Protein AF-0000000065850977 (afdb_homodimer)

pLDDT: mean 97.25, std 3.12, range [72.0, 98.94]

Solvent-accessible surface area (backbone atoms only — not comparable to full-atom values): 40446 Å² total; per-residue (Å²): 118,34,52,35,32,39,31,55,11,27,28,46,24,76,35,93,87,47,77,65,34,76,53,13,29,41,33,27,42,92,28,17,21,69,40,72,36,67,67,76,88,75,51,47,81,36,75,44,82,32,63,64,18,40,34,30,37,20,31,23,32,50,29,27,22,45,40,33,27,48,34,20,38,66,66,71,58,43,52,65,66,54,38,39,67,71,45,49,52,54,46,57,73,57,59,49,60,66,40,32,28,28,11,23,39,31,37,51,52,34,21,44,50,26,26,39,35,31,36,23,33,46,40,72,59,47,68,35,44,52,52,38,36,54,58,51,53,47,31,34,40,40,15,45,51,29,74,28,68,77,32,66,69,49,34,52,52,39,51,50,52,39,49,53,48,41,71,69,43,44,48,34,69,90,54,36,25,41,37,30,47,12,53,45,27,67,84,37,30,39,73,67,56,51,45,52,52,48,53,48,26,62,75,68,69,40,34,38,40,32,43,37,40,48,32,65,66,49,40,51,49,29,30,70,74,71,72,37,42,58,61,58,56,39,52,76,63,64,60,68,26,66,51,28,39,33,31,43,50,22,77,62,52,74,68,46,45,48,54,39,24,76,36,43,26,23,34,20,36,27,50,54,22,30,16,41,57,22,36,46,70,48,55,58,69,61,36,48,72,64,61,26,49,52,18,30,15,35,42,26,15,49,51,35,27,39,65,39,58,29,56,37,38,30,47,44,28,29,49,48,3,32,74,66,58,33,23,46,37,62,35,42,60,59,40,50,35,18,28,12,40,37,17,17,58,61,69,70,45,64,42,22,30,60,42,68,77,19,41,22,34,36,22,32,32,56,42,84,40,56,55,47,44,36,82,71,32,70,50,42,39,48,30,50,38,45,48,26,85,36,30,28,28,23,24,33,58,56,41,72,34,24,52,81,67,43,60,67,48,53,61,64,67,58,38,47,51,45,22,38,50,38,33,53,53,42,52,51,56,40,58,73,74,107,120,34,53,34,32,40,31,55,10,29,28,45,24,74,34,93,88,48,77,65,35,76,52,14,28,42,32,28,40,94,27,17,21,70,42,72,37,68,67,76,88,76,51,45,80,36,75,46,82,32,62,63,18,40,34,31,38,21,30,23,33,50,29,27,22,45,40,33,28,46,35,19,37,66,66,72,58,44,51,64,67,55,36,40,66,71,44,49,51,53,46,57,73,54,61,47,61,68,39,31,28,29,11,24,41,31,35,51,51,34,20,44,51,25,27,38,35,31,36,23,34,46,39,72,60,47,68,35,43,50,52,37,35,55,59,51,52,48,32,33,40,41,16,44,50,29,74,29,67,77,34,67,66,49,34,53,53,40,50,52,52,37,49,53,47,40,71,70,44,45,48,35,69,91,55,35,25,40,37,28,47,12,52,46,29,67,83,38,30,39,72,67,56,52,46,51,52,48,53,50,25,62,75,68,69,39,34,37,39,31,44,38,40,47,33,67,66,49,40,52,50,29,31,70,76,71,72,37,42,59,62,57,56,40,52,77,62,64,61,69,27,66,50,28,39,34,32,43,49,22,75,63,52,74,68,46,45,49,54,39,23,75,37,42,27,23,33,21,38,26,49,56,22,30,17,42,58,22,36,45,71,48,57,58,68,61,37,48,73,63,63,26,47,52,19,31,15,35,41,24,15,50,51,37,26,39,64,40,58,29,58,37,39,31,46,43,29,28,50,48,3,31,74,66,57,32,22,49,39,62,34,42,59,59,42,51,36,17,28,14,39,38,19,16,59,61,70,70,48,63,43,24,29,60,42,68,76,17,41,22,33,35,22,32,31,56,40,84,41,55,55,47,44,36,81,70,32,70,50,43,38,49,30,51,37,45,47,25,84,35,29,27,29,24,25,33,57,55,40,73,34,23,50,82,66,43,61,67,48,54,62,64,68,59,37,47,51,45,22,38,49,38,32,53,53,43,53,51,54,39,58,73,73,107

InterPro domains:
  IPR006680 Amidohydrolase-related [PF01979] (54-400)
  IPR011059 Metal-dependent hydrolase, composite domain superfamily [G3DSA:2.30.40.10] (5-418)
  IPR011059 Metal-dependent hydrolase, composite domain superfamily [SSF51338] (3-426)
  IPR023512 Deaminase MtaD/DadD [MF_01281] (3-427)
  IPR032466 Metal-dependent hydrolase [SSF51556] (57-350)
  IPR050287 5-Methylthioadenosine/S-adenosylhomocysteine deaminase [PTHR43794] (2-429)

Structure (mmCIF, N/CA/C/O backbone):
data_AF-0000000065850977-model_v1
#
loop_
_entity.id
_entity.type
_entity.pdbx_description
1 polymer "5'-deoxyadenosine deaminase"
#
loop_
_atom_site.group_PDB
_atom_site.id
_atom_site.type_symbol
_atom_site.label_atom_id
_atom_site.label_alt_id
_atom_site.label_comp_id
_atom_site.label_asym_id
_atom_site.label_entity_id
_atom_site.label_seq_id
_atom_site.pdbx_PDB_ins_code
_atom_site.Cartn_x
_atom_site.Cartn_y
_atom_site.Cartn_z
_atom_site.occupancy
_atom_site.B_iso_or_equiv
_atom_site.auth_seq_id
_atom_site.auth_comp_id
_atom_site.auth_asym_id
_atom_site.auth_atom_id
_atom_site.pdbx_PDB_model_num
ATOM 1 N N . MET A 1 1 ? -26.609 30.688 -11.125 1 92.5 1 MET A N 1
ATOM 2 C CA . MET A 1 1 ? -25.703 29.781 -11.82 1 92.5 1 MET A CA 1
ATOM 3 C C . MET A 1 1 ? -24.547 29.359 -10.906 1 92.5 1 MET A C 1
ATOM 5 O O . MET A 1 1 ? -23.844 30.203 -10.352 1 92.5 1 MET A O 1
ATOM 9 N N . ALA A 1 2 ? -24.469 28.094 -10.633 1 96.75 2 ALA A N 1
ATOM 10 C CA . ALA A 1 2 ? -23.438 27.562 -9.742 1 96.75 2 ALA A CA 1
ATOM 11 C C . ALA A 1 2 ? -22.078 27.547 -10.43 1 96.75 2 ALA A C 1
ATOM 13 O O . ALA A 1 2 ? -21.969 27.844 -11.625 1 96.75 2 ALA A O 1
ATOM 14 N N . ASP A 1 3 ? -21.047 27.422 -9.664 1 98.38 3 ASP A N 1
ATOM 15 C CA . ASP A 1 3 ? -19.703 27.391 -10.211 1 98.38 3 ASP A CA 1
ATOM 16 C C . ASP A 1 3 ? -19.391 26.047 -10.859 1 98.38 3 ASP A C 1
ATOM 18 O O . ASP A 1 3 ? -18.875 26 -11.977 1 98.38 3 ASP A O 1
ATOM 22 N N . ILE A 1 4 ? -19.703 24.922 -10.211 1 98.75 4 ILE A N 1
ATOM 23 C CA . ILE A 1 4 ? -19.391 23.578 -10.664 1 98.75 4 ILE A CA 1
ATOM 24 C C . ILE A 1 4 ? -20.547 22.641 -10.359 1 98.75 4 ILE A C 1
ATOM 26 O O . ILE A 1 4 ? -21.156 22.734 -9.289 1 98.75 4 ILE A O 1
ATOM 30 N N . ILE A 1 5 ? -20.922 21.812 -11.242 1 98.81 5 ILE A N 1
ATOM 31 C CA . ILE A 1 5 ? -21.797 20.656 -11 1 98.81 5 ILE A CA 1
ATOM 32 C C . ILE A 1 5 ? -21.047 19.375 -11.336 1 98.81 5 ILE A C 1
ATOM 34 O O . ILE A 1 5 ? -20.5 19.219 -12.43 1 98.81 5 ILE A O 1
ATOM 38 N N . ILE A 1 6 ? -20.875 18.484 -10.359 1 98.88 6 ILE A N 1
ATOM 39 C CA . ILE A 1 6 ? -20.406 17.109 -10.57 1 98.88 6 ILE A CA 1
ATOM 40 C C . ILE A 1 6 ? -21.594 16.172 -10.695 1 98.88 6 ILE A C 1
ATOM 42 O O . ILE A 1 6 ? -22.469 16.141 -9.82 1 98.88 6 ILE A O 1
ATOM 46 N N . LYS A 1 7 ? -21.641 15.328 -11.742 1 98.44 7 LYS A N 1
ATOM 47 C CA . LYS A 1 7 ? -22.812 14.492 -11.922 1 98.44 7 LYS A CA 1
ATOM 48 C C . LYS A 1 7 ? -22.438 13.094 -12.383 1 98.44 7 LYS A C 1
ATOM 50 O O . LYS A 1 7 ? -21.281 12.836 -12.734 1 98.44 7 LYS A O 1
ATOM 55 N N . ASN A 1 8 ? -23.297 12.148 -12.258 1 98 8 ASN A N 1
ATOM 56 C CA . ASN A 1 8 ? -23.266 10.805 -12.82 1 98 8 ASN A CA 1
ATOM 57 C C . ASN A 1 8 ? -22.328 9.891 -12.023 1 98 8 ASN A C 1
ATOM 59 O O . ASN A 1 8 ? -22.047 8.766 -12.445 1 98 8 ASN A O 1
ATOM 63 N N . GLY A 1 9 ? -21.797 10.258 -10.883 1 98.31 9 GLY A N 1
ATOM 64 C CA . GLY A 1 9 ? -20.922 9.422 -10.086 1 98.31 9 GLY A CA 1
ATOM 65 C C . GLY A 1 9 ? -21.609 8.828 -8.867 1 98.31 9 GLY A C 1
ATOM 66 O O . GLY A 1 9 ? -22.719 9.242 -8.508 1 98.31 9 GLY A O 1
ATOM 67 N N . TYR A 1 10 ? -21.062 7.723 -8.32 1 98.62 10 TYR A N 1
ATOM 68 C CA . TYR A 1 10 ? -21.453 7.262 -6.988 1 98.62 10 TYR A CA 1
ATOM 69 C C . TYR A 1 10 ? -21.031 8.266 -5.918 1 98.62 10 TYR A C 1
ATOM 71 O O . TYR A 1 10 ? -19.844 8.469 -5.688 1 98.62 10 TYR A O 1
ATOM 79 N N . VAL A 1 11 ? -21.984 8.914 -5.309 1 98.81 11 VAL A N 1
ATOM 80 C CA . VAL A 1 11 ? -21.672 9.93 -4.305 1 98.81 11 VAL A CA 1
ATOM 81 C C . VAL A 1 11 ? -21.578 9.273 -2.924 1 98.81 11 VAL A C 1
ATOM 83 O O . VAL A 1 11 ? -22.609 8.898 -2.344 1 98.81 11 VAL A O 1
ATOM 86 N N . LEU A 1 12 ? -20.391 9.062 -2.447 1 98.69 12 LEU A N 1
ATOM 87 C CA . LEU A 1 12 ? -20.141 8.648 -1.073 1 98.69 12 LEU A CA 1
ATOM 88 C C . LEU A 1 12 ? -20.062 9.852 -0.143 1 98.69 12 LEU A C 1
ATOM 90 O O . LEU A 1 12 ? -19 10.461 0.023 1 98.69 12 LEU A O 1
ATOM 94 N N . THR A 1 13 ? -21.125 10.211 0.535 1 98.31 13 THR A N 1
ATOM 95 C CA . THR A 1 13 ? -21.281 11.5 1.213 1 98.31 13 THR A CA 1
ATOM 96 C C . THR A 1 13 ? -20.469 11.531 2.504 1 98.31 13 THR A C 1
ATOM 98 O O . THR A 1 13 ? -20.094 12.602 2.979 1 98.31 13 THR A O 1
ATOM 101 N N . MET A 1 14 ? -20.25 10.328 3.199 1 97.5 14 MET A N 1
ATOM 102 C CA . MET A 1 14 ? -19.625 10.172 4.516 1 97.5 14 MET A CA 1
ATOM 103 C C . MET A 1 14 ? -20.469 10.852 5.594 1 97.5 14 MET A C 1
ATOM 105 O O . MET A 1 14 ? -20 11.062 6.711 1 97.5 14 MET A O 1
ATOM 109 N N . ASP A 1 15 ? -21.625 11.344 5.219 1 95.5 15 ASP A N 1
ATOM 110 C CA . ASP A 1 15 ? -22.578 11.938 6.156 1 95.5 15 ASP A CA 1
ATOM 111 C C . ASP A 1 15 ? -23.391 10.859 6.871 1 95.5 15 ASP A C 1
ATOM 113 O O . ASP A 1 15 ? -24.109 10.086 6.234 1 95.5 15 ASP A O 1
ATOM 117 N N . PRO A 1 16 ? -23.219 10.797 8.172 1 90.81 16 PRO A N 1
ATOM 118 C CA . PRO A 1 16 ? -23.953 9.742 8.891 1 90.81 16 PRO A CA 1
ATOM 119 C C . PRO A 1 16 ? -25.469 9.891 8.781 1 90.81 16 PRO A C 1
ATOM 121 O O . PRO A 1 16 ? -26.203 8.938 9.047 1 90.81 16 PRO A O 1
ATOM 124 N N . GLU A 1 17 ? -25.938 11.008 8.367 1 91.81 17 GLU A N 1
ATOM 125 C CA . GLU A 1 17 ? -27.359 11.273 8.336 1 91.81 17 GLU A CA 1
ATOM 126 C C . GLU A 1 17 ? -27.938 11.023 6.945 1 91.81 17 GLU A C 1
ATOM 128 O O . GLU A 1 17 ? -29.156 10.984 6.77 1 91.81 17 GLU A O 1
ATOM 133 N N . VAL A 1 18 ? -27.047 10.961 6.004 1 91.25 18 VAL A N 1
ATOM 134 C CA . VAL A 1 18 ? -27.5 10.828 4.625 1 91.25 18 VAL A CA 1
ATOM 135 C C . VAL A 1 18 ? -26.844 9.609 3.979 1 91.25 18 VAL A C 1
ATOM 137 O O . VAL A 1 18 ? -25.641 9.391 4.125 1 91.25 18 VAL A O 1
ATOM 140 N N . ASP A 1 19 ? -27.625 8.828 3.311 1 91.75 19 ASP A N 1
ATOM 141 C CA . ASP A 1 19 ? -27.109 7.648 2.615 1 91.75 19 ASP A CA 1
ATOM 142 C C . ASP A 1 19 ? -26.312 8.047 1.377 1 91.75 19 ASP A C 1
ATOM 144 O O . ASP A 1 19 ? -26.453 9.164 0.875 1 91.75 19 ASP A O 1
ATOM 148 N N . ASP A 1 20 ? -25.484 7.156 0.908 1 96.81 20 ASP A N 1
ATOM 149 C CA . ASP A 1 20 ? -24.812 7.34 -0.37 1 96.81 20 ASP A CA 1
ATOM 150 C C . ASP A 1 20 ? -25.812 7.418 -1.52 1 96.81 20 ASP A C 1
ATOM 152 O O . ASP A 1 20 ? -26.938 6.945 -1.398 1 96.81 20 ASP A O 1
ATOM 156 N N . ILE A 1 21 ? -25.406 8.109 -2.539 1 97.62 21 ILE A N 1
ATOM 157 C CA . ILE A 1 21 ? -26.25 8.258 -3.727 1 97.62 21 ILE A CA 1
ATOM 158 C C . ILE A 1 21 ? -25.562 7.598 -4.922 1 97.62 21 ILE A C 1
ATOM 160 O O . ILE A 1 21 ? -24.609 8.148 -5.488 1 97.62 21 ILE A O 1
ATOM 164 N N . PRO A 1 22 ? -25.953 6.406 -5.406 1 96.94 22 PRO A N 1
ATOM 165 C CA . PRO A 1 22 ? -25.297 5.621 -6.449 1 96.94 22 PRO A CA 1
ATOM 166 C C . PRO A 1 22 ? -25.094 6.414 -7.738 1 96.94 22 PRO A C 1
ATOM 168 O O . PRO A 1 22 ? -24.125 6.18 -8.461 1 96.94 22 PRO A O 1
ATOM 171 N N . ASN A 1 23 ? -25.953 7.289 -8.125 1 97.62 23 ASN A N 1
ATOM 172 C CA . ASN A 1 23 ? -25.906 8.195 -9.266 1 97.62 23 ASN A CA 1
ATOM 173 C C . ASN A 1 23 ? -26.406 9.586 -8.891 1 97.62 23 ASN A C 1
ATOM 175 O O . ASN A 1 23 ? -27.594 9.891 -9.055 1 97.62 23 ASN A O 1
ATOM 179 N N . GLY A 1 24 ? -25.391 10.398 -8.375 1 97.94 24 GLY A N 1
ATOM 180 C CA . GLY A 1 24 ? -25.844 11.641 -7.773 1 97.94 24 GLY A CA 1
ATOM 181 C C . GLY A 1 24 ? -25.156 12.867 -8.352 1 97.94 24 GLY A C 1
ATOM 182 O O . GLY A 1 24 ? -24.453 12.773 -9.352 1 97.94 24 GLY A O 1
ATOM 183 N N . VAL A 1 25 ? -25.562 13.984 -7.832 1 98.38 25 VAL A N 1
ATOM 184 C CA . VAL A 1 25 ? -25.016 15.273 -8.242 1 98.38 25 VAL A CA 1
ATOM 185 C C . VAL A 1 25 ? -24.531 16.031 -7.012 1 98.38 25 VAL A C 1
ATOM 187 O O . VAL A 1 25 ? -25.109 15.922 -5.93 1 98.38 25 VAL A O 1
ATOM 190 N N . VAL A 1 26 ? -23.438 16.703 -7.129 1 98.88 26 VAL A N 1
ATOM 191 C CA . VAL A 1 26 ? -22.922 17.672 -6.156 1 98.88 26 VAL A CA 1
ATOM 192 C C . VAL A 1 26 ? -22.797 19.047 -6.805 1 98.88 26 VAL A C 1
ATOM 194 O O . VAL A 1 26 ? -22.141 19.203 -7.832 1 98.88 26 VAL A O 1
ATOM 197 N N . VAL A 1 27 ? -23.5 20.031 -6.273 1 98.88 27 VAL A N 1
ATOM 198 C CA . VAL A 1 27 ? -23.484 21.406 -6.797 1 98.88 27 VAL A CA 1
ATOM 199 C C . VAL A 1 27 ? -22.641 22.297 -5.895 1 98.88 27 VAL A C 1
ATOM 201 O O . VAL A 1 27 ? -22.812 22.297 -4.672 1 98.88 27 VAL A O 1
ATOM 204 N N . ILE A 1 28 ? -21.688 23.031 -6.457 1 98.81 28 ILE A N 1
ATOM 205 C CA . ILE A 1 28 ? -20.719 23.844 -5.727 1 98.81 28 ILE A CA 1
ATOM 206 C C . ILE A 1 28 ? -20.891 25.312 -6.121 1 98.81 28 ILE A C 1
ATOM 208 O O . ILE A 1 28 ? -20.969 25.625 -7.312 1 98.81 28 ILE A O 1
ATOM 212 N N . GLU A 1 29 ? -21 26.203 -5.203 1 98.44 29 GLU A N 1
ATOM 213 C CA . GLU A 1 29 ? -21.094 27.641 -5.402 1 98.44 29 GLU A CA 1
ATOM 214 C C . GLU A 1 29 ? -20.359 28.406 -4.297 1 98.44 29 GLU A C 1
ATOM 216 O O . GLU A 1 29 ? -20.578 28.141 -3.113 1 98.44 29 GLU A O 1
ATOM 221 N N . GLY A 1 30 ? -19.531 29.281 -4.629 1 97.25 30 GLY A N 1
ATOM 222 C CA . GLY A 1 30 ? -18.844 30.125 -3.67 1 97.25 30 GLY A CA 1
ATOM 223 C C . GLY A 1 30 ? -17.969 29.344 -2.701 1 97.25 30 GLY A C 1
ATOM 224 O O . GLY A 1 30 ? -17.953 29.641 -1.504 1 97.25 30 GLY A O 1
ATOM 225 N N . GLY A 1 31 ? -17.359 28.312 -3.164 1 98 31 GLY A N 1
ATOM 226 C CA . GLY A 1 31 ? -16.438 27.531 -2.342 1 98 31 GLY A CA 1
ATOM 227 C C . GLY A 1 31 ? -17.141 26.562 -1.419 1 98 31 GLY A C 1
ATOM 228 O O . GLY A 1 31 ? -16.5 25.828 -0.666 1 98 31 GLY A O 1
ATOM 229 N N . LYS A 1 32 ? -18.5 26.5 -1.592 1 98.5 32 LYS A N 1
ATOM 230 C CA . LYS A 1 32 ? -19.297 25.641 -0.714 1 98.5 32 LYS A CA 1
ATOM 231 C C . LYS A 1 32 ? -20.141 24.672 -1.521 1 98.5 32 LYS A C 1
ATOM 233 O O . LYS A 1 32 ? -20.422 24.906 -2.697 1 98.5 32 LYS A O 1
ATOM 238 N N . ILE A 1 33 ? -20.422 23.562 -0.886 1 98.69 33 ILE A N 1
ATOM 239 C CA . ILE A 1 33 ? -21.422 22.656 -1.441 1 98.69 33 ILE A CA 1
ATOM 240 C C . ILE A 1 33 ? -22.812 23.219 -1.203 1 98.69 33 ILE A C 1
ATOM 242 O O . ILE A 1 33 ? -23.172 23.562 -0.075 1 98.69 33 ILE A O 1
ATOM 246 N N . VAL A 1 34 ? -23.625 23.328 -2.238 1 98.44 34 VAL A N 1
ATOM 247 C CA . VAL A 1 34 ? -24.938 23.953 -2.041 1 98.44 34 VAL A CA 1
ATOM 248 C C . VAL A 1 34 ? -26.031 22.922 -2.246 1 98.44 34 VAL A C 1
ATOM 250 O O . VAL A 1 34 ? -27.172 23.109 -1.8 1 98.44 34 VAL A O 1
ATOM 253 N N . GLU A 1 35 ? -25.672 21.781 -2.906 1 98.12 35 GLU A N 1
ATOM 254 C CA . GLU A 1 35 ? -26.656 20.719 -3.131 1 98.12 35 GLU A CA 1
ATOM 255 C C . GLU A 1 35 ? -25.984 19.375 -3.346 1 98.12 35 GLU A C 1
ATOM 257 O O . GLU A 1 35 ? -24.953 19.281 -4.031 1 98.12 35 GLU A O 1
ATOM 262 N N . VAL A 1 36 ? -26.438 18.328 -2.676 1 98.31 36 VAL A N 1
ATOM 263 C CA . VAL A 1 36 ? -26.125 16.922 -2.912 1 98.31 36 VAL A CA 1
ATOM 264 C C . VAL A 1 36 ? -27.406 16.125 -3.111 1 98.31 36 VAL A C 1
ATOM 266 O O . VAL A 1 36 ? -28.25 16.062 -2.211 1 98.31 36 VAL A O 1
ATOM 269 N N . ALA A 1 37 ? -27.562 15.625 -4.297 1 97.62 37 ALA A N 1
ATOM 270 C CA . ALA A 1 37 ? -28.859 15.016 -4.613 1 97.62 37 ALA A CA 1
ATOM 271 C C . ALA A 1 37 ? -28.719 14.039 -5.777 1 97.62 37 ALA A C 1
ATOM 273 O O . ALA A 1 37 ? -27.625 13.828 -6.301 1 97.62 37 ALA A O 1
ATOM 274 N N . GLU A 1 38 ? -29.812 13.352 -6.07 1 97.56 38 GLU A N 1
ATOM 275 C CA . GLU A 1 38 ? -29.859 12.461 -7.227 1 97.56 38 GLU A CA 1
ATOM 276 C C . GLU A 1 38 ? -29.875 13.258 -8.531 1 97.56 38 GLU A C 1
ATOM 278 O O . GLU A 1 38 ? -29.281 12.836 -9.523 1 97.56 38 GLU A O 1
ATOM 283 N N . THR A 1 39 ? -30.594 14.359 -8.547 1 97.25 39 THR A N 1
ATOM 284 C CA . THR A 1 39 ? -30.719 15.242 -9.703 1 97.25 39 THR A CA 1
ATOM 285 C C . THR A 1 39 ? -30.703 16.703 -9.258 1 97.25 39 THR A C 1
ATOM 287 O O . THR A 1 39 ? -30.781 17 -8.062 1 97.25 39 THR A O 1
ATOM 290 N N . THR A 1 40 ? -30.469 17.578 -10.188 1 97.69 40 THR A N 1
ATOM 291 C CA . THR A 1 40 ? -30.5 19 -9.875 1 97.69 40 THR A CA 1
ATOM 292 C C . THR A 1 40 ? -31.062 19.797 -11.047 1 97.69 40 THR A C 1
ATOM 294 O O . THR A 1 40 ? -31 19.359 -12.195 1 97.69 40 THR A O 1
ATOM 297 N N . SER A 1 41 ? -31.703 20.875 -10.758 1 97.31 41 SER A N 1
ATOM 298 C CA . SER A 1 41 ? -32.156 21.812 -11.773 1 97.31 41 SER A CA 1
ATOM 299 C C . SER A 1 41 ? -31.172 22.969 -11.945 1 97.31 41 SER A C 1
ATOM 301 O O . SER A 1 41 ? -31.344 23.812 -12.82 1 97.31 41 SER A O 1
ATOM 303 N N . ALA A 1 42 ? -30.109 22.859 -11.109 1 97.12 42 ALA A N 1
ATOM 304 C CA . ALA A 1 42 ? -29.125 23.922 -11.172 1 97.12 42 ALA A CA 1
ATOM 305 C C . ALA A 1 42 ? -28.344 23.875 -12.477 1 97.12 42 ALA A C 1
ATOM 307 O O . ALA A 1 42 ? -28.281 22.828 -13.133 1 97.12 42 ALA A O 1
ATOM 308 N N . THR A 1 43 ? -27.859 25.016 -12.938 1 97.44 43 THR A N 1
ATOM 309 C CA . THR A 1 43 ? -26.891 25.141 -14.023 1 97.44 43 THR A CA 1
ATOM 310 C C . THR A 1 43 ? -25.562 25.656 -13.5 1 97.44 43 THR A C 1
ATOM 312 O O . THR A 1 43 ? -25.5 26.234 -12.406 1 97.44 43 THR A O 1
ATOM 315 N N . ALA A 1 44 ? -24.547 25.297 -14.164 1 97.12 44 ALA A N 1
ATOM 316 C CA . ALA A 1 44 ? -23.25 25.734 -13.68 1 97.12 44 ALA A CA 1
ATOM 317 C C . ALA A 1 44 ? -22.328 26.094 -14.836 1 97.12 44 ALA A C 1
ATOM 319 O O . ALA A 1 44 ? -22.547 25.672 -15.977 1 97.12 44 ALA A O 1
ATOM 320 N N . ASN A 1 45 ? -21.297 26.859 -14.578 1 94.44 45 ASN A N 1
ATOM 321 C CA . ASN A 1 45 ? -20.266 27.219 -15.531 1 94.44 45 ASN A CA 1
ATOM 322 C C . ASN A 1 45 ? -19.422 26.016 -15.945 1 94.44 45 ASN A C 1
ATOM 324 O O . ASN A 1 45 ? -18.953 25.938 -17.078 1 94.44 45 ASN A O 1
ATOM 328 N N . THR A 1 46 ? -19.172 25.156 -15.039 1 97.44 46 THR A N 1
ATOM 329 C CA . THR A 1 46 ? -18.375 23.953 -15.258 1 97.44 46 THR A CA 1
ATOM 330 C C . THR A 1 46 ? -19.156 22.719 -14.852 1 97.44 46 THR A C 1
ATOM 332 O O . THR A 1 46 ? -19.734 22.656 -13.766 1 97.44 46 THR A O 1
ATOM 335 N N . VAL A 1 47 ? -19.25 21.797 -15.719 1 98.19 47 VAL A N 1
ATOM 336 C CA . VAL A 1 47 ? -19.891 20.516 -15.422 1 98.19 47 VAL A CA 1
ATOM 337 C C . VAL A 1 47 ? -18.859 19.391 -15.531 1 98.19 47 VAL A C 1
ATOM 339 O O . VAL A 1 47 ? -18.203 19.25 -16.562 1 98.19 47 VAL A O 1
ATOM 342 N N . ILE A 1 48 ? -18.672 18.641 -14.484 1 98.62 48 ILE A N 1
ATOM 343 C CA . ILE A 1 48 ? -17.75 17.516 -14.461 1 98.62 48 ILE A CA 1
ATOM 344 C C . ILE A 1 48 ? -18.531 16.203 -14.492 1 98.62 48 ILE A C 1
ATOM 346 O O . ILE A 1 48 ? -19.359 15.953 -13.617 1 98.62 48 ILE A O 1
ATOM 350 N N . ASP A 1 49 ? -18.359 15.383 -15.531 1 98.62 49 ASP A N 1
ATOM 351 C CA . ASP A 1 49 ? -18.953 14.055 -15.633 1 98.62 49 ASP A CA 1
ATOM 352 C C . ASP A 1 49 ? -18.156 13.031 -14.828 1 98.62 49 ASP A C 1
ATOM 354 O O . ASP A 1 49 ? -17.016 12.703 -15.18 1 98.62 49 ASP A O 1
ATOM 358 N N . ALA A 1 50 ? -18.719 12.5 -13.734 1 98.38 50 ALA A N 1
ATOM 359 C CA . ALA A 1 50 ? -18.031 11.57 -12.836 1 98.38 50 ALA A CA 1
ATOM 360 C C . ALA A 1 50 ? -18.469 10.133 -13.102 1 98.38 50 ALA A C 1
ATOM 362 O O . ALA A 1 50 ? -18.328 9.266 -12.234 1 98.38 50 ALA A O 1
ATOM 363 N N . GLN A 1 51 ? -19.016 9.859 -14.297 1 97.25 51 GLN A N 1
ATOM 364 C CA . GLN A 1 51 ? -19.453 8.508 -14.641 1 97.25 51 GLN A CA 1
ATOM 365 C C . GLN A 1 51 ? -18.344 7.488 -14.414 1 97.25 51 GLN A C 1
ATOM 367 O O . GLN A 1 51 ? -17.188 7.715 -14.805 1 97.25 51 GLN A O 1
ATOM 372 N N . GLY A 1 52 ? -18.656 6.387 -13.727 1 96.31 52 GLY A N 1
ATOM 373 C CA . GLY A 1 52 ? -17.688 5.332 -13.469 1 96.31 52 GLY A CA 1
ATOM 374 C C . GLY A 1 52 ? -16.797 5.629 -12.281 1 96.31 52 GLY A C 1
ATOM 375 O O . GLY A 1 52 ? -15.891 4.844 -11.969 1 96.31 52 GLY A O 1
ATOM 376 N N . GLY A 1 53 ? -17.062 6.746 -11.617 1 98.25 53 GLY A N 1
ATOM 377 C CA . GLY A 1 53 ? -16.203 7.141 -10.508 1 98.25 53 GLY A CA 1
ATOM 378 C C . GLY A 1 53 ? -16.953 7.305 -9.203 1 98.25 53 GLY A C 1
ATOM 379 O O . GLY A 1 53 ? -18.188 7.191 -9.172 1 98.25 53 GLY A O 1
ATOM 380 N N . VAL A 1 54 ? -16.234 7.379 -8.133 1 98.88 54 VAL A N 1
ATOM 381 C CA . VAL A 1 54 ? -16.734 7.703 -6.805 1 98.88 54 VAL A CA 1
ATOM 382 C C . VAL A 1 54 ? -16.438 9.164 -6.48 1 98.88 54 VAL A C 1
ATOM 384 O O . VAL A 1 54 ? -15.312 9.633 -6.648 1 98.88 54 VAL A O 1
ATOM 387 N N . VAL A 1 55 ? -17.484 9.938 -6.164 1 98.94 55 VAL A N 1
ATOM 388 C CA . VAL A 1 55 ? -17.375 11.312 -5.68 1 98.94 55 VAL A CA 1
ATOM 389 C C . VAL A 1 55 ? -17.453 11.328 -4.156 1 98.94 55 VAL A C 1
ATOM 391 O O . VAL A 1 55 ? -18.422 10.867 -3.568 1 98.94 55 VAL A O 1
ATOM 394 N N . MET A 1 56 ? -16.438 11.867 -3.477 1 98.94 56 MET A N 1
ATOM 395 C CA . MET A 1 56 ? -16.406 11.82 -2.018 1 98.94 56 MET A CA 1
ATOM 396 C C . MET A 1 56 ? -15.609 12.992 -1.451 1 98.94 56 MET A C 1
ATOM 398 O O . MET A 1 56 ? -14.93 13.703 -2.191 1 98.94 56 MET A O 1
ATOM 402 N N . PRO A 1 57 ? -15.742 13.289 -0.108 1 98.88 57 PRO A N 1
ATOM 403 C CA . PRO A 1 57 ? -14.844 14.281 0.482 1 98.88 57 PRO A CA 1
ATOM 404 C C . PRO A 1 57 ? -13.367 13.914 0.314 1 98.88 57 PRO A C 1
ATOM 406 O O . PRO A 1 57 ? -13.016 12.734 0.381 1 98.88 57 PRO A O 1
ATOM 409 N N . GLY A 1 58 ? -12.516 14.914 0.048 1 98.94 58 GLY A N 1
ATOM 410 C CA . GLY A 1 58 ? -11.086 14.664 0.017 1 98.94 58 GLY A CA 1
ATOM 411 C C . GLY A 1 58 ? -10.523 14.234 1.36 1 98.94 58 GLY A C 1
ATOM 412 O O . GLY A 1 58 ? -11.211 14.328 2.383 1 98.94 58 GLY A O 1
ATOM 413 N N . PHE A 1 59 ? -9.305 13.75 1.396 1 98.94 59 PHE A N 1
ATOM 414 C CA . PHE A 1 59 ? -8.695 13.203 2.602 1 98.94 59 PHE A CA 1
ATOM 415 C C . PHE A 1 59 ? -8 14.297 3.4 1 98.94 59 PHE A C 1
ATOM 417 O O . PHE A 1 59 ? -7.535 15.289 2.83 1 98.94 59 PHE A O 1
ATOM 424 N N . VAL A 1 60 ? -7.977 14.133 4.676 1 98.94 60 VAL A N 1
ATOM 425 C CA . VAL A 1 60 ? -7.293 15.031 5.602 1 98.94 60 VAL A CA 1
ATOM 426 C C . VAL A 1 60 ? -6.102 14.32 6.23 1 98.94 60 VAL A C 1
ATOM 428 O O . VAL A 1 60 ? -6.273 13.352 6.98 1 98.94 60 VAL A O 1
ATOM 431 N N . ASN A 1 61 ? -4.879 14.703 5.883 1 98.94 61 ASN A N 1
ATOM 432 C CA . ASN A 1 61 ? -3.641 14.203 6.465 1 98.94 61 ASN A CA 1
ATOM 433 C C . ASN A 1 61 ? -3.268 14.961 7.734 1 98.94 61 ASN A C 1
ATOM 435 O O . ASN A 1 61 ? -2.686 16.047 7.664 1 98.94 61 ASN A O 1
ATOM 439 N N . THR A 1 62 ? -3.436 14.352 8.914 1 98.94 62 THR A N 1
ATOM 440 C CA . THR A 1 62 ? -3.424 15.141 10.141 1 98.94 62 THR A CA 1
ATOM 441 C C . THR A 1 62 ? -2.025 15.18 10.75 1 98.94 62 THR A C 1
ATOM 443 O O . THR A 1 62 ? -1.831 15.711 11.844 1 98.94 62 THR A O 1
ATOM 446 N N . HIS A 1 63 ? -1.016 14.641 10.062 1 98.94 63 HIS A N 1
ATOM 447 C CA . HIS A 1 63 ? 0.351 14.773 10.555 1 98.94 63 HIS A CA 1
ATOM 448 C C . HIS A 1 63 ? 1.363 14.523 9.438 1 98.94 63 HIS A C 1
ATOM 450 O O . HIS A 1 63 ? 1.427 13.422 8.883 1 98.94 63 HIS A O 1
ATOM 456 N N . THR A 1 64 ? 2.137 15.5 9.156 1 98.56 64 THR A N 1
ATOM 457 C CA . THR A 1 64 ? 3.229 15.336 8.203 1 98.56 64 THR A CA 1
ATOM 458 C C . THR A 1 64 ? 4.352 16.328 8.492 1 98.56 64 THR A C 1
ATOM 460 O O . THR A 1 64 ? 4.227 17.172 9.383 1 98.56 64 THR A O 1
ATOM 463 N N . HIS A 1 65 ? 5.504 16.141 7.98 1 98.31 65 HIS A N 1
ATOM 464 C CA . HIS A 1 65 ? 6.648 17.031 7.824 1 98.31 65 HIS A CA 1
ATOM 465 C C . HIS A 1 65 ? 6.945 17.281 6.352 1 98.31 65 HIS A C 1
ATOM 467 O O . HIS A 1 65 ? 7.875 16.703 5.789 1 98.31 65 HIS A O 1
ATOM 473 N N . ALA A 1 66 ? 6.176 18.203 5.77 1 98.56 66 ALA A N 1
ATOM 474 C CA . ALA A 1 66 ? 6.07 18.312 4.32 1 98.56 66 ALA A CA 1
ATOM 475 C C . ALA A 1 66 ? 7.441 18.516 3.682 1 98.56 66 ALA A C 1
ATOM 477 O O . ALA A 1 66 ? 7.77 17.875 2.684 1 98.56 66 ALA A O 1
ATOM 478 N N . GLY A 1 67 ? 8.281 19.359 4.297 1 98.12 67 GLY A N 1
ATOM 479 C CA . GLY A 1 67 ? 9.602 19.641 3.756 1 98.12 67 GLY A CA 1
ATOM 480 C C . GLY A 1 67 ? 10.5 18.422 3.693 1 98.12 67 GLY A C 1
ATOM 481 O O . GLY A 1 67 ? 11.469 18.391 2.93 1 98.12 67 GLY A O 1
ATOM 482 N N . MET A 1 68 ? 10.188 17.375 4.434 1 97.5 68 MET A N 1
ATOM 483 C CA . MET A 1 68 ? 11.008 16.172 4.508 1 97.5 68 MET A CA 1
ATOM 484 C C . MET A 1 68 ? 10.867 15.344 3.24 1 97.5 68 MET A C 1
ATOM 486 O O . MET A 1 68 ? 11.562 14.336 3.07 1 97.5 68 MET A O 1
ATOM 490 N N . THR A 1 69 ? 10.047 15.75 2.285 1 98.25 69 THR A N 1
ATOM 491 C CA . THR A 1 69 ? 9.992 15.07 0.997 1 98.25 69 THR A CA 1
ATOM 492 C C . THR A 1 69 ? 11.367 15.023 0.345 1 98.25 69 THR A C 1
ATOM 494 O O . THR A 1 69 ? 11.672 14.094 -0.403 1 98.25 69 THR A O 1
ATOM 497 N N . LEU A 1 70 ? 12.203 15.992 0.701 1 98.06 70 LEU A N 1
ATOM 498 C CA . LEU A 1 70 ? 13.547 16.062 0.148 1 98.06 70 LEU A CA 1
ATOM 499 C C . LEU A 1 70 ? 14.398 14.891 0.652 1 98.06 70 LEU A C 1
ATOM 501 O O . LEU A 1 70 ? 15.453 14.594 0.082 1 98.06 70 LEU A O 1
ATOM 505 N N . PHE A 1 71 ? 13.922 14.25 1.726 1 97.12 71 PHE A N 1
ATOM 506 C CA . PHE A 1 71 ? 14.703 13.188 2.348 1 97.12 71 PHE A CA 1
ATOM 507 C C . PHE A 1 71 ? 14.102 11.82 2.027 1 97.12 71 PHE A C 1
ATOM 509 O O . PHE A 1 71 ? 14.461 10.82 2.654 1 97.12 71 PHE A O 1
ATOM 516 N N . ARG A 1 72 ? 13.18 11.703 1.062 1 97.38 72 ARG A N 1
ATOM 517 C CA . ARG A 1 72 ? 12.594 10.43 0.654 1 97.38 72 ARG A CA 1
ATOM 518 C C . ARG A 1 72 ? 13.664 9.453 0.194 1 97.38 72 ARG A C 1
ATOM 520 O O . ARG A 1 72 ? 14.383 9.719 -0.772 1 97.38 72 ARG A O 1
ATOM 527 N N . GLY A 1 73 ? 13.758 8.32 0.9 1 95.56 73 GLY A N 1
ATOM 528 C CA . GLY A 1 73 ? 14.688 7.293 0.473 1 95.56 73 GLY A CA 1
ATOM 529 C C . GLY A 1 73 ? 16.141 7.629 0.776 1 95.56 73 GLY A C 1
ATOM 530 O O . GLY A 1 73 ? 17.047 6.918 0.351 1 95.56 73 GLY A O 1
ATOM 531 N N . TYR A 1 74 ? 16.422 8.727 1.572 1 93.81 74 TYR A N 1
ATOM 532 C CA . TYR A 1 74 ? 17.766 9.234 1.852 1 93.81 74 TYR A CA 1
ATOM 533 C C . TYR A 1 74 ? 18.516 8.281 2.77 1 93.81 74 TYR A C 1
ATOM 535 O O . TYR A 1 74 ? 19.734 8.078 2.602 1 93.81 74 TYR A O 1
ATOM 543 N N . ALA A 1 75 ? 17.797 7.734 3.656 1 88.06 75 ALA A N 1
ATOM 544 C CA . ALA A 1 75 ? 18.375 6.812 4.629 1 88.06 75 ALA A CA 1
ATOM 545 C C . ALA A 1 75 ? 17.328 5.84 5.16 1 88.06 75 ALA A C 1
ATOM 547 O O . ALA A 1 75 ? 16.594 6.16 6.094 1 88.06 75 ALA A O 1
ATOM 548 N N . ASP A 1 76 ? 17.203 4.723 4.508 1 86.88 76 ASP A N 1
ATOM 549 C CA . ASP A 1 76 ? 16.219 3.725 4.938 1 86.88 76 ASP A CA 1
ATOM 550 C C . ASP A 1 76 ? 16.922 2.453 5.422 1 86.88 76 ASP A C 1
ATOM 552 O O . ASP A 1 76 ? 18.078 2.215 5.102 1 86.88 76 ASP A O 1
ATOM 556 N N . ASP A 1 77 ? 16.234 1.688 6.32 1 89.81 77 ASP A N 1
ATOM 557 C CA . ASP A 1 77 ? 16.656 0.38 6.797 1 89.81 77 ASP A CA 1
ATOM 558 C C . ASP A 1 77 ? 17.859 0.509 7.742 1 89.81 77 ASP A C 1
ATOM 560 O O . ASP A 1 77 ? 18.812 -0.266 7.656 1 89.81 77 ASP A O 1
ATOM 564 N N . LEU A 1 78 ? 17.75 1.585 8.625 1 84.19 78 LEU A N 1
ATOM 565 C CA . LEU A 1 78 ? 18.781 1.834 9.625 1 84.19 78 LEU A CA 1
ATOM 566 C C . LEU A 1 78 ? 18.188 1.877 11.023 1 84.19 78 LEU A C 1
ATOM 568 O O . LEU A 1 78 ? 17 2.195 11.195 1 84.19 78 LEU A O 1
ATOM 572 N N . PRO A 1 79 ? 19.016 1.503 11.93 1 81.56 79 PRO A N 1
ATOM 573 C CA . PRO A 1 79 ? 18.562 1.725 13.305 1 81.56 79 PRO A CA 1
ATOM 574 C C . PRO A 1 79 ? 18.234 3.189 13.594 1 81.56 79 PRO A C 1
ATOM 576 O O . PRO A 1 79 ? 18.922 4.086 13.094 1 81.56 79 PRO A O 1
ATOM 579 N N . LEU A 1 80 ? 17.219 3.453 14.406 1 78.12 80 LEU A N 1
ATOM 580 C CA . LEU A 1 80 ? 16.641 4.777 14.641 1 78.12 80 LEU A CA 1
ATOM 581 C C . LEU A 1 80 ? 17.734 5.773 15.031 1 78.12 80 LEU A C 1
ATOM 583 O O . LEU A 1 80 ? 17.812 6.867 14.477 1 78.12 80 LEU A O 1
ATOM 587 N N . ALA A 1 81 ? 18.531 5.375 15.977 1 76.81 81 ALA A N 1
ATOM 588 C CA . ALA A 1 81 ? 19.578 6.285 16.438 1 76.81 81 ALA A CA 1
ATOM 589 C C . ALA A 1 81 ? 20.531 6.664 15.305 1 76.81 81 ALA A C 1
ATOM 591 O O . ALA A 1 81 ? 20.859 7.84 15.141 1 76.81 81 ALA A O 1
ATOM 592 N N . GLN A 1 82 ? 20.953 5.66 14.578 1 84.88 82 GLN A N 1
ATOM 593 C CA . GLN A 1 82 ? 21.812 5.898 13.43 1 84.88 82 GLN A CA 1
ATOM 594 C C . GLN A 1 82 ? 21.094 6.73 12.367 1 84.88 82 GLN A C 1
ATOM 596 O O . GLN A 1 82 ? 21.688 7.652 11.797 1 84.88 82 GLN A O 1
ATOM 601 N N . TRP A 1 83 ? 19.938 6.395 12.094 1 86.06 83 TRP A N 1
ATOM 602 C CA . TRP A 1 83 ? 19.109 7.113 11.133 1 86.06 83 TRP A CA 1
ATOM 603 C C . TRP A 1 83 ? 19.016 8.594 11.492 1 86.06 83 TRP A C 1
ATOM 605 O O . TRP A 1 83 ? 19.234 9.461 10.641 1 86.06 83 TRP A O 1
ATOM 615 N N . LEU A 1 84 ? 18.75 8.93 12.664 1 82.19 84 LEU A N 1
ATOM 616 C CA . LEU A 1 84 ? 18.594 10.305 13.133 1 82.19 84 LEU A CA 1
ATOM 617 C C . LEU A 1 84 ? 19.938 11.016 13.195 1 82.19 84 LEU A C 1
ATOM 619 O O . LEU A 1 84 ? 20.125 12.047 12.539 1 82.19 84 LEU A O 1
ATOM 623 N N . GLN A 1 85 ? 20.891 10.438 13.922 1 83.25 85 GLN A N 1
ATOM 624 C CA . GLN A 1 85 ? 22.125 11.125 14.289 1 83.25 85 GLN A CA 1
ATOM 625 C C . GLN A 1 85 ? 23.078 11.211 13.102 1 83.25 85 GLN A C 1
ATOM 627 O O . GLN A 1 85 ? 23.797 12.203 12.945 1 83.25 85 GLN A O 1
ATOM 632 N N . GLU A 1 86 ? 23.031 10.203 12.289 1 88.81 86 GLU A N 1
ATOM 633 C CA . GLU A 1 86 ? 24.047 10.148 11.242 1 88.81 86 GLU A CA 1
ATOM 634 C C . GLU A 1 86 ? 23.484 10.656 9.914 1 88.81 86 GLU A C 1
ATOM 636 O O . GLU A 1 86 ? 24.25 11.031 9.023 1 88.81 86 GLU A O 1
ATOM 641 N N . HIS A 1 87 ? 22.203 10.711 9.812 1 90.88 87 HIS A N 1
ATOM 642 C CA . HIS A 1 87 ? 21.703 11.031 8.484 1 90.88 87 HIS A CA 1
ATOM 643 C C . HIS A 1 87 ? 20.719 12.195 8.531 1 90.88 87 HIS A C 1
ATOM 645 O O . HIS A 1 87 ? 20.984 13.258 7.961 1 90.88 87 HIS A O 1
ATOM 651 N N . ILE A 1 88 ? 19.672 12.109 9.297 1 89.75 88 ILE A N 1
ATOM 652 C CA . ILE A 1 88 ? 18.562 13.07 9.203 1 89.75 88 ILE A CA 1
ATOM 653 C C . ILE A 1 88 ? 18.969 14.391 9.852 1 89.75 88 ILE A C 1
ATOM 655 O O . ILE A 1 88 ? 18.891 15.445 9.219 1 89.75 88 ILE A O 1
ATOM 659 N N . TRP A 1 89 ? 19.484 14.367 11.07 1 88.44 89 TRP A N 1
ATOM 660 C CA . TRP A 1 89 ? 19.781 15.602 11.789 1 88.44 89 TRP A CA 1
ATOM 661 C C . TRP A 1 89 ? 20.906 16.375 11.086 1 88.44 89 TRP A C 1
ATOM 663 O O . TRP A 1 89 ? 20.797 17.594 10.906 1 88.44 89 TRP A O 1
ATOM 673 N N . PRO A 1 90 ? 21.953 15.68 10.656 1 91.62 90 PRO A N 1
ATOM 674 C CA . PRO A 1 90 ? 22.984 16.406 9.914 1 91.62 90 PRO A CA 1
ATOM 675 C C . PRO A 1 90 ? 22.453 17.031 8.633 1 91.62 90 PRO A C 1
ATOM 677 O O . PRO A 1 90 ? 22.844 18.156 8.281 1 91.62 90 PRO A O 1
ATOM 680 N N . ALA A 1 91 ? 21.594 16.391 7.953 1 93.44 91 ALA A N 1
ATOM 681 C CA . ALA A 1 91 ? 21.016 16.922 6.723 1 93.44 91 ALA A CA 1
ATOM 682 C C . ALA A 1 91 ? 20.078 18.094 7.023 1 93.44 91 ALA A C 1
ATOM 684 O O . ALA A 1 91 ? 20.094 19.109 6.312 1 93.44 91 ALA A O 1
ATOM 685 N N . GLU A 1 92 ? 19.312 17.969 8.062 1 93.25 92 GLU A N 1
ATOM 686 C CA . GLU A 1 92 ? 18.375 19.031 8.453 1 93.25 92 GLU A CA 1
ATOM 687 C C . GLU A 1 92 ? 19.125 20.297 8.867 1 93.25 92 GLU A C 1
ATOM 689 O O . GLU A 1 92 ? 18.641 21.406 8.625 1 93.25 92 GLU A O 1
ATOM 694 N N . ALA A 1 93 ? 20.312 20.141 9.445 1 93.38 93 ALA A N 1
ATOM 695 C CA . ALA A 1 93 ? 21.109 21.281 9.883 1 93.38 93 ALA A CA 1
ATOM 696 C C . ALA A 1 93 ? 21.531 22.125 8.695 1 93.38 93 ALA A C 1
ATOM 698 O O . ALA A 1 93 ? 21.859 23.312 8.859 1 93.38 93 ALA A O 1
ATOM 699 N N . GLU A 1 94 ? 21.5 21.547 7.52 1 96.31 94 GLU A N 1
ATOM 700 C CA . GLU A 1 94 ? 21.969 22.25 6.328 1 96.31 94 GLU A CA 1
ATOM 701 C C . GLU A 1 94 ? 20.797 22.734 5.48 1 96.31 94 GLU A C 1
ATOM 703 O O . GLU A 1 94 ? 21 23.297 4.406 1 96.31 94 GLU A O 1
ATOM 708 N N . LEU A 1 95 ? 19.609 22.594 5.961 1 97.12 95 LEU A N 1
ATOM 709 C CA . LEU A 1 95 ? 18.422 23.031 5.227 1 97.12 95 LEU A CA 1
ATOM 710 C C . LEU A 1 95 ? 18.406 24.547 5.07 1 97.12 95 LEU A C 1
ATOM 712 O O . LEU A 1 95 ? 18.781 25.281 5.992 1 97.12 95 LEU A O 1
ATOM 716 N N . THR A 1 96 ? 17.969 25.016 3.957 1 97.94 96 THR A N 1
ATOM 717 C CA . THR A 1 96 ? 17.672 26.422 3.717 1 97.94 96 THR A CA 1
ATOM 718 C C . THR A 1 96 ? 16.172 26.625 3.498 1 97.94 96 THR A C 1
ATOM 720 O O . THR A 1 96 ? 15.422 25.656 3.307 1 97.94 96 THR A O 1
ATOM 723 N N . ALA A 1 97 ? 15.758 27.859 3.555 1 98.19 97 ALA A N 1
ATOM 724 C CA . ALA A 1 97 ? 14.367 28.219 3.287 1 98.19 97 ALA A CA 1
ATOM 725 C C . ALA A 1 97 ? 13.93 27.719 1.909 1 98.19 97 ALA A C 1
ATOM 727 O O . ALA A 1 97 ? 12.82 27.203 1.746 1 98.19 97 ALA A O 1
ATOM 728 N N . SER A 1 98 ? 14.82 27.875 0.954 1 98.38 98 SER A N 1
ATOM 729 C CA . SER A 1 98 ? 14.5 27.484 -0.415 1 98.38 98 SER A CA 1
ATOM 730 C C . SER A 1 98 ? 14.328 25.969 -0.53 1 98.38 98 SER A C 1
ATOM 732 O O . SER A 1 98 ? 13.531 25.5 -1.337 1 98.38 98 SER A O 1
ATOM 734 N N . ASP A 1 99 ? 15.117 25.219 0.234 1 98.56 99 ASP A N 1
ATOM 735 C CA . ASP A 1 99 ? 14.961 23.781 0.26 1 98.56 99 ASP A CA 1
ATOM 736 C C . ASP A 1 99 ? 13.562 23.391 0.747 1 98.56 99 ASP A C 1
ATOM 738 O O . ASP A 1 99 ? 12.891 22.578 0.117 1 98.56 99 ASP A O 1
ATOM 742 N N . VAL A 1 100 ? 13.156 23.984 1.868 1 98.69 100 VAL A N 1
ATOM 743 C CA . VAL A 1 100 ? 11.883 23.656 2.488 1 98.69 100 VAL A CA 1
ATOM 744 C C . VAL A 1 100 ? 10.734 24.031 1.559 1 98.69 100 VAL A C 1
ATOM 746 O O . VAL A 1 100 ? 9.75 23.297 1.444 1 98.69 100 VAL A O 1
ATOM 749 N N . LEU A 1 101 ? 10.898 25.156 0.847 1 98.75 101 LEU A N 1
ATOM 750 C CA . LEU A 1 101 ? 9.891 25.562 -0.126 1 98.75 101 LEU A CA 1
ATOM 751 C C . LEU A 1 101 ? 9.766 24.531 -1.239 1 98.75 101 LEU A C 1
ATOM 753 O O . LEU A 1 101 ? 8.656 24.125 -1.59 1 98.75 101 LEU A O 1
ATOM 757 N N . ALA A 1 102 ? 10.914 24.078 -1.785 1 98.81 102 ALA A N 1
ATOM 758 C CA . ALA A 1 102 ? 10.914 23.094 -2.865 1 98.81 102 ALA A CA 1
ATOM 759 C C . ALA A 1 102 ? 10.312 21.781 -2.4 1 98.81 102 ALA A C 1
ATOM 761 O O . ALA A 1 102 ? 9.492 21.188 -3.1 1 98.81 102 ALA A O 1
ATOM 762 N N . GLY A 1 103 ? 10.766 21.344 -1.23 1 98.81 103 GLY A N 1
ATOM 763 C CA . GLY A 1 103 ? 10.242 20.109 -0.678 1 98.81 103 GLY A CA 1
ATOM 764 C C . GLY A 1 103 ? 8.758 20.172 -0.383 1 98.81 103 GLY A C 1
ATOM 765 O O . GLY A 1 103 ? 8.031 19.188 -0.588 1 98.81 103 GLY A O 1
ATOM 766 N N . THR A 1 104 ? 8.281 21.312 0.133 1 98.88 104 THR A N 1
ATOM 767 C CA . THR A 1 104 ? 6.867 21.469 0.462 1 98.88 104 THR A CA 1
ATOM 768 C C . THR A 1 104 ? 6.02 21.531 -0.805 1 98.88 104 THR A C 1
ATOM 770 O O . THR A 1 104 ? 4.918 20.969 -0.844 1 98.88 104 THR A O 1
ATOM 773 N N . ARG A 1 105 ? 6.508 22.219 -1.867 1 98.88 105 ARG A N 1
ATOM 774 C CA . ARG A 1 105 ? 5.789 22.219 -3.139 1 98.88 105 ARG A CA 1
ATOM 775 C C . ARG A 1 105 ? 5.613 20.812 -3.672 1 98.88 105 ARG A C 1
ATOM 777 O O . ARG A 1 105 ? 4.543 20.453 -4.18 1 98.88 105 ARG A O 1
ATOM 784 N N . LEU A 1 106 ? 6.668 20 -3.572 1 98.94 106 LEU A N 1
ATOM 785 C CA . LEU A 1 106 ? 6.578 18.609 -3.994 1 98.94 106 LEU A CA 1
ATOM 786 C C . LEU A 1 106 ? 5.559 17.859 -3.152 1 98.94 106 LEU A C 1
ATOM 788 O O . LEU A 1 106 ? 4.789 17.047 -3.68 1 98.94 106 LEU A O 1
ATOM 792 N N . ALA A 1 107 ? 5.582 18.094 -1.832 1 98.94 107 ALA A N 1
ATOM 793 C CA . ALA A 1 107 ? 4.613 17.469 -0.936 1 98.94 107 ALA A CA 1
ATOM 794 C C . ALA A 1 107 ? 3.186 17.828 -1.337 1 98.94 107 ALA A C 1
ATOM 796 O O . ALA A 1 107 ? 2.309 16.969 -1.388 1 98.94 107 ALA A O 1
ATOM 797 N N . CYS A 1 108 ? 2.945 19.125 -1.584 1 98.94 108 CYS A N 1
ATOM 798 C CA . CYS A 1 108 ? 1.621 19.594 -1.985 1 98.94 108 CYS A CA 1
ATOM 799 C C . CYS A 1 108 ? 1.176 18.906 -3.277 1 98.94 108 CYS A C 1
ATOM 801 O O . CYS A 1 108 ? 0.034 18.469 -3.387 1 98.94 108 CYS A O 1
ATOM 803 N N . LEU A 1 109 ? 2.102 18.844 -4.23 1 98.94 109 LEU A N 1
ATOM 804 C CA . LEU A 1 109 ? 1.807 18.188 -5.5 1 98.94 109 LEU A CA 1
ATOM 805 C C . LEU A 1 109 ? 1.386 16.734 -5.281 1 98.94 109 LEU A C 1
ATOM 807 O O . LEU A 1 109 ? 0.381 16.281 -5.836 1 98.94 109 LEU A O 1
ATOM 811 N N . GLU A 1 110 ? 2.168 16.047 -4.508 1 98.88 110 GLU A N 1
ATOM 812 C CA . GLU A 1 110 ? 1.888 14.648 -4.223 1 98.88 110 GLU A CA 1
ATOM 813 C C . GLU A 1 110 ? 0.542 14.484 -3.52 1 98.88 110 GLU A C 1
ATOM 815 O O . GLU A 1 110 ? -0.229 13.578 -3.848 1 98.88 110 GLU A O 1
ATOM 820 N N . MET A 1 111 ? 0.253 15.305 -2.535 1 98.94 111 MET A N 1
ATOM 821 C CA . MET A 1 111 ? -0.995 15.227 -1.78 1 98.94 111 MET A CA 1
ATOM 822 C C . MET A 1 111 ? -2.189 15.547 -2.674 1 98.94 111 MET A C 1
ATOM 824 O O . MET A 1 111 ? -3.209 14.852 -2.621 1 98.94 111 MET A O 1
ATOM 828 N N . ILE A 1 112 ? -2.088 16.562 -3.551 1 98.94 112 ILE A N 1
ATOM 829 C CA . ILE A 1 112 ? -3.15 16.891 -4.496 1 98.94 112 ILE A CA 1
ATOM 830 C C . ILE A 1 112 ? -3.422 15.695 -5.406 1 98.94 112 ILE A C 1
ATOM 832 O O . ILE A 1 112 ? -4.574 15.297 -5.594 1 98.94 112 ILE A O 1
ATOM 836 N N . LYS A 1 113 ? -2.404 15.055 -5.891 1 98.88 113 LYS A N 1
ATOM 837 C CA . LYS A 1 113 ? -2.529 13.969 -6.863 1 98.88 113 LYS A CA 1
ATOM 838 C C . LYS A 1 113 ? -3.098 12.711 -6.211 1 98.88 113 LYS A C 1
ATOM 840 O O . LYS A 1 113 ? -3.615 11.828 -6.902 1 98.88 113 LYS A O 1
ATOM 845 N N . SER A 1 114 ? -2.969 12.648 -4.875 1 98.88 114 SER A N 1
ATOM 846 C CA . SER A 1 114 ? -3.463 11.461 -4.188 1 98.88 114 SER A CA 1
ATOM 847 C C . SER A 1 114 ? -4.75 11.75 -3.426 1 98.88 114 SER A C 1
ATOM 849 O O . SER A 1 114 ? -5.219 10.922 -2.645 1 98.88 114 SER A O 1
ATOM 851 N N . GLY A 1 115 ? -5.332 12.922 -3.557 1 98.94 115 GLY A N 1
ATOM 852 C CA . GLY A 1 115 ? -6.684 13.18 -3.086 1 98.94 115 GLY A CA 1
ATOM 853 C C . GLY A 1 115 ? -6.723 13.844 -1.722 1 98.94 115 GLY A C 1
ATOM 854 O O . GLY A 1 115 ? -7.785 13.953 -1.108 1 98.94 115 GLY A O 1
ATOM 855 N N . THR A 1 116 ? -5.566 14.312 -1.201 1 98.94 116 THR A N 1
ATOM 856 C CA . THR A 1 116 ? -5.539 15.039 0.062 1 98.94 116 THR A CA 1
ATOM 857 C C . THR A 1 116 ? -5.953 16.5 -0.145 1 98.94 116 THR A C 1
ATOM 859 O O . THR A 1 116 ? -5.477 17.156 -1.067 1 98.94 116 THR A O 1
ATOM 862 N N . ILE A 1 117 ? -6.848 16.984 0.684 1 98.94 117 ILE A N 1
ATOM 863 C CA . ILE A 1 117 ? -7.348 18.344 0.523 1 98.94 117 ILE A CA 1
ATOM 864 C C . ILE A 1 117 ? -6.805 19.234 1.642 1 98.94 117 ILE A C 1
ATOM 866 O O . ILE A 1 117 ? -6.793 20.453 1.521 1 98.94 117 ILE A O 1
ATOM 870 N N . ALA A 1 118 ? -6.363 18.609 2.732 1 98.94 118 ALA A N 1
ATOM 871 C CA . ALA A 1 118 ? -5.859 19.328 3.9 1 98.94 118 ALA A CA 1
ATOM 872 C C . ALA A 1 118 ? -4.785 18.516 4.621 1 98.94 118 ALA A C 1
ATOM 874 O O . ALA A 1 118 ? -4.844 17.281 4.648 1 98.94 118 ALA A O 1
ATOM 875 N N . PHE A 1 119 ? -3.822 19.234 5.176 1 98.94 119 PHE A N 1
ATOM 876 C CA . PHE A 1 119 ? -2.795 18.531 5.93 1 98.94 119 PHE A CA 1
ATOM 877 C C . PHE A 1 119 ? -2.322 19.359 7.117 1 98.94 119 PHE A C 1
ATOM 879 O O . PHE A 1 119 ? -2.361 20.578 7.078 1 98.94 119 PHE A O 1
ATOM 886 N N . ALA A 1 120 ? -1.984 18.656 8.227 1 98.94 120 ALA A N 1
ATOM 887 C CA . ALA A 1 120 ? -1.283 19.266 9.352 1 98.94 120 ALA A CA 1
ATOM 888 C C . ALA A 1 120 ? 0.223 19.047 9.242 1 98.94 120 ALA A C 1
ATOM 890 O O . ALA A 1 120 ? 0.677 17.938 8.953 1 98.94 120 ALA A O 1
ATOM 891 N N . ASP A 1 121 ? 0.95 20.109 9.445 1 98.81 121 ASP A N 1
ATOM 892 C CA . ASP A 1 121 ? 2.395 20.062 9.234 1 98.81 121 ASP A CA 1
ATOM 893 C C . ASP A 1 121 ? 3.145 20.672 10.422 1 98.81 121 ASP A C 1
ATOM 895 O O . ASP A 1 121 ? 2.684 21.641 11.016 1 98.81 121 ASP A O 1
ATOM 899 N N . MET A 1 122 ? 4.164 20.047 10.82 1 98.5 122 MET A N 1
ATOM 900 C CA . MET A 1 122 ? 5.102 20.531 11.828 1 98.5 122 MET A CA 1
ATOM 901 C C . MET A 1 122 ? 6.539 20.422 11.336 1 98.5 122 MET A C 1
ATOM 903 O O . MET A 1 122 ? 7.027 19.328 11.07 1 98.5 122 MET A O 1
ATOM 907 N N . TYR A 1 123 ? 7.188 21.547 11.125 1 97.31 123 TYR A N 1
ATOM 908 C CA . TYR A 1 123 ? 8.562 21.5 10.641 1 97.31 123 TYR A CA 1
ATOM 909 C C . TYR A 1 123 ? 9.273 22.828 10.859 1 97.31 123 TYR A C 1
ATOM 911 O O . TYR A 1 123 ? 8.992 23.531 11.836 1 97.31 123 TYR A O 1
ATOM 919 N N . PHE A 1 124 ? 10.305 23.047 10.031 1 94.75 124 PHE A N 1
ATOM 920 C CA . PHE A 1 124 ? 11.094 24.266 10.039 1 94.75 124 PHE A CA 1
ATOM 921 C C . PHE A 1 124 ? 10.734 25.141 8.844 1 94.75 124 PHE A C 1
ATOM 923 O O . PHE A 1 124 ? 10.133 24.672 7.879 1 94.75 124 PHE A O 1
ATOM 930 N N . PHE A 1 125 ? 11.109 26.469 8.961 1 97.5 125 PHE A N 1
ATOM 931 C CA . PHE A 1 125 ? 10.891 27.422 7.879 1 97.5 125 PHE A CA 1
ATOM 932 C C . PHE A 1 125 ? 9.422 27.422 7.449 1 97.5 125 PHE A C 1
ATOM 934 O O . PHE A 1 125 ? 9.117 27.297 6.262 1 97.5 125 PHE A O 1
ATOM 941 N N . MET A 1 126 ? 8.578 27.531 8.453 1 98.5 126 MET A N 1
ATOM 942 C CA . MET A 1 126 ? 7.148 27.297 8.242 1 98.5 126 MET A CA 1
ATOM 943 C C . MET A 1 126 ? 6.543 28.406 7.371 1 98.5 126 MET A C 1
ATOM 945 O O . MET A 1 126 ? 5.5 28.203 6.742 1 98.5 126 MET A O 1
ATOM 949 N N . GLU A 1 127 ? 7.223 29.594 7.309 1 98.31 127 GLU A N 1
ATOM 950 C CA . GLU A 1 127 ? 6.77 30.625 6.379 1 98.31 127 GLU A CA 1
ATOM 951 C C . GLU A 1 127 ? 6.777 30.109 4.941 1 98.31 127 GLU A C 1
ATOM 953 O O . GLU A 1 127 ? 5.891 30.453 4.152 1 98.31 127 GLU A O 1
ATOM 958 N N . GLU A 1 128 ? 7.82 29.328 4.613 1 98.62 128 GLU A N 1
ATOM 959 C CA . GLU A 1 128 ? 7.922 28.75 3.275 1 98.62 128 GLU A CA 1
ATOM 960 C C . GLU A 1 128 ? 6.801 27.75 3.02 1 98.62 128 GLU A C 1
ATOM 962 O O . GLU A 1 128 ? 6.305 27.641 1.896 1 98.62 128 GLU A O 1
ATOM 967 N N . VAL A 1 129 ? 6.402 27.016 4.039 1 98.75 129 VAL A N 1
ATOM 968 C CA . VAL A 1 129 ? 5.285 26.078 3.936 1 98.75 129 VAL A CA 1
ATOM 969 C C . VAL A 1 129 ? 3.992 26.844 3.674 1 98.75 129 VAL A C 1
ATOM 971 O O . VAL A 1 129 ? 3.193 26.453 2.818 1 98.75 129 VAL A O 1
ATOM 974 N N . GLY A 1 130 ? 3.781 27.922 4.445 1 98.75 130 GLY A N 1
ATOM 975 C CA . GLY A 1 130 ? 2.629 28.781 4.207 1 98.75 130 GLY A CA 1
ATOM 976 C C . GLY A 1 130 ? 2.541 29.281 2.777 1 98.75 130 GLY A C 1
ATOM 977 O O . GLY A 1 130 ? 1.469 29.25 2.17 1 98.75 130 GLY A O 1
ATOM 978 N N . LYS A 1 131 ? 3.689 29.734 2.238 1 98.69 131 LYS A N 1
ATOM 979 C CA . LYS A 1 131 ? 3.744 30.234 0.866 1 98.69 131 LYS A CA 1
ATOM 980 C C . LYS A 1 131 ? 3.338 29.156 -0.128 1 98.69 131 LYS A C 1
ATOM 982 O O . LYS A 1 131 ? 2.584 29.422 -1.068 1 98.69 131 LYS A O 1
ATOM 987 N N . ALA A 1 132 ? 3.852 27.938 0.077 1 98.75 132 ALA A N 1
ATOM 988 C CA . ALA A 1 132 ? 3.52 26.812 -0.801 1 98.75 132 ALA A CA 1
ATOM 989 C C . ALA A 1 132 ? 2.025 26.516 -0.763 1 98.75 132 ALA A C 1
ATOM 991 O O . ALA A 1 132 ? 1.421 26.203 -1.794 1 98.75 132 ALA A O 1
ATOM 992 N N . VAL A 1 133 ? 1.44 26.609 0.4 1 98.75 133 VAL A N 1
ATOM 993 C CA . VAL A 1 133 ? 0.018 26.328 0.577 1 98.75 133 VAL A CA 1
ATOM 994 C C . VAL A 1 133 ? -0.805 27.406 -0.126 1 98.75 133 VAL A C 1
ATOM 996 O O . VAL A 1 133 ? -1.785 27.109 -0.81 1 98.75 133 VAL A O 1
ATOM 999 N N . GLU A 1 134 ? -0.384 28.641 0.096 1 98.19 134 GLU A N 1
ATOM 1000 C CA . GLU A 1 134 ? -1.057 29.75 -0.596 1 98.19 134 GLU A CA 1
ATOM 1001 C C . GLU A 1 134 ? -1.048 29.531 -2.107 1 98.19 134 GLU A C 1
ATOM 1003 O O . GLU A 1 134 ? -2.057 29.766 -2.777 1 98.19 134 GLU A O 1
ATOM 1008 N N . GLU A 1 135 ? 0.028 29.047 -2.59 1 97.75 135 GLU A N 1
ATOM 1009 C CA . GLU A 1 135 ? 0.228 28.875 -4.027 1 97.75 135 GLU A CA 1
ATOM 1010 C C . GLU A 1 135 ? -0.587 27.703 -4.562 1 97.75 135 GLU A C 1
ATOM 1012 O O . GLU A 1 135 ? -1.202 27.797 -5.625 1 97.75 135 GLU A O 1
ATOM 1017 N N . CYS A 1 136 ? -0.629 26.594 -3.863 1 98.12 136 CYS A N 1
ATOM 1018 C CA . CYS A 1 136 ? -1.132 25.359 -4.441 1 98.12 136 CYS A CA 1
ATOM 1019 C C . CYS A 1 136 ? -2.635 25.219 -4.23 1 98.12 136 CYS A C 1
ATOM 1021 O O . CYS A 1 136 ? -3.301 24.469 -4.938 1 98.12 136 CYS A O 1
ATOM 1023 N N . GLY A 1 137 ? -3.189 25.828 -3.154 1 98.75 137 GLY A N 1
ATOM 1024 C CA . GLY A 1 137 ? -4.637 25.859 -2.992 1 98.75 137 GLY A CA 1
ATOM 1025 C C . GLY A 1 137 ? -5.137 24.891 -1.942 1 98.75 137 GLY A C 1
ATOM 1026 O O . GLY A 1 137 ? -6.32 24.906 -1.598 1 98.75 137 GLY A O 1
ATOM 1027 N N . LEU A 1 138 ? -4.262 24.094 -1.292 1 98.88 138 LEU A N 1
ATOM 1028 C CA . LEU A 1 138 ? -4.664 23.172 -0.243 1 98.88 138 LEU A CA 1
ATOM 1029 C C . LEU A 1 138 ? -5.031 23.906 1.035 1 98.88 138 LEU A C 1
ATOM 1031 O O . LEU A 1 138 ? -4.812 25.125 1.14 1 98.88 138 LEU A O 1
ATOM 1035 N N . ARG A 1 139 ? -5.707 23.219 1.948 1 98.81 139 ARG A N 1
ATOM 1036 C CA . ARG A 1 139 ? -5.832 23.672 3.33 1 98.81 139 ARG A CA 1
ATOM 1037 C C . ARG A 1 139 ? -4.703 23.125 4.191 1 98.81 139 ARG A C 1
ATOM 1039 O O . ARG A 1 139 ? -4.176 22.047 3.914 1 98.81 139 ARG A O 1
ATOM 1046 N N . ALA A 1 140 ? -4.348 23.906 5.219 1 98.88 140 ALA A N 1
ATOM 1047 C CA . ALA A 1 140 ? -3.293 23.391 6.082 1 98.88 140 ALA A CA 1
ATOM 1048 C C . ALA A 1 140 ? -3.42 23.938 7.5 1 98.88 140 ALA A C 1
ATOM 1050 O O . ALA A 1 140 ? -3.863 25.078 7.695 1 98.88 140 ALA A O 1
ATOM 1051 N N . ALA A 1 141 ? -3.137 23.094 8.453 1 98.88 141 ALA A N 1
ATOM 1052 C CA . ALA A 1 141 ? -2.848 23.484 9.828 1 98.88 141 ALA A CA 1
ATOM 1053 C C . ALA A 1 141 ? -1.349 23.438 10.109 1 98.88 141 ALA A C 1
ATOM 1055 O O . ALA A 1 141 ? -0.765 22.344 10.18 1 98.88 141 ALA A O 1
ATOM 1056 N N . LEU A 1 142 ? -0.744 24.625 10.234 1 98.88 142 LEU A N 1
ATOM 1057 C CA . LEU A 1 142 ? 0.713 24.688 10.234 1 98.88 142 LEU A CA 1
ATOM 1058 C C . LEU A 1 142 ? 1.243 24.984 11.633 1 98.88 142 LEU A C 1
ATOM 1060 O O . LEU A 1 142 ? 0.657 25.781 12.375 1 98.88 142 LEU A O 1
ATOM 1064 N N . SER A 1 143 ? 2.299 24.297 12.008 1 98.56 143 SER A N 1
ATOM 1065 C CA . SER A 1 143 ? 2.93 24.484 13.312 1 98.56 143 SER A CA 1
ATOM 1066 C C . SER A 1 143 ? 4.441 24.625 13.18 1 98.56 143 SER A C 1
ATOM 1068 O O . SER A 1 143 ? 5.102 23.766 12.594 1 98.56 143 SER A O 1
ATOM 1070 N N . TYR A 1 144 ? 4.949 25.703 13.711 1 98.19 144 TYR A N 1
ATOM 1071 C CA . TYR A 1 144 ? 6.395 25.828 13.859 1 98.19 144 TYR A CA 1
ATOM 1072 C C . TYR A 1 144 ? 6.91 24.875 14.938 1 98.19 144 TYR A C 1
ATOM 1074 O O . TYR A 1 144 ? 6.504 24.969 16.094 1 98.19 144 TYR A O 1
ATOM 1082 N N . GLY A 1 145 ? 7.742 23.938 14.484 1 97.62 145 GLY A N 1
ATOM 1083 C CA . GLY A 1 145 ? 8.289 22.969 15.43 1 97.62 145 GLY A CA 1
ATOM 1084 C C . GLY A 1 145 ? 9.258 23.594 16.422 1 97.62 145 GLY A C 1
ATOM 1085 O O . GLY A 1 145 ? 10.211 24.281 16.031 1 97.62 145 GLY A O 1
ATOM 1086 N N . MET A 1 146 ? 9.023 23.375 17.734 1 97.75 146 MET A N 1
ATOM 1087 C CA . MET A 1 146 ? 9.852 23.953 18.797 1 97.75 146 MET A CA 1
ATOM 1088 C C . MET A 1 146 ? 10.547 22.859 19.594 1 97.75 146 MET A C 1
ATOM 1090 O O . MET A 1 146 ? 9.898 21.953 20.125 1 97.75 146 MET A O 1
ATOM 1094 N N . ILE A 1 147 ? 11.82 22.938 19.656 1 95.31 147 ILE A N 1
ATOM 1095 C CA . ILE A 1 147 ? 12.633 22.047 20.469 1 95.31 147 ILE A CA 1
ATOM 1096 C C . ILE A 1 147 ? 13.398 22.844 21.516 1 95.31 147 ILE A C 1
ATOM 1098 O O . ILE A 1 147 ? 14.266 23.656 21.172 1 95.31 147 ILE A O 1
ATOM 1102 N N . GLU A 1 148 ? 13.164 22.625 22.781 1 96.69 148 GLU A N 1
ATOM 1103 C CA . GLU A 1 148 ? 13.703 23.406 23.891 1 96.69 148 GLU A CA 1
ATOM 1104 C C . GLU A 1 148 ? 14.93 22.719 24.5 1 96.69 148 GLU A C 1
ATOM 1106 O O . GLU A 1 148 ? 15.953 23.359 24.75 1 96.69 148 GLU A O 1
ATOM 1111 N N . LEU A 1 149 ? 14.867 21.422 24.797 1 93.81 149 LEU A N 1
ATOM 1112 C CA . LEU A 1 149 ? 15.914 20.578 25.359 1 93.81 149 LEU A CA 1
ATOM 1113 C C . LEU A 1 149 ? 16.359 21.094 26.719 1 93.81 149 LEU A C 1
ATOM 1115 O O . LEU A 1 149 ? 17.562 21.203 26.984 1 93.81 149 LEU A O 1
ATOM 1119 N N . TRP A 1 150 ? 15.469 21.609 27.5 1 94.06 150 TRP A N 1
ATOM 1120 C CA . TRP A 1 150 ? 15.695 22.062 28.875 1 94.06 150 TRP A CA 1
ATOM 1121 C C . TRP A 1 150 ? 16.641 23.266 28.906 1 94.06 150 TRP A C 1
ATOM 1123 O O . TRP A 1 150 ? 17.359 23.484 29.891 1 94.06 150 TRP A O 1
ATOM 1133 N N . ASP A 1 151 ? 16.703 23.938 27.797 1 97.06 151 ASP A N 1
ATOM 1134 C CA . ASP A 1 151 ? 17.422 25.203 27.672 1 97.06 151 ASP A CA 1
ATOM 1135 C C . ASP A 1 151 ? 16.453 26.391 27.625 1 97.06 151 ASP A C 1
ATOM 1137 O O . ASP A 1 151 ? 15.875 26.688 26.578 1 97.06 151 ASP A O 1
ATOM 1141 N N . ASP A 1 152 ? 16.406 27.094 28.719 1 96.5 152 ASP A N 1
ATOM 1142 C CA . ASP A 1 152 ? 15.406 28.141 28.891 1 96.5 152 ASP A CA 1
ATOM 1143 C C . ASP A 1 152 ? 15.531 29.219 27.828 1 96.5 152 ASP A C 1
ATOM 1145 O O . ASP A 1 152 ? 14.531 29.75 27.344 1 96.5 152 ASP A O 1
ATOM 1149 N N . GLU A 1 153 ? 16.656 29.641 27.562 1 97.44 153 GLU A N 1
ATOM 1150 C CA . GLU A 1 153 ? 16.891 30.656 26.531 1 97.44 153 GLU A CA 1
ATOM 1151 C C . GLU A 1 153 ? 16.422 30.156 25.172 1 97.44 153 GLU A C 1
ATOM 1153 O O . GLU A 1 153 ? 15.766 30.906 24.422 1 97.44 153 GLU A O 1
ATOM 1158 N N . LYS A 1 154 ? 16.781 28.938 24.859 1 97.25 154 LYS A N 1
ATOM 1159 C CA . LYS A 1 154 ? 16.328 28.344 23.609 1 97.25 154 LYS A CA 1
ATOM 1160 C C . LYS A 1 154 ? 14.797 28.281 23.547 1 97.25 154 LYS A C 1
ATOM 1162 O O . LYS A 1 154 ? 14.188 28.609 22.531 1 97.25 154 LYS A O 1
ATOM 1167 N N . GLY A 1 155 ? 14.195 27.844 24.656 1 97.69 155 GLY A N 1
ATOM 1168 C CA . GLY A 1 155 ? 12.742 27.766 24.734 1 97.69 155 GLY A CA 1
ATOM 1169 C C . GLY A 1 155 ? 12.07 29.109 24.5 1 97.69 155 GLY A C 1
ATOM 1170 O O . GLY A 1 155 ? 11.062 29.203 23.797 1 97.69 155 GLY A O 1
ATOM 1171 N N . THR A 1 156 ? 12.633 30.109 25.172 1 97.81 156 THR A N 1
ATOM 1172 C CA . THR A 1 156 ? 12.086 31.453 25.031 1 97.81 156 THR A CA 1
ATOM 1173 C C . THR A 1 156 ? 12.141 31.906 23.578 1 97.81 156 THR A C 1
ATOM 1175 O O . THR A 1 156 ? 11.18 32.469 23.062 1 97.81 156 THR A O 1
ATOM 1178 N N . ASN A 1 157 ? 13.258 31.672 22.953 1 97.94 157 ASN A N 1
ATOM 1179 C CA . ASN A 1 157 ? 13.422 32.031 21.547 1 97.94 157 ASN A CA 1
ATOM 1180 C C . ASN A 1 157 ? 12.477 31.25 20.641 1 97.94 157 ASN A C 1
ATOM 1182 O O . ASN A 1 157 ? 11.922 31.797 19.688 1 97.94 157 ASN A O 1
ATOM 1186 N N . GLU A 1 158 ? 12.367 29.984 20.891 1 97.69 158 GLU A N 1
ATOM 1187 C CA . GLU A 1 158 ? 11.461 29.141 20.125 1 97.69 158 GLU A CA 1
ATOM 1188 C C . GLU A 1 158 ? 10.016 29.625 20.25 1 97.69 158 GLU A C 1
ATOM 1190 O O . GLU A 1 158 ? 9.297 29.703 19.25 1 97.69 158 GLU A O 1
ATOM 1195 N N . LEU A 1 159 ? 9.594 29.875 21.438 1 98.25 159 LEU A N 1
ATOM 1196 C CA . LEU A 1 159 ? 8.227 30.328 21.672 1 98.25 159 LEU A CA 1
ATOM 1197 C C . LEU A 1 159 ? 7.977 31.672 20.984 1 98.25 159 LEU A C 1
ATOM 1199 O O . LEU A 1 159 ? 6.883 31.906 20.469 1 98.25 159 LEU A O 1
ATOM 1203 N N . LYS A 1 160 ? 8.984 32.562 21.062 1 98.12 160 LYS A N 1
ATOM 1204 C CA . LYS A 1 160 ? 8.867 33.844 20.375 1 98.12 160 LYS A CA 1
ATOM 1205 C C . LYS A 1 160 ? 8.648 33.656 18.875 1 98.12 160 LYS A C 1
ATOM 1207 O O . LYS A 1 160 ? 7.762 34.281 18.297 1 98.12 160 LYS A O 1
ATOM 1212 N N . LYS A 1 161 ? 9.391 32.781 18.25 1 97.75 161 LYS A N 1
ATOM 1213 C CA . LYS A 1 161 ? 9.242 32.469 16.844 1 97.75 161 LYS A CA 1
ATOM 1214 C C . LYS A 1 161 ? 7.867 31.875 16.547 1 97.75 161 LYS A C 1
ATOM 1216 O O . LYS A 1 161 ? 7.238 32.188 15.539 1 97.75 161 LYS A O 1
ATOM 1221 N N . GLY A 1 162 ? 7.465 30.984 17.391 1 97.81 162 GLY A N 1
ATOM 1222 C CA . GLY A 1 162 ? 6.137 30.406 17.25 1 97.81 162 GLY A CA 1
ATOM 1223 C C . GLY A 1 162 ? 5.027 31.438 17.297 1 97.81 162 GLY A C 1
ATOM 1224 O O . GLY A 1 162 ? 4.086 31.375 16.5 1 97.81 162 GLY A O 1
ATOM 1225 N N . ARG A 1 163 ? 5.184 32.375 18.219 1 97.94 163 ARG A N 1
ATOM 1226 C CA . ARG A 1 163 ? 4.191 33.438 18.359 1 97.94 163 ARG A CA 1
ATOM 1227 C C . ARG A 1 163 ? 4.152 34.312 17.125 1 97.94 163 ARG A C 1
ATOM 1229 O O . ARG A 1 163 ? 3.076 34.688 16.672 1 97.94 163 ARG A O 1
ATOM 1236 N N . GLU A 1 164 ? 5.301 34.656 16.656 1 98.19 164 GLU A N 1
ATOM 1237 C CA . GLU A 1 164 ? 5.383 35.469 15.453 1 98.19 164 GLU A CA 1
ATOM 1238 C C . GLU A 1 164 ? 4.734 34.75 14.266 1 98.19 164 GLU A C 1
ATOM 1240 O O . GLU A 1 164 ? 4.023 35.375 13.477 1 98.19 164 GLU A O 1
ATOM 1245 N N . PHE A 1 165 ? 4.984 33.5 14.148 1 98.31 165 PHE A N 1
ATOM 1246 C CA . PHE A 1 165 ? 4.41 32.719 13.07 1 98.31 165 PHE A CA 1
ATOM 1247 C C . PHE A 1 165 ? 2.889 32.656 13.172 1 98.31 165 PHE A C 1
ATOM 1249 O O . PHE A 1 165 ? 2.188 32.844 12.172 1 98.31 165 PHE A O 1
ATOM 1256 N N . VAL A 1 166 ? 2.33 32.406 14.367 1 98.12 166 VAL A N 1
ATOM 1257 C CA . VAL A 1 166 ? 0.894 32.344 14.617 1 98.12 166 VAL A CA 1
ATOM 1258 C C . VAL A 1 166 ? 0.258 33.688 14.219 1 98.12 166 VAL A C 1
ATOM 1260 O O . VAL A 1 166 ? -0.749 33.719 13.508 1 98.12 166 VAL A O 1
ATOM 1263 N N . LYS A 1 167 ? 0.886 34.75 14.656 1 97.56 167 LYS A N 1
ATOM 1264 C CA . LYS A 1 167 ? 0.356 36.094 14.398 1 97.56 167 LYS A CA 1
ATOM 1265 C C . LYS A 1 167 ? 0.334 36.406 12.906 1 97.56 167 LYS A C 1
ATOM 1267 O O . LYS A 1 167 ? -0.619 37 12.398 1 97.56 167 LYS A O 1
ATOM 1272 N N . GLU A 1 168 ? 1.299 35.938 12.258 1 98 168 GLU A N 1
ATOM 1273 C CA . GLU A 1 168 ? 1.479 36.344 10.859 1 98 168 GLU A CA 1
ATOM 1274 C C . GLU A 1 168 ? 0.639 35.469 9.93 1 98 168 GLU A C 1
ATOM 1276 O O . GLU A 1 168 ? 0.132 35.938 8.914 1 98 168 GLU A O 1
ATOM 1281 N N . TRP A 1 169 ? 0.45 34.188 10.211 1 98.44 169 TRP A N 1
ATOM 1282 C CA . TRP A 1 169 ? 0.006 33.25 9.18 1 98.44 169 TRP A CA 1
ATOM 1283 C C . TRP A 1 169 ? -1.384 32.719 9.492 1 98.44 169 TRP A C 1
ATOM 1285 O O . TRP A 1 169 ? -2.049 32.156 8.625 1 98.44 169 TRP A O 1
ATOM 1295 N N . ASN A 1 170 ? -1.87 32.812 10.758 1 98.44 170 ASN A N 1
ATOM 1296 C CA . ASN A 1 170 ? -3.201 32.312 11.086 1 98.44 170 ASN A CA 1
ATOM 1297 C C . ASN A 1 170 ? -4.281 33.031 10.289 1 98.44 170 ASN A C 1
ATOM 1299 O O . ASN A 1 170 ? -4.332 34.281 10.266 1 98.44 170 ASN A O 1
ATOM 1303 N N . GLY A 1 171 ? -5.059 32.25 9.562 1 98 171 GLY A N 1
ATOM 1304 C CA . GLY A 1 171 ? -6.148 32.812 8.789 1 98 171 GLY A CA 1
ATOM 1305 C C . GLY A 1 171 ? -5.738 33.188 7.383 1 98 171 GLY A C 1
ATOM 1306 O O . GLY A 1 171 ? -6.578 33.625 6.578 1 98 171 GLY A O 1
ATOM 1307 N N . LYS A 1 172 ? -4.461 33.062 7.043 1 98.06 172 LYS A N 1
ATOM 1308 C CA . LYS A 1 172 ? -3.992 33.438 5.715 1 98.06 172 LYS A CA 1
ATOM 1309 C C . LYS A 1 172 ? -4.59 32.531 4.645 1 98.06 172 LYS A C 1
ATOM 1311 O O . LYS A 1 172 ? -5.285 31.562 4.961 1 98.06 172 LYS A O 1
ATOM 1316 N N . ALA A 1 173 ? -4.387 32.906 3.283 1 97.75 173 ALA A N 1
ATOM 1317 C CA . ALA A 1 173 ? -4.895 32.156 2.135 1 97.75 173 ALA A CA 1
ATOM 1318 C C . ALA A 1 173 ? -6.418 32.031 2.178 1 97.75 173 ALA A C 1
ATOM 1320 O O . ALA A 1 173 ? -6.977 30.953 2.012 1 97.75 173 ALA A O 1
ATOM 1321 N N . GLU A 1 174 ? -7.043 33.188 2.582 1 95.69 174 GLU A N 1
ATOM 1322 C CA . GLU A 1 174 ? -8.492 33.312 2.637 1 95.69 174 GLU A CA 1
ATOM 1323 C C . GLU A 1 174 ? -9.102 32.312 3.609 1 95.69 174 GLU A C 1
ATOM 1325 O O . GLU A 1 174 ? -10.133 31.703 3.32 1 95.69 174 GLU A O 1
ATOM 1330 N N . GLY A 1 175 ? -8.328 31.984 4.68 1 97.06 175 GLY A N 1
ATOM 1331 C CA . GLY A 1 175 ? -8.867 31.156 5.746 1 97.06 175 GLY A CA 1
ATOM 1332 C C . GLY A 1 175 ? -8.492 29.688 5.605 1 97.06 175 GLY A C 1
ATOM 1333 O O . GLY A 1 175 ? -8.797 28.875 6.484 1 97.06 175 GLY A O 1
ATOM 1334 N N . ARG A 1 176 ? -7.773 29.312 4.551 1 98.38 176 ARG A N 1
ATOM 1335 C CA . ARG A 1 176 ? -7.406 27.906 4.34 1 98.38 176 ARG A CA 1
ATOM 1336 C C . ARG A 1 176 ? -6.27 27.5 5.266 1 98.38 176 ARG A C 1
ATOM 1338 O O . ARG A 1 176 ? -6.062 26.312 5.508 1 98.38 176 ARG A O 1
ATOM 1345 N N . ILE A 1 177 ? -5.543 28.5 5.777 1 98.75 177 ILE A N 1
ATOM 1346 C CA . ILE A 1 177 ? -4.422 28.188 6.66 1 98.75 177 ILE A CA 1
ATOM 1347 C C . ILE A 1 177 ? -4.805 28.5 8.109 1 98.75 177 ILE A C 1
ATOM 1349 O O . ILE A 1 177 ? -5.234 29.609 8.422 1 98.75 177 ILE A O 1
ATOM 1353 N N . SER A 1 178 ? -4.754 27.547 8.938 1 98.62 178 SER A N 1
ATOM 1354 C CA . SER A 1 178 ? -4.734 27.75 10.383 1 98.62 178 SER A CA 1
ATOM 1355 C C . SER A 1 178 ? -3.365 27.422 10.969 1 98.62 178 SER A C 1
ATOM 1357 O O . SER A 1 178 ? -2.592 26.672 10.367 1 98.62 178 SER A O 1
ATOM 1359 N N . VAL A 1 179 ? -3.053 28.062 12.07 1 98.62 179 VAL A N 1
ATOM 1360 C CA . VAL A 1 179 ? -1.748 27.812 12.68 1 98.62 179 VAL A CA 1
ATOM 1361 C C . VAL A 1 179 ? -1.928 27.25 14.086 1 98.62 179 VAL A C 1
ATOM 1363 O O . VAL A 1 179 ? -2.914 27.562 14.766 1 98.62 179 VAL A O 1
ATOM 1366 N N . MET A 1 180 ? -1.034 26.375 14.492 1 98.75 180 MET A N 1
ATOM 1367 C CA . MET A 1 180 ? -0.952 25.766 15.82 1 98.75 180 MET A CA 1
ATOM 1368 C C . MET A 1 180 ? 0.42 26 16.438 1 98.75 180 MET A C 1
ATOM 1370 O O . MET A 1 180 ? 1.39 26.281 15.734 1 98.75 180 MET A O 1
ATOM 1374 N N . TYR A 1 181 ? 0.479 25.984 17.781 1 98.81 181 TYR A N 1
ATOM 1375 C CA . TYR A 1 181 ? 1.792 25.844 18.406 1 98.81 181 TYR A CA 1
ATOM 1376 C C . TYR A 1 181 ? 2.295 24.422 18.297 1 98.81 181 TYR A C 1
ATOM 1378 O O . TYR A 1 181 ? 1.518 23.469 18.453 1 98.81 181 TYR A O 1
ATOM 1386 N N . GLY A 1 182 ? 3.582 24.266 17.969 1 98.69 182 GLY A N 1
ATOM 1387 C CA . GLY A 1 182 ? 4.098 22.938 17.688 1 98.69 182 GLY A CA 1
ATOM 1388 C C . GLY A 1 182 ? 5.266 22.547 18.578 1 98.69 182 GLY A C 1
ATOM 1389 O O . GLY A 1 182 ? 6.379 22.344 18.078 1 98.69 182 GLY A O 1
ATOM 1390 N N . PRO A 1 183 ? 5.043 22.516 19.969 1 98.62 183 PRO A N 1
ATOM 1391 C CA . PRO A 1 183 ? 6.121 21.891 20.734 1 98.62 183 PRO A CA 1
ATOM 1392 C C . PRO A 1 183 ? 6.395 20.453 20.297 1 98.62 183 PRO A C 1
ATOM 1394 O O . PRO A 1 183 ? 5.457 19.688 20.062 1 98.62 183 PRO A O 1
ATOM 1397 N N . HIS A 1 184 ? 7.602 20.141 20.156 1 97.06 184 HIS A N 1
ATOM 1398 C CA . HIS A 1 184 ? 7.984 18.906 19.469 1 97.06 184 HIS A CA 1
ATOM 1399 C C . HIS A 1 184 ? 7.441 17.688 20.203 1 97.06 184 HIS A C 1
ATOM 1401 O O . HIS A 1 184 ? 6.727 16.875 19.609 1 97.06 184 HIS A O 1
ATOM 1407 N N . ALA A 1 185 ? 7.879 17.453 21.422 1 97.12 185 ALA A N 1
ATOM 1408 C CA . ALA A 1 185 ? 7.484 16.281 22.203 1 97.12 185 ALA A CA 1
ATOM 1409 C C . ALA A 1 185 ? 7.863 16.453 23.672 1 97.12 185 ALA A C 1
ATOM 1411 O O . ALA A 1 185 ? 8.703 17.297 24.016 1 97.12 185 ALA A O 1
ATOM 1412 N N . PRO A 1 186 ? 7.281 15.633 24.547 1 96.94 186 PRO A N 1
ATOM 1413 C CA . PRO A 1 186 ? 7.598 15.734 25.984 1 96.94 186 PRO A CA 1
ATOM 1414 C C . PRO A 1 186 ? 9.031 15.32 26.297 1 96.94 186 PRO A C 1
ATOM 1416 O O . PRO A 1 186 ? 9.57 15.703 27.344 1 96.94 186 PRO A O 1
ATOM 1419 N N . ASN A 1 187 ? 9.633 14.539 25.422 1 93.56 187 ASN A N 1
ATOM 1420 C CA . ASN A 1 187 ? 11 14.109 25.688 1 93.56 187 ASN A CA 1
ATOM 1421 C C . ASN A 1 187 ? 12.016 15.094 25.109 1 93.56 187 ASN A C 1
ATOM 1423 O O . ASN A 1 187 ? 13.227 14.898 25.25 1 93.56 187 ASN A O 1
ATOM 1427 N N . THR A 1 188 ? 11.539 16.156 24.484 1 94.62 188 THR A N 1
ATOM 1428 C CA . THR A 1 188 ? 12.445 17.172 23.969 1 94.62 188 THR A CA 1
ATOM 1429 C C . THR A 1 188 ? 12.047 18.547 24.469 1 94.62 188 THR A C 1
ATOM 1431 O O . THR A 1 188 ? 12.695 19.547 24.141 1 94.62 188 THR A O 1
ATOM 1434 N N . CYS A 1 189 ? 10.977 18.703 25.188 1 97.12 189 CYS A N 1
ATOM 1435 C CA . CYS A 1 189 ? 10.477 19.938 25.797 1 97.12 189 CYS A CA 1
ATOM 1436 C C . CYS A 1 189 ? 10.156 19.734 27.266 1 97.12 189 CYS A C 1
ATOM 1438 O O . CYS A 1 189 ? 9.461 18.781 27.625 1 97.12 189 CYS A O 1
ATOM 1440 N N . SER A 1 190 ? 10.656 20.625 28.141 1 96.81 190 SER A N 1
ATOM 1441 C CA . SER A 1 190 ? 10.438 20.5 29.578 1 96.81 190 SER A CA 1
ATOM 1442 C C . SER A 1 190 ? 8.977 20.75 29.938 1 96.81 190 SER A C 1
ATOM 1444 O O . SER A 1 190 ? 8.242 21.375 29.172 1 96.81 190 SER A O 1
ATOM 1446 N N . LYS A 1 191 ? 8.594 20.203 31.094 1 97.06 191 LYS A N 1
ATOM 1447 C CA . LYS A 1 191 ? 7.266 20.438 31.656 1 97.06 191 LYS A CA 1
ATOM 1448 C C . LYS A 1 191 ? 6.953 21.922 31.734 1 97.06 191 LYS A C 1
ATOM 1450 O O . LYS A 1 191 ? 5.848 22.359 31.391 1 97.06 191 LYS A O 1
ATOM 1455 N N . GLU A 1 192 ? 7.895 22.703 32.156 1 97.38 192 GLU A N 1
ATOM 1456 C CA . GLU A 1 192 ? 7.746 24.141 32.281 1 97.38 192 GLU A CA 1
ATOM 1457 C C . GLU A 1 192 ? 7.516 24.812 30.938 1 97.38 192 GLU A C 1
ATOM 1459 O O . GLU A 1 192 ? 6.625 25.656 30.797 1 97.38 192 GLU A O 1
ATOM 1464 N N . PHE A 1 193 ? 8.312 24.438 29.984 1 98.25 193 PHE A N 1
ATOM 1465 C CA . PHE A 1 193 ? 8.18 25 28.656 1 98.25 193 PHE A CA 1
ATOM 1466 C C . PHE A 1 193 ? 6.824 24.656 28.047 1 98.25 193 PHE A C 1
ATOM 1468 O O . PHE A 1 193 ? 6.156 25.516 27.484 1 98.25 193 PHE A O 1
ATOM 1475 N N . LEU A 1 194 ? 6.387 23.406 28.203 1 98.69 194 LEU A N 1
ATOM 1476 C CA . LEU A 1 194 ? 5.105 22.969 27.672 1 98.69 194 LEU A CA 1
ATOM 1477 C C . LEU A 1 194 ? 3.953 23.719 28.328 1 98.69 194 LEU A C 1
ATOM 1479 O O . LEU A 1 194 ? 2.947 24.016 27.688 1 98.69 194 LEU A O 1
ATOM 1483 N N . SER A 1 195 ? 4.082 24 29.609 1 98.38 195 SER A N 1
ATOM 1484 C CA . SER A 1 195 ? 3.08 24.797 30.297 1 98.38 195 SER A CA 1
ATOM 1485 C C . SER A 1 195 ? 2.98 26.203 29.688 1 98.38 195 SER A C 1
ATOM 1487 O O . SER A 1 195 ? 1.882 26.719 29.5 1 98.38 195 SER A O 1
ATOM 1489 N N . LYS A 1 196 ? 4.137 26.812 29.422 1 98.19 196 LYS A N 1
ATOM 1490 C CA . LYS A 1 196 ? 4.168 28.125 28.797 1 98.19 196 LYS A CA 1
ATOM 1491 C C . LYS A 1 196 ? 3.51 28.094 27.406 1 98.19 196 LYS A C 1
ATOM 1493 O O . LYS A 1 196 ? 2.783 29.031 27.047 1 98.19 196 LYS A O 1
ATOM 1498 N N . VAL A 1 197 ? 3.793 27.062 26.641 1 98.62 197 VAL A N 1
ATOM 1499 C CA . VAL A 1 197 ? 3.209 26.906 25.312 1 98.62 197 VAL A CA 1
ATOM 1500 C C . VAL A 1 197 ? 1.689 26.812 25.422 1 98.62 197 VAL A C 1
ATOM 1502 O O . VAL A 1 197 ? 0.963 27.438 24.656 1 98.62 197 VAL A O 1
ATOM 1505 N N . LYS A 1 198 ? 1.21 26.016 26.359 1 98.44 198 LYS A N 1
ATOM 1506 C CA . LYS A 1 198 ? -0.223 25.844 26.578 1 98.44 198 LYS A CA 1
ATOM 1507 C C . LYS A 1 198 ? -0.888 27.172 26.922 1 98.44 198 LYS A C 1
ATOM 1509 O O . LYS A 1 198 ? -1.941 27.5 26.375 1 98.44 198 LYS A O 1
ATOM 1514 N N . GLU A 1 199 ? -0.292 27.875 27.812 1 98.06 199 GLU A N 1
ATOM 1515 C CA . GLU A 1 199 ? -0.815 29.188 28.203 1 98.06 199 GLU A CA 1
ATOM 1516 C C . GLU A 1 199 ? -0.893 30.125 27.016 1 98.06 199 GLU A C 1
ATOM 1518 O O . GLU A 1 199 ? -1.879 30.859 26.844 1 98.06 199 GLU A O 1
ATOM 1523 N N . GLN A 1 200 ? 0.154 30.141 26.25 1 97.88 200 GLN A N 1
ATOM 1524 C CA . GLN A 1 200 ? 0.194 31.016 25.078 1 97.88 200 GLN A CA 1
ATOM 1525 C C . GLN A 1 200 ? -0.865 30.609 24.062 1 97.88 200 GLN A C 1
ATOM 1527 O O . GLN A 1 200 ? -1.482 31.453 23.422 1 97.88 200 GLN A O 1
ATOM 1532 N N . ALA A 1 201 ? -1.049 29.312 23.812 1 98.44 201 ALA A N 1
ATOM 1533 C CA . ALA A 1 201 ? -2.059 28.812 22.875 1 98.44 201 ALA A CA 1
ATOM 1534 C C . ALA A 1 201 ? -3.455 29.266 23.297 1 98.44 201 ALA A C 1
ATOM 1536 O O . ALA A 1 201 ? -4.262 29.656 22.438 1 98.44 201 ALA A O 1
ATOM 1537 N N . ILE A 1 202 ? -3.752 29.203 24.578 1 97.69 202 ILE A N 1
ATOM 1538 C CA . ILE A 1 202 ? -5.035 29.656 25.109 1 97.69 202 ILE A CA 1
ATOM 1539 C C . ILE A 1 202 ? -5.199 31.156 24.844 1 97.69 202 ILE A C 1
ATOM 1541 O O . ILE A 1 202 ? -6.242 31.594 24.375 1 97.69 202 ILE A O 1
ATOM 1545 N N . ALA A 1 203 ? -4.109 31.891 25.172 1 97.69 203 ALA A N 1
ATOM 1546 C CA . ALA A 1 203 ? -4.148 33.344 25.031 1 97.69 203 ALA A CA 1
ATOM 1547 C C . ALA A 1 203 ? -4.406 33.719 23.578 1 97.69 203 ALA A C 1
ATOM 1549 O O . ALA A 1 203 ? -5.105 34.719 23.312 1 97.69 203 ALA A O 1
ATOM 1550 N N . ASP A 1 204 ? -3.844 33 22.609 1 97.69 204 ASP A N 1
ATOM 1551 C CA . ASP A 1 204 ? -3.945 33.312 21.188 1 97.69 204 ASP A CA 1
ATOM 1552 C C . ASP A 1 204 ? -5.137 32.625 20.562 1 97.69 204 ASP A C 1
ATOM 1554 O O . ASP A 1 204 ? -5.469 32.875 19.391 1 97.69 204 ASP A O 1
ATOM 1558 N N . ASN A 1 205 ? -5.75 31.766 21.281 1 97.19 205 ASN A N 1
ATOM 1559 C CA . ASN A 1 205 ? -6.879 30.969 20.797 1 97.19 205 ASN A CA 1
ATOM 1560 C C . ASN A 1 205 ? -6.496 30.125 19.594 1 97.19 205 ASN A C 1
ATOM 1562 O O . ASN A 1 205 ? -7.156 30.188 18.547 1 97.19 205 ASN A O 1
ATOM 1566 N N . VAL A 1 206 ? -5.406 29.484 19.672 1 97.62 206 VAL A N 1
ATOM 1567 C CA . VAL A 1 206 ? -4.977 28.562 18.625 1 97.62 206 VAL A CA 1
ATOM 1568 C C . VAL A 1 206 ? -4.695 27.188 19.219 1 97.62 206 VAL A C 1
ATOM 1570 O O . VAL A 1 206 ? -4.559 27.047 20.438 1 97.62 206 VAL A O 1
ATOM 1573 N N . LYS A 1 207 ? -4.656 26.125 18.406 1 98.31 207 LYS A N 1
ATOM 1574 C CA . LYS A 1 207 ? -4.496 24.734 18.812 1 98.31 207 LYS A CA 1
ATOM 1575 C C . LYS A 1 207 ? -3.023 24.391 19.016 1 98.31 207 LYS A C 1
ATOM 1577 O O . LYS A 1 207 ? -2.15 25.234 18.844 1 98.31 207 LYS A O 1
ATOM 1582 N N . ILE A 1 208 ? -2.75 23.172 19.516 1 98.81 208 ILE A N 1
ATOM 1583 C CA . ILE A 1 208 ? -1.4 22.672 19.75 1 98.81 208 ILE A CA 1
ATOM 1584 C C . ILE A 1 208 ? -1.22 21.344 19.016 1 98.81 208 ILE A C 1
ATOM 1586 O O . ILE A 1 208 ? -2.119 20.5 19.016 1 98.81 208 ILE A O 1
ATOM 1590 N N . HIS A 1 209 ? -0.157 21.172 18.25 1 98.88 209 HIS A N 1
ATOM 1591 C CA . HIS A 1 209 ? 0.294 19.953 17.609 1 98.88 209 HIS A CA 1
ATOM 1592 C C . HIS A 1 209 ? 1.55 19.406 18.281 1 98.88 209 HIS A C 1
ATOM 1594 O O . HIS A 1 209 ? 2.549 20.109 18.406 1 98.88 209 HIS A O 1
ATOM 1600 N N . ILE A 1 210 ? 1.536 18.109 18.766 1 98.81 210 ILE A N 1
ATOM 1601 C CA . ILE A 1 210 ? 2.662 17.609 19.547 1 98.81 210 ILE A CA 1
ATOM 1602 C C . ILE A 1 210 ? 2.818 16.109 19.312 1 98.81 210 ILE A C 1
ATOM 1604 O O . ILE A 1 210 ? 1.831 15.398 19.094 1 98.81 210 ILE A O 1
ATOM 1608 N N . HIS A 1 211 ? 4.059 15.578 19.219 1 98.06 211 HIS A N 1
ATOM 1609 C CA . HIS A 1 211 ? 4.301 14.141 19.266 1 98.06 211 HIS A CA 1
ATOM 1610 C C . HIS A 1 211 ? 4.148 13.602 20.688 1 98.06 211 HIS A C 1
ATOM 1612 O O . HIS A 1 211 ? 4.648 14.203 21.641 1 98.06 211 HIS A O 1
ATOM 1618 N N . VAL A 1 212 ? 3.484 12.477 20.812 1 98.19 212 VAL A N 1
ATOM 1619 C CA . VAL A 1 212 ? 3.285 11.891 22.125 1 98.19 212 VAL A CA 1
ATOM 1620 C C . VAL A 1 212 ? 3.51 10.383 22.062 1 98.19 212 VAL A C 1
ATOM 1622 O O . VAL A 1 212 ? 2.834 9.68 21.297 1 98.19 212 VAL A O 1
ATOM 1625 N N . LEU A 1 213 ? 4.477 9.82 22.781 1 97.25 213 LEU A N 1
ATOM 1626 C CA . LEU A 1 213 ? 4.715 8.406 23.062 1 97.25 213 LEU A CA 1
ATOM 1627 C C . LEU A 1 213 ? 4.859 7.613 21.766 1 97.25 213 LEU A C 1
ATOM 1629 O O . LEU A 1 213 ? 4.188 6.598 21.578 1 97.25 213 LEU A O 1
ATOM 1633 N N . GLU A 1 214 ? 5.754 8.023 20.938 1 93.69 214 GLU A N 1
ATOM 1634 C CA . GLU A 1 214 ? 6.004 7.387 19.656 1 93.69 214 GLU A CA 1
ATOM 1635 C C . GLU A 1 214 ? 6.859 6.133 19.828 1 93.69 214 GLU A C 1
ATOM 1637 O O . GLU A 1 214 ? 6.66 5.141 19.125 1 93.69 214 GLU A O 1
ATOM 1642 N N . THR A 1 215 ? 7.84 6.223 20.734 1 92.38 215 THR A N 1
ATOM 1643 C CA . THR A 1 215 ? 8.781 5.117 20.875 1 92.38 215 THR A CA 1
ATOM 1644 C C . THR A 1 215 ? 8.852 4.645 22.328 1 92.38 215 THR A C 1
ATOM 1646 O O . THR A 1 215 ? 8.523 5.398 23.234 1 92.38 215 THR A O 1
ATOM 1649 N N . GLU A 1 216 ? 9.336 3.443 22.484 1 93.19 216 GLU A N 1
ATOM 1650 C CA . GLU A 1 216 ? 9.586 2.92 23.812 1 93.19 216 GLU A CA 1
ATOM 1651 C C . GLU A 1 216 ? 10.656 3.73 24.547 1 93.19 216 GLU A C 1
ATOM 1653 O O . GLU A 1 216 ? 10.594 3.916 25.75 1 93.19 216 GLU A O 1
ATOM 1658 N N . ALA A 1 217 ? 11.602 4.156 23.75 1 90.44 217 ALA A N 1
ATOM 1659 C CA . ALA A 1 217 ? 12.68 4.969 24.312 1 90.44 217 ALA A CA 1
ATOM 1660 C C . ALA A 1 217 ? 12.125 6.234 24.969 1 90.44 217 ALA A C 1
ATOM 1662 O O . ALA A 1 217 ? 12.602 6.652 26.031 1 90.44 217 ALA A O 1
ATOM 1663 N N . GLU A 1 218 ? 11.203 6.91 24.297 1 91.62 218 GLU A N 1
ATOM 1664 C CA . GLU A 1 218 ? 10.547 8.078 24.875 1 91.62 218 GLU A CA 1
ATOM 1665 C C . GLU A 1 218 ? 9.852 7.738 26.188 1 91.62 218 GLU A C 1
ATOM 1667 O O . GLU A 1 218 ? 9.969 8.477 27.156 1 91.62 218 GLU A O 1
ATOM 1672 N N . LEU A 1 219 ? 9.117 6.641 26.203 1 95.19 219 LEU A N 1
ATOM 1673 C CA . LEU A 1 219 ? 8.43 6.188 27.406 1 95.19 219 LEU A CA 1
ATOM 1674 C C . LEU A 1 219 ? 9.406 6.02 28.562 1 95.19 219 LEU A C 1
ATOM 1676 O O . LEU A 1 219 ? 9.164 6.523 29.656 1 95.19 219 LEU A O 1
ATOM 1680 N N . ASN A 1 220 ? 10.484 5.352 28.328 1 95.25 220 ASN A N 1
ATOM 1681 C CA . ASN A 1 220 ? 11.484 5.078 29.359 1 95.25 220 ASN A CA 1
ATOM 1682 C C . ASN A 1 220 ? 12.164 6.359 29.828 1 95.25 220 ASN A C 1
ATOM 1684 O O . ASN A 1 220 ? 12.406 6.535 31.016 1 95.25 220 ASN A O 1
ATOM 1688 N N . GLN A 1 221 ? 12.438 7.242 28.875 1 93 221 GLN A N 1
ATOM 1689 C CA . GLN A 1 221 ? 13.055 8.516 29.219 1 93 221 GLN A CA 1
ATOM 1690 C C . GLN A 1 221 ? 12.164 9.336 30.156 1 93 221 GLN A C 1
ATOM 1692 O O . GLN A 1 221 ? 12.641 9.922 31.125 1 93 221 GLN A O 1
ATOM 1697 N N . MET A 1 222 ? 10.906 9.422 29.875 1 95.25 222 MET A N 1
ATOM 1698 C CA . MET A 1 222 ? 9.977 10.211 30.672 1 95.25 222 MET A CA 1
ATOM 1699 C C . MET A 1 222 ? 9.797 9.602 32.062 1 95.25 222 MET A C 1
ATOM 1701 O O . MET A 1 222 ? 9.695 10.328 33.062 1 95.25 222 MET A O 1
ATOM 1705 N N . LYS A 1 223 ? 9.766 8.289 32.125 1 95.31 223 LYS A N 1
ATOM 1706 C CA . LYS A 1 223 ? 9.68 7.625 33.406 1 95.31 223 LYS A CA 1
ATOM 1707 C C . LYS A 1 223 ? 10.906 7.918 34.281 1 95.31 223 LYS A C 1
ATOM 1709 O O . LYS A 1 223 ? 10.797 8.109 35.469 1 95.31 223 LYS A O 1
ATOM 1714 N N . GLU A 1 224 ? 12.008 7.879 33.625 1 95.94 224 GLU A N 1
ATOM 1715 C CA . GLU A 1 224 ? 13.258 8.164 34.344 1 95.94 224 GLU A CA 1
ATOM 1716 C C . GLU A 1 224 ? 13.297 9.609 34.812 1 95.94 224 GLU A C 1
ATOM 1718 O O . GLU A 1 224 ? 13.711 9.883 35.938 1 95.94 224 GLU A O 1
ATOM 1723 N N . GLN A 1 225 ? 12.883 10.555 34 1 93.88 225 GLN A N 1
ATOM 1724 C CA . GLN A 1 225 ? 13.023 11.984 34.25 1 93.88 225 GLN A CA 1
ATOM 1725 C C . GLN A 1 225 ? 11.938 12.477 35.188 1 93.88 225 GLN A C 1
ATOM 1727 O O . GLN A 1 225 ? 12.195 13.32 36.062 1 93.88 225 GLN A O 1
ATOM 1732 N N . TYR A 1 226 ? 10.719 11.953 35.062 1 94.75 226 TYR A N 1
ATOM 1733 C CA . TYR A 1 226 ? 9.594 12.539 35.781 1 94.75 226 TYR A CA 1
ATOM 1734 C C . TYR A 1 226 ? 8.906 11.5 36.656 1 94.75 226 TYR A C 1
ATOM 1736 O O . TYR A 1 226 ? 8.008 11.836 37.438 1 94.75 226 TYR A O 1
ATOM 1744 N N . GLY A 1 227 ? 9.289 10.211 36.562 1 95.38 227 GLY A N 1
ATOM 1745 C CA . GLY A 1 227 ? 8.656 9.141 37.312 1 95.38 227 GLY A CA 1
ATOM 1746 C C . GLY A 1 227 ? 7.297 8.75 36.781 1 95.38 227 GLY A C 1
ATOM 1747 O O . GLY A 1 227 ? 6.559 8.008 37.438 1 95.38 227 GLY A O 1
ATOM 1748 N N . MET A 1 228 ? 6.957 9.305 35.656 1 95.06 228 MET A N 1
ATOM 1749 C CA . MET A 1 228 ? 5.68 9.016 35 1 95.06 228 MET A CA 1
ATOM 1750 C C . MET A 1 228 ? 5.801 9.117 33.5 1 95.06 228 MET A C 1
ATOM 1752 O O . MET A 1 228 ? 6.789 9.648 32.969 1 95.06 228 MET A O 1
ATOM 1756 N N . CYS A 1 229 ? 4.812 8.617 32.781 1 95.5 229 CYS A N 1
ATOM 1757 C CA . CYS A 1 229 ? 4.848 8.664 31.312 1 95.5 229 CYS A CA 1
ATOM 1758 C C . CYS A 1 229 ? 4.453 10.047 30.797 1 95.5 229 CYS A C 1
ATOM 1760 O O . CYS A 1 229 ? 3.92 10.859 31.562 1 95.5 229 CYS A O 1
ATOM 1762 N N . SER A 1 230 ? 4.641 10.289 29.453 1 97.12 230 SER A N 1
ATOM 1763 C CA . SER A 1 230 ? 4.379 11.57 28.797 1 97.12 230 SER A CA 1
ATOM 1764 C C . SER A 1 230 ? 2.93 12.008 29 1 97.12 230 SER A C 1
ATOM 1766 O O . SER A 1 230 ? 2.656 13.188 29.234 1 97.12 230 SER A O 1
ATOM 1768 N N . VAL A 1 231 ? 1.972 11.102 28.891 1 98.31 231 VAL A N 1
ATOM 1769 C CA . VAL A 1 231 ? 0.551 11.43 28.969 1 98.31 231 VAL A CA 1
ATOM 1770 C C . VAL A 1 231 ? 0.207 11.93 30.359 1 98.31 231 VAL A C 1
ATOM 1772 O O . VAL A 1 231 ? -0.489 12.938 30.516 1 98.31 231 VAL A O 1
ATOM 1775 N N . ASN A 1 232 ? 0.686 11.203 31.359 1 97.56 232 ASN A N 1
ATOM 1776 C CA . ASN A 1 232 ? 0.437 11.617 32.75 1 97.56 232 ASN A CA 1
ATOM 1777 C C . ASN A 1 232 ? 1.081 12.969 33.031 1 97.56 232 ASN A C 1
ATOM 1779 O O . ASN A 1 232 ? 0.483 13.812 33.719 1 97.56 232 ASN A O 1
ATOM 1783 N N . MET A 1 233 ? 2.314 13.094 32.594 1 97.75 233 MET A N 1
ATOM 1784 C CA . MET A 1 233 ? 3.002 14.367 32.812 1 97.75 233 MET A CA 1
ATOM 1785 C C . MET A 1 233 ? 2.221 15.516 32.188 1 97.75 233 MET A C 1
ATOM 1787 O O . MET A 1 233 ? 2.02 16.547 32.812 1 97.75 233 MET A O 1
ATOM 1791 N N . LEU A 1 234 ? 1.76 15.398 30.969 1 98.62 234 LEU A N 1
ATOM 1792 C CA . LEU A 1 234 ? 0.981 16.422 30.266 1 98.62 234 LEU A CA 1
ATOM 1793 C C . LEU A 1 234 ? -0.342 16.672 30.984 1 98.62 234 LEU A C 1
ATOM 1795 O O . LEU A 1 234 ? -0.816 17.812 31.031 1 98.62 234 LEU A O 1
ATOM 1799 N N . ASP A 1 235 ? -0.934 15.633 31.5 1 98.19 235 ASP A N 1
ATOM 1800 C CA . ASP A 1 235 ? -2.191 15.75 32.219 1 98.19 235 ASP A CA 1
ATOM 1801 C C . ASP A 1 235 ? -2.016 16.578 33.5 1 98.19 235 ASP A C 1
ATOM 1803 O O . ASP A 1 235 ? -2.891 17.375 33.844 1 98.19 235 ASP A O 1
ATOM 1807 N N . THR A 1 236 ? -0.896 16.438 34.219 1 97.06 236 THR A N 1
ATOM 1808 C CA . THR A 1 236 ? -0.643 17.141 35.5 1 97.06 236 THR A CA 1
ATOM 1809 C C . THR A 1 236 ? -0.59 18.641 35.25 1 97.06 236 THR A C 1
ATOM 1811 O O . THR A 1 236 ? -0.84 19.422 36.188 1 97.06 236 THR A O 1
ATOM 1814 N N . ILE A 1 237 ? -0.304 19.078 34.094 1 97.56 237 ILE A N 1
ATOM 1815 C CA . ILE A 1 237 ? -0.204 20.516 33.844 1 97.56 237 ILE A CA 1
ATOM 1816 C C . ILE A 1 237 ? -1.397 20.969 33 1 97.56 237 ILE A C 1
ATOM 1818 O O . ILE A 1 237 ? -1.326 21.984 32.312 1 97.56 237 ILE A O 1
ATOM 1822 N N . ASP A 1 238 ? -2.43 20.172 32.875 1 97.81 238 ASP A N 1
ATOM 1823 C CA . ASP A 1 238 ? -3.67 20.484 32.156 1 97.81 238 ASP A CA 1
ATOM 1824 C C . ASP A 1 238 ? -3.402 20.828 30.703 1 97.81 238 ASP A C 1
ATOM 1826 O O . ASP A 1 238 ? -3.934 21.812 30.172 1 97.81 238 ASP A O 1
ATOM 1830 N N . PHE A 1 239 ? -2.551 20.094 30.109 1 98.56 239 PHE A N 1
ATOM 1831 C CA . PHE A 1 239 ? -2.102 20.344 28.734 1 98.56 239 PHE A CA 1
ATOM 1832 C C . PHE A 1 239 ? -3.172 19.938 27.734 1 98.56 239 PHE A C 1
ATOM 1834 O O . PHE A 1 239 ? -3.299 20.547 26.672 1 98.56 239 PHE A O 1
ATOM 1841 N N . PHE A 1 240 ? -3.955 18.938 28.016 1 98.31 240 PHE A N 1
ATOM 1842 C CA . PHE A 1 240 ? -4.828 18.281 27.062 1 98.31 240 PHE A CA 1
ATOM 1843 C C . PHE A 1 240 ? -6.137 19.047 26.891 1 98.31 240 PHE A C 1
ATOM 1845 O O . PHE A 1 240 ? -6.527 19.812 27.781 1 98.31 240 PHE A O 1
ATOM 1852 N N . GLY A 1 241 ? -6.82 18.844 25.828 1 97.12 241 GLY A N 1
ATOM 1853 C CA . GLY A 1 241 ? -8.094 19.406 25.422 1 97.12 241 GLY A CA 1
ATOM 1854 C C . GLY A 1 241 ? -8.422 19.156 23.969 1 97.12 241 GLY A C 1
ATOM 1855 O O . GLY A 1 241 ? -7.609 18.609 23.219 1 97.12 241 GLY A O 1
ATOM 1856 N N . PRO A 1 242 ? -9.609 19.578 23.547 1 95.31 242 PRO A N 1
ATOM 1857 C CA . PRO A 1 242 ? -10.023 19.344 22.172 1 95.31 242 PRO A CA 1
ATOM 1858 C C . PRO A 1 242 ? -9.148 20.062 21.156 1 95.31 242 PRO A C 1
ATOM 1860 O O . PRO A 1 242 ? -9.203 19.766 19.953 1 95.31 242 PRO A O 1
ATOM 1863 N N . GLY A 1 243 ? -8.352 20.984 21.625 1 97.19 243 GLY A N 1
ATOM 1864 C CA . GLY A 1 243 ? -7.469 21.734 20.75 1 97.19 243 GLY A CA 1
ATOM 1865 C C . GLY A 1 243 ? -6.102 21.094 20.578 1 97.19 243 GLY A C 1
ATOM 1866 O O . GLY A 1 243 ? -5.23 21.656 19.906 1 97.19 243 GLY A O 1
ATOM 1867 N N . VAL A 1 244 ? -5.895 19.922 21.125 1 98.75 244 VAL A N 1
ATOM 1868 C CA . VAL A 1 244 ? -4.594 19.266 21.047 1 98.75 244 VAL A CA 1
ATOM 1869 C C . VAL A 1 244 ? -4.648 18.125 20.031 1 98.75 244 VAL A C 1
ATOM 1871 O O . VAL A 1 244 ? -5.559 17.297 20.078 1 98.75 244 VAL A O 1
ATOM 1874 N N . LEU A 1 245 ? -3.756 18.188 19.062 1 98.88 245 LEU A N 1
ATOM 1875 C CA . LEU A 1 245 ? -3.496 17.109 18.125 1 98.88 245 LEU A CA 1
ATOM 1876 C C . LEU A 1 245 ? -2.221 16.359 18.5 1 98.88 245 LEU A C 1
ATOM 1878 O O . LEU A 1 245 ? -1.119 16.891 18.359 1 98.88 245 LEU A O 1
ATOM 1882 N N . ALA A 1 246 ? -2.385 15.141 19 1 98.88 246 ALA A N 1
ATOM 1883 C CA . ALA A 1 246 ? -1.269 14.305 19.422 1 98.88 246 ALA A CA 1
ATOM 1884 C C . ALA A 1 246 ? -0.918 13.273 18.359 1 98.88 246 ALA A C 1
ATOM 1886 O O . ALA A 1 246 ? -1.739 12.414 18.016 1 98.88 246 ALA A O 1
ATOM 1887 N N . ALA A 1 247 ? 0.256 13.352 17.828 1 98.62 247 ALA A N 1
ATOM 1888 C CA . ALA A 1 247 ? 0.692 12.438 16.781 1 98.62 247 ALA A CA 1
ATOM 1889 C C . ALA A 1 247 ? 1.26 11.148 17.391 1 98.62 247 ALA A C 1
ATOM 1891 O O . ALA A 1 247 ? 1.898 11.18 18.438 1 98.62 247 ALA A O 1
ATOM 1892 N N . HIS A 1 248 ? 1.062 9.992 16.734 1 98.12 248 HIS A N 1
ATOM 1893 C CA . HIS A 1 248 ? 1.608 8.656 16.969 1 98.12 248 HIS A CA 1
ATOM 1894 C C . HIS A 1 248 ? 0.856 7.938 18.078 1 98.12 248 HIS A C 1
ATOM 1896 O O . HIS A 1 248 ? 0.03 7.062 17.812 1 98.12 248 HIS A O 1
ATOM 1902 N N . CYS A 1 249 ? 1.104 8.336 19.391 1 98.44 249 CYS A N 1
ATOM 1903 C CA . CYS A 1 249 ? 0.373 7.766 20.516 1 98.44 249 CYS A CA 1
ATOM 1904 C C . CYS A 1 249 ? 0.416 6.242 20.484 1 98.44 249 CYS A C 1
ATOM 1906 O O . CYS A 1 249 ? -0.626 5.586 20.531 1 98.44 249 CYS A O 1
ATOM 1908 N N . ILE A 1 250 ? 1.616 5.668 20.547 1 98.25 250 ILE A N 1
ATOM 1909 C CA . ILE A 1 250 ? 1.812 4.238 20.328 1 98.25 250 ILE A CA 1
ATOM 1910 C C . ILE A 1 250 ? 1.874 3.525 21.688 1 98.25 250 ILE A C 1
ATOM 1912 O O . ILE A 1 250 ? 1.118 2.582 21.938 1 98.25 250 ILE A O 1
ATOM 1916 N N . TRP A 1 251 ? 2.725 3.953 22.578 1 97.75 251 TRP A N 1
ATOM 1917 C CA . TRP A 1 251 ? 3.008 3.266 23.828 1 97.75 251 TRP A CA 1
ATOM 1918 C C . TRP A 1 251 ? 2.113 3.787 24.953 1 97.75 251 TRP A C 1
ATOM 1920 O O . TRP A 1 251 ? 2.602 4.344 25.938 1 97.75 251 TRP A O 1
ATOM 1930 N N . LEU A 1 252 ? 0.826 3.508 24.797 1 98.31 252 LEU A N 1
ATOM 1931 C CA . LEU A 1 252 ? -0.201 3.98 25.719 1 98.31 252 LEU A CA 1
ATOM 1932 C C . LEU A 1 252 ? -0.666 2.857 26.625 1 98.31 252 LEU A C 1
ATOM 1934 O O . LEU A 1 252 ? -0.851 1.722 26.188 1 98.31 252 LEU A O 1
ATOM 1938 N N . SER A 1 253 ? -0.786 3.146 27.922 1 97.69 253 SER A N 1
ATOM 1939 C CA . SER A 1 253 ? -1.524 2.273 28.844 1 97.69 253 SER A CA 1
ATOM 1940 C C . SER A 1 253 ? -3.025 2.52 28.734 1 97.69 253 SER A C 1
ATOM 1942 O O . SER A 1 253 ? -3.463 3.484 28.109 1 97.69 253 SER A O 1
ATOM 1944 N N . ASP A 1 254 ? -3.83 1.663 29.359 1 97.81 254 ASP A N 1
ATOM 1945 C CA . ASP A 1 254 ? -5.277 1.866 29.391 1 97.81 254 ASP A CA 1
ATOM 1946 C C . ASP A 1 254 ? -5.629 3.195 30.062 1 97.81 254 ASP A C 1
ATOM 1948 O O . ASP A 1 254 ? -6.539 3.896 29.625 1 97.81 254 ASP A O 1
ATOM 1952 N N . GLY A 1 255 ? -4.914 3.438 31.141 1 98.12 255 GLY A N 1
ATOM 1953 C CA . GLY A 1 255 ? -5.133 4.707 31.812 1 98.12 255 GLY A CA 1
ATOM 1954 C C . GLY A 1 255 ? -4.789 5.906 30.938 1 98.12 255 GLY A C 1
ATOM 1955 O O . GLY A 1 255 ? -5.469 6.934 31 1 98.12 255 GLY A O 1
ATOM 1956 N N . ASP A 1 256 ? -3.705 5.848 30.203 1 98.44 256 ASP A N 1
ATOM 1957 C CA . ASP A 1 256 ? -3.342 6.902 29.25 1 98.44 256 ASP A CA 1
ATOM 1958 C C . ASP A 1 256 ? -4.469 7.164 28.266 1 98.44 256 ASP A C 1
ATOM 1960 O O . ASP A 1 256 ? -4.801 8.312 27.969 1 98.44 256 ASP A O 1
ATOM 1964 N N . MET A 1 257 ? -5.012 6.141 27.734 1 98.75 257 MET A N 1
ATOM 1965 C CA . MET A 1 257 ? -6.066 6.246 26.719 1 98.75 257 MET A CA 1
ATOM 1966 C C . MET A 1 257 ? -7.316 6.887 27.312 1 98.75 257 MET A C 1
ATOM 1968 O O . MET A 1 257 ? -8.016 7.641 26.625 1 98.75 257 MET A O 1
ATOM 1972 N N . ASP A 1 258 ? -7.648 6.535 28.578 1 98.62 258 ASP A N 1
ATOM 1973 C CA . ASP A 1 258 ? -8.766 7.188 29.266 1 98.62 258 ASP A CA 1
ATOM 1974 C C . ASP A 1 258 ? -8.539 8.695 29.359 1 98.62 258 ASP A C 1
ATOM 1976 O O . ASP A 1 258 ? -9.453 9.484 29.094 1 98.62 258 ASP A O 1
ATOM 1980 N N . ILE A 1 259 ? -7.32 9.078 29.75 1 98.62 259 ILE A N 1
ATOM 1981 C CA . ILE A 1 259 ? -6.98 10.492 29.875 1 98.62 259 ILE A CA 1
ATOM 1982 C C . ILE A 1 259 ? -7.168 11.203 28.547 1 98.62 259 ILE A C 1
ATOM 1984 O O . ILE A 1 259 ? -7.777 12.273 28.484 1 98.62 259 ILE A O 1
ATOM 1988 N N . LEU A 1 260 ? -6.656 10.648 27.453 1 98.75 260 LEU A N 1
ATOM 1989 C CA . LEU A 1 260 ? -6.746 11.258 26.125 1 98.75 260 LEU A CA 1
ATOM 1990 C C . LEU A 1 260 ? -8.203 11.367 25.672 1 98.75 260 LEU A C 1
ATOM 1992 O O . LEU A 1 260 ? -8.617 12.406 25.156 1 98.75 260 LEU A O 1
ATOM 1996 N N . ALA A 1 261 ? -8.984 10.281 25.844 1 98.62 261 ALA A N 1
ATOM 1997 C CA . ALA A 1 261 ? -10.383 10.258 25.438 1 98.62 261 ALA A CA 1
ATOM 1998 C C . ALA A 1 261 ? -11.219 11.242 26.25 1 98.62 261 ALA A C 1
ATOM 2000 O O . ALA A 1 261 ? -12.016 12 25.688 1 98.62 261 ALA A O 1
ATOM 2001 N N . ASP A 1 262 ? -11.016 11.242 27.578 1 98.31 262 ASP A N 1
ATOM 2002 C CA . ASP A 1 262 ? -11.789 12.086 28.469 1 98.31 262 ASP A CA 1
ATOM 2003 C C . ASP A 1 262 ? -11.539 13.562 28.188 1 98.31 262 ASP A C 1
ATOM 2005 O O . ASP A 1 262 ? -12.43 14.398 28.391 1 98.31 262 ASP A O 1
ATOM 2009 N N . ASN A 1 263 ? -10.367 13.891 27.766 1 98.38 263 ASN A N 1
ATOM 2010 C CA . ASN A 1 263 ? -10.016 15.281 27.484 1 98.38 263 ASN A CA 1
ATOM 2011 C C . ASN A 1 263 ? -10.266 15.641 26.016 1 98.38 263 ASN A C 1
ATOM 2013 O O . ASN A 1 263 ? -9.898 16.734 25.578 1 98.38 263 ASN A O 1
ATOM 2017 N N . ASN A 1 264 ? -10.805 14.727 25.188 1 98.31 264 ASN A N 1
ATOM 2018 C CA . ASN A 1 264 ? -11.164 14.93 23.781 1 98.31 264 ASN A CA 1
ATOM 2019 C C . ASN A 1 264 ? -9.945 15.289 22.938 1 98.31 264 ASN A C 1
ATOM 2021 O O . ASN A 1 264 ? -10.016 16.156 22.078 1 98.31 264 ASN A O 1
ATOM 2025 N N . VAL A 1 265 ? -8.812 14.688 23.281 1 98.75 265 VAL A N 1
ATOM 2026 C CA . VAL A 1 265 ? -7.602 14.875 22.5 1 98.75 265 VAL A CA 1
ATOM 2027 C C . VAL A 1 265 ? -7.762 14.211 21.125 1 98.75 265 VAL A C 1
ATOM 2029 O O . VAL A 1 265 ? -8.32 13.117 21.031 1 98.75 265 VAL A O 1
ATOM 2032 N N . ASN A 1 266 ? -7.383 14.93 20.047 1 98.88 266 ASN A N 1
ATOM 2033 C CA . ASN A 1 266 ? -7.309 14.305 18.734 1 98.88 266 ASN A CA 1
ATOM 2034 C C . ASN A 1 266 ? -6.008 13.531 18.547 1 98.88 266 ASN A C 1
ATOM 2036 O O . ASN A 1 266 ? -4.941 13.992 18.953 1 98.88 266 ASN A O 1
ATOM 2040 N N . ILE A 1 267 ? -6.094 12.336 18 1 98.94 267 ILE A N 1
ATOM 2041 C CA . ILE A 1 267 ? -4.93 11.461 17.859 1 98.94 267 ILE A CA 1
ATOM 2042 C C . ILE A 1 267 ? -4.641 11.227 16.375 1 98.94 267 ILE A C 1
ATOM 2044 O O . ILE A 1 267 ? -5.52 10.797 15.625 1 98.94 267 ILE A O 1
ATOM 2048 N N . ALA A 1 268 ? -3.457 11.531 15.891 1 98.88 268 ALA A N 1
ATOM 2049 C CA . ALA A 1 268 ? -3.031 11.258 14.516 1 98.88 268 ALA A CA 1
ATOM 2050 C C . ALA A 1 268 ? -2.234 9.961 14.43 1 98.88 268 ALA A C 1
ATOM 2052 O O . ALA A 1 268 ? -1.049 9.93 14.766 1 98.88 268 ALA A O 1
ATOM 2053 N N . HIS A 1 269 ? -2.869 8.93 13.977 1 98.88 269 HIS A N 1
ATOM 2054 C CA . HIS A 1 269 ? -2.258 7.621 13.766 1 98.88 269 HIS A CA 1
ATOM 2055 C C . HIS A 1 269 ? -1.457 7.59 12.469 1 98.88 269 HIS A C 1
ATOM 2057 O O . HIS A 1 269 ? -1.974 7.941 11.406 1 98.88 269 HIS A O 1
ATOM 2063 N N . ASN A 1 270 ? -0.177 7.27 12.508 1 98.62 270 ASN A N 1
ATOM 2064 C CA . ASN A 1 270 ? 0.738 7.203 11.375 1 98.62 270 ASN A CA 1
ATOM 2065 C C . ASN A 1 270 ? 1.269 5.785 11.172 1 98.62 270 ASN A C 1
ATOM 2067 O O . ASN A 1 270 ? 2.453 5.523 11.383 1 98.62 270 ASN A O 1
ATOM 2071 N N . PRO A 1 271 ? 0.458 4.855 10.633 1 98.75 271 PRO A N 1
ATOM 2072 C CA . PRO A 1 271 ? 0.81 3.434 10.68 1 98.75 271 PRO A CA 1
ATOM 2073 C C . PRO A 1 271 ? 2.047 3.107 9.844 1 98.75 271 PRO A C 1
ATOM 2075 O O . PRO A 1 271 ? 2.926 2.373 10.297 1 98.75 271 PRO A O 1
ATOM 2078 N N . VAL A 1 272 ? 2.211 3.629 8.633 1 98.75 272 VAL A N 1
ATOM 2079 C CA . VAL A 1 272 ? 3.309 3.26 7.746 1 98.75 272 VAL A CA 1
ATOM 2080 C C . VAL A 1 272 ? 4.637 3.713 8.352 1 98.75 272 VAL A C 1
ATOM 2082 O O . VAL A 1 272 ? 5.57 2.918 8.477 1 98.75 272 VAL A O 1
ATOM 2085 N N . SER A 1 273 ? 4.711 4.988 8.727 1 97.38 273 SER A N 1
ATOM 2086 C CA . SER A 1 273 ? 5.938 5.516 9.32 1 97.38 273 SER A CA 1
ATOM 2087 C C . SER A 1 273 ? 6.312 4.754 10.586 1 97.38 273 SER A C 1
ATOM 2089 O O . SER A 1 273 ? 7.477 4.395 10.781 1 97.38 273 SER A O 1
ATOM 2091 N N . ASN A 1 274 ? 5.316 4.516 11.484 1 97.5 274 ASN A N 1
ATOM 2092 C CA . ASN A 1 274 ? 5.562 3.842 12.758 1 97.5 274 ASN A CA 1
ATOM 2093 C C . ASN A 1 274 ? 6.035 2.406 12.547 1 97.5 274 ASN A C 1
ATOM 2095 O O . ASN A 1 274 ? 6.887 1.915 13.289 1 97.5 274 ASN A O 1
ATOM 2099 N N . MET A 1 275 ? 5.48 1.717 11.508 1 98.25 275 MET A N 1
ATOM 2100 C CA . MET A 1 275 ? 5.938 0.366 11.195 1 98.25 275 MET A CA 1
ATOM 2101 C C . MET A 1 275 ? 7.363 0.384 10.656 1 98.25 275 MET A C 1
ATOM 2103 O O . MET A 1 275 ? 8.188 -0.438 11.047 1 98.25 275 MET A O 1
ATOM 2107 N N . LYS A 1 276 ? 7.648 1.273 9.719 1 97.44 276 LYS A N 1
ATOM 2108 C CA . LYS A 1 276 ? 8.945 1.327 9.062 1 97.44 276 LYS A CA 1
ATOM 2109 C C . LYS A 1 276 ? 10.07 1.569 10.062 1 97.44 276 LYS A C 1
ATOM 2111 O O . LYS A 1 276 ? 11.156 1.007 9.938 1 97.44 276 LYS A O 1
ATOM 2116 N N . LEU A 1 277 ? 9.758 2.422 11.062 1 95.31 277 LEU A N 1
ATOM 2117 C CA . LEU A 1 277 ? 10.75 2.77 12.07 1 95.31 277 LEU A CA 1
ATOM 2118 C C . LEU A 1 277 ? 10.727 1.773 13.227 1 95.31 277 LEU A C 1
ATOM 2120 O O . LEU A 1 277 ? 11.523 1.877 14.156 1 95.31 277 LEU A O 1
ATOM 2124 N N . ALA A 1 278 ? 9.836 0.819 13.164 1 96.56 278 ALA A N 1
ATOM 2125 C CA . ALA A 1 278 ? 9.641 -0.161 14.227 1 96.56 278 ALA A CA 1
ATOM 2126 C C . ALA A 1 278 ? 9.344 0.524 15.562 1 96.56 278 ALA A C 1
ATOM 2128 O O . ALA A 1 278 ? 9.945 0.195 16.578 1 96.56 278 ALA A O 1
ATOM 2129 N N . SER A 1 279 ? 8.414 1.51 15.477 1 95.44 279 SER A N 1
ATOM 2130 C CA . SER A 1 279 ? 8.047 2.264 16.672 1 95.44 279 SER A CA 1
ATOM 2131 C C . SER A 1 279 ? 7.008 1.52 17.5 1 95.44 279 SER A C 1
ATOM 2133 O O . SER A 1 279 ? 6.809 1.824 18.672 1 95.44 279 SER A O 1
ATOM 2135 N N . GLY A 1 280 ? 6.363 0.6 16.938 1 96.69 280 GLY A N 1
ATOM 2136 C CA . GLY A 1 280 ? 5.305 -0.14 17.609 1 96.69 280 GLY A CA 1
ATOM 2137 C C . GLY A 1 280 ? 3.953 0.023 16.938 1 96.69 280 GLY A C 1
ATOM 2138 O O . GLY A 1 280 ? 3.867 0.544 15.82 1 96.69 280 GLY A O 1
ATOM 2139 N N . VAL A 1 281 ? 2.893 -0.518 17.516 1 98.44 281 VAL A N 1
ATOM 2140 C CA . VAL A 1 281 ? 1.536 -0.472 16.984 1 98.44 281 VAL A CA 1
ATOM 2141 C C . VAL A 1 281 ? 0.634 0.319 17.922 1 98.44 281 VAL A C 1
ATOM 2143 O O . VAL A 1 281 ? 0.445 -0.067 19.078 1 98.44 281 VAL A O 1
ATOM 2146 N N . ALA A 1 282 ? 0.148 1.462 17.484 1 98.69 282 ALA A N 1
ATOM 2147 C CA . ALA A 1 282 ? -0.795 2.238 18.281 1 98.69 282 ALA A CA 1
ATOM 2148 C C . ALA A 1 282 ? -2.076 1.449 18.547 1 98.69 282 ALA A C 1
ATOM 2150 O O . ALA A 1 282 ? -2.578 0.763 17.656 1 98.69 282 ALA A O 1
ATOM 2151 N N . PRO A 1 283 ? -2.637 1.488 19.75 1 98.56 283 PRO A N 1
ATOM 2152 C CA . PRO A 1 283 ? -3.865 0.759 20.078 1 98.56 283 PRO A CA 1
ATOM 2153 C C . PRO A 1 283 ? -5.121 1.47 19.578 1 98.56 283 PRO A C 1
ATOM 2155 O O . PRO A 1 283 ? -5.992 1.823 20.375 1 98.56 283 PRO A O 1
ATOM 2158 N N . VAL A 1 284 ? -5.285 1.535 18.312 1 98.75 284 VAL A N 1
ATOM 2159 C CA . VAL A 1 284 ? -6.305 2.342 17.641 1 98.75 284 VAL A CA 1
ATOM 2160 C C . VAL A 1 284 ? -7.695 1.839 18.031 1 98.75 284 VAL A C 1
ATOM 2162 O O . VAL A 1 284 ? -8.586 2.635 18.344 1 98.75 284 VAL A O 1
ATOM 2165 N N . MET A 1 285 ? -7.934 0.5 18.062 1 98.19 285 MET A N 1
ATOM 2166 C CA . MET A 1 285 ? -9.242 -0.064 18.375 1 98.19 285 MET A CA 1
ATOM 2167 C C . MET A 1 285 ? -9.68 0.311 19.781 1 98.19 285 MET A C 1
ATOM 2169 O O . MET A 1 285 ? -10.828 0.698 20 1 98.19 285 MET A O 1
ATOM 2173 N N . LYS A 1 286 ? -8.766 0.198 20.703 1 98.31 286 LYS A N 1
ATOM 2174 C CA . LYS A 1 286 ? -9.07 0.548 22.094 1 98.31 286 LYS A CA 1
ATOM 2175 C C . LYS A 1 286 ? -9.367 2.039 22.219 1 98.31 286 LYS A C 1
ATOM 2177 O O . LYS A 1 286 ? -10.273 2.434 22.953 1 98.31 286 LYS A O 1
ATOM 2182 N N . LEU A 1 287 ? -8.555 2.867 21.562 1 98.75 287 LEU A N 1
ATOM 2183 C CA . LEU A 1 287 ? -8.773 4.309 21.594 1 98.75 287 LEU A CA 1
ATOM 2184 C C . LEU A 1 287 ? -10.156 4.66 21.062 1 98.75 287 LEU A C 1
ATOM 2186 O O . LEU A 1 287 ? -10.875 5.453 21.672 1 98.75 287 LEU A O 1
ATOM 2190 N N . LEU A 1 288 ? -10.508 4.09 19.906 1 98.38 288 LEU A N 1
ATOM 2191 C CA . LEU A 1 288 ? -11.812 4.336 19.312 1 98.38 288 LEU A CA 1
ATOM 2192 C C . LEU A 1 288 ? -12.93 3.857 20.234 1 98.38 288 LEU A C 1
ATOM 2194 O O . LEU A 1 288 ? -13.945 4.535 20.391 1 98.38 288 LEU A O 1
ATOM 2198 N N . ASP A 1 289 ? -12.75 2.721 20.844 1 97.69 289 ASP A N 1
ATOM 2199 C CA . ASP A 1 289 ? -13.742 2.158 21.75 1 97.69 289 ASP A CA 1
ATOM 2200 C C . ASP A 1 289 ? -13.969 3.072 22.953 1 97.69 289 ASP A C 1
ATOM 2202 O O . ASP A 1 289 ? -15.078 3.143 23.484 1 97.69 289 ASP A O 1
ATOM 2206 N N . LYS A 1 290 ? -12.945 3.76 23.344 1 98.19 290 LYS A N 1
ATOM 2207 C CA . LYS A 1 290 ? -13.023 4.668 24.484 1 98.19 290 LYS A CA 1
ATOM 2208 C C . LYS A 1 290 ? -13.594 6.023 24.078 1 98.19 290 LYS A C 1
ATOM 2210 O O . LYS A 1 290 ? -13.805 6.891 24.922 1 98.19 290 LYS A O 1
ATOM 2215 N N . GLY A 1 291 ? -13.797 6.195 22.766 1 97.75 291 GLY A N 1
ATOM 2216 C CA . GLY A 1 291 ? -14.461 7.395 22.281 1 97.75 291 GLY A CA 1
ATOM 2217 C C . GLY A 1 291 ? -13.492 8.469 21.828 1 97.75 291 GLY A C 1
ATOM 2218 O O . GLY A 1 291 ? -13.898 9.594 21.531 1 97.75 291 GLY A O 1
ATOM 2219 N N . ALA A 1 292 ? -12.234 8.172 21.734 1 98.44 292 ALA A N 1
ATOM 2220 C CA . ALA A 1 292 ? -11.25 9.141 21.25 1 98.44 292 ALA A CA 1
ATOM 2221 C C . ALA A 1 292 ? -11.43 9.414 19.766 1 98.44 292 ALA A C 1
ATOM 2223 O O . ALA A 1 292 ? -11.875 8.539 19.016 1 98.44 292 ALA A O 1
ATOM 2224 N N . ASN A 1 293 ? -11.133 10.586 19.312 1 98.75 293 ASN A N 1
ATOM 2225 C CA . ASN A 1 293 ? -11.062 10.906 17.891 1 98.75 293 ASN A CA 1
ATOM 2226 C C . ASN A 1 293 ? -9.719 10.516 17.297 1 98.75 293 ASN A C 1
ATOM 2228 O O . ASN A 1 293 ? -8.711 11.188 17.516 1 98.75 293 ASN A O 1
ATOM 2232 N N . VAL A 1 294 ? -9.711 9.422 16.594 1 98.94 294 VAL A N 1
ATOM 2233 C CA . VAL A 1 294 ? -8.492 8.953 15.945 1 98.94 294 VAL A CA 1
ATOM 2234 C C . VAL A 1 294 ? -8.555 9.242 14.445 1 98.94 294 VAL A C 1
ATOM 2236 O O . VAL A 1 294 ? -9.516 8.859 13.773 1 98.94 294 VAL A O 1
ATOM 2239 N N . CYS A 1 295 ? -7.625 9.969 13.953 1 98.88 295 CYS A N 1
ATOM 2240 C CA . CYS A 1 295 ? -7.492 10.266 12.531 1 98.88 295 CYS A CA 1
ATOM 2241 C C . CYS A 1 295 ? -6.195 9.688 11.977 1 98.88 295 CYS A C 1
ATOM 2243 O O . CYS A 1 295 ? -5.492 8.945 12.664 1 98.88 295 CYS A O 1
ATOM 2245 N N . LEU A 1 296 ? -5.883 9.953 10.648 1 98.94 296 LEU A N 1
ATOM 2246 C CA . LEU A 1 296 ? -4.719 9.367 10 1 98.94 296 LEU A CA 1
ATOM 2247 C C . LEU A 1 296 ? -3.742 10.453 9.555 1 98.94 296 LEU A C 1
ATOM 2249 O O . LEU A 1 296 ? -4.16 11.539 9.148 1 98.94 296 LEU A O 1
ATOM 2253 N N . GLY A 1 297 ? -2.514 10.219 9.68 1 98.88 297 GLY A N 1
ATOM 2254 C CA . GLY A 1 297 ? -1.424 11 9.117 1 98.88 297 GLY A CA 1
ATOM 2255 C C . GLY A 1 297 ? -0.389 10.148 8.398 1 98.88 297 GLY A C 1
ATOM 2256 O O . GLY A 1 297 ? -0.382 8.922 8.531 1 98.88 297 GLY A O 1
ATOM 2257 N N . THR A 1 298 ? 0.428 10.766 7.621 1 98.75 298 THR A N 1
ATOM 2258 C CA . THR A 1 298 ? 1.443 10.023 6.875 1 98.75 298 THR A CA 1
ATOM 2259 C C . THR A 1 298 ? 2.803 10.133 7.562 1 98.75 298 THR A C 1
ATOM 2261 O O . THR A 1 298 ? 3.701 9.336 7.297 1 98.75 298 THR A O 1
ATOM 2264 N N . ASP A 1 299 ? 2.949 11.164 8.438 1 98 299 ASP A N 1
ATOM 2265 C CA . ASP A 1 299 ? 4.289 11.562 8.852 1 98 299 ASP A CA 1
ATOM 2266 C C . ASP A 1 299 ? 5.121 12.023 7.656 1 98 299 ASP A C 1
ATOM 2268 O O . ASP A 1 299 ? 4.578 12.281 6.578 1 98 299 ASP A O 1
ATOM 2272 N N . GLY A 1 300 ? 6.422 12.344 7.82 1 97.25 300 GLY A N 1
ATOM 2273 C CA . GLY A 1 300 ? 7.258 12.836 6.738 1 97.25 300 GLY A CA 1
ATOM 2274 C C . GLY A 1 300 ? 7.766 11.734 5.828 1 97.25 300 GLY A C 1
ATOM 2275 O O . GLY A 1 300 ? 7.848 10.578 6.234 1 97.25 300 GLY A O 1
ATOM 2276 N N . CYS A 1 301 ? 8.203 12.07 4.633 1 97.75 301 CYS A N 1
ATOM 2277 C CA . CYS A 1 301 ? 8.633 11.109 3.627 1 97.75 301 CYS A CA 1
ATOM 2278 C C . CYS A 1 301 ? 9.961 10.461 4.02 1 97.75 301 CYS A C 1
ATOM 2280 O O . CYS A 1 301 ? 10.344 9.438 3.463 1 97.75 301 CYS A O 1
ATOM 2282 N N . ALA A 1 302 ? 10.602 11.078 4.988 1 95.44 302 ALA A N 1
ATOM 2283 C CA . ALA A 1 302 ? 11.844 10.469 5.449 1 95.44 302 ALA A CA 1
ATOM 2284 C C . ALA A 1 302 ? 11.57 9.172 6.203 1 95.44 302 ALA A C 1
ATOM 2286 O O . ALA A 1 302 ? 12.391 8.25 6.184 1 95.44 302 ALA A O 1
ATOM 2287 N N . SER A 1 303 ? 10.43 9.086 6.879 1 93.75 303 SER A N 1
ATOM 2288 C CA . SER A 1 303 ? 10.125 7.91 7.684 1 93.75 303 SER A CA 1
ATOM 2289 C C . SER A 1 303 ? 8.953 7.129 7.102 1 93.75 303 SER A C 1
ATOM 2291 O O . SER A 1 303 ? 8.68 6.004 7.531 1 93.75 303 SER A O 1
ATOM 2293 N N . ASN A 1 304 ? 8.195 7.633 6.191 1 94.31 304 ASN A N 1
ATOM 2294 C CA . ASN A 1 304 ? 7.059 6.969 5.566 1 94.31 304 ASN A CA 1
ATOM 2295 C C . ASN A 1 304 ? 7.453 6.297 4.254 1 94.31 304 ASN A C 1
ATOM 2297 O O . ASN A 1 304 ? 7.363 5.078 4.121 1 94.31 304 ASN A O 1
ATOM 2301 N N . ASN A 1 305 ? 7.734 7.266 3.23 1 95.75 305 ASN A N 1
ATOM 2302 C CA . ASN A 1 305 ? 8.32 7.527 1.92 1 95.75 305 ASN A CA 1
ATOM 2303 C C . ASN A 1 305 ? 7.273 8.031 0.93 1 95.75 305 ASN A C 1
ATOM 2305 O O . ASN A 1 305 ? 7.551 8.156 -0.265 1 95.75 305 ASN A O 1
ATOM 2309 N N . ASN A 1 306 ? 6.008 8.109 1.244 1 97.81 306 ASN A N 1
ATOM 2310 C CA . ASN A 1 306 ? 5.02 8.797 0.426 1 97.81 306 ASN A CA 1
ATOM 2311 C C . ASN A 1 306 ? 3.98 9.516 1.287 1 97.81 306 ASN A C 1
ATOM 2313 O O . ASN A 1 306 ? 4.008 9.406 2.514 1 97.81 306 ASN A O 1
ATOM 2317 N N . LEU A 1 307 ? 3.16 10.359 0.667 1 98.81 307 LEU A N 1
ATOM 2318 C CA . LEU A 1 307 ? 2.102 11.117 1.328 1 98.81 307 LEU A CA 1
ATOM 2319 C C . LEU A 1 307 ? 0.727 10.664 0.845 1 98.81 307 LEU A C 1
ATOM 2321 O O . LEU A 1 307 ? -0.194 11.477 0.73 1 98.81 307 LEU A O 1
ATOM 2325 N N . ASP A 1 308 ? 0.576 9.336 0.488 1 98.81 308 ASP A N 1
ATOM 2326 C CA . ASP A 1 308 ? -0.644 8.758 -0.062 1 98.81 308 ASP A CA 1
ATOM 2327 C C . ASP A 1 308 ? -1.555 8.234 1.049 1 98.81 308 ASP A C 1
ATOM 2329 O O . ASP A 1 308 ? -1.264 7.211 1.669 1 98.81 308 ASP A O 1
ATOM 2333 N N . MET A 1 309 ? -2.707 8.828 1.237 1 98.88 309 MET A N 1
ATOM 2334 C CA . MET A 1 309 ? -3.617 8.477 2.324 1 98.88 309 MET A CA 1
ATOM 2335 C C . MET A 1 309 ? -4.27 7.121 2.074 1 98.88 309 MET A C 1
ATOM 2337 O O . MET A 1 309 ? -4.723 6.465 3.012 1 98.88 309 MET A O 1
ATOM 2341 N N . PHE A 1 310 ? -4.371 6.664 0.779 1 98.88 310 PHE A N 1
ATOM 2342 C CA . PHE A 1 310 ? -4.879 5.324 0.501 1 98.88 310 PHE A CA 1
ATOM 2343 C C . PHE A 1 310 ? -3.971 4.266 1.116 1 98.88 310 PHE A C 1
ATOM 2345 O O . PHE A 1 310 ? -4.453 3.264 1.654 1 98.88 310 PHE A O 1
ATOM 2352 N N . ASP A 1 311 ? -2.705 4.5 1.023 1 98.5 311 ASP A N 1
ATOM 2353 C CA . ASP A 1 311 ? -1.725 3.596 1.614 1 98.5 311 ASP A CA 1
ATOM 2354 C C . ASP A 1 311 ? -1.875 3.537 3.133 1 98.5 311 ASP A C 1
ATOM 2356 O O . ASP A 1 311 ? -1.811 2.459 3.727 1 98.5 311 ASP A O 1
ATOM 2360 N N . GLU A 1 312 ? -2.051 4.711 3.77 1 98.88 312 GLU A N 1
ATOM 2361 C CA . GLU A 1 312 ? -2.25 4.773 5.215 1 98.88 312 GLU A CA 1
ATOM 2362 C C . GLU A 1 312 ? -3.518 4.031 5.629 1 98.88 312 GLU A C 1
ATOM 2364 O O . GLU A 1 312 ? -3.525 3.32 6.637 1 98.88 312 GLU A O 1
ATOM 2369 N N . MET A 1 313 ? -4.613 4.242 4.887 1 98.88 313 MET A N 1
ATOM 2370 C CA . MET A 1 313 ? -5.891 3.611 5.207 1 98.88 313 MET A CA 1
ATOM 2371 C C . MET A 1 313 ? -5.77 2.092 5.184 1 98.88 313 MET A C 1
ATOM 2373 O O . MET A 1 313 ? -6.16 1.42 6.141 1 98.88 313 MET A O 1
ATOM 2377 N N . LYS A 1 314 ? -5.191 1.574 4.082 1 98.81 314 LYS A N 1
ATOM 2378 C CA . LYS A 1 314 ? -5.035 0.128 3.953 1 98.81 314 LYS A CA 1
ATOM 2379 C C . LYS A 1 314 ? -4.156 -0.43 5.066 1 98.81 314 LYS A C 1
ATOM 2381 O O . LYS A 1 314 ? -4.504 -1.43 5.699 1 98.81 314 LYS A O 1
ATOM 2386 N N . THR A 1 315 ? -3.027 0.211 5.293 1 98.88 315 THR A N 1
ATOM 2387 C CA . THR A 1 315 ? -2.068 -0.257 6.285 1 98.88 315 THR A CA 1
ATOM 2388 C C . THR A 1 315 ? -2.676 -0.222 7.688 1 98.88 315 THR A C 1
ATOM 2390 O O . THR A 1 315 ? -2.467 -1.138 8.484 1 98.88 315 THR A O 1
ATOM 2393 N N . ALA A 1 316 ? -3.436 0.882 7.988 1 98.88 316 ALA A N 1
ATOM 2394 C CA . ALA A 1 316 ? -4.086 0.984 9.289 1 98.88 316 ALA A CA 1
ATOM 2395 C C . ALA A 1 316 ? -5.031 -0.19 9.523 1 98.88 316 ALA A C 1
ATOM 2397 O O . ALA A 1 316 ? -4.996 -0.822 10.586 1 98.88 316 ALA A O 1
ATOM 2398 N N . ALA A 1 317 ? -5.859 -0.489 8.547 1 98.81 317 ALA A N 1
ATOM 2399 C CA . ALA A 1 317 ? -6.84 -1.565 8.664 1 98.81 317 ALA A CA 1
ATOM 2400 C C . ALA A 1 317 ? -6.152 -2.916 8.852 1 98.81 317 ALA A C 1
ATOM 2402 O O . ALA A 1 317 ? -6.477 -3.662 9.773 1 98.81 317 ALA A O 1
ATOM 2403 N N . LEU A 1 318 ? -5.184 -3.225 7.988 1 98.75 318 LEU A N 1
ATOM 2404 C CA . LEU A 1 318 ? -4.484 -4.504 8.023 1 98.75 318 LEU A CA 1
ATOM 2405 C C . LEU A 1 318 ? -3.73 -4.68 9.336 1 98.75 318 LEU A C 1
ATOM 2407 O O . 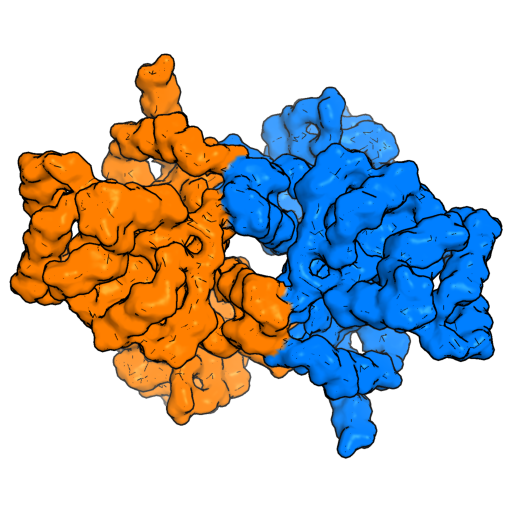LEU A 1 318 ? -3.752 -5.758 9.93 1 98.75 318 LEU A O 1
ATOM 2411 N N . LEU A 1 319 ? -3.061 -3.59 9.758 1 98.81 319 LEU A N 1
ATOM 2412 C CA . LEU A 1 319 ? -2.238 -3.635 10.961 1 98.81 319 LEU A CA 1
ATOM 2413 C C . LEU A 1 319 ? -3.088 -3.943 12.195 1 98.81 319 LEU A C 1
ATOM 2415 O O . LEU A 1 319 ? -2.705 -4.766 13.023 1 98.81 319 LEU A O 1
ATOM 2419 N N . GLN A 1 320 ? -4.242 -3.293 12.336 1 98.75 320 GLN A N 1
ATOM 2420 C CA . GLN A 1 320 ? -5.09 -3.527 13.5 1 98.75 320 GLN A CA 1
ATOM 2421 C C . GLN A 1 320 ? -5.676 -4.938 13.484 1 98.75 320 GLN A C 1
ATOM 2423 O O . GLN A 1 320 ? -5.852 -5.555 14.531 1 98.75 320 GLN A O 1
ATOM 2428 N N . LYS A 1 321 ? -6.012 -5.48 12.305 1 98.31 321 LYS A N 1
ATOM 2429 C CA . LYS A 1 321 ? -6.562 -6.828 12.18 1 98.31 321 LYS A CA 1
ATOM 2430 C C . LYS A 1 321 ? -5.559 -7.875 12.656 1 98.31 321 LYS A C 1
ATOM 2432 O O . LYS A 1 321 ? -5.883 -8.719 13.492 1 98.31 321 LYS A O 1
ATOM 2437 N N . VAL A 1 322 ? -4.336 -7.758 12.18 1 98.19 322 VAL A N 1
ATOM 2438 C CA . VAL A 1 322 ? -3.365 -8.789 12.523 1 98.19 322 VAL A CA 1
ATOM 2439 C C . VAL A 1 322 ? -2.893 -8.594 13.961 1 98.19 322 VAL A C 1
ATOM 2441 O O . VAL A 1 322 ? -2.615 -9.57 14.672 1 98.19 322 VAL A O 1
ATOM 2444 N N . ASP A 1 323 ? -2.76 -7.352 14.422 1 98.06 323 ASP A N 1
ATOM 2445 C CA . ASP A 1 323 ? -2.305 -7.07 15.781 1 98.06 323 ASP A CA 1
ATOM 2446 C C . ASP A 1 323 ? -3.305 -7.586 16.812 1 98.06 323 ASP A C 1
ATOM 2448 O O . ASP A 1 323 ? -2.914 -8.078 17.875 1 98.06 323 ASP A O 1
ATOM 2452 N N . THR A 1 324 ? -4.598 -7.418 16.516 1 97.62 324 THR A N 1
ATOM 2453 C CA . THR A 1 324 ? -5.641 -7.832 17.453 1 97.62 324 THR A CA 1
ATOM 2454 C C . THR A 1 324 ? -6.105 -9.25 17.156 1 97.62 324 THR A C 1
ATOM 2456 O O . THR A 1 324 ? -6.949 -9.797 17.875 1 97.62 324 THR A O 1
ATOM 2459 N N . MET A 1 325 ? -5.602 -9.859 16.062 1 96.44 325 MET A N 1
ATOM 2460 C CA . MET A 1 325 ? -6.023 -11.18 15.602 1 96.44 325 MET A CA 1
ATOM 2461 C C . MET A 1 325 ? -7.539 -11.234 15.422 1 96.44 325 MET A C 1
ATOM 2463 O O . MET A 1 325 ? -8.18 -12.188 15.867 1 96.44 325 MET A O 1
ATOM 2467 N N . ASP A 1 326 ? -8.117 -10.164 14.852 1 97.19 326 ASP A N 1
ATOM 2468 C CA . ASP A 1 326 ? -9.547 -9.992 14.602 1 97.19 326 ASP A CA 1
ATOM 2469 C C . ASP A 1 326 ? -9.789 -9.383 13.227 1 97.19 326 ASP A C 1
ATOM 2471 O O . ASP A 1 326 ? -9.57 -8.18 13.023 1 97.19 326 ASP A O 1
ATOM 2475 N N . PRO A 1 327 ? -10.211 -10.195 12.258 1 96.38 327 PRO A N 1
ATOM 2476 C CA . PRO A 1 327 ? -10.398 -9.695 10.898 1 96.38 327 PRO A CA 1
ATOM 2477 C C . PRO A 1 327 ? -11.492 -8.633 10.805 1 96.38 327 PRO A C 1
ATOM 2479 O O . PRO A 1 327 ? -11.641 -7.98 9.773 1 96.38 327 PRO A O 1
ATOM 2482 N N . THR A 1 328 ? -12.305 -8.445 11.82 1 96.94 328 THR A N 1
ATOM 2483 C CA . THR A 1 328 ? -13.375 -7.453 11.812 1 96.94 328 THR A CA 1
ATOM 2484 C C . THR A 1 328 ? -12.891 -6.129 12.391 1 96.94 328 THR A C 1
ATOM 2486 O O . THR A 1 328 ? -13.625 -5.133 12.375 1 96.94 328 THR A O 1
ATOM 2489 N N . ALA A 1 329 ? -11.672 -6.125 12.898 1 97.94 329 ALA A N 1
ATOM 2490 C CA . ALA A 1 329 ? -11.117 -4.91 13.492 1 97.94 329 ALA A CA 1
ATOM 2491 C C . ALA A 1 329 ? -10.945 -3.814 12.445 1 97.94 329 ALA A C 1
ATOM 2493 O O . ALA A 1 329 ? -10.5 -4.082 11.328 1 97.94 329 ALA A O 1
ATOM 2494 N N . LEU A 1 330 ? -11.391 -2.592 12.812 1 98.19 330 LEU A N 1
ATOM 2495 C CA . LEU A 1 330 ? -11.227 -1.382 12.008 1 98.19 330 LEU A CA 1
ATOM 2496 C C . LEU A 1 330 ? -11.703 -1.607 10.578 1 98.19 330 LEU A C 1
ATOM 2498 O O . LEU A 1 330 ? -10.906 -1.571 9.641 1 98.19 330 LEU A O 1
ATOM 2502 N N . PRO A 1 331 ? -12.922 -1.787 10.375 1 97.75 331 PRO A N 1
ATOM 2503 C CA . PRO A 1 331 ? -13.469 -2.035 9.039 1 97.75 331 PRO A CA 1
ATOM 2504 C C . PRO A 1 331 ? -13.297 -0.843 8.102 1 97.75 331 PRO A C 1
ATOM 2506 O O . PRO A 1 331 ? -13.055 0.278 8.555 1 97.75 331 PRO A O 1
ATOM 2509 N N . ALA A 1 332 ? -13.469 -1.024 6.812 1 98 332 ALA A N 1
ATOM 2510 C CA . ALA A 1 332 ? -13.172 -0.068 5.75 1 98 332 ALA A CA 1
ATOM 2511 C C . ALA A 1 332 ? -13.898 1.254 5.98 1 98 332 ALA A C 1
ATOM 2513 O O . ALA A 1 332 ? -13.312 2.328 5.836 1 98 332 ALA A O 1
ATOM 2514 N N . LYS A 1 333 ? -15.141 1.249 6.316 1 96.88 333 LYS A N 1
ATOM 2515 C CA . LYS A 1 333 ? -15.922 2.469 6.512 1 96.88 333 LYS A CA 1
ATOM 2516 C C . LYS A 1 333 ? -15.344 3.309 7.652 1 96.88 333 LYS A C 1
ATOM 2518 O O . LYS A 1 333 ? -15.266 4.535 7.543 1 96.88 333 LYS A O 1
ATOM 2523 N N . GLN A 1 334 ? -14.977 2.625 8.711 1 97.81 334 GLN A N 1
ATOM 2524 C CA . GLN A 1 334 ? -14.398 3.318 9.859 1 97.81 334 GLN A CA 1
ATOM 2525 C C . GLN A 1 334 ? -13.055 3.949 9.5 1 97.81 334 GLN A C 1
ATOM 2527 O O . GLN A 1 334 ? -12.734 5.047 9.961 1 97.81 334 GLN A O 1
ATOM 2532 N N . VAL A 1 335 ? -12.281 3.281 8.734 1 98.56 335 VAL A N 1
ATOM 2533 C CA . VAL A 1 335 ? -10.992 3.805 8.281 1 98.56 335 VAL A CA 1
ATOM 2534 C C . VAL A 1 335 ? -11.219 5.051 7.43 1 98.56 335 VAL A C 1
ATOM 2536 O O . VAL A 1 335 ? -10.477 6.027 7.539 1 98.56 335 VAL A O 1
ATOM 2539 N N . LEU A 1 336 ? -12.203 5.02 6.555 1 98.62 336 LEU A N 1
ATOM 2540 C CA . LEU A 1 336 ? -12.531 6.176 5.73 1 98.62 336 LEU A CA 1
ATOM 2541 C C . LEU A 1 336 ? -12.93 7.367 6.598 1 98.62 336 LEU A C 1
ATOM 2543 O O . LEU A 1 336 ? -12.578 8.508 6.289 1 98.62 336 LEU A O 1
ATOM 2547 N N . GLU A 1 337 ? -13.656 7.078 7.656 1 98.56 337 GLU A N 1
ATOM 2548 C CA . GLU A 1 337 ? -14 8.141 8.594 1 98.56 337 GLU A CA 1
ATOM 2549 C C . GLU A 1 337 ? -12.75 8.773 9.203 1 98.56 337 GLU A C 1
ATOM 2551 O O . GLU A 1 337 ? -12.656 9.992 9.312 1 98.56 337 GLU A O 1
ATOM 2556 N N . MET A 1 338 ? -11.805 7.945 9.562 1 98.88 338 MET A N 1
ATOM 2557 C CA . MET A 1 338 ? -10.547 8.422 10.141 1 98.88 338 MET A CA 1
ATOM 2558 C C . MET A 1 338 ? -9.812 9.344 9.172 1 98.88 338 MET A C 1
ATOM 2560 O O . MET A 1 338 ? -9.141 10.281 9.594 1 98.88 338 MET A O 1
ATOM 2564 N N . ALA A 1 339 ? -9.977 9.07 7.859 1 98.88 339 ALA A N 1
ATOM 2565 C CA . ALA A 1 339 ? -9.234 9.805 6.836 1 98.88 339 ALA A CA 1
ATOM 2566 C C . ALA A 1 339 ? -10 11.031 6.363 1 98.88 339 ALA A C 1
ATOM 2568 O O . ALA A 1 339 ? -9.469 11.859 5.629 1 98.88 339 ALA A O 1
ATOM 2569 N N . THR A 1 340 ? -11.305 11.211 6.742 1 98.75 340 THR A N 1
ATOM 2570 C CA . THR A 1 340 ? -12.141 12.297 6.254 1 98.75 340 THR A CA 1
ATOM 2571 C C . THR A 1 340 ? -12.75 13.07 7.418 1 98.75 340 THR A C 1
ATOM 2573 O O . THR A 1 340 ? -12.141 14.008 7.934 1 98.75 340 THR A O 1
ATOM 2576 N N . VAL A 1 341 ? -13.75 12.438 8.062 1 98.31 341 VAL A N 1
ATOM 2577 C CA . VAL A 1 341 ? -14.57 13.094 9.078 1 98.31 341 VAL A CA 1
ATOM 2578 C C . VAL A 1 341 ? -13.727 13.375 10.32 1 98.31 341 VAL A C 1
ATOM 2580 O O . VAL A 1 341 ? -13.734 14.492 10.844 1 98.31 341 VAL A O 1
ATOM 2583 N N . ASN A 1 342 ? -13.031 12.359 10.773 1 98.81 342 ASN A N 1
ATOM 2584 C CA . ASN A 1 342 ? -12.242 12.508 11.992 1 98.81 342 ASN A CA 1
ATOM 2585 C C . ASN A 1 342 ? -11.109 13.516 11.797 1 98.81 342 ASN A C 1
ATOM 2587 O O . ASN A 1 342 ? -10.789 14.273 12.719 1 98.81 342 ASN A O 1
ATOM 2591 N N . GLY A 1 343 ? -10.469 13.453 10.617 1 98.88 343 GLY A N 1
ATOM 2592 C CA . GLY A 1 343 ? -9.422 14.414 10.328 1 98.88 343 GLY A CA 1
ATOM 2593 C C . GLY A 1 343 ? -9.93 15.844 10.281 1 98.88 343 GLY A C 1
ATOM 2594 O O . GLY A 1 343 ? -9.281 16.766 10.797 1 98.88 343 GLY A O 1
ATOM 2595 N N . ALA A 1 344 ? -11.086 16.062 9.609 1 98.81 344 ALA A N 1
ATOM 2596 C CA . ALA A 1 344 ? -11.688 17.391 9.539 1 98.81 344 ALA A CA 1
ATOM 2597 C C . ALA A 1 344 ? -12.016 17.922 10.938 1 98.81 344 ALA A C 1
ATOM 2599 O O . ALA A 1 344 ? -11.789 19.094 11.227 1 98.81 344 ALA A O 1
ATOM 2600 N N . LYS A 1 345 ? -12.516 17.031 11.789 1 98.44 345 LYS A N 1
ATOM 2601 C CA . LYS A 1 345 ? -12.789 17.391 13.18 1 98.44 345 LYS A CA 1
ATOM 2602 C C . LYS A 1 345 ? -11.516 17.812 13.906 1 98.44 345 LYS A C 1
ATOM 2604 O O . LYS A 1 345 ? -11.508 18.812 14.617 1 98.44 345 LYS A O 1
ATOM 2609 N N . ALA A 1 346 ? -10.469 17.078 13.703 1 98.81 346 ALA A N 1
ATOM 2610 C CA . ALA A 1 346 ? -9.195 17.359 14.367 1 98.81 346 ALA A CA 1
ATOM 2611 C C . ALA A 1 346 ? -8.656 18.734 13.977 1 98.81 346 ALA A C 1
ATOM 2613 O O . ALA A 1 346 ? -8.07 19.438 14.805 1 98.81 346 ALA A O 1
ATOM 2614 N N . LEU A 1 347 ? -8.844 19.078 12.711 1 98.56 347 LEU A N 1
ATOM 2615 C CA . LEU A 1 347 ? -8.289 20.328 12.219 1 98.56 347 LEU A CA 1
ATOM 2616 C C . LEU A 1 347 ? -9.328 21.453 12.305 1 98.56 347 LEU A C 1
ATOM 2618 O O . LEU A 1 347 ? -9.039 22.594 11.961 1 98.56 347 LEU A O 1
ATOM 2622 N N . ASP A 1 348 ? -10.516 21.156 12.75 1 97.69 348 ASP A N 1
ATOM 2623 C CA . ASP A 1 348 ? -11.602 22.109 12.938 1 97.69 348 ASP A CA 1
ATOM 2624 C C . ASP A 1 348 ? -11.945 22.797 11.617 1 97.69 348 ASP A C 1
ATOM 2626 O O . ASP A 1 348 ? -11.977 24.031 11.555 1 97.69 348 ASP A O 1
ATOM 2630 N N . ILE A 1 349 ? -12.125 22.031 10.602 1 98.12 349 ILE A N 1
ATOM 2631 C CA . ILE A 1 349 ? -12.562 22.562 9.312 1 98.12 349 ILE A CA 1
ATOM 2632 C C . ILE A 1 349 ? -13.914 21.953 8.938 1 98.12 349 ILE A C 1
ATOM 2634 O O . ILE A 1 349 ? -14.203 20.812 9.266 1 98.12 349 ILE A O 1
ATOM 2638 N N . ASN A 1 350 ? -14.703 22.719 8.25 1 98 350 ASN A N 1
ATOM 2639 C CA . ASN A 1 350 ? -16.031 22.281 7.824 1 98 350 ASN A CA 1
ATOM 2640 C C . ASN A 1 350 ? -15.969 21.469 6.527 1 98 350 ASN A C 1
ATOM 2642 O O . ASN A 1 350 ? -16.625 21.828 5.543 1 98 350 ASN A O 1
ATOM 2646 N N . SER A 1 351 ? -15.219 20.438 6.543 1 98.44 351 SER A N 1
ATOM 2647 C CA . SER A 1 351 ? -15.023 19.484 5.457 1 98.44 351 SER A CA 1
ATOM 2648 C C . SER A 1 351 ? -15.203 18.047 5.945 1 98.44 351 SER A C 1
ATOM 2650 O O . SER A 1 351 ? -15.742 17.812 7.031 1 98.44 351 SER A O 1
ATOM 2652 N N . GLY A 1 352 ? -14.898 17.047 5.203 1 98.19 352 GLY A N 1
ATOM 2653 C CA . GLY A 1 352 ? -14.93 15.641 5.598 1 98.19 352 GLY A CA 1
ATOM 2654 C C . GLY A 1 352 ? -16.25 14.961 5.293 1 98.19 352 GLY A C 1
ATOM 2655 O O . GLY A 1 352 ? -16.344 13.734 5.355 1 98.19 352 GLY A O 1
ATOM 2656 N N . VAL A 1 353 ? -17.25 15.742 4.934 1 98.06 353 VAL A N 1
ATOM 2657 C CA . VAL A 1 353 ? -18.531 15.227 4.488 1 98.06 353 VAL A CA 1
ATOM 2658 C C . VAL A 1 353 ? -19.047 16.062 3.314 1 98.06 353 VAL A C 1
ATOM 2660 O O . VAL A 1 353 ? -18.703 17.234 3.182 1 98.06 353 VAL A O 1
ATOM 2663 N N . LEU A 1 354 ? -19.797 15.43 2.393 1 98.62 354 LEU A N 1
ATOM 2664 C CA . LEU A 1 354 ? -20.5 16.188 1.365 1 98.62 354 LEU A CA 1
ATOM 2665 C C . LEU A 1 354 ? -21.891 16.594 1.855 1 98.62 354 LEU A C 1
ATOM 2667 O O . LEU A 1 354 ? -22.828 15.797 1.818 1 98.62 354 LEU A O 1
ATOM 2671 N N . ARG A 1 355 ? -21.938 17.781 2.277 1 98 355 ARG A N 1
ATOM 2672 C CA . ARG A 1 355 ? -23.141 18.312 2.896 1 98 355 ARG A CA 1
ATOM 2673 C C . ARG A 1 355 ? -23.328 19.797 2.561 1 98 355 ARG A C 1
ATOM 2675 O O . ARG A 1 355 ? -22.344 20.531 2.461 1 98 355 ARG A O 1
ATOM 2682 N N . LYS A 1 356 ? -24.609 20.156 2.447 1 97.81 356 LYS A N 1
ATOM 2683 C CA . LYS A 1 356 ? -24.891 21.578 2.193 1 97.81 356 LYS A CA 1
ATOM 2684 C C . LYS A 1 356 ? -24.172 22.469 3.189 1 97.81 356 LYS A C 1
ATOM 2686 O O . LYS A 1 356 ? -24.125 22.172 4.383 1 97.81 356 LYS A O 1
ATOM 2691 N N . ASP A 1 357 ? -23.547 23.547 2.719 1 98.12 357 ASP A N 1
ATOM 2692 C CA . ASP A 1 357 ? -22.891 24.625 3.453 1 98.12 357 ASP A CA 1
ATOM 2693 C C . ASP A 1 357 ? -21.5 24.203 3.918 1 98.12 357 ASP A C 1
ATOM 2695 O O . ASP A 1 357 ? -20.766 25 4.512 1 98.12 357 ASP A O 1
ATOM 2699 N N . TYR A 1 358 ? -21.094 22.969 3.689 1 98.5 358 TYR A N 1
ATOM 2700 C CA . TYR A 1 358 ? -19.719 22.562 3.936 1 98.5 358 TYR A CA 1
ATOM 2701 C C . TYR A 1 358 ? -18.797 23.047 2.82 1 98.5 358 TYR A C 1
ATOM 2703 O O . TYR A 1 358 ? -19.266 23.406 1.734 1 98.5 358 TYR A O 1
ATOM 2711 N N . ASN A 1 359 ? -17.5 23.156 3.164 1 98.75 359 ASN A N 1
ATOM 2712 C CA . ASN A 1 359 ? -16.516 23.516 2.145 1 98.75 359 ASN A CA 1
ATOM 2713 C C . ASN A 1 359 ? -16.547 22.531 0.974 1 98.75 359 ASN A C 1
ATOM 2715 O O . ASN A 1 359 ? -16.719 21.328 1.17 1 98.75 359 ASN A O 1
ATOM 2719 N N . ALA A 1 360 ? -16.453 23.016 -0.259 1 98.81 360 ALA A N 1
ATOM 2720 C CA . ALA A 1 360 ? -16.391 22.156 -1.443 1 98.81 360 ALA A CA 1
ATOM 2721 C C . ALA A 1 360 ? -15.016 21.531 -1.597 1 98.81 360 ALA A C 1
ATOM 2723 O O . ALA A 1 360 ? -14.266 21.891 -2.508 1 98.81 360 ALA A O 1
ATOM 2724 N N . ASP A 1 361 ? -14.672 20.703 -0.704 1 98.94 361 ASP A N 1
ATOM 2725 C CA . ASP A 1 361 ? -13.477 19.859 -0.719 1 98.94 361 ASP A CA 1
ATOM 2726 C C . ASP A 1 361 ? -13.82 18.438 -1.164 1 98.94 361 ASP A C 1
ATOM 2728 O O . ASP A 1 361 ? -14.203 17.609 -0.345 1 98.94 361 ASP A O 1
ATOM 2732 N N . VAL A 1 362 ? -13.672 18.188 -2.461 1 98.94 362 VAL A N 1
ATOM 2733 C CA . VAL A 1 362 ? -14.227 17 -3.096 1 98.94 362 VAL A CA 1
ATOM 2734 C C . VAL A 1 362 ? -13.172 16.344 -3.986 1 98.94 362 VAL A C 1
ATOM 2736 O O . VAL A 1 362 ? -12.391 17.031 -4.645 1 98.94 362 VAL A O 1
ATOM 2739 N N . ILE A 1 363 ? -13.141 15.016 -3.996 1 98.94 363 ILE A N 1
ATOM 2740 C CA . ILE A 1 363 ? -12.297 14.297 -4.953 1 98.94 363 ILE A CA 1
ATOM 2741 C C . ILE A 1 363 ? -13.148 13.32 -5.754 1 98.94 363 ILE A C 1
ATOM 2743 O O . ILE A 1 363 ? -14.25 12.945 -5.328 1 98.94 363 ILE A O 1
ATOM 2747 N N . ILE A 1 364 ? -12.75 13 -6.91 1 98.94 364 ILE A N 1
ATOM 2748 C CA . ILE A 1 364 ? -13.344 11.977 -7.754 1 98.94 364 ILE A CA 1
ATOM 2749 C C . ILE A 1 364 ? -12.328 10.867 -8.016 1 98.94 364 ILE A C 1
ATOM 2751 O O . ILE A 1 364 ? -11.203 11.141 -8.445 1 98.94 364 ILE A O 1
ATOM 2755 N N . ILE A 1 365 ? -12.656 9.656 -7.707 1 98.94 365 ILE A N 1
ATOM 2756 C CA . ILE A 1 365 ? -11.812 8.484 -7.93 1 98.94 365 ILE A CA 1
ATOM 2757 C C . ILE A 1 365 ? -12.328 7.707 -9.141 1 98.94 365 ILE A C 1
ATOM 2759 O O . ILE A 1 365 ? -13.516 7.371 -9.211 1 98.94 365 ILE A O 1
ATOM 2763 N N . ASP A 1 366 ? -11.477 7.449 -10.102 1 98.62 366 ASP A N 1
ATOM 2764 C CA . ASP A 1 366 ? -11.828 6.633 -11.266 1 98.62 366 ASP A CA 1
ATOM 2765 C C . ASP A 1 366 ? -11.836 5.148 -10.906 1 98.62 366 ASP A C 1
ATOM 2767 O O . ASP A 1 366 ? -10.789 4.562 -10.633 1 98.62 366 ASP A O 1
ATOM 2771 N N . MET A 1 367 ? -12.992 4.539 -10.969 1 98.06 367 MET A N 1
ATOM 2772 C CA . MET A 1 367 ? -13.141 3.16 -10.508 1 98.06 367 MET A CA 1
ATOM 2773 C C . MET A 1 367 ? -13.078 2.184 -11.672 1 98.06 367 MET A C 1
ATOM 2775 O O . MET A 1 367 ? -13.141 0.969 -11.477 1 98.06 367 MET A O 1
ATOM 2779 N N . ASN A 1 368 ? -12.961 2.658 -12.875 1 97.5 368 ASN A N 1
ATOM 2780 C CA . ASN A 1 368 ? -12.914 1.781 -14.039 1 97.5 368 ASN A CA 1
ATOM 2781 C C . ASN A 1 368 ? -11.492 1.31 -14.336 1 97.5 368 ASN A C 1
ATOM 2783 O O . ASN A 1 368 ? -10.914 1.656 -15.367 1 97.5 368 ASN A O 1
ATOM 2787 N N . LYS A 1 369 ? -10.953 0.568 -13.477 1 97.88 369 LYS A N 1
ATOM 2788 C CA . LYS A 1 369 ? -9.617 -0.011 -13.539 1 97.88 369 LYS A CA 1
ATOM 2789 C C . LYS A 1 369 ? -9.656 -1.512 -13.266 1 97.88 369 LYS A C 1
ATOM 2791 O O . LYS A 1 369 ? -10.555 -2.002 -12.578 1 97.88 369 LYS A O 1
ATOM 2796 N N . ALA A 1 370 ? -8.672 -2.229 -13.773 1 98.38 370 ALA A N 1
ATOM 2797 C CA . ALA A 1 370 ? -8.594 -3.672 -13.57 1 98.38 370 ALA A CA 1
ATOM 2798 C C . ALA A 1 370 ? -8.555 -4.016 -12.086 1 98.38 370 ALA A C 1
ATOM 2800 O O . ALA A 1 370 ? -9.266 -4.918 -11.625 1 98.38 370 ALA A O 1
ATOM 2801 N N . HIS A 1 371 ? -7.762 -3.289 -11.281 1 98.62 371 HIS A N 1
ATOM 2802 C CA . HIS A 1 371 ? -7.566 -3.615 -9.867 1 98.62 371 HIS A CA 1
ATOM 2803 C C . HIS A 1 371 ? -8.711 -3.082 -9.016 1 98.62 371 HIS A C 1
ATOM 2805 O O . HIS A 1 371 ? -8.688 -3.213 -7.789 1 98.62 371 HIS A O 1
ATOM 2811 N N . LEU A 1 372 ? -9.742 -2.418 -9.641 1 98.56 372 LEU A N 1
ATOM 2812 C CA . LEU A 1 372 ? -10.906 -1.895 -8.93 1 98.56 372 LEU A CA 1
ATOM 2813 C C . LEU A 1 372 ? -12.188 -2.525 -9.445 1 98.56 372 LEU A C 1
ATOM 2815 O O . LEU A 1 372 ? -13.281 -1.977 -9.25 1 98.56 372 LEU A O 1
ATOM 2819 N N . SER A 1 373 ? -12.094 -3.648 -10.164 1 98 373 SER A N 1
ATOM 2820 C CA . SER A 1 373 ? -13.234 -4.367 -10.719 1 98 373 SER A CA 1
ATOM 2821 C C . SER A 1 373 ? -13.242 -5.824 -10.273 1 98 373 SER A C 1
ATOM 2823 O O . SER A 1 373 ? -12.188 -6.445 -10.141 1 98 373 SER A O 1
ATOM 2825 N N . PRO A 1 374 ? -14.398 -6.422 -10.016 1 97.81 374 PRO A N 1
ATOM 2826 C CA . PRO A 1 374 ? -15.734 -5.832 -9.938 1 97.81 374 PRO A CA 1
ATOM 2827 C C . PRO A 1 374 ? -15.938 -5.004 -8.672 1 97.81 374 PRO A C 1
ATOM 2829 O O . PRO A 1 374 ? -15.078 -4.996 -7.789 1 97.81 374 PRO A O 1
ATOM 2832 N N . LEU A 1 375 ? -16.953 -4.234 -8.633 1 97.12 375 LEU A N 1
ATOM 2833 C CA . LEU A 1 375 ? -17.219 -3.371 -7.488 1 97.12 375 LEU A CA 1
ATOM 2834 C C . LEU A 1 375 ? -18.469 -3.836 -6.738 1 97.12 375 LEU A C 1
ATOM 2836 O O . LEU A 1 375 ? -19.578 -3.729 -7.254 1 97.12 375 LEU A O 1
ATOM 2840 N N . PHE A 1 376 ? -18.281 -4.387 -5.516 1 96.19 376 PHE A N 1
ATOM 2841 C CA . PHE A 1 376 ? -19.375 -4.84 -4.676 1 96.19 376 PHE A CA 1
ATOM 2842 C C . PHE A 1 376 ? -19.625 -3.869 -3.527 1 96.19 376 PHE A C 1
ATOM 2844 O O . PHE A 1 376 ? -20.766 -3.656 -3.119 1 96.19 376 PHE A O 1
ATOM 2851 N N . ASP A 1 377 ? -18.578 -3.365 -2.934 1 96.75 377 ASP A N 1
ATOM 2852 C CA . ASP A 1 377 ? -18.609 -2.502 -1.755 1 96.75 377 ASP A CA 1
ATOM 2853 C C . ASP A 1 377 ? -17.625 -1.342 -1.902 1 96.75 377 ASP A C 1
ATOM 2855 O O . ASP A 1 377 ? -16.406 -1.539 -1.854 1 96.75 377 ASP A O 1
ATOM 2859 N N . VAL A 1 378 ? -18.156 -0.12 -2.006 1 97.81 378 VAL A N 1
ATOM 2860 C CA . VAL A 1 378 ? -17.359 1.052 -2.352 1 97.81 378 VAL A CA 1
ATOM 2861 C C . VAL A 1 378 ? -16.344 1.329 -1.249 1 97.81 378 VAL A C 1
ATOM 2863 O O . VAL A 1 378 ? -15.141 1.469 -1.521 1 97.81 378 VAL A O 1
ATOM 2866 N N . PRO A 1 379 ? -16.75 1.354 0.069 1 97.88 379 PRO A N 1
ATOM 2867 C CA . PRO A 1 379 ? -15.758 1.57 1.122 1 97.88 379 PRO A CA 1
ATOM 2868 C C . PRO A 1 379 ? -14.641 0.525 1.104 1 97.88 379 PRO A C 1
ATOM 2870 O O . PRO A 1 379 ? -13.461 0.873 1.218 1 97.88 379 PRO A O 1
ATOM 2873 N N . SER A 1 380 ? -15 -0.745 0.912 1 97.75 380 SER A N 1
ATOM 2874 C CA . SER A 1 380 ? -14.023 -1.822 0.854 1 97.75 380 SER A CA 1
ATOM 2875 C C . SER A 1 380 ? -13.031 -1.61 -0.29 1 97.75 380 SER A C 1
ATOM 2877 O O . SER A 1 380 ? -11.82 -1.744 -0.104 1 97.75 380 SER A O 1
ATOM 2879 N N . GLN A 1 381 ? -13.555 -1.298 -1.457 1 98.19 381 GLN A N 1
ATOM 2880 C CA . GLN A 1 381 ? -12.719 -1.117 -2.643 1 98.19 381 GLN A CA 1
ATOM 2881 C C . GLN A 1 381 ? -11.758 0.057 -2.469 1 98.19 381 GLN A C 1
ATOM 2883 O O . GLN A 1 381 ? -10.602 -0.013 -2.889 1 98.19 381 GLN A O 1
ATOM 2888 N N . LEU A 1 382 ? -12.25 1.106 -1.853 1 98.69 382 LEU A N 1
ATOM 2889 C CA . LEU A 1 382 ? -11.445 2.303 -1.646 1 98.69 382 LEU A CA 1
ATOM 2890 C C . LEU A 1 382 ? -10.289 2.023 -0.684 1 98.69 382 LEU A C 1
ATOM 2892 O O . LEU A 1 382 ? -9.172 2.502 -0.891 1 98.69 382 LEU A O 1
ATOM 2896 N N . VAL A 1 383 ? -10.516 1.224 0.322 1 98.69 383 VAL A N 1
ATOM 2897 C CA . VAL A 1 383 ? -9.531 1.04 1.38 1 98.69 383 VAL A CA 1
ATOM 2898 C C . VAL A 1 383 ? -8.562 -0.075 0.994 1 98.69 383 VAL A C 1
ATOM 2900 O O . VAL A 1 383 ? -7.355 0.036 1.226 1 98.69 383 VAL A O 1
ATOM 2903 N N . TYR A 1 384 ? -9.016 -1.122 0.315 1 98.5 384 TYR A N 1
ATOM 2904 C CA . TYR A 1 384 ? -8.188 -2.32 0.197 1 98.5 384 TYR A CA 1
ATOM 2905 C C . TYR A 1 384 ? -7.617 -2.451 -1.209 1 98.5 384 TYR A C 1
ATOM 2907 O O . TYR A 1 384 ? -6.684 -3.225 -1.436 1 98.5 384 TYR A O 1
ATOM 2915 N N . SER A 1 385 ? -8.133 -1.683 -2.191 1 98.31 385 SER A N 1
ATOM 2916 C CA . SER A 1 385 ? -7.688 -1.902 -3.562 1 98.31 385 SER A CA 1
ATOM 2917 C C . SER A 1 385 ? -7.195 -0.605 -4.199 1 98.31 385 SER A C 1
ATOM 2919 O O . SER A 1 385 ? -6.219 -0.609 -4.953 1 98.31 385 SER A O 1
ATOM 2921 N N . ALA A 1 386 ? -7.824 0.519 -3.875 1 98.56 386 ALA A N 1
ATOM 2922 C CA . ALA A 1 386 ? -7.531 1.785 -4.543 1 98.56 386 ALA A CA 1
ATOM 2923 C C . ALA A 1 386 ? -6.195 2.355 -4.074 1 98.56 386 ALA A C 1
ATOM 2925 O O . ALA A 1 386 ? -5.695 1.986 -3.01 1 98.56 386 ALA A O 1
ATOM 2926 N N . THR A 1 387 ? -5.578 3.201 -4.887 1 98.31 387 THR A N 1
ATOM 2927 C CA . THR A 1 387 ? -4.359 3.947 -4.594 1 98.31 387 THR A CA 1
ATOM 2928 C C . THR A 1 387 ? -4.531 5.422 -4.941 1 98.31 387 THR A C 1
ATOM 2930 O O . THR A 1 387 ? -5.52 5.809 -5.566 1 98.31 387 THR A O 1
ATOM 2933 N N . GLY A 1 388 ? -3.545 6.191 -4.5 1 98.56 388 GLY A N 1
ATOM 2934 C CA . GLY A 1 388 ? -3.586 7.605 -4.828 1 98.56 388 GLY A CA 1
ATOM 2935 C C . GLY A 1 388 ? -3.633 7.875 -6.32 1 98.56 388 GLY A C 1
ATOM 2936 O O . GLY A 1 388 ? -4.195 8.883 -6.754 1 98.56 388 GLY A O 1
ATOM 2937 N N . ASN A 1 389 ? -3.135 6.945 -7.141 1 98 389 ASN A N 1
ATOM 2938 C CA . ASN A 1 389 ? -3.064 7.117 -8.586 1 98 389 ASN A CA 1
ATOM 2939 C C . ASN A 1 389 ? -4.441 6.984 -9.234 1 98 389 ASN A C 1
ATOM 2941 O O . ASN A 1 389 ? -4.617 7.336 -10.398 1 98 389 ASN A O 1
ATOM 2945 N N . ASP A 1 390 ? -5.43 6.613 -8.461 1 98.62 390 ASP A N 1
ATOM 2946 C CA . ASP A 1 390 ? -6.77 6.43 -9.008 1 98.62 390 ASP A CA 1
ATOM 2947 C C . ASP A 1 390 ? -7.594 7.707 -8.883 1 98.62 390 ASP A C 1
ATOM 2949 O O . ASP A 1 390 ? -8.664 7.828 -9.484 1 98.62 390 ASP A O 1
ATOM 2953 N N . VAL A 1 391 ? -7.098 8.703 -8.102 1 98.88 391 VAL A N 1
ATOM 2954 C CA . VAL A 1 391 ? -7.773 9.992 -7.996 1 98.88 391 VAL A CA 1
ATOM 2955 C C . VAL A 1 391 ? -7.633 10.758 -9.305 1 98.88 391 VAL A C 1
ATOM 2957 O O . VAL A 1 391 ? -6.52 10.969 -9.789 1 98.88 391 VAL A O 1
ATOM 2960 N N . ARG A 1 392 ? -8.688 11.148 -9.891 1 98.56 392 ARG A N 1
ATOM 2961 C CA . ARG A 1 392 ? -8.594 11.82 -11.18 1 98.56 392 ARG A CA 1
ATOM 2962 C C . ARG A 1 392 ? -8.852 13.32 -11.039 1 98.56 392 ARG A C 1
ATOM 2964 O O . ARG A 1 392 ? -8.406 14.109 -11.875 1 98.56 392 ARG A O 1
ATOM 2971 N N . THR A 1 393 ? -9.656 13.727 -9.992 1 98.88 393 THR A N 1
ATOM 2972 C CA . THR A 1 393 ? -9.992 15.133 -9.781 1 98.88 393 THR A CA 1
ATOM 2973 C C . THR A 1 393 ? -9.898 15.492 -8.297 1 98.88 393 THR A C 1
ATOM 2975 O O . THR A 1 393 ? -10.32 14.711 -7.438 1 98.88 393 THR A O 1
ATOM 2978 N N . THR A 1 394 ? -9.312 16.609 -7.992 1 98.94 394 THR A N 1
ATOM 2979 C CA . THR A 1 394 ? -9.234 17.156 -6.645 1 98.94 394 THR A CA 1
ATOM 2980 C C . THR A 1 394 ? -9.711 18.609 -6.633 1 98.94 394 THR A C 1
ATOM 2982 O O . THR A 1 394 ? -9.188 19.453 -7.371 1 98.94 394 THR A O 1
ATOM 2985 N N . ILE A 1 395 ? -10.711 18.875 -5.875 1 98.94 395 ILE A N 1
ATOM 2986 C CA . ILE A 1 395 ? -11.289 20.203 -5.691 1 98.94 395 ILE A CA 1
ATOM 2987 C C . ILE A 1 395 ? -11.117 20.641 -4.238 1 98.94 395 ILE A C 1
ATOM 2989 O O . ILE A 1 395 ? -11.422 19.875 -3.314 1 98.94 395 ILE A O 1
ATOM 2993 N N . VAL A 1 396 ? -10.594 21.828 -3.996 1 98.88 396 VAL A N 1
ATOM 2994 C CA . VAL A 1 396 ? -10.484 22.391 -2.658 1 98.88 396 VAL A CA 1
ATOM 2995 C C . VAL A 1 396 ? -11.086 23.797 -2.639 1 98.88 396 VAL A C 1
ATOM 2997 O O . VAL A 1 396 ? -10.766 24.641 -3.484 1 98.88 396 VAL A O 1
ATOM 3000 N N . ASN A 1 397 ? -11.984 23.984 -1.672 1 98.31 397 ASN A N 1
ATOM 3001 C CA . ASN A 1 397 ? -12.648 25.281 -1.547 1 98.31 397 ASN A CA 1
ATOM 3002 C C . ASN A 1 397 ? -13.305 25.703 -2.857 1 98.31 397 ASN A C 1
ATOM 3004 O O . ASN A 1 397 ? -13.266 26.875 -3.23 1 98.31 397 ASN A O 1
ATOM 3008 N N . GLY A 1 398 ? -13.812 24.75 -3.623 1 98.31 398 GLY A N 1
ATOM 3009 C CA . GLY A 1 398 ? -14.539 25 -4.855 1 98.31 398 GLY A CA 1
ATOM 3010 C C . GLY A 1 398 ? -13.633 25.266 -6.043 1 98.31 398 GLY A C 1
ATOM 3011 O O . GLY A 1 398 ? -14.109 25.547 -7.145 1 98.31 398 GLY A O 1
ATOM 3012 N N . VAL A 1 399 ? -12.383 25.219 -5.871 1 98.62 399 VAL A N 1
ATOM 3013 C CA . VAL A 1 399 ? -11.414 25.422 -6.945 1 98.62 399 VAL A CA 1
ATOM 3014 C C . VAL A 1 399 ? -10.859 24.078 -7.41 1 98.62 399 VAL A C 1
ATOM 3016 O O . VAL A 1 399 ? -10.398 23.281 -6.598 1 98.62 399 VAL A O 1
ATOM 3019 N N . VAL A 1 400 ? -10.875 23.75 -8.727 1 98.81 400 VAL A N 1
ATOM 3020 C CA . VAL A 1 400 ? -10.336 22.516 -9.289 1 98.81 400 VAL A CA 1
ATOM 3021 C C . VAL A 1 400 ? -8.805 22.609 -9.328 1 98.81 400 VAL A C 1
ATOM 3023 O O . VAL A 1 400 ? -8.242 23.328 -10.148 1 98.81 400 VAL A O 1
ATOM 3026 N N . LEU A 1 401 ? -8.18 21.875 -8.445 1 98.88 401 LEU A N 1
ATOM 3027 C CA . LEU A 1 401 ? -6.719 21.859 -8.406 1 98.88 401 LEU A CA 1
ATOM 3028 C C . LEU A 1 401 ? -6.156 20.844 -9.398 1 98.88 401 LEU A C 1
ATOM 3030 O O . LEU A 1 401 ? -5.055 21.031 -9.914 1 98.88 401 LEU A O 1
ATOM 3034 N N . MET A 1 402 ? -6.836 19.766 -9.57 1 98.88 402 MET A N 1
ATOM 3035 C CA . MET A 1 402 ? -6.488 18.703 -10.508 1 98.88 402 MET A CA 1
ATOM 3036 C C . MET A 1 402 ? -7.738 18.141 -11.172 1 98.88 402 MET A C 1
ATOM 3038 O O . MET A 1 402 ? -8.758 17.938 -10.516 1 98.88 402 MET A O 1
ATOM 3042 N N . ASP A 1 403 ? -7.691 17.922 -12.477 1 98.69 403 ASP A N 1
ATOM 3043 C CA . ASP A 1 403 ? -8.75 17.281 -13.242 1 98.69 403 ASP A CA 1
ATOM 3044 C C . ASP A 1 403 ? -8.172 16.312 -14.273 1 98.69 403 ASP A C 1
ATOM 3046 O O . ASP A 1 403 ? -7.234 16.672 -14.992 1 98.69 403 ASP A O 1
ATOM 3050 N N . GLU A 1 404 ? -8.688 15.102 -14.32 1 98 404 GLU A N 1
ATOM 3051 C CA . GLU A 1 404 ? -8.18 14.047 -15.195 1 98 404 GLU A CA 1
ATOM 3052 C C . GLU A 1 404 ? -6.672 13.883 -15.031 1 98 404 GLU A C 1
ATOM 3054 O O . GLU A 1 404 ? -5.938 13.844 -16.031 1 98 404 GLU A O 1
ATOM 3059 N N . ARG A 1 405 ? -6.191 14.078 -13.812 1 97.75 405 ARG A N 1
ATOM 3060 C CA . ARG A 1 405 ? -4.832 13.852 -13.336 1 97.75 405 ARG A CA 1
ATOM 3061 C C . ARG A 1 405 ? -3.883 14.93 -13.844 1 97.75 405 ARG A C 1
ATOM 3063 O O . ARG A 1 405 ? -2.664 14.805 -13.727 1 97.75 405 ARG A O 1
ATOM 3070 N N . LYS A 1 406 ? -4.43 15.977 -14.5 1 98.38 406 LYS A N 1
ATOM 3071 C CA . LYS A 1 406 ? -3.643 17.156 -14.828 1 98.38 406 LYS A CA 1
ATOM 3072 C C . LYS A 1 406 ? -3.736 18.203 -13.719 1 98.38 406 LYS A C 1
ATOM 3074 O O . LYS A 1 406 ? -4.824 18.703 -13.422 1 98.38 406 LYS A O 1
ATOM 3079 N N . VAL A 1 407 ? -2.658 18.453 -13.117 1 98.69 407 VAL A N 1
ATOM 3080 C CA . VAL A 1 407 ? -2.617 19.453 -12.055 1 98.69 407 VAL A CA 1
ATOM 3081 C C . VAL A 1 407 ? -2.686 20.859 -12.664 1 98.69 407 VAL A C 1
ATOM 3083 O O . VAL A 1 407 ? -1.929 21.188 -13.578 1 98.69 407 VAL A O 1
ATOM 3086 N N . LEU A 1 408 ? -3.557 21.656 -12.156 1 98.5 408 LEU A N 1
ATOM 3087 C CA . LEU A 1 408 ? -3.846 22.953 -12.773 1 98.5 408 LEU A CA 1
ATOM 3088 C C . LEU A 1 408 ? -3.258 24.094 -11.945 1 98.5 408 LEU A C 1
ATOM 3090 O O . LEU A 1 408 ? -3.102 25.203 -12.453 1 98.5 408 LEU A O 1
ATOM 3094 N N . CYS A 1 409 ? -2.891 23.828 -10.695 1 97.69 409 CYS A N 1
ATOM 3095 C CA . CYS A 1 409 ? -2.521 24.891 -9.766 1 97.69 409 CYS A CA 1
ATOM 3096 C C . CYS A 1 409 ? -1.01 25.078 -9.727 1 97.69 409 CYS A C 1
ATOM 3098 O O . CYS A 1 409 ? -0.519 26.078 -9.188 1 97.69 409 CYS A O 1
ATOM 3100 N N . MET A 1 410 ? -0.271 24.188 -10.25 1 97.81 410 MET A N 1
ATOM 3101 C CA . MET A 1 410 ? 1.185 24.297 -10.297 1 97.81 410 MET A CA 1
ATOM 3102 C C . MET A 1 410 ? 1.746 23.547 -11.5 1 97.81 410 MET A C 1
ATOM 3104 O O . MET A 1 410 ? 1.056 22.719 -12.102 1 97.81 410 MET A O 1
ATOM 3108 N N . ASN A 1 411 ? 2.98 23.891 -11.93 1 98.31 411 ASN A N 1
ATOM 3109 C CA . ASN A 1 411 ? 3.684 23.156 -12.977 1 98.31 411 ASN A CA 1
ATOM 3110 C C . ASN A 1 411 ? 4.336 21.891 -12.438 1 98.31 411 ASN A C 1
ATOM 3112 O O . ASN A 1 411 ? 5.41 21.938 -11.836 1 98.31 411 ASN A O 1
ATOM 3116 N N . GLU A 1 412 ? 3.725 20.781 -12.703 1 98.38 412 GLU A N 1
ATOM 3117 C CA . GLU A 1 412 ? 4.102 19.516 -12.109 1 98.38 412 GLU A CA 1
ATOM 3118 C C . GLU A 1 412 ? 5.578 19.203 -12.344 1 98.38 412 GLU A C 1
ATOM 3120 O O . GLU A 1 412 ? 6.316 18.922 -11.398 1 98.38 412 GLU A O 1
ATOM 3125 N N . GLN A 1 413 ? 6.039 19.25 -13.562 1 98.44 413 GLN A N 1
ATOM 3126 C CA . GLN A 1 413 ? 7.41 18.875 -13.891 1 98.44 413 GLN A CA 1
ATOM 3127 C C . GLN A 1 413 ? 8.406 19.828 -13.258 1 98.44 413 GLN A C 1
ATOM 3129 O O . GLN A 1 413 ? 9.477 19.422 -12.805 1 98.44 413 GLN A O 1
ATOM 3134 N N . GLN A 1 414 ? 8.102 21.125 -13.234 1 98.69 414 GLN A N 1
ATOM 3135 C CA . GLN A 1 414 ? 8.984 22.109 -12.609 1 98.69 414 GLN A CA 1
ATOM 3136 C C . GLN A 1 414 ? 9.133 21.828 -11.109 1 98.69 414 GLN A C 1
ATOM 3138 O O . GLN A 1 414 ? 10.234 21.938 -10.562 1 98.69 414 GLN A O 1
ATOM 3143 N N . VAL A 1 415 ? 7.992 21.531 -10.484 1 98.81 415 VAL A N 1
ATOM 3144 C CA . VAL A 1 415 ? 8.016 21.234 -9.062 1 98.81 415 VAL A CA 1
ATOM 3145 C C . VAL A 1 415 ? 8.922 20.031 -8.805 1 98.81 415 VAL A C 1
ATOM 3147 O O . VAL A 1 415 ? 9.742 20.047 -7.887 1 98.81 415 VAL A O 1
ATOM 3150 N N . ILE A 1 416 ? 8.797 18.984 -9.617 1 98.75 416 ILE A N 1
ATOM 3151 C CA . ILE A 1 416 ? 9.594 17.781 -9.484 1 98.75 416 ILE A CA 1
ATOM 3152 C C . ILE A 1 416 ? 11.07 18.109 -9.695 1 98.75 416 ILE A C 1
ATOM 3154 O O . ILE A 1 416 ? 11.922 17.719 -8.891 1 98.75 416 ILE A O 1
ATOM 3158 N N . ASN A 1 417 ? 11.398 18.891 -10.742 1 98.62 417 ASN A N 1
ATOM 3159 C CA . ASN A 1 417 ? 12.773 19.266 -11.047 1 98.62 417 ASN A CA 1
ATOM 3160 C C . ASN A 1 417 ? 13.391 20.094 -9.93 1 98.62 417 ASN A C 1
ATOM 3162 O O . ASN A 1 417 ? 14.555 19.891 -9.562 1 98.62 417 ASN A O 1
ATOM 3166 N N . ASP A 1 418 ? 12.617 21.047 -9.43 1 98.75 418 ASP A N 1
ATOM 3167 C CA . ASP A 1 418 ? 13.094 21.906 -8.352 1 98.75 418 ASP A CA 1
ATOM 3168 C C . ASP A 1 418 ? 13.414 21.094 -7.102 1 98.75 418 ASP A C 1
ATOM 3170 O O . ASP A 1 418 ? 14.414 21.344 -6.426 1 98.75 418 ASP A O 1
ATOM 3174 N N . ALA A 1 419 ? 12.562 20.172 -6.789 1 98.69 419 ALA A N 1
ATOM 3175 C CA . ALA A 1 419 ? 12.781 19.328 -5.617 1 98.69 419 ALA A CA 1
ATOM 3176 C C . ALA A 1 419 ? 14.023 18.469 -5.785 1 98.69 419 ALA A C 1
ATOM 3178 O O . ALA A 1 419 ? 14.812 18.297 -4.848 1 98.69 419 ALA A O 1
ATOM 3179 N N . LYS A 1 420 ? 14.195 17.859 -6.996 1 98.38 420 LYS A N 1
ATOM 3180 C CA . LYS A 1 420 ? 15.383 17.062 -7.277 1 98.38 420 LYS A CA 1
ATOM 3181 C C . LYS A 1 420 ? 16.656 17.891 -7.117 1 98.38 420 LYS A C 1
ATOM 3183 O O . LYS A 1 420 ? 17.625 17.422 -6.516 1 98.38 420 LYS A O 1
ATOM 3188 N N . GLN A 1 421 ? 16.594 19.094 -7.633 1 98.5 421 GLN A N 1
ATOM 3189 C CA . GLN A 1 421 ? 17.75 19.984 -7.539 1 98.5 421 GLN A CA 1
ATOM 3190 C C . GLN A 1 421 ? 18.016 20.375 -6.094 1 98.5 421 GLN A C 1
ATOM 3192 O O . GLN A 1 421 ? 19.172 20.375 -5.652 1 98.5 421 GLN A O 1
ATOM 3197 N N . ALA A 1 422 ? 16.969 20.719 -5.375 1 98.62 422 ALA A N 1
ATOM 3198 C CA . ALA A 1 422 ? 17.109 21.109 -3.971 1 98.62 422 ALA A CA 1
ATOM 3199 C C . ALA A 1 422 ? 17.719 19.969 -3.156 1 98.62 422 ALA A C 1
ATOM 3201 O O . ALA A 1 422 ? 18.594 20.188 -2.309 1 98.62 422 ALA A O 1
ATOM 3202 N N . ALA A 1 423 ? 17.234 18.781 -3.389 1 98.19 423 ALA A N 1
ATOM 3203 C CA . ALA A 1 423 ? 17.75 17.609 -2.68 1 98.19 423 ALA A CA 1
ATOM 3204 C C . ALA A 1 423 ? 19.234 17.391 -2.988 1 98.19 423 ALA A C 1
ATOM 3206 O O . ALA A 1 423 ? 20.031 17.109 -2.09 1 98.19 423 ALA A O 1
ATOM 3207 N N . SER A 1 424 ? 19.609 17.516 -4.246 1 97.38 424 SER A N 1
ATOM 3208 C CA . SER A 1 424 ? 21 17.359 -4.664 1 97.38 424 SER A CA 1
ATOM 3209 C C . SER A 1 424 ? 21.891 18.422 -4.012 1 97.38 424 SER A C 1
ATOM 3211 O O . SER A 1 424 ? 22.984 18.109 -3.529 1 97.38 424 SER A O 1
ATOM 3213 N N . ASP A 1 425 ? 21.422 19.656 -4.02 1 98 425 ASP A N 1
ATOM 3214 C CA . ASP A 1 425 ? 22.156 20.75 -3.398 1 98 425 ASP A CA 1
ATOM 3215 C C . ASP A 1 425 ? 22.328 20.516 -1.898 1 98 425 ASP A C 1
ATOM 3217 O O . ASP A 1 425 ? 23.391 20.781 -1.34 1 98 425 ASP A O 1
ATOM 3221 N N . LEU A 1 426 ? 21.25 20.094 -1.267 1 97.44 426 LEU A N 1
ATOM 3222 C CA . LEU A 1 426 ? 21.281 19.828 0.169 1 97.44 426 LEU A CA 1
ATOM 3223 C C . LEU A 1 426 ? 22.312 18.766 0.512 1 97.44 426 LEU A C 1
ATOM 3225 O O . LEU A 1 426 ? 23.109 18.938 1.44 1 97.44 426 LEU A O 1
ATOM 3229 N N . VAL A 1 427 ? 22.328 17.656 -0.211 1 95.81 427 VAL A N 1
ATOM 3230 C CA . VAL A 1 427 ? 23.281 16.578 0.03 1 95.81 427 VAL A CA 1
ATOM 3231 C C . VAL A 1 427 ? 24.703 17.078 -0.186 1 95.81 427 VAL A C 1
ATOM 3233 O O . VAL A 1 427 ? 25.625 16.703 0.551 1 95.81 427 VAL A O 1
ATOM 3236 N N . SER A 1 428 ? 24.922 17.922 -1.194 1 96.5 428 SER A N 1
ATOM 3237 C CA . SER A 1 428 ? 26.234 18.516 -1.452 1 96.5 428 SER A CA 1
ATOM 3238 C C . SER A 1 428 ? 26.703 19.344 -0.27 1 96.5 428 SER A C 1
ATOM 3240 O O . SER A 1 428 ? 27.891 19.328 0.075 1 96.5 428 SER A O 1
ATOM 3242 N N . ARG A 1 429 ? 25.766 20.141 0.34 1 96.81 429 ARG A N 1
ATOM 3243 C CA . ARG A 1 429 ? 26.109 20.938 1.509 1 96.81 429 ARG A CA 1
ATOM 3244 C C . ARG A 1 429 ? 26.469 20.062 2.697 1 96.81 429 ARG A C 1
ATOM 3246 O O . ARG A 1 429 ? 27.391 20.375 3.449 1 96.81 429 ARG A O 1
ATOM 3253 N N . VAL A 1 430 ? 25.781 18.938 2.883 1 94.88 430 VAL A N 1
ATOM 3254 C CA . VAL A 1 430 ? 26.047 18 3.971 1 94.88 430 VAL A CA 1
ATOM 3255 C C . VAL A 1 430 ? 27.422 17.359 3.775 1 94.88 430 VAL A C 1
ATOM 3257 O O . VAL A 1 430 ? 28.203 17.25 4.723 1 94.88 430 VAL A O 1
ATOM 3260 N N . ASP A 1 431 ? 27.734 16.969 2.525 1 92.62 431 ASP A N 1
ATOM 3261 C CA . ASP A 1 431 ? 29 16.297 2.207 1 92.62 431 ASP A CA 1
ATOM 3262 C C . ASP A 1 431 ? 30.172 17.266 2.375 1 92.62 431 ASP A C 1
ATOM 3264 O O . ASP A 1 431 ? 31.297 16.844 2.684 1 92.62 431 ASP A O 1
ATOM 3268 N N . ALA A 1 432 ? 29.953 18.594 2.16 1 90.62 432 ALA A N 1
ATOM 3269 C CA . ALA A 1 432 ? 31.016 19.578 2.279 1 90.62 432 ALA A CA 1
ATOM 3270 C C . ALA A 1 432 ? 31.422 19.797 3.738 1 90.62 432 ALA A C 1
ATOM 3272 O O . ALA A 1 432 ? 32.531 20.219 4.027 1 90.62 432 ALA A O 1
ATOM 3273 N N . LYS A 1 433 ? 30.562 19.438 4.648 1 87.88 433 LYS A N 1
ATOM 3274 C CA . LYS A 1 433 ? 30.844 19.609 6.07 1 87.88 433 LYS A CA 1
ATOM 3275 C C . LYS A 1 433 ? 31.516 18.375 6.648 1 87.88 433 LYS A C 1
ATOM 3277 O O . LYS A 1 433 ? 32.188 18.438 7.684 1 87.88 433 LYS A O 1
ATOM 3282 N N . ASN A 1 434 ? 31.375 17.172 6.105 1 72 434 ASN A N 1
ATOM 3283 C CA . ASN A 1 434 ? 31.984 15.938 6.578 1 72 434 ASN A CA 1
ATOM 3284 C C . ASN A 1 434 ? 33.375 15.727 5.945 1 72 434 ASN A C 1
ATOM 3286 O O . ASN A 1 434 ? 34.219 15.055 6.523 1 72 434 ASN A O 1
ATOM 3290 N N . MET B 1 1 ? 20.531 -8.609 -36.125 1 92.38 1 MET B N 1
ATOM 3291 C CA . MET B 1 1 ? 19.578 -7.605 -35.656 1 92.38 1 MET B CA 1
ATOM 3292 C C . MET B 1 1 ? 18.719 -8.156 -34.531 1 92.38 1 MET B C 1
ATOM 3294 O O . MET B 1 1 ? 18.062 -9.195 -34.688 1 92.38 1 MET B O 1
ATOM 3298 N N . ALA B 1 2 ? 18.828 -7.559 -33.375 1 96.75 2 ALA B N 1
ATOM 3299 C CA . ALA B 1 2 ? 18.078 -8.016 -32.219 1 96.75 2 ALA B CA 1
ATOM 3300 C C . ALA B 1 2 ? 16.609 -7.633 -32.344 1 96.75 2 ALA B C 1
ATOM 3302 O O . ALA B 1 2 ? 16.219 -6.918 -33.25 1 96.75 2 ALA B O 1
ATOM 3303 N N . ASP B 1 3 ? 15.789 -8.234 -31.531 1 98.38 3 ASP B N 1
ATOM 3304 C CA . ASP B 1 3 ? 14.359 -7.941 -31.547 1 98.38 3 ASP B CA 1
ATOM 3305 C C . ASP B 1 3 ? 14.062 -6.613 -30.859 1 98.38 3 ASP B C 1
ATOM 3307 O O . ASP B 1 3 ? 13.32 -5.785 -31.391 1 98.38 3 ASP B O 1
ATOM 3311 N N . ILE B 1 4 ? 14.617 -6.371 -29.672 1 98.75 4 ILE B N 1
ATOM 3312 C CA . ILE B 1 4 ? 14.344 -5.191 -28.859 1 98.75 4 ILE B CA 1
ATOM 3313 C C . ILE B 1 4 ? 15.641 -4.707 -28.219 1 98.75 4 ILE B C 1
ATOM 3315 O O . ILE B 1 4 ? 16.469 -5.512 -27.766 1 98.75 4 ILE B O 1
ATOM 3319 N N . ILE B 1 5 ? 15.898 -3.455 -28.203 1 98.81 5 ILE B N 1
ATOM 3320 C CA . ILE B 1 5 ? 16.922 -2.814 -27.375 1 98.81 5 ILE B CA 1
ATOM 3321 C C . ILE B 1 5 ? 16.25 -1.813 -26.422 1 98.81 5 ILE B C 1
ATOM 3323 O O . ILE B 1 5 ? 15.5 -0.944 -26.859 1 98.81 5 ILE B O 1
ATOM 3327 N N . ILE B 1 6 ? 16.406 -2.006 -25.109 1 98.88 6 ILE B N 1
ATOM 3328 C CA . ILE B 1 6 ? 16.031 -1.021 -24.109 1 98.88 6 ILE B CA 1
ATOM 3329 C C . ILE B 1 6 ? 17.266 -0.193 -23.719 1 98.88 6 ILE B C 1
ATOM 3331 O O . ILE B 1 6 ? 18.312 -0.745 -23.375 1 98.88 6 ILE B O 1
ATOM 3335 N N . LYS B 1 7 ? 17.156 1.151 -23.734 1 98.44 7 LYS B N 1
ATOM 3336 C CA . LYS B 1 7 ? 18.359 1.947 -23.469 1 98.44 7 LYS B CA 1
ATOM 3337 C C . LYS B 1 7 ? 18.031 3.158 -22.594 1 98.44 7 LYS B C 1
ATOM 3339 O O . LYS B 1 7 ? 16.859 3.465 -22.359 1 98.44 7 LYS B O 1
ATOM 3344 N N . ASN B 1 8 ? 18.984 3.762 -22 1 98 8 ASN B N 1
ATOM 3345 C CA . ASN B 1 8 ? 18.969 5.047 -21.312 1 98 8 ASN B CA 1
ATOM 3346 C C . ASN B 1 8 ? 18.328 4.926 -19.922 1 98 8 ASN B C 1
ATOM 3348 O O . ASN B 1 8 ? 18.094 5.934 -19.25 1 98 8 ASN B O 1
ATOM 3352 N N . GLY B 1 9 ? 18.031 3.758 -19.406 1 98.31 9 GLY B N 1
ATOM 3353 C CA . GLY B 1 9 ? 17.438 3.598 -18.078 1 98.31 9 GLY B CA 1
ATOM 3354 C C . GLY B 1 9 ? 18.438 3.125 -17.031 1 98.31 9 GLY B C 1
ATOM 3355 O O . GLY B 1 9 ? 19.547 2.703 -17.375 1 98.31 9 GLY B O 1
ATOM 3356 N N . TYR B 1 10 ? 18.141 3.371 -15.742 1 98.62 10 TYR B N 1
ATOM 3357 C CA . TYR B 1 10 ? 18.859 2.701 -14.664 1 98.62 10 TYR B CA 1
ATOM 3358 C C . TYR B 1 10 ? 18.578 1.202 -14.672 1 98.62 10 TYR B C 1
ATOM 3360 O O . TYR B 1 10 ? 17.453 0.77 -14.43 1 98.62 10 TYR B O 1
ATOM 3368 N N . VAL B 1 11 ? 19.562 0.414 -15 1 98.81 11 VAL B N 1
ATOM 3369 C CA . VAL B 1 11 ? 19.391 -1.031 -15.086 1 98.81 11 VAL B CA 1
ATOM 3370 C C . VAL B 1 11 ? 19.672 -1.672 -13.727 1 98.81 11 VAL B C 1
ATOM 3372 O O . VAL B 1 11 ? 20.828 -1.766 -13.312 1 98.81 11 VAL B O 1
ATOM 3375 N N . LEU B 1 12 ? 18.656 -2.021 -13.016 1 98.69 12 LEU B N 1
ATOM 3376 C CA . LEU B 1 12 ? 18.734 -2.826 -11.805 1 98.69 12 LEU B CA 1
ATOM 3377 C C . LEU B 1 12 ? 18.75 -4.316 -12.141 1 98.69 12 LEU B C 1
ATOM 3379 O O . LEU B 1 12 ? 17.703 -4.938 -12.266 1 98.69 12 LEU B O 1
ATOM 3383 N N . THR B 1 13 ? 19.906 -4.941 -12.227 1 98.31 13 THR B N 1
ATOM 3384 C CA . THR B 1 13 ? 20.078 -6.262 -12.828 1 98.31 13 THR B CA 1
ATOM 3385 C C . THR B 1 13 ? 19.578 -7.352 -11.883 1 98.31 13 THR B C 1
ATOM 3387 O O . THR B 1 13 ? 19.203 -8.438 -12.328 1 98.31 13 THR B O 1
ATOM 3390 N N . MET B 1 14 ? 19.625 -7.133 -10.5 1 97.5 14 MET B N 1
ATOM 3391 C CA . MET B 1 14 ? 19.328 -8.094 -9.445 1 97.5 14 MET B CA 1
ATOM 3392 C C . MET B 1 14 ? 20.312 -9.266 -9.492 1 97.5 14 MET B C 1
ATOM 3394 O O . MET B 1 14 ? 20.078 -10.305 -8.875 1 97.5 14 MET B O 1
ATOM 3398 N N . ASP B 1 15 ? 21.312 -9.172 -10.344 1 95.44 15 ASP B N 1
ATOM 3399 C CA . ASP B 1 15 ? 22.375 -10.172 -10.43 1 95.44 15 ASP B CA 1
ATOM 3400 C C . ASP B 1 15 ? 23.422 -9.945 -9.352 1 95.44 15 ASP B C 1
ATOM 3402 O O . ASP B 1 15 ? 24.062 -8.891 -9.32 1 95.44 15 ASP B O 1
ATOM 3406 N N . PRO B 1 16 ? 23.562 -10.906 -8.477 1 90.69 16 PRO B N 1
ATOM 3407 C CA . PRO B 1 16 ? 24.531 -10.703 -7.402 1 90.69 16 PRO B CA 1
ATOM 3408 C C . PRO B 1 16 ? 25.953 -10.562 -7.914 1 90.69 16 PRO B C 1
ATOM 3410 O O . PRO B 1 16 ? 26.828 -10.078 -7.195 1 90.69 16 PRO B O 1
ATOM 3413 N N . GLU B 1 17 ? 26.203 -10.922 -9.125 1 91.75 17 GLU B N 1
ATOM 3414 C CA . GLU B 1 17 ? 27.562 -10.922 -9.672 1 91.75 17 GLU B CA 1
ATOM 3415 C C . GLU B 1 17 ? 27.844 -9.641 -10.453 1 91.75 17 GLU B C 1
ATOM 3417 O O . GLU B 1 17 ? 28.984 -9.359 -10.797 1 91.75 17 GLU B O 1
ATOM 3422 N N . VAL B 1 18 ? 26.766 -8.977 -10.773 1 91.38 18 VAL B N 1
ATOM 3423 C CA . VAL B 1 18 ? 26.922 -7.797 -11.625 1 91.38 18 VAL B CA 1
ATOM 3424 C C . VAL B 1 18 ? 26.266 -6.59 -10.945 1 91.38 18 VAL B C 1
ATOM 3426 O O . VAL B 1 18 ? 25.156 -6.684 -10.414 1 91.38 18 VAL B O 1
ATOM 3429 N N . ASP B 1 19 ? 26.953 -5.504 -10.93 1 91.88 19 ASP B N 1
ATOM 3430 C CA . ASP B 1 19 ? 26.438 -4.273 -10.344 1 91.88 19 ASP B CA 1
ATOM 3431 C C . ASP B 1 19 ? 25.344 -3.668 -11.219 1 91.88 19 ASP B C 1
ATOM 3433 O O . ASP B 1 19 ? 25.234 -3.994 -12.406 1 91.88 19 ASP B O 1
ATOM 3437 N N . ASP B 1 20 ? 24.531 -2.826 -10.648 1 96.88 20 ASP B N 1
ATOM 3438 C CA . ASP B 1 20 ? 23.562 -2.041 -11.414 1 96.88 20 ASP B CA 1
ATOM 3439 C C . ASP B 1 20 ? 24.281 -1.114 -12.398 1 96.88 20 ASP B C 1
ATOM 3441 O O . ASP B 1 20 ? 25.453 -0.779 -12.211 1 96.88 20 ASP B O 1
ATOM 3445 N N . ILE B 1 21 ? 23.594 -0.81 -13.453 1 97.69 21 ILE B N 1
ATO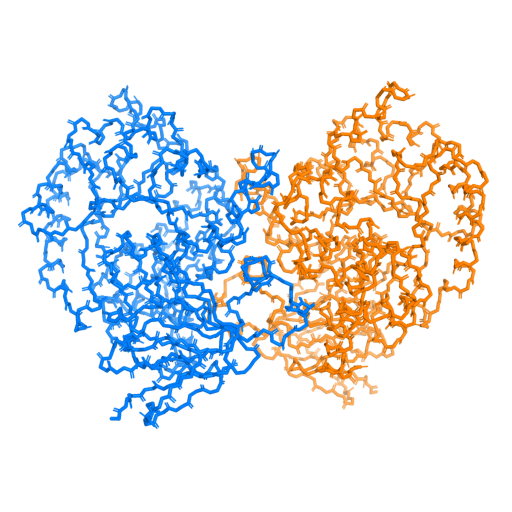M 3446 C CA . ILE B 1 21 ? 24.125 0.082 -14.477 1 97.69 21 ILE B CA 1
ATOM 3447 C C . ILE B 1 21 ? 23.266 1.346 -14.555 1 97.69 21 ILE B C 1
ATOM 3449 O O . ILE B 1 21 ? 22.172 1.323 -15.109 1 97.69 21 ILE B O 1
ATOM 3453 N N . PRO B 1 22 ? 23.672 2.514 -14.039 1 96.94 22 PRO B N 1
ATOM 3454 C CA . PRO B 1 22 ? 22.875 3.742 -13.938 1 96.94 22 PRO B CA 1
ATOM 3455 C C . PRO B 1 22 ? 22.312 4.188 -15.281 1 96.94 22 PRO B C 1
ATOM 3457 O O . PRO B 1 22 ? 21.234 4.785 -15.336 1 96.94 22 PRO B O 1
ATOM 3460 N N . ASN B 1 23 ? 22.969 4.008 -16.375 1 97.62 23 ASN B N 1
ATOM 3461 C CA . ASN B 1 23 ? 22.578 4.285 -17.75 1 97.62 23 ASN B CA 1
ATOM 3462 C C . ASN B 1 23 ? 23 3.16 -18.688 1 97.62 23 ASN B C 1
ATOM 3464 O O . ASN B 1 23 ? 24.078 3.219 -19.297 1 97.62 23 ASN B O 1
ATOM 3468 N N . GLY B 1 24 ? 22.047 2.141 -18.75 1 97.94 24 GLY B N 1
ATOM 3469 C CA . GLY B 1 24 ? 22.484 0.932 -19.438 1 97.94 24 GLY B CA 1
ATOM 3470 C C . GLY B 1 24 ? 21.578 0.516 -20.562 1 97.94 24 GLY B C 1
ATOM 3471 O O . GLY B 1 24 ? 20.672 1.262 -20.953 1 97.94 24 GLY B O 1
ATOM 3472 N N . VAL B 1 25 ? 21.984 -0.56 -21.188 1 98.38 25 VAL B N 1
ATOM 3473 C CA . VAL B 1 25 ? 21.219 -1.133 -22.297 1 98.38 25 VAL B CA 1
ATOM 3474 C C . VAL B 1 25 ? 20.938 -2.607 -22.016 1 98.38 25 VAL B C 1
ATOM 3476 O O . VAL B 1 25 ? 21.75 -3.297 -21.406 1 98.38 25 VAL B O 1
ATOM 3479 N N . VAL B 1 26 ? 19.781 -3.061 -22.359 1 98.88 26 VAL B N 1
ATOM 3480 C CA . VAL B 1 26 ? 19.391 -4.465 -22.375 1 98.88 26 VAL B CA 1
ATOM 3481 C C . VAL B 1 26 ? 18.984 -4.871 -23.797 1 98.88 26 VAL B C 1
ATOM 3483 O O . VAL B 1 26 ? 18.109 -4.258 -24.391 1 98.88 26 VAL B O 1
ATOM 3486 N N . VAL B 1 27 ? 19.672 -5.836 -24.375 1 98.88 27 VAL B N 1
ATOM 3487 C CA . VAL B 1 27 ? 19.406 -6.312 -25.734 1 98.88 27 VAL B CA 1
ATOM 3488 C C . VAL B 1 27 ? 18.688 -7.66 -25.672 1 98.88 27 VAL B C 1
ATOM 3490 O O . VAL B 1 27 ? 19.125 -8.578 -24.969 1 98.88 27 VAL B O 1
ATOM 3493 N N . ILE B 1 28 ? 17.562 -7.797 -26.359 1 98.81 28 ILE B N 1
ATOM 3494 C CA . ILE B 1 28 ? 16.719 -8.977 -26.328 1 98.81 28 ILE B CA 1
ATOM 3495 C C . ILE B 1 28 ? 16.625 -9.594 -27.719 1 98.81 28 ILE B C 1
ATOM 3497 O O . ILE B 1 28 ? 16.406 -8.891 -28.719 1 98.81 28 ILE B O 1
ATOM 3501 N N . GLU B 1 29 ? 16.859 -10.859 -27.859 1 98.44 29 GLU B N 1
ATOM 3502 C CA . GLU B 1 29 ? 16.75 -11.625 -29.109 1 98.44 29 GLU B CA 1
ATOM 3503 C C . GLU B 1 29 ? 16.203 -13.023 -28.844 1 98.44 29 GLU B C 1
ATOM 3505 O O . GLU B 1 29 ? 16.703 -13.742 -27.969 1 98.44 29 GLU B O 1
ATOM 3510 N N . GLY B 1 30 ? 15.234 -13.422 -29.547 1 97.25 30 GLY B N 1
ATOM 3511 C CA . GLY B 1 30 ? 14.688 -14.766 -29.453 1 97.25 30 GLY B CA 1
ATOM 3512 C C . GLY B 1 30 ? 14.141 -15.094 -28.062 1 97.25 30 GLY B C 1
ATOM 3513 O O . GLY B 1 30 ? 14.352 -16.188 -27.562 1 97.25 30 GLY B O 1
ATOM 3514 N N . GLY B 1 31 ? 13.555 -14.141 -27.422 1 98 31 GLY B N 1
ATOM 3515 C CA . GLY B 1 31 ? 12.93 -14.359 -26.141 1 98 31 GLY B CA 1
ATOM 3516 C C . GLY B 1 31 ? 13.914 -14.367 -24.984 1 98 31 GLY B C 1
ATOM 3517 O O . GLY B 1 31 ? 13.531 -14.539 -23.828 1 98 31 GLY B O 1
ATOM 3518 N N . LYS B 1 32 ? 15.195 -14.07 -25.328 1 98.5 32 LYS B N 1
ATOM 3519 C CA . LYS B 1 32 ? 16.25 -14.109 -24.328 1 98.5 32 LYS B CA 1
ATOM 3520 C C . LYS B 1 32 ? 17 -12.781 -24.266 1 98.5 32 LYS B C 1
ATOM 3522 O O . LYS B 1 32 ? 16.984 -12.008 -25.219 1 98.5 32 LYS B O 1
ATOM 3527 N N . ILE B 1 33 ? 17.516 -12.516 -23.094 1 98.69 33 ILE B N 1
ATOM 3528 C CA . ILE B 1 33 ? 18.453 -11.406 -22.969 1 98.69 33 ILE B CA 1
ATOM 3529 C C . ILE B 1 33 ? 19.797 -11.805 -23.562 1 98.69 33 ILE B C 1
ATOM 3531 O O . ILE B 1 33 ? 20.359 -12.852 -23.219 1 98.69 33 ILE B O 1
ATOM 3535 N N . VAL B 1 34 ? 20.344 -11.008 -24.453 1 98.44 34 VAL B N 1
ATOM 3536 C CA . VAL B 1 34 ? 21.594 -11.414 -25.094 1 98.44 34 VAL B CA 1
ATOM 3537 C C . VAL B 1 34 ? 22.719 -10.484 -24.672 1 98.44 34 VAL B C 1
ATOM 3539 O O . VAL B 1 34 ? 23.906 -10.82 -24.797 1 98.44 34 VAL B O 1
ATOM 3542 N N . GLU B 1 35 ? 22.344 -9.289 -24.125 1 98.12 35 GLU B N 1
ATOM 3543 C CA . GLU B 1 35 ? 23.359 -8.344 -23.672 1 98.12 35 GLU B CA 1
ATOM 3544 C C . GLU B 1 35 ? 22.797 -7.383 -22.641 1 98.12 35 GLU B C 1
ATOM 3546 O O . GLU B 1 35 ? 21.656 -6.914 -22.766 1 98.12 35 GLU B O 1
ATOM 3551 N N . VAL B 1 36 ? 23.484 -7.168 -21.531 1 98.31 36 VAL B N 1
ATOM 3552 C CA . VAL B 1 36 ? 23.281 -6.121 -20.531 1 98.31 36 VAL B CA 1
ATOM 3553 C C . VAL B 1 36 ? 24.562 -5.328 -20.344 1 98.31 36 VAL B C 1
ATOM 3555 O O . VAL B 1 36 ? 25.594 -5.883 -19.922 1 98.31 36 VAL B O 1
ATOM 3558 N N . ALA B 1 37 ? 24.516 -4.094 -20.703 1 97.62 37 ALA B N 1
ATOM 3559 C CA . ALA B 1 37 ? 25.766 -3.328 -20.719 1 97.62 37 ALA B CA 1
ATOM 3560 C C . ALA B 1 37 ? 25.484 -1.829 -20.672 1 97.62 37 ALA B C 1
ATOM 3562 O O . ALA B 1 37 ? 24.328 -1.408 -20.578 1 97.62 37 ALA B O 1
ATOM 3563 N N . GLU B 1 38 ? 26.547 -1.05 -20.562 1 97.56 38 GLU B N 1
ATOM 3564 C CA . GLU B 1 38 ? 26.422 0.404 -20.594 1 97.56 38 GLU B CA 1
ATOM 3565 C C . GLU B 1 38 ? 26.062 0.89 -22 1 97.56 38 GLU B C 1
ATOM 3567 O O . GLU B 1 38 ? 25.312 1.852 -22.156 1 97.56 38 GLU B O 1
ATOM 3572 N N . THR B 1 39 ? 26.656 0.281 -23 1 97.19 39 THR B N 1
ATOM 3573 C CA . THR B 1 39 ? 26.422 0.6 -24.406 1 97.19 39 THR B CA 1
ATOM 3574 C C . THR B 1 39 ? 26.359 -0.674 -25.25 1 97.19 39 THR B C 1
ATOM 3576 O O . THR B 1 39 ? 26.672 -1.762 -24.766 1 97.19 39 THR B O 1
ATOM 3579 N N . THR B 1 40 ? 25.828 -0.544 -26.422 1 97.69 40 THR B N 1
ATOM 3580 C CA . THR B 1 40 ? 25.781 -1.688 -27.328 1 97.69 40 THR B CA 1
ATOM 3581 C C . THR B 1 40 ? 25.984 -1.247 -28.766 1 97.69 40 THR B C 1
ATOM 3583 O O . THR B 1 40 ? 25.703 -0.1 -29.109 1 97.69 40 THR B O 1
ATOM 3586 N N . SER B 1 41 ? 26.547 -2.092 -29.562 1 97.25 41 SER B N 1
ATOM 3587 C CA . SER B 1 41 ? 26.672 -1.874 -31 1 97.25 41 SER B CA 1
ATOM 3588 C C . SER B 1 41 ? 25.562 -2.578 -31.75 1 97.25 41 SER B C 1
ATOM 3590 O O . SER B 1 41 ? 25.438 -2.432 -32.969 1 97.25 41 SER B O 1
ATOM 3592 N N . ALA B 1 42 ? 24.719 -3.254 -30.938 1 97.06 42 ALA B N 1
ATOM 3593 C CA . ALA B 1 42 ? 23.641 -4 -31.562 1 97.06 42 ALA B CA 1
ATOM 3594 C C . ALA B 1 42 ? 22.594 -3.055 -32.156 1 97.06 42 ALA B C 1
ATOM 3596 O O . ALA B 1 42 ? 22.5 -1.897 -31.734 1 97.06 42 ALA B O 1
ATOM 3597 N N . THR B 1 43 ? 21.938 -3.488 -33.188 1 97.44 43 THR B N 1
ATOM 3598 C CA . THR B 1 43 ? 20.734 -2.842 -33.75 1 97.44 43 THR B CA 1
ATOM 3599 C C . THR B 1 43 ? 19.516 -3.719 -33.531 1 97.44 43 THR B C 1
ATOM 3601 O O . THR B 1 43 ? 19.625 -4.918 -33.281 1 97.44 43 THR B O 1
ATOM 3604 N N . ALA B 1 44 ? 18.406 -3.084 -33.438 1 97.19 44 ALA B N 1
ATOM 3605 C CA . ALA B 1 44 ? 17.203 -3.871 -33.188 1 97.19 44 ALA B CA 1
ATOM 3606 C C . ALA B 1 44 ? 16.016 -3.322 -33.969 1 97.19 44 ALA B C 1
ATOM 3608 O O . ALA B 1 44 ? 16.031 -2.166 -34.375 1 97.19 44 ALA B O 1
ATOM 3609 N N . ASN B 1 45 ? 15.016 -4.121 -34.156 1 94.56 45 ASN B N 1
ATOM 3610 C CA . ASN B 1 45 ? 13.758 -3.736 -34.781 1 94.56 45 ASN B CA 1
ATOM 3611 C C . ASN B 1 45 ? 12.977 -2.734 -33.938 1 94.56 45 ASN B C 1
ATOM 3613 O O . ASN B 1 45 ? 12.273 -1.88 -34.469 1 94.56 45 ASN B O 1
ATOM 3617 N N . THR B 1 46 ? 13.023 -2.9 -32.688 1 97.44 46 THR B N 1
ATOM 3618 C CA . THR B 1 46 ? 12.328 -2.045 -31.734 1 97.44 46 THR B CA 1
ATOM 3619 C C . THR B 1 46 ? 13.305 -1.476 -30.703 1 97.44 46 THR B C 1
ATOM 3621 O O . THR B 1 46 ? 14.102 -2.211 -30.125 1 97.44 46 THR B O 1
ATOM 3624 N N . VAL B 1 47 ? 13.305 -0.221 -30.562 1 98.19 47 VAL B N 1
ATOM 3625 C CA . VAL B 1 47 ? 14.117 0.445 -29.547 1 98.19 47 VAL B CA 1
ATOM 3626 C C . VAL B 1 47 ? 13.203 1.139 -28.531 1 98.19 47 VAL B C 1
ATOM 3628 O O . VAL B 1 47 ? 12.352 1.951 -28.906 1 98.19 47 VAL B O 1
ATOM 3631 N N . ILE B 1 48 ? 13.32 0.799 -27.281 1 98.62 48 ILE B N 1
ATOM 3632 C CA . ILE B 1 48 ? 12.547 1.408 -26.203 1 98.62 48 ILE B CA 1
ATOM 3633 C C . ILE B 1 48 ? 13.445 2.352 -25.391 1 98.62 48 ILE B C 1
ATOM 3635 O O . ILE B 1 48 ? 14.469 1.932 -24.859 1 98.62 48 ILE B O 1
ATOM 3639 N N . ASP B 1 49 ? 13.133 3.654 -25.359 1 98.62 49 ASP B N 1
ATOM 3640 C CA . ASP B 1 49 ? 13.828 4.645 -24.547 1 98.62 49 ASP B CA 1
ATOM 3641 C C . ASP B 1 49 ? 13.336 4.602 -23.094 1 98.62 49 ASP B C 1
ATOM 3643 O O . ASP B 1 49 ? 12.195 4.969 -22.812 1 98.62 49 ASP B O 1
ATOM 3647 N N . ALA B 1 50 ? 14.172 4.164 -22.172 1 98.38 50 ALA B N 1
ATOM 3648 C CA . ALA B 1 50 ? 13.805 4.004 -20.766 1 98.38 50 ALA B CA 1
ATOM 3649 C C . ALA B 1 50 ? 14.32 5.172 -19.922 1 98.38 50 ALA B C 1
ATOM 3651 O O . ALA B 1 50 ? 14.461 5.055 -18.703 1 98.38 50 ALA B O 1
ATOM 3652 N N . GLN B 1 51 ? 14.594 6.32 -20.562 1 97.25 51 GLN B N 1
ATOM 3653 C CA . GLN B 1 51 ? 15.086 7.492 -19.844 1 97.25 51 GLN B CA 1
ATOM 3654 C C . GLN B 1 51 ? 14.156 7.852 -18.688 1 97.25 51 GLN B C 1
ATOM 3656 O O . GLN B 1 51 ? 12.938 7.883 -18.844 1 97.25 51 GLN B O 1
ATOM 3661 N N . GLY B 1 52 ? 14.75 8.078 -17.5 1 96.38 52 GLY B N 1
ATOM 3662 C CA . GLY B 1 52 ? 13.977 8.453 -16.328 1 96.38 52 GLY B CA 1
ATOM 3663 C C . GLY B 1 52 ? 13.328 7.27 -15.625 1 96.38 52 GLY B C 1
ATOM 3664 O O . GLY B 1 52 ? 12.602 7.438 -14.648 1 96.38 52 GLY B O 1
ATOM 3665 N N . GLY B 1 53 ? 13.633 6.074 -16.125 1 98.25 53 GLY B N 1
ATOM 3666 C CA . GLY B 1 53 ? 13 4.887 -15.562 1 98.25 53 GLY B CA 1
ATOM 3667 C C . GLY B 1 53 ? 14.008 3.869 -15.055 1 98.25 53 GLY B C 1
ATOM 3668 O O . GLY B 1 53 ? 15.211 4.043 -15.227 1 98.25 53 GLY B O 1
ATOM 3669 N N . VAL B 1 54 ? 13.531 2.941 -14.289 1 98.88 54 VAL B N 1
ATOM 3670 C CA . VAL B 1 54 ? 14.281 1.776 -13.844 1 98.88 54 VAL B CA 1
ATOM 3671 C C . VAL B 1 54 ? 13.914 0.562 -14.695 1 98.88 54 VAL B C 1
ATOM 3673 O O . VAL B 1 54 ? 12.734 0.274 -14.898 1 98.88 54 VAL B O 1
ATOM 3676 N N . VAL B 1 55 ? 14.922 -0.065 -15.312 1 98.94 55 VAL B N 1
ATOM 3677 C CA . VAL B 1 55 ? 14.773 -1.324 -16.031 1 98.94 55 VAL B CA 1
ATOM 3678 C C . VAL B 1 55 ? 15.18 -2.488 -15.133 1 98.94 55 VAL B C 1
ATOM 3680 O O . VAL B 1 55 ? 16.312 -2.533 -14.641 1 98.94 55 VAL B O 1
ATOM 3683 N N . MET B 1 56 ? 14.289 -3.451 -14.906 1 98.94 56 MET B N 1
ATOM 3684 C CA . MET B 1 56 ? 14.594 -4.535 -13.969 1 98.94 56 MET B CA 1
ATOM 3685 C C . MET B 1 56 ? 13.828 -5.801 -14.344 1 98.94 56 MET B C 1
ATOM 3687 O O . MET B 1 56 ? 12.93 -5.766 -15.188 1 98.94 56 MET B O 1
ATOM 3691 N N . PRO B 1 57 ? 14.227 -6.996 -13.781 1 98.88 57 PRO B N 1
ATOM 3692 C CA . PRO B 1 57 ? 13.383 -8.172 -13.977 1 98.88 57 PRO B CA 1
ATOM 3693 C C . PRO B 1 57 ? 11.953 -7.965 -13.469 1 98.88 57 PRO B C 1
ATOM 3695 O O . PRO B 1 57 ? 11.742 -7.301 -12.453 1 98.88 57 PRO B O 1
ATOM 3698 N N . GLY B 1 58 ? 10.961 -8.492 -14.203 1 98.94 58 GLY B N 1
ATOM 3699 C CA . GLY B 1 58 ? 9.586 -8.453 -13.719 1 98.94 58 GLY B CA 1
ATOM 3700 C C . GLY B 1 58 ? 9.383 -9.266 -12.445 1 98.94 58 GLY B C 1
ATOM 3701 O O . GLY B 1 58 ? 10.258 -10.039 -12.055 1 98.94 58 GLY B O 1
ATOM 3702 N N . PHE B 1 59 ? 8.258 -9.109 -11.789 1 98.94 59 PHE B N 1
ATOM 3703 C CA . PHE B 1 59 ? 7.988 -9.734 -10.5 1 98.94 59 PHE B CA 1
ATOM 3704 C C . PHE B 1 59 ? 7.375 -11.117 -10.695 1 98.94 59 PHE B C 1
ATOM 3706 O O . PHE B 1 59 ? 6.691 -11.367 -11.688 1 98.94 59 PHE B O 1
ATOM 3713 N N . VAL B 1 60 ? 7.652 -11.992 -9.781 1 98.94 60 VAL B N 1
ATOM 3714 C CA . VAL B 1 60 ? 7.098 -13.336 -9.75 1 98.94 60 VAL B CA 1
ATOM 3715 C C . VAL B 1 60 ? 6.156 -13.484 -8.555 1 98.94 60 VAL B C 1
ATOM 3717 O O . VAL B 1 60 ? 6.59 -13.414 -7.406 1 98.94 60 VAL B O 1
ATOM 3720 N N . ASN B 1 61 ? 4.852 -13.594 -8.797 1 98.94 61 ASN B N 1
ATOM 3721 C CA . ASN B 1 61 ? 3.83 -13.844 -7.785 1 98.94 61 ASN B CA 1
ATOM 3722 C C . ASN B 1 61 ? 3.672 -15.336 -7.504 1 98.94 61 ASN B C 1
ATOM 3724 O O . ASN B 1 61 ? 2.986 -16.047 -8.25 1 98.94 61 ASN B O 1
ATOM 3728 N N . THR B 1 62 ? 4.156 -15.82 -6.352 1 98.94 62 THR B N 1
ATOM 3729 C CA . THR B 1 62 ? 4.336 -17.266 -6.195 1 98.94 62 THR B CA 1
ATOM 3730 C C . THR B 1 62 ? 3.107 -17.891 -5.547 1 98.94 62 THR B C 1
ATOM 3732 O O . THR B 1 62 ? 3.105 -19.094 -5.242 1 98.94 62 THR B O 1
ATOM 3735 N N . HIS B 1 63 ? 2.039 -17.125 -5.332 1 98.94 63 HIS B N 1
ATOM 3736 C CA . HIS B 1 63 ? 0.809 -17.719 -4.828 1 98.94 63 HIS B CA 1
ATOM 3737 C C . HIS B 1 63 ? -0.394 -16.828 -5.102 1 98.94 63 HIS B C 1
ATOM 3739 O O . HIS B 1 63 ? -0.467 -15.711 -4.59 1 98.94 63 HIS B O 1
ATOM 3745 N N . THR B 1 64 ? -1.309 -17.312 -5.852 1 98.56 64 THR B N 1
ATOM 3746 C CA . THR B 1 64 ? -2.561 -16.594 -6.074 1 98.56 64 THR B CA 1
ATOM 3747 C C . THR B 1 64 ? -3.689 -17.578 -6.398 1 98.56 64 THR B C 1
ATOM 3749 O O . THR B 1 64 ? -3.461 -18.781 -6.523 1 98.56 64 THR B O 1
ATOM 3752 N N . HIS B 1 65 ? -4.902 -17.188 -6.32 1 98.31 65 HIS B N 1
ATOM 3753 C CA . HIS B 1 65 ? -6.137 -17.766 -6.844 1 98.31 65 HIS B CA 1
ATOM 3754 C C . HIS B 1 65 ? -6.781 -16.844 -7.871 1 98.31 65 HIS B C 1
ATOM 3756 O O . HIS B 1 65 ? -7.746 -16.125 -7.562 1 98.31 65 HIS B O 1
ATOM 3762 N N . ALA B 1 66 ? -6.258 -16.891 -9.086 1 98.56 66 ALA B N 1
ATOM 3763 C CA . ALA B 1 66 ? -6.488 -15.859 -10.094 1 98.56 66 ALA B CA 1
ATOM 3764 C C . ALA B 1 66 ? -7.98 -15.648 -10.336 1 98.56 66 ALA B C 1
ATOM 3766 O O . ALA B 1 66 ? -8.453 -14.508 -10.383 1 98.56 66 ALA B O 1
ATOM 3767 N N . GLY B 1 67 ? -8.75 -16.734 -10.398 1 98.12 67 GLY B N 1
ATOM 3768 C CA . GLY B 1 67 ? -10.18 -16.641 -10.648 1 98.12 67 GLY B CA 1
ATOM 3769 C C . GLY B 1 67 ? -10.938 -15.906 -9.562 1 98.12 67 GLY B C 1
ATOM 3770 O O . GLY B 1 67 ? -12.047 -15.422 -9.789 1 98.12 67 GLY B O 1
ATOM 3771 N N . MET B 1 68 ? -10.359 -15.766 -8.398 1 97.56 68 MET B N 1
ATOM 3772 C CA . MET B 1 68 ? -11.008 -15.141 -7.254 1 97.56 68 MET B CA 1
ATOM 3773 C C . MET B 1 68 ? -11.07 -13.625 -7.426 1 97.56 68 MET B C 1
ATOM 3775 O O . MET B 1 68 ? -11.68 -12.93 -6.609 1 97.56 68 MET B O 1
ATOM 3779 N N . THR B 1 69 ? -10.531 -13.07 -8.508 1 98.31 69 THR B N 1
ATOM 3780 C CA . THR B 1 69 ? -10.695 -11.648 -8.781 1 98.31 69 THR B CA 1
ATOM 3781 C C . THR B 1 69 ? -12.172 -11.273 -8.836 1 98.31 69 THR B C 1
ATOM 3783 O O . THR B 1 69 ? -12.547 -10.141 -8.508 1 98.31 69 THR B O 1
ATOM 3786 N N . LEU B 1 70 ? -13 -12.25 -9.164 1 98.06 70 LEU B N 1
ATOM 3787 C CA . LEU B 1 70 ? -14.438 -12.016 -9.242 1 98.06 70 LEU B CA 1
ATOM 3788 C C . LEU B 1 70 ? -15.023 -11.742 -7.867 1 98.06 70 LEU B C 1
ATOM 3790 O O . LEU B 1 70 ? -16.141 -11.234 -7.75 1 98.06 70 LEU B O 1
ATOM 3794 N N . PHE B 1 71 ? -14.258 -12.102 -6.828 1 97.12 71 PHE B N 1
ATOM 3795 C CA . PHE B 1 71 ? -14.758 -11.977 -5.465 1 97.12 71 PHE B CA 1
ATOM 3796 C C . PHE B 1 71 ? -14.109 -10.789 -4.758 1 97.12 71 PHE B C 1
ATOM 3798 O O . PHE B 1 71 ? -14.211 -10.656 -3.537 1 97.12 71 PHE B O 1
ATOM 3805 N N . ARG B 1 72 ? -13.422 -9.883 -5.461 1 97.38 72 ARG B N 1
ATOM 3806 C CA . ARG B 1 72 ? -12.805 -8.695 -4.879 1 97.38 72 ARG B CA 1
ATOM 3807 C C . ARG B 1 72 ? -13.844 -7.824 -4.18 1 97.38 72 ARG B C 1
ATOM 3809 O O . ARG B 1 72 ? -14.781 -7.336 -4.812 1 97.38 72 ARG B O 1
ATOM 3816 N N . GLY B 1 73 ? -13.664 -7.637 -2.879 1 95.5 73 GLY B N 1
ATOM 3817 C CA . GLY B 1 73 ? -14.555 -6.746 -2.154 1 95.5 73 GLY B CA 1
ATOM 3818 C C . GLY B 1 73 ? -15.922 -7.344 -1.905 1 95.5 73 GLY B C 1
ATOM 3819 O O . GLY B 1 73 ? -16.828 -6.66 -1.426 1 95.5 73 GLY B O 1
ATOM 3820 N N . TYR B 1 74 ? -16.141 -8.688 -2.172 1 93.81 74 TYR B N 1
ATOM 3821 C CA . TYR B 1 74 ? -17.438 -9.367 -2.092 1 93.81 74 TYR B CA 1
ATOM 3822 C C . TYR B 1 74 ? -17.875 -9.539 -0.643 1 93.81 74 TYR B C 1
ATOM 3824 O O . TYR B 1 74 ? -19.047 -9.406 -0.325 1 93.81 74 TYR B O 1
ATOM 3832 N N . ALA B 1 75 ? -16.922 -9.781 0.17 1 88.25 75 ALA B N 1
ATOM 3833 C CA . ALA B 1 75 ? -17.188 -10 1.589 1 88.25 75 ALA B CA 1
ATOM 3834 C C . ALA B 1 75 ? -15.953 -9.672 2.434 1 88.25 75 ALA B C 1
ATOM 3836 O O . ALA B 1 75 ? -15.109 -10.531 2.67 1 88.25 75 ALA B O 1
ATOM 3837 N N . ASP B 1 76 ? -15.82 -8.43 2.803 1 86.88 76 ASP B N 1
ATOM 3838 C CA . ASP B 1 76 ? -14.672 -8.016 3.609 1 86.88 76 ASP B CA 1
ATOM 3839 C C . ASP B 1 76 ? -15.109 -7.645 5.023 1 86.88 76 ASP B C 1
ATOM 3841 O O . ASP B 1 76 ? -16.281 -7.359 5.266 1 86.88 76 ASP B O 1
ATOM 3845 N N . ASP B 1 77 ? -14.164 -7.773 6.012 1 89.75 77 ASP B N 1
ATOM 3846 C CA . ASP B 1 77 ? -14.344 -7.332 7.391 1 89.75 77 ASP B CA 1
ATOM 3847 C C . ASP B 1 77 ? -15.312 -8.25 8.133 1 89.75 77 ASP B C 1
ATOM 3849 O O . ASP B 1 77 ? -16.172 -7.777 8.883 1 89.75 77 ASP B O 1
ATOM 3853 N N . LEU B 1 78 ? -15.117 -9.609 7.836 1 84.19 78 LEU B N 1
ATOM 3854 C CA . LEU B 1 78 ? -15.938 -10.625 8.492 1 84.19 78 LEU B CA 1
ATOM 3855 C C . LEU B 1 78 ? -15.062 -11.656 9.188 1 84.19 78 LEU B C 1
ATOM 3857 O O . LEU B 1 78 ? -13.906 -11.875 8.797 1 84.19 78 LEU B O 1
ATOM 3861 N N . PRO B 1 79 ? -15.633 -12.188 10.211 1 81.31 79 PRO B N 1
ATOM 3862 C CA . PRO B 1 79 ? -14.93 -13.328 10.789 1 81.31 79 PRO B CA 1
ATOM 3863 C C . PRO B 1 79 ? -14.695 -14.461 9.781 1 81.31 79 PRO B C 1
ATOM 3865 O O . PRO B 1 79 ? -15.562 -14.727 8.945 1 81.31 79 PRO B O 1
ATOM 3868 N N . LEU B 1 80 ? -13.539 -15.141 9.852 1 78.44 80 LEU B N 1
ATOM 3869 C CA . LEU B 1 80 ? -13.078 -16.109 8.867 1 78.44 80 LEU B CA 1
ATOM 3870 C C . LEU B 1 80 ? -14.148 -17.156 8.586 1 78.44 80 LEU B C 1
ATOM 3872 O O . LEU B 1 80 ? -14.453 -17.453 7.43 1 78.44 80 LEU B O 1
ATOM 3876 N N . ALA B 1 81 ? -14.672 -17.703 9.648 1 76.81 81 ALA B N 1
ATOM 3877 C CA . ALA B 1 81 ? -15.672 -18.75 9.477 1 76.81 81 ALA B CA 1
ATOM 3878 C C . ALA B 1 81 ? -16.875 -18.234 8.688 1 76.81 81 ALA B C 1
ATOM 3880 O O . ALA B 1 81 ? -17.359 -18.906 7.766 1 76.81 81 ALA B O 1
ATOM 3881 N N . GLN B 1 82 ? -17.344 -17.094 9.102 1 84.94 82 GLN B N 1
ATOM 3882 C CA . GLN B 1 82 ? -18.469 -16.453 8.406 1 84.94 82 GLN B CA 1
ATOM 3883 C C . GLN B 1 82 ? -18.094 -16.109 6.965 1 84.94 82 GLN B C 1
ATOM 3885 O O . GLN B 1 82 ? -18.875 -16.328 6.043 1 84.94 82 GLN B O 1
ATOM 3890 N N . TRP B 1 83 ? -17 -15.562 6.797 1 86.06 83 TRP B N 1
ATOM 3891 C CA . TRP B 1 83 ? -16.469 -15.203 5.48 1 86.06 83 TRP B CA 1
ATOM 3892 C C . TRP B 1 83 ? -16.453 -16.422 4.555 1 86.06 83 TRP B C 1
ATOM 3894 O O . TRP B 1 83 ? -16.953 -16.359 3.43 1 86.06 83 TRP B O 1
ATOM 3904 N N . LEU B 1 84 ? -15.969 -17.5 4.953 1 82.56 84 LEU B N 1
ATOM 3905 C CA . LEU B 1 84 ? -15.852 -18.719 4.164 1 82.56 84 LEU B CA 1
ATOM 3906 C C . LEU B 1 84 ? -17.219 -19.375 3.951 1 82.56 84 LEU B C 1
ATOM 3908 O O . LEU B 1 84 ? -17.641 -19.562 2.811 1 82.56 84 LEU B O 1
ATOM 3912 N N . GLN B 1 85 ? -17.938 -19.641 5.059 1 83.56 85 GLN B N 1
ATOM 3913 C CA . GLN B 1 85 ? -19.109 -20.5 5.031 1 83.56 85 GLN B CA 1
ATOM 3914 C C . GLN B 1 85 ? -20.312 -19.75 4.449 1 83.56 85 GLN B C 1
ATOM 3916 O O . GLN B 1 85 ? -21.141 -20.359 3.766 1 83.56 85 GLN B O 1
ATOM 3921 N N . GLU B 1 86 ? -20.344 -18.484 4.707 1 89.06 86 GLU B N 1
ATOM 3922 C CA . GLU B 1 86 ? -21.547 -17.766 4.332 1 89.06 86 GLU B CA 1
ATOM 3923 C C . GLU B 1 86 ? -21.359 -17.016 3.012 1 89.06 86 GLU B C 1
ATOM 3925 O O . GLU B 1 86 ? -22.344 -16.656 2.352 1 89.06 86 GLU B O 1
ATOM 3930 N N . HIS B 1 87 ? -20.141 -16.844 2.619 1 91.12 87 HIS B N 1
ATOM 3931 C CA . HIS B 1 87 ? -19.984 -15.977 1.455 1 91.12 87 HIS B CA 1
ATOM 3932 C C . HIS B 1 87 ? -19.141 -16.656 0.381 1 91.12 87 HIS B C 1
ATOM 3934 O O . HIS B 1 87 ? -19.625 -16.938 -0.717 1 91.12 87 HIS B O 1
ATOM 3940 N N . ILE B 1 88 ? -17.938 -17.062 0.679 1 90 88 ILE B N 1
ATOM 3941 C CA . ILE B 1 88 ? -16.984 -17.484 -0.345 1 90 88 ILE B CA 1
ATOM 3942 C C . ILE B 1 88 ? -17.359 -18.875 -0.862 1 90 88 ILE B C 1
ATOM 3944 O O . ILE B 1 88 ? -17.547 -19.062 -2.066 1 90 88 ILE B O 1
ATOM 3948 N N . TRP B 1 89 ? -17.578 -19.844 0.014 1 88.75 89 TRP B N 1
ATOM 3949 C CA . TRP B 1 89 ? -17.844 -21.219 -0.416 1 88.75 89 TRP B CA 1
ATOM 3950 C C . TRP B 1 89 ? -19.156 -21.312 -1.187 1 88.75 89 TRP B C 1
ATOM 3952 O O . TRP B 1 89 ? -19.219 -21.938 -2.244 1 88.75 89 TRP B O 1
ATOM 3962 N N . PRO B 1 90 ? -20.203 -20.641 -0.683 1 91.75 90 PRO B N 1
ATOM 3963 C CA . PRO B 1 90 ? -21.453 -20.656 -1.46 1 91.75 90 PRO B CA 1
ATOM 3964 C C . PRO B 1 90 ? -21.281 -20.031 -2.844 1 91.75 90 PRO B C 1
ATOM 3966 O O . PRO B 1 90 ? -21.859 -20.531 -3.818 1 91.75 90 PRO B O 1
ATOM 3969 N N . ALA B 1 91 ? -20.531 -19 -2.965 1 93.62 91 ALA B N 1
ATOM 3970 C CA . ALA B 1 91 ? -20.297 -18.359 -4.254 1 93.62 91 ALA B CA 1
ATOM 3971 C C . ALA B 1 91 ? -19.453 -19.234 -5.168 1 93.62 91 ALA B C 1
ATOM 3973 O O . ALA B 1 91 ? -19.734 -19.344 -6.367 1 93.62 91 ALA B O 1
ATOM 3974 N N . GLU B 1 92 ? -18.453 -19.859 -4.598 1 93.38 92 GLU B N 1
ATOM 3975 C CA . GLU B 1 92 ? -17.578 -20.734 -5.367 1 93.38 92 GLU B CA 1
ATOM 3976 C C . GLU B 1 92 ? -18.344 -21.938 -5.918 1 93.38 92 GLU B C 1
ATOM 3978 O O . GLU B 1 92 ? -18.047 -22.422 -7.012 1 93.38 92 GLU B O 1
ATOM 3983 N N . ALA B 1 93 ? -19.344 -22.406 -5.18 1 93.5 93 ALA B N 1
ATOM 3984 C CA . ALA B 1 93 ? -20.141 -23.562 -5.602 1 93.5 93 ALA B CA 1
ATOM 3985 C C . ALA B 1 93 ? -20.922 -23.25 -6.879 1 93.5 93 ALA B C 1
ATOM 3987 O O . ALA B 1 93 ? -21.312 -24.156 -7.605 1 93.5 93 ALA B O 1
ATOM 3988 N N . GLU B 1 94 ? -21.078 -21.984 -7.156 1 96.31 94 GLU B N 1
ATOM 3989 C CA . GLU B 1 94 ? -21.875 -21.562 -8.312 1 96.31 94 GLU B CA 1
ATOM 3990 C C . GLU B 1 94 ? -20.984 -21.109 -9.461 1 96.31 94 GLU B C 1
ATOM 3992 O O . GLU B 1 94 ? -21.469 -20.688 -10.508 1 96.31 94 GLU B O 1
ATOM 3997 N N . LEU B 1 95 ? -19.688 -21.266 -9.336 1 97.12 95 LEU B N 1
ATOM 3998 C CA . LEU B 1 95 ? -18.75 -20.859 -10.375 1 97.12 95 LEU B CA 1
ATOM 3999 C C . LEU B 1 95 ? -18.938 -21.719 -11.625 1 97.12 95 LEU B C 1
ATOM 4001 O O . LEU B 1 95 ? -19.156 -22.922 -11.531 1 97.12 95 LEU B O 1
ATOM 4005 N N . THR B 1 96 ? -18.797 -21.109 -12.758 1 98 96 THR B N 1
ATOM 4006 C CA . THR B 1 96 ? -18.703 -21.812 -14.039 1 98 96 THR B CA 1
ATOM 4007 C C . THR B 1 96 ? -17.328 -21.625 -14.664 1 98 96 THR B C 1
ATOM 4009 O O . THR B 1 96 ? -16.547 -20.781 -14.211 1 98 96 THR B O 1
ATOM 4012 N N . ALA B 1 97 ? -17.047 -22.422 -15.664 1 98.19 97 ALA B N 1
ATOM 4013 C CA . ALA B 1 97 ? -15.789 -22.297 -16.406 1 98.19 97 ALA B CA 1
ATOM 4014 C C . ALA B 1 97 ? -15.617 -20.891 -16.969 1 98.19 97 ALA B C 1
ATOM 4016 O O . ALA B 1 97 ? -14.523 -20.328 -16.922 1 98.19 97 ALA B O 1
ATOM 4017 N N . SER B 1 98 ? -16.703 -20.359 -17.469 1 98.44 98 SER B N 1
ATOM 4018 C CA . SER B 1 98 ? -16.672 -19.031 -18.078 1 98.44 98 SER B CA 1
ATOM 4019 C C . SER B 1 98 ? -16.359 -17.953 -17.047 1 98.44 98 SER B C 1
ATOM 4021 O O . SER B 1 98 ? -15.719 -16.953 -17.359 1 98.44 98 SER B O 1
ATOM 4023 N N . ASP B 1 99 ? -16.891 -18.141 -15.836 1 98.62 99 ASP B N 1
ATOM 4024 C CA . ASP B 1 99 ? -16.578 -17.203 -14.758 1 98.62 99 ASP B CA 1
ATOM 4025 C C . ASP B 1 99 ? -15.078 -17.188 -14.469 1 98.62 99 ASP B C 1
ATOM 4027 O O . ASP B 1 99 ? -14.469 -16.109 -14.391 1 98.62 99 ASP B O 1
ATOM 4031 N N . VAL B 1 100 ? -14.492 -18.375 -14.336 1 98.69 100 VAL B N 1
ATOM 4032 C CA . VAL B 1 100 ? -13.086 -18.5 -13.977 1 98.69 100 VAL B CA 1
ATOM 4033 C C . VAL B 1 100 ? -12.219 -17.922 -15.086 1 98.69 100 VAL B C 1
ATOM 4035 O O . VAL B 1 100 ? -11.211 -17.266 -14.82 1 98.69 100 VAL B O 1
ATOM 4038 N N . LEU B 1 101 ? -12.656 -18.125 -16.344 1 98.81 101 LEU B N 1
ATOM 4039 C CA . LEU B 1 101 ? -11.93 -17.531 -17.469 1 98.81 101 LEU B CA 1
ATOM 4040 C C . LEU B 1 101 ? -11.945 -16.016 -17.391 1 98.81 101 LEU B C 1
ATOM 4042 O O . LEU B 1 101 ? -10.906 -15.367 -17.547 1 98.81 101 LEU B O 1
ATOM 4046 N N . ALA B 1 102 ? -13.133 -15.438 -17.141 1 98.81 102 ALA B N 1
ATOM 4047 C CA . ALA B 1 102 ? -13.273 -13.984 -17.047 1 98.81 102 ALA B CA 1
ATOM 4048 C C . ALA B 1 102 ? -12.445 -13.422 -15.898 1 98.81 102 ALA B C 1
ATOM 4050 O O . ALA B 1 102 ? -11.742 -12.422 -16.062 1 98.81 102 ALA B O 1
ATOM 4051 N N . GLY B 1 103 ? -12.586 -14.07 -14.75 1 98.81 103 GLY B N 1
ATOM 4052 C CA . GLY B 1 103 ? -11.828 -13.641 -13.586 1 98.81 103 GLY B CA 1
ATOM 4053 C C . GLY B 1 103 ? -10.328 -13.75 -13.781 1 98.81 103 GLY B C 1
ATOM 4054 O O . GLY B 1 103 ? -9.57 -12.898 -13.32 1 98.81 103 GLY B O 1
ATOM 4055 N N . THR B 1 104 ? -9.875 -14.836 -14.438 1 98.88 104 THR B N 1
ATOM 4056 C CA . THR B 1 104 ? -8.445 -15.039 -14.672 1 98.88 104 THR B CA 1
ATOM 4057 C C . THR B 1 104 ? -7.91 -14.023 -15.672 1 98.88 104 THR B C 1
ATOM 4059 O O . THR B 1 104 ? -6.793 -13.523 -15.523 1 98.88 104 THR B O 1
ATOM 4062 N N . ARG B 1 105 ? -8.688 -13.711 -16.75 1 98.88 105 ARG B N 1
ATOM 4063 C CA . ARG B 1 105 ? -8.273 -12.672 -17.688 1 98.88 105 ARG B CA 1
ATOM 4064 C C . ARG B 1 105 ? -8.07 -11.344 -16.969 1 98.88 105 ARG B C 1
ATOM 4066 O O . ARG B 1 105 ? -7.109 -10.625 -17.25 1 98.88 105 ARG B O 1
ATOM 4073 N N . LEU B 1 106 ? -8.992 -11.016 -16.062 1 98.94 106 LEU B N 1
ATOM 4074 C CA . LEU B 1 106 ? -8.852 -9.789 -15.281 1 98.94 106 LEU B CA 1
ATOM 4075 C C . LEU B 1 106 ? -7.594 -9.836 -14.414 1 98.94 106 LEU B C 1
ATOM 4077 O O . LEU B 1 106 ? -6.883 -8.844 -14.297 1 98.94 106 LEU B O 1
ATOM 4081 N N . ALA B 1 107 ? -7.352 -11 -13.781 1 98.94 107 ALA B N 1
ATOM 4082 C CA . ALA B 1 107 ? -6.148 -11.18 -12.977 1 98.94 107 ALA B CA 1
ATOM 4083 C C . ALA B 1 107 ? -4.891 -10.961 -13.812 1 98.94 107 ALA B C 1
ATOM 4085 O O . ALA B 1 107 ? -3.963 -10.273 -13.383 1 98.94 107 ALA B O 1
ATOM 4086 N N . CYS B 1 108 ? -4.84 -11.57 -14.992 1 98.94 108 CYS B N 1
ATOM 4087 C CA . CYS B 1 108 ? -3.691 -11.422 -15.883 1 98.94 108 CYS B CA 1
ATOM 4088 C C . CYS B 1 108 ? -3.475 -9.961 -16.266 1 98.94 108 CYS B C 1
ATOM 4090 O O . CYS B 1 108 ? -2.344 -9.477 -16.234 1 98.94 108 CYS B O 1
ATOM 4092 N N . LEU B 1 109 ? -4.574 -9.289 -16.578 1 98.94 109 LEU B N 1
ATOM 4093 C CA . LEU B 1 109 ? -4.5 -7.875 -16.922 1 98.94 109 LEU B CA 1
ATOM 4094 C C . LEU B 1 109 ? -3.893 -7.066 -15.789 1 98.94 109 LEU B C 1
ATOM 4096 O O . LEU B 1 109 ? -2.992 -6.25 -16 1 98.94 109 LEU B O 1
ATOM 4100 N N . GLU B 1 110 ? -4.414 -7.293 -14.617 1 98.88 110 GLU B N 1
ATOM 4101 C CA . GLU B 1 110 ? -3.934 -6.582 -13.438 1 98.88 110 GLU B CA 1
ATOM 4102 C C . GLU B 1 110 ? -2.457 -6.867 -13.18 1 98.88 110 GLU B C 1
ATOM 4104 O O . GLU B 1 110 ? -1.688 -5.957 -12.867 1 98.88 110 GLU B O 1
ATOM 4109 N N . MET B 1 111 ? -2.045 -8.117 -13.266 1 98.94 111 MET B N 1
ATOM 4110 C CA . MET B 1 111 ? -0.661 -8.508 -13.023 1 98.94 111 MET B CA 1
ATOM 4111 C C . MET B 1 111 ? 0.27 -7.906 -14.07 1 98.94 111 MET B C 1
ATOM 4113 O O . MET B 1 111 ? 1.341 -7.398 -13.734 1 98.94 111 MET B O 1
ATOM 4117 N N . ILE B 1 112 ? -0.122 -7.902 -15.352 1 98.94 112 ILE B N 1
ATOM 4118 C CA . ILE B 1 112 ? 0.668 -7.285 -16.406 1 98.94 112 ILE B CA 1
ATOM 4119 C C . ILE B 1 112 ? 0.854 -5.801 -16.125 1 98.94 112 ILE B C 1
ATOM 4121 O O . ILE B 1 112 ? 1.971 -5.281 -16.188 1 98.94 112 ILE B O 1
ATOM 4125 N N . LYS B 1 113 ? -0.182 -5.129 -15.711 1 98.88 113 LYS B N 1
ATOM 4126 C CA . LYS B 1 113 ? -0.164 -3.682 -15.516 1 98.88 113 LYS B CA 1
ATOM 4127 C C . LYS B 1 113 ? 0.66 -3.307 -14.281 1 98.88 113 LYS B C 1
ATOM 4129 O O . LYS B 1 113 ? 1.096 -2.162 -14.148 1 98.88 113 LYS B O 1
ATOM 4134 N N . SER B 1 114 ? 0.838 -4.293 -13.391 1 98.88 114 SER B N 1
ATOM 4135 C CA . SER B 1 114 ? 1.591 -4 -12.172 1 98.88 114 SER B CA 1
ATOM 4136 C C . SER B 1 114 ? 2.975 -4.637 -12.211 1 98.88 114 SER B C 1
ATOM 4138 O O . SER B 1 114 ? 3.688 -4.652 -11.203 1 98.88 114 SER B O 1
ATOM 4140 N N . GLY B 1 115 ? 3.398 -5.223 -13.305 1 98.94 115 GLY B N 1
ATOM 4141 C CA . GLY B 1 115 ? 4.785 -5.605 -13.516 1 98.94 115 GLY B CA 1
ATOM 4142 C C . GLY B 1 115 ? 5.055 -7.066 -13.195 1 98.94 115 GLY B C 1
ATOM 4143 O O . GLY B 1 115 ? 6.211 -7.488 -13.133 1 98.94 115 GLY B O 1
ATOM 4144 N N . THR B 1 116 ? 3.996 -7.875 -12.977 1 98.94 116 THR B N 1
ATOM 4145 C CA . THR B 1 116 ? 4.172 -9.305 -12.758 1 98.94 116 THR B CA 1
ATOM 4146 C C . THR B 1 116 ? 4.379 -10.039 -14.078 1 98.94 116 THR B C 1
ATOM 4148 O O . THR B 1 116 ? 3.643 -9.812 -15.039 1 98.94 116 THR B O 1
ATOM 4151 N N . ILE B 1 117 ? 5.383 -10.898 -14.141 1 98.94 117 ILE B N 1
ATOM 4152 C CA . ILE B 1 117 ? 5.691 -11.594 -15.383 1 98.94 117 ILE B CA 1
ATOM 4153 C C . ILE B 1 117 ? 5.316 -13.07 -15.258 1 98.94 117 ILE B C 1
ATOM 4155 O O . ILE B 1 117 ? 5.152 -13.766 -16.266 1 98.94 117 ILE B O 1
ATOM 4159 N N . ALA B 1 118 ? 5.199 -13.547 -14.023 1 98.94 118 ALA B N 1
ATOM 4160 C CA . ALA B 1 118 ? 4.891 -14.945 -13.742 1 98.94 118 ALA B CA 1
ATOM 4161 C C . ALA B 1 118 ? 4.09 -15.086 -12.445 1 98.94 118 ALA B C 1
ATOM 4163 O O . ALA B 1 118 ? 4.281 -14.312 -11.508 1 98.94 118 ALA B O 1
ATOM 4164 N N . PHE B 1 119 ? 3.203 -16.078 -12.445 1 98.94 119 PHE B N 1
ATOM 4165 C CA . PHE B 1 119 ? 2.445 -16.297 -11.219 1 98.94 119 PHE B CA 1
ATOM 4166 C C . PHE B 1 119 ? 2.164 -17.781 -11.016 1 98.94 119 PHE B C 1
ATOM 4168 O O . PHE B 1 119 ? 2.061 -18.531 -11.984 1 98.94 119 PHE B O 1
ATOM 4175 N N . ALA B 1 120 ? 2.152 -18.203 -9.719 1 98.94 120 ALA B N 1
ATOM 4176 C CA . ALA B 1 120 ? 1.659 -19.531 -9.344 1 98.94 120 ALA B CA 1
ATOM 4177 C C . ALA B 1 120 ? 0.197 -19.469 -8.906 1 98.94 120 ALA B C 1
ATOM 4179 O O . ALA B 1 120 ? -0.193 -18.578 -8.148 1 98.94 120 ALA B O 1
ATOM 4180 N N . ASP B 1 121 ? -0.578 -20.375 -9.438 1 98.81 121 ASP B N 1
ATOM 4181 C CA . ASP B 1 121 ? -2.02 -20.344 -9.211 1 98.81 121 ASP B CA 1
ATOM 4182 C C . ASP B 1 121 ? -2.547 -21.703 -8.781 1 98.81 121 ASP B C 1
ATOM 4184 O O . ASP B 1 121 ? -2.07 -22.734 -9.258 1 98.81 121 ASP B O 1
ATOM 4188 N N . MET B 1 122 ? -3.377 -21.703 -7.828 1 98.56 122 MET B N 1
ATOM 4189 C CA . MET B 1 122 ? -4.113 -22.891 -7.375 1 98.56 122 MET B CA 1
ATOM 4190 C C . MET B 1 122 ? -5.605 -22.594 -7.277 1 98.56 122 MET B C 1
ATOM 4192 O O . MET B 1 122 ? -6.023 -21.734 -6.496 1 98.56 122 MET B O 1
ATOM 4196 N N . TYR B 1 123 ? -6.402 -23.219 -8.125 1 97.31 123 TYR B N 1
ATOM 4197 C CA . TYR B 1 123 ? -7.836 -22.969 -8.078 1 97.31 123 TYR B CA 1
ATOM 4198 C C . TYR B 1 123 ? -8.609 -24.062 -8.805 1 97.31 123 TYR B C 1
ATOM 4200 O O . TYR B 1 123 ? -8.203 -25.219 -8.805 1 97.31 123 TYR B O 1
ATOM 4208 N N . PHE B 1 124 ? -9.82 -23.672 -9.242 1 94.94 124 PHE B N 1
ATOM 4209 C CA . PHE B 1 124 ? -10.711 -24.547 -10 1 94.94 124 PHE B CA 1
ATOM 4210 C C . PHE B 1 124 ? -10.727 -24.156 -11.477 1 94.94 124 PHE B C 1
ATOM 4212 O O . PHE B 1 124 ? -10.289 -23.062 -11.844 1 94.94 124 PHE B O 1
ATOM 4219 N N . PHE B 1 125 ? -11.203 -25.141 -12.328 1 97.56 125 PHE B N 1
ATOM 4220 C CA . PHE B 1 125 ? -11.328 -24.891 -13.758 1 97.56 125 PHE B CA 1
ATOM 4221 C C . PHE B 1 125 ? -10 -24.422 -14.344 1 97.56 125 PHE B C 1
ATOM 4223 O O . PHE B 1 125 ? -9.953 -23.406 -15.047 1 97.56 125 PHE B O 1
ATOM 4230 N N . MET B 1 126 ? -8.969 -25.172 -14 1 98.5 126 MET B N 1
ATOM 4231 C CA . MET B 1 126 ? -7.609 -24.703 -14.266 1 98.5 126 MET B CA 1
ATOM 4232 C C . MET B 1 126 ? -7.328 -24.688 -15.766 1 98.5 126 MET B C 1
ATOM 4234 O O . MET B 1 126 ? -6.434 -23.969 -16.219 1 98.5 126 MET B O 1
ATOM 4238 N N . GLU B 1 127 ? -8.125 -25.484 -16.562 1 98.38 127 GLU B N 1
ATOM 4239 C CA . GLU B 1 127 ? -7.996 -25.391 -18.016 1 98.38 127 GLU B CA 1
ATOM 4240 C C . GLU B 1 127 ? -8.266 -23.969 -18.516 1 98.38 127 GLU B C 1
ATOM 4242 O O . GLU B 1 127 ? -7.617 -23.5 -19.438 1 98.38 127 GLU B O 1
ATOM 4247 N N . GLU B 1 128 ? -9.266 -23.328 -17.891 1 98.69 128 GLU B N 1
ATOM 4248 C CA . GLU B 1 128 ? -9.602 -21.953 -18.25 1 98.69 128 GLU B CA 1
ATOM 4249 C C . GLU B 1 128 ? -8.461 -21 -17.891 1 98.69 128 GLU B C 1
ATOM 4251 O O . GLU B 1 128 ? -8.219 -20.016 -18.609 1 98.69 128 GLU B O 1
ATOM 4256 N N . VAL B 1 129 ? -7.773 -21.266 -16.797 1 98.75 129 VAL B N 1
ATOM 4257 C CA . VAL B 1 129 ? -6.617 -20.469 -16.406 1 98.75 129 VAL B CA 1
ATOM 4258 C C . VAL B 1 129 ? -5.5 -20.625 -17.422 1 98.75 129 VAL B C 1
ATOM 4260 O O . VAL B 1 129 ? -4.871 -19.641 -17.828 1 98.75 129 VAL B O 1
ATOM 4263 N N . GLY B 1 130 ? -5.238 -21.875 -17.812 1 98.75 130 GLY B N 1
ATOM 4264 C CA . GLY B 1 130 ? -4.266 -22.125 -18.875 1 98.75 130 GLY B CA 1
ATOM 4265 C C . GLY B 1 130 ? -4.547 -21.359 -20.141 1 98.75 130 GLY B C 1
ATOM 4266 O O . GLY B 1 130 ? -3.641 -20.766 -20.734 1 98.75 130 GLY B O 1
ATOM 4267 N N . LYS B 1 131 ? -5.828 -21.359 -20.562 1 98.69 131 LYS B N 1
ATOM 4268 C CA . LYS B 1 131 ? -6.238 -20.641 -21.766 1 98.69 131 LYS B CA 1
ATOM 4269 C C . LYS B 1 131 ? -5.949 -19.156 -21.641 1 98.69 131 LYS B C 1
ATOM 4271 O O . LYS B 1 131 ? -5.449 -18.531 -22.578 1 98.69 131 LYS B O 1
ATOM 4276 N N . ALA B 1 132 ? -6.277 -18.578 -20.484 1 98.75 132 ALA B N 1
ATOM 4277 C CA . ALA B 1 132 ? -6.031 -17.156 -20.25 1 98.75 132 ALA B CA 1
ATOM 4278 C C . ALA B 1 132 ? -4.539 -16.844 -20.328 1 98.75 132 ALA B C 1
ATOM 4280 O O . ALA B 1 132 ? -4.148 -15.797 -20.859 1 98.75 132 ALA B O 1
ATOM 4281 N N . VAL B 1 133 ? -3.73 -17.719 -19.797 1 98.75 133 VAL B N 1
ATOM 4282 C CA . VAL B 1 133 ? -2.283 -17.531 -19.797 1 98.75 133 VAL B CA 1
ATOM 4283 C C . VAL B 1 133 ? -1.75 -17.609 -21.234 1 98.75 133 VAL B C 1
ATOM 4285 O O . VAL B 1 133 ? -0.917 -16.781 -21.625 1 98.75 133 VAL B O 1
ATOM 4288 N N . GLU B 1 134 ? -2.232 -18.609 -21.953 1 98.19 134 GLU B N 1
ATOM 4289 C CA . GLU B 1 134 ? -1.846 -18.719 -23.344 1 98.19 134 GLU B CA 1
ATOM 4290 C C . GLU B 1 134 ? -2.164 -17.438 -24.109 1 98.19 134 GLU B C 1
ATOM 4292 O O . GLU B 1 134 ? -1.355 -16.969 -24.922 1 98.19 134 GLU B O 1
ATOM 4297 N N . GLU B 1 135 ? -3.264 -16.859 -23.797 1 97.75 135 GLU B N 1
ATOM 4298 C CA . GLU B 1 135 ? -3.756 -15.68 -24.5 1 97.75 135 GLU B CA 1
ATOM 4299 C C . GLU B 1 135 ? -2.961 -14.438 -24.109 1 97.75 135 GLU B C 1
ATOM 4301 O O . GLU B 1 135 ? -2.611 -13.633 -24.969 1 97.75 135 GLU B O 1
ATOM 4306 N N . CYS B 1 136 ? -2.654 -14.258 -22.859 1 98.12 136 CYS B N 1
ATOM 4307 C CA . CYS B 1 136 ? -2.164 -12.969 -22.391 1 98.12 136 CYS B CA 1
ATOM 4308 C C . CYS B 1 136 ? -0.646 -12.891 -22.484 1 98.12 136 CYS B C 1
ATOM 4310 O O . CYS B 1 136 ? -0.076 -11.797 -22.5 1 98.12 136 CYS B O 1
ATOM 4312 N N . GLY B 1 137 ? 0.065 -14.039 -22.406 1 98.75 137 GLY B N 1
ATOM 4313 C CA . GLY B 1 137 ? 1.499 -14.031 -22.656 1 98.75 137 GLY B CA 1
ATOM 4314 C C . GLY B 1 137 ? 2.32 -14.156 -21.391 1 98.75 137 GLY B C 1
ATOM 4315 O O . GLY B 1 137 ? 3.545 -14.297 -21.438 1 98.75 137 GLY B O 1
ATOM 4316 N N . LEU B 1 138 ? 1.697 -14.234 -20.188 1 98.88 138 LEU B N 1
ATOM 4317 C CA . LEU B 1 138 ? 2.412 -14.391 -18.922 1 98.88 138 LEU B CA 1
ATOM 4318 C C . LEU B 1 138 ? 2.975 -15.797 -18.781 1 98.88 138 LEU B C 1
ATOM 4320 O O . LEU B 1 138 ? 2.664 -16.672 -19.594 1 98.88 138 LEU B O 1
ATOM 4324 N N . ARG B 1 139 ? 3.902 -15.977 -17.859 1 98.81 139 ARG B N 1
ATOM 4325 C CA . ARG B 1 139 ? 4.281 -17.312 -17.391 1 98.81 139 ARG B CA 1
ATOM 4326 C C . ARG B 1 139 ? 3.434 -17.719 -16.188 1 98.81 139 ARG B C 1
ATOM 4328 O O . ARG B 1 139 ? 2.975 -16.875 -15.414 1 98.81 139 ARG B O 1
ATOM 4335 N N . ALA B 1 140 ? 3.229 -19.047 -16.078 1 98.88 140 ALA B N 1
ATOM 4336 C CA . ALA B 1 140 ? 2.451 -19.484 -14.922 1 98.88 140 ALA B CA 1
ATOM 4337 C C . ALA B 1 140 ? 2.832 -20.891 -14.508 1 98.88 140 ALA B C 1
ATOM 4339 O O . ALA B 1 140 ? 3.184 -21.719 -15.344 1 98.88 140 ALA B O 1
ATOM 4340 N N . ALA B 1 141 ? 2.861 -21.109 -13.219 1 98.88 141 ALA B N 1
ATOM 4341 C CA . ALA B 1 141 ? 2.844 -22.438 -12.609 1 98.88 141 ALA B CA 1
ATOM 4342 C C . ALA B 1 141 ? 1.459 -2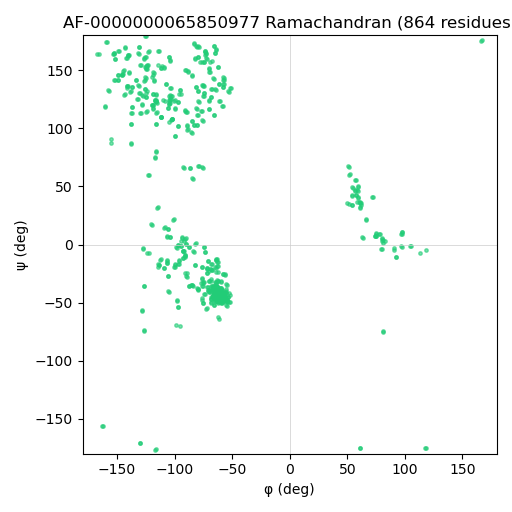2.766 -12.062 1 98.88 141 ALA B C 1
ATOM 4344 O O . ALA B 1 141 ? 1.023 -22.188 -11.07 1 98.88 141 ALA B O 1
ATOM 4345 N N . LEU B 1 142 ? 0.768 -23.688 -12.758 1 98.88 142 LEU B N 1
ATOM 4346 C CA . LEU B 1 142 ? -0.652 -23.875 -12.484 1 98.88 142 LEU B CA 1
ATOM 4347 C C . LEU B 1 142 ? -0.888 -25.188 -11.734 1 98.88 142 LEU B C 1
ATOM 4349 O O . LEU B 1 142 ? -0.239 -26.203 -12.016 1 98.88 142 LEU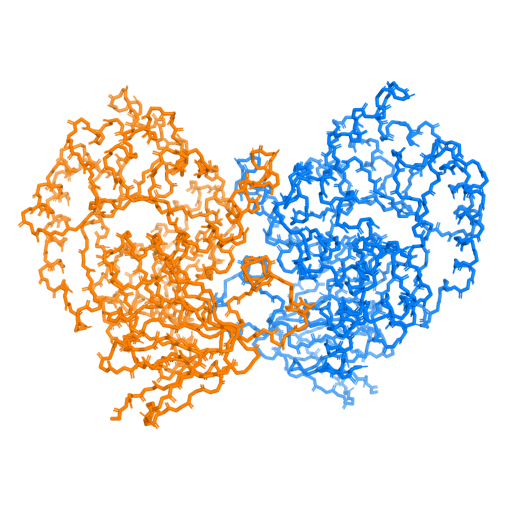 B O 1
ATOM 4353 N N . SER B 1 143 ? -1.757 -25.141 -10.742 1 98.56 143 SER B N 1
ATOM 4354 C CA . SER B 1 143 ? -2.102 -26.312 -9.961 1 98.56 143 SER B CA 1
ATOM 4355 C C . SER B 1 143 ? -3.611 -26.469 -9.812 1 98.56 143 SER B C 1
ATOM 4357 O O . SER B 1 143 ? -4.289 -25.531 -9.375 1 98.56 143 SER B O 1
ATOM 4359 N N . TYR B 1 144 ? -4.102 -27.609 -10.195 1 98.25 144 TYR B N 1
ATOM 4360 C CA . TYR B 1 144 ? -5.484 -27.953 -9.875 1 98.25 144 TYR B CA 1
ATOM 4361 C C . TYR B 1 144 ? -5.652 -28.219 -8.383 1 98.25 144 TYR B C 1
ATOM 4363 O O . TYR B 1 144 ? -5.004 -29.109 -7.828 1 98.25 144 TYR B O 1
ATOM 4371 N N . GLY B 1 145 ? -6.461 -27.359 -7.758 1 97.62 145 GLY B N 1
ATOM 4372 C CA . GLY B 1 145 ? -6.68 -27.516 -6.332 1 97.62 145 GLY B CA 1
ATOM 4373 C C . GLY B 1 145 ? -7.465 -28.766 -5.984 1 97.62 145 GLY B C 1
ATOM 4374 O O . GLY B 1 145 ? -8.555 -29 -6.516 1 97.62 145 GLY B O 1
ATOM 4375 N N . MET B 1 146 ? -6.91 -29.609 -5.066 1 97.81 146 MET B N 1
ATOM 4376 C CA . MET B 1 146 ? -7.543 -30.875 -4.68 1 97.81 146 MET B CA 1
ATOM 4377 C C . MET B 1 146 ? -7.934 -30.859 -3.207 1 97.81 146 MET B C 1
ATOM 4379 O O . MET B 1 146 ? -7.098 -30.594 -2.342 1 97.81 146 MET B O 1
ATOM 4383 N N . ILE B 1 147 ? -9.164 -31.078 -2.951 1 95.31 147 ILE B N 1
ATOM 4384 C CA . ILE B 1 147 ? -9.68 -31.203 -1.592 1 95.31 147 ILE B CA 1
ATOM 4385 C C . ILE B 1 147 ? -10.281 -32.594 -1.395 1 95.31 147 ILE B C 1
ATOM 4387 O O . ILE B 1 147 ? -11.273 -32.938 -2.031 1 95.31 147 ILE B O 1
ATOM 4391 N N . GLU B 1 148 ? -9.742 -33.406 -0.506 1 96.75 148 GLU B N 1
ATOM 4392 C CA . GLU B 1 148 ? -10.102 -34.812 -0.292 1 96.75 148 GLU B CA 1
ATOM 4393 C C . GLU B 1 148 ? -11.07 -34.969 0.872 1 96.75 148 GLU B C 1
ATOM 4395 O O . GLU B 1 148 ? -12.086 -35.656 0.757 1 96.75 148 GLU B O 1
ATOM 4400 N N . LEU B 1 149 ? -10.805 -34.344 2.012 1 93.88 149 LEU B N 1
ATOM 4401 C CA . LEU B 1 149 ? -11.594 -34.344 3.234 1 93.88 149 LEU B CA 1
ATOM 4402 C C . LEU B 1 149 ? -11.789 -35.75 3.764 1 93.88 149 LEU B C 1
ATOM 4404 O O . LEU B 1 149 ? -12.906 -36.156 4.113 1 93.88 149 LEU B O 1
ATOM 4408 N N . TRP B 1 150 ? -10.812 -36.594 3.654 1 94.12 150 TRP B N 1
ATOM 4409 C CA . TRP B 1 150 ? -10.773 -37.938 4.195 1 94.12 150 TRP B CA 1
ATOM 4410 C C . TRP B 1 150 ? -11.812 -38.844 3.51 1 94.12 150 TRP B C 1
ATOM 4412 O O . TRP B 1 150 ? -12.297 -39.812 4.102 1 94.12 150 TRP B O 1
ATOM 4422 N N . ASP B 1 151 ? -12.195 -38.406 2.34 1 97.12 151 ASP B N 1
ATOM 4423 C CA . ASP B 1 151 ? -13.047 -39.219 1.462 1 97.12 151 ASP B CA 1
ATOM 4424 C C . ASP B 1 151 ? -12.242 -39.844 0.327 1 97.12 151 ASP B C 1
ATOM 4426 O O . ASP B 1 151 ? -11.953 -39.188 -0.674 1 97.12 151 ASP B O 1
ATOM 4430 N N . ASP B 1 152 ? -12.039 -41.125 0.431 1 96.5 152 ASP B N 1
ATOM 4431 C CA . ASP B 1 152 ? -11.141 -41.812 -0.476 1 96.5 152 ASP B CA 1
ATOM 4432 C C . ASP B 1 152 ? -11.617 -41.719 -1.923 1 96.5 152 ASP B C 1
ATOM 4434 O O . ASP B 1 152 ? -10.805 -41.594 -2.84 1 96.5 152 ASP B O 1
ATOM 4438 N N . GLU B 1 153 ? -12.82 -41.875 -2.146 1 97.44 153 GLU B N 1
ATOM 4439 C CA . GLU B 1 153 ? -13.367 -41.781 -3.492 1 97.44 153 GLU B CA 1
ATOM 4440 C C . GLU B 1 153 ? -13.164 -40.375 -4.059 1 97.44 153 GLU B C 1
ATOM 4442 O O . GLU B 1 153 ? -12.773 -40.219 -5.219 1 97.44 153 GLU B O 1
ATOM 4447 N N . LYS B 1 154 ? -13.453 -39.406 -3.244 1 97.25 154 LYS B N 1
ATOM 4448 C CA . LYS B 1 154 ? -13.219 -38 -3.654 1 97.25 154 LYS B CA 1
ATOM 4449 C C . LYS B 1 154 ? -11.75 -37.781 -3.973 1 97.25 154 LYS B C 1
ATOM 4451 O O . LYS B 1 154 ? -11.422 -37.156 -4.984 1 97.25 154 LYS B O 1
ATOM 4456 N N . GLY B 1 155 ? -10.867 -38.281 -3.105 1 97.69 155 GLY B N 1
ATOM 4457 C CA . GLY B 1 155 ? -9.438 -38.125 -3.324 1 97.69 155 GLY B CA 1
ATOM 4458 C C . GLY B 1 155 ? -8.977 -38.75 -4.629 1 97.69 155 GLY B C 1
ATOM 4459 O O . GLY B 1 155 ? -8.164 -38.156 -5.352 1 97.69 155 GLY B O 1
ATOM 4460 N N . THR B 1 156 ? -9.477 -39.938 -4.859 1 97.88 156 THR B N 1
ATOM 4461 C CA . THR B 1 156 ? -9.117 -40.656 -6.09 1 97.88 156 THR B CA 1
ATOM 4462 C C . THR B 1 156 ? -9.547 -39.844 -7.312 1 97.88 156 THR B C 1
ATOM 4464 O O . THR B 1 156 ? -8.789 -39.719 -8.281 1 97.88 156 THR B O 1
ATOM 4467 N N . ASN B 1 157 ? -10.742 -39.344 -7.262 1 97.94 157 ASN B N 1
ATOM 4468 C CA . ASN B 1 157 ? -11.25 -38.531 -8.359 1 97.94 157 ASN B CA 1
ATOM 4469 C C . ASN B 1 157 ? -10.453 -37.219 -8.523 1 97.94 157 ASN B C 1
ATOM 4471 O O . ASN B 1 157 ? -10.18 -36.812 -9.648 1 97.94 157 ASN B O 1
ATOM 4475 N N . GLU B 1 158 ? -10.164 -36.594 -7.426 1 97.69 158 GLU B N 1
ATOM 4476 C CA . GLU B 1 158 ? -9.367 -35.375 -7.457 1 97.69 158 GLU B CA 1
ATOM 4477 C C . GLU B 1 158 ? -7.988 -35.625 -8.062 1 97.69 158 GLU B C 1
ATOM 4479 O O . GLU B 1 158 ? -7.52 -34.844 -8.898 1 97.69 158 GLU B O 1
ATOM 4484 N N . LEU B 1 159 ? -7.344 -36.656 -7.625 1 98.31 159 LEU B N 1
ATOM 4485 C CA . LEU B 1 159 ? -6.012 -36.969 -8.125 1 98.31 159 LEU B CA 1
ATOM 4486 C C . LEU B 1 159 ? -6.059 -37.281 -9.617 1 98.31 159 LEU B C 1
ATOM 4488 O O . LEU B 1 159 ? -5.141 -36.938 -10.359 1 98.31 159 LEU B O 1
ATOM 4492 N N . LYS B 1 160 ? -7.109 -38.031 -10.047 1 98.12 160 LYS B N 1
ATOM 4493 C CA . LYS B 1 160 ? -7.285 -38.312 -11.469 1 98.12 160 LYS B CA 1
ATOM 4494 C C . LYS B 1 160 ? -7.383 -37.031 -12.281 1 98.12 160 LYS B C 1
ATOM 4496 O O . LYS B 1 160 ? -6.723 -36.906 -13.312 1 98.12 160 LYS B O 1
ATOM 4501 N N . LYS B 1 161 ? -8.156 -36.062 -11.828 1 97.75 161 LYS B N 1
ATOM 4502 C CA . LYS B 1 161 ? -8.289 -34.781 -12.492 1 97.75 161 LYS B CA 1
ATOM 4503 C C . LYS B 1 161 ? -6.957 -34.031 -12.516 1 97.75 161 LYS B C 1
ATOM 4505 O O . LYS B 1 161 ? -6.605 -33.406 -13.516 1 97.75 161 LYS B O 1
ATOM 4510 N N . GLY B 1 162 ? -6.285 -34.062 -11.406 1 97.81 162 GLY B N 1
ATOM 4511 C CA . GLY B 1 162 ? -4.965 -33.469 -11.344 1 97.81 162 GLY B CA 1
ATOM 4512 C C . GLY B 1 162 ? -3.992 -34.031 -12.359 1 97.81 162 GLY B C 1
ATOM 4513 O O . GLY B 1 162 ? -3.252 -33.312 -13.008 1 97.81 162 GLY B O 1
ATOM 4514 N N . ARG B 1 163 ? -4.027 -35.344 -12.469 1 98 163 ARG B N 1
ATOM 4515 C CA . ARG B 1 163 ? -3.146 -36.031 -13.406 1 98 163 ARG B CA 1
ATOM 4516 C C . ARG B 1 163 ? -3.477 -35.656 -14.844 1 98 163 ARG B C 1
ATOM 4518 O O . ARG B 1 163 ? -2.574 -35.438 -15.664 1 98 163 ARG B O 1
ATOM 4525 N N . GLU B 1 164 ? -4.73 -35.625 -15.125 1 98.19 164 GLU B N 1
ATOM 4526 C CA . GLU B 1 164 ? -5.164 -35.25 -16.469 1 98.19 164 GLU B CA 1
ATOM 4527 C C . GLU B 1 164 ? -4.723 -33.812 -16.797 1 98.19 164 GLU B C 1
ATOM 4529 O O . GLU B 1 164 ? -4.273 -33.531 -17.906 1 98.19 164 GLU B O 1
ATOM 4534 N N . PHE B 1 165 ? -4.859 -32.969 -15.852 1 98.31 165 PHE B N 1
ATOM 4535 C CA . PHE B 1 165 ? -4.461 -31.562 -16.031 1 98.31 165 PHE B CA 1
ATOM 4536 C C . PHE B 1 165 ? -2.959 -31.469 -16.281 1 98.31 165 PHE B C 1
ATOM 4538 O O . PHE B 1 165 ? -2.518 -30.75 -17.188 1 98.31 165 PHE B O 1
ATOM 4545 N N . VAL B 1 166 ? -2.119 -32.125 -15.477 1 98.12 166 VAL B N 1
ATOM 4546 C CA . VAL B 1 166 ? -0.667 -32.156 -15.609 1 98.12 166 VAL B CA 1
ATOM 4547 C C . VAL B 1 166 ? -0.277 -32.625 -17 1 98.12 166 VAL B C 1
ATOM 4549 O O . VAL B 1 166 ? 0.536 -32 -17.688 1 98.12 166 VAL B O 1
ATOM 4552 N N . LYS B 1 167 ? -0.901 -33.719 -17.406 1 97.62 167 LYS B N 1
ATOM 4553 C CA . LYS B 1 167 ? -0.585 -34.312 -18.703 1 97.62 167 LYS B CA 1
ATOM 4554 C C . LYS B 1 167 ? -0.926 -33.375 -19.844 1 97.62 167 LYS B C 1
ATOM 4556 O O . LYS B 1 167 ? -0.178 -33.281 -20.828 1 97.62 167 LYS B O 1
ATOM 4561 N N . GLU B 1 168 ? -1.959 -32.688 -19.703 1 98 168 GLU B N 1
ATOM 4562 C CA . GLU B 1 168 ? -2.48 -31.906 -20.797 1 98 168 GLU B CA 1
ATOM 4563 C C . GLU B 1 168 ? -1.777 -30.547 -20.891 1 98 168 GLU B C 1
ATOM 4565 O O . GLU B 1 168 ? -1.558 -30.031 -21.984 1 98 168 GLU B O 1
ATOM 4570 N N . TRP B 1 169 ? -1.41 -29.922 -19.797 1 98.44 169 TRP B N 1
ATOM 4571 C CA . TRP B 1 169 ? -1.108 -28.5 -19.828 1 98.44 169 TRP B CA 1
ATOM 4572 C C . TRP B 1 169 ? 0.366 -28.25 -19.516 1 98.44 169 TRP B C 1
ATOM 4574 O O . TRP B 1 169 ? 0.88 -27.156 -19.766 1 98.44 169 TRP B O 1
ATOM 4584 N N . ASN B 1 170 ? 1.112 -29.234 -18.922 1 98.44 170 ASN B N 1
ATOM 4585 C CA . ASN B 1 170 ? 2.527 -29.016 -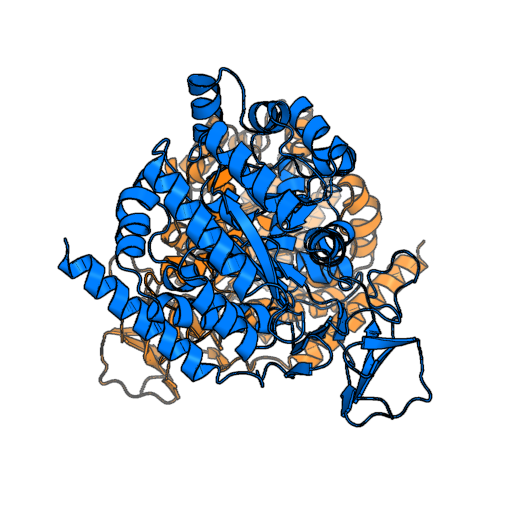18.625 1 98.44 170 ASN B CA 1
ATOM 4586 C C . ASN B 1 170 ? 3.324 -28.766 -19.906 1 98.44 170 ASN B C 1
ATOM 4588 O O . ASN B 1 170 ? 3.238 -29.547 -20.859 1 98.44 170 ASN B O 1
ATOM 4592 N N . GLY B 1 171 ? 4 -27.625 -19.922 1 98 171 GLY B N 1
ATOM 4593 C CA . GLY B 1 171 ? 4.828 -27.297 -21.062 1 98 171 GLY B CA 1
ATOM 4594 C C . GLY B 1 171 ? 4.074 -26.516 -22.141 1 98 171 GLY B C 1
ATOM 4595 O O . GLY B 1 171 ? 4.664 -26.094 -23.141 1 98 171 GLY B O 1
ATOM 4596 N N . LYS B 1 172 ? 2.787 -26.297 -21.953 1 98.12 172 LYS B N 1
ATOM 4597 C CA . LYS B 1 172 ? 1.998 -25.578 -22.938 1 98.12 172 LYS B CA 1
ATOM 4598 C C . LYS B 1 172 ? 2.439 -24.125 -23.047 1 98.12 172 LYS B C 1
ATOM 4600 O O . LYS B 1 172 ? 3.281 -23.672 -22.266 1 98.12 172 LYS B O 1
ATOM 4605 N N . ALA B 1 173 ? 1.899 -23.344 -24.109 1 97.75 173 ALA B N 1
ATOM 4606 C CA . ALA B 1 173 ? 2.217 -21.938 -24.344 1 97.75 173 ALA B CA 1
ATOM 4607 C C . ALA B 1 173 ? 3.713 -21.75 -24.578 1 97.75 173 ALA B C 1
ATOM 4609 O O . ALA B 1 173 ? 4.332 -20.859 -23.984 1 97.75 173 ALA B O 1
ATOM 4610 N N . GLU B 1 174 ? 4.285 -22.719 -25.344 1 95.75 174 GLU B N 1
ATOM 4611 C CA . GLU B 1 174 ? 5.691 -22.688 -25.719 1 95.75 174 GLU B CA 1
ATOM 4612 C C . GLU B 1 174 ? 6.602 -22.719 -24.5 1 95.75 174 GLU B C 1
ATOM 4614 O O . GLU B 1 174 ? 7.602 -22 -24.438 1 95.75 174 GLU B O 1
ATOM 4619 N N . GLY B 1 175 ? 6.129 -23.406 -23.438 1 97.06 175 GLY B N 1
ATOM 4620 C CA . GLY B 1 175 ? 6.973 -23.625 -22.266 1 97.06 175 GLY B CA 1
ATOM 4621 C C . GLY B 1 175 ? 6.738 -22.625 -21.156 1 97.06 175 GLY B C 1
ATOM 4622 O O . GLY B 1 175 ? 7.316 -22.734 -20.078 1 97.06 175 GLY B O 1
ATOM 4623 N N . ARG B 1 176 ? 5.84 -21.656 -21.359 1 98.38 176 ARG B N 1
ATOM 4624 C CA . ARG B 1 176 ? 5.582 -20.641 -20.344 1 98.38 176 ARG B CA 1
ATOM 4625 C C . ARG B 1 176 ? 4.73 -21.188 -19.219 1 98.38 176 ARG B C 1
ATOM 4627 O O . ARG B 1 176 ? 4.699 -20.625 -18.125 1 98.38 176 ARG B O 1
ATOM 4634 N N . ILE B 1 177 ? 4.035 -22.297 -19.5 1 98.75 177 ILE B N 1
ATOM 4635 C CA . ILE B 1 177 ? 3.176 -22.891 -18.484 1 98.75 177 ILE B CA 1
ATOM 4636 C C . ILE B 1 177 ? 3.834 -24.141 -17.906 1 98.75 177 ILE B C 1
ATOM 4638 O O . ILE B 1 177 ? 4.207 -25.047 -18.656 1 98.75 177 ILE B O 1
ATOM 4642 N N . SER B 1 178 ? 4.066 -24.172 -16.672 1 98.69 178 SER B N 1
ATOM 4643 C CA . SER B 1 178 ? 4.344 -25.391 -15.93 1 98.69 178 SER B CA 1
ATOM 4644 C C . SER B 1 178 ? 3.18 -25.766 -15.016 1 98.69 178 SER B C 1
ATOM 4646 O O . SER B 1 178 ? 2.373 -24.906 -14.648 1 98.69 178 SER B O 1
ATOM 4648 N N . VAL B 1 179 ? 3.057 -27.047 -14.758 1 98.62 179 VAL B N 1
ATOM 4649 C CA . VAL B 1 179 ? 1.949 -27.5 -13.922 1 98.62 179 VAL B CA 1
ATOM 4650 C C . VAL B 1 179 ? 2.492 -28.188 -12.672 1 98.62 179 VAL B C 1
ATOM 4652 O O . VAL B 1 179 ? 3.566 -28.781 -12.703 1 98.62 179 VAL B O 1
ATOM 4655 N N . MET B 1 180 ? 1.812 -28.016 -11.555 1 98.75 180 MET B N 1
ATOM 4656 C CA . MET B 1 180 ? 2.086 -28.641 -10.266 1 98.75 180 MET B CA 1
ATOM 4657 C C . MET B 1 180 ? 0.868 -29.406 -9.758 1 98.75 180 MET B C 1
ATOM 4659 O O . MET B 1 180 ? -0.257 -29.141 -10.188 1 98.75 180 MET B O 1
ATOM 4663 N N . TYR B 1 181 ? 1.103 -30.422 -8.914 1 98.81 181 TYR B N 1
ATOM 4664 C CA . TYR B 1 181 ? -0.022 -30.953 -8.148 1 98.81 181 TYR B CA 1
ATOM 4665 C C . TYR B 1 181 ? -0.379 -30 -7 1 98.81 181 TYR B C 1
ATOM 4667 O O . TYR B 1 181 ? 0.505 -29.422 -6.367 1 98.81 181 TYR B O 1
ATOM 4675 N N . GLY B 1 182 ? -1.689 -29.797 -6.809 1 98.75 182 GLY B N 1
ATOM 4676 C CA . GLY B 1 182 ? -2.115 -28.781 -5.859 1 98.75 182 GLY B CA 1
ATOM 4677 C C . GLY B 1 182 ? -3.012 -29.328 -4.762 1 98.75 182 GLY B C 1
ATOM 4678 O O . GLY B 1 182 ? -4.18 -28.938 -4.656 1 98.75 182 GLY B O 1
ATOM 4679 N N . PRO B 1 183 ? -2.465 -30.344 -3.934 1 98.69 183 PRO B N 1
ATOM 4680 C CA . PRO B 1 183 ? -3.275 -30.641 -2.748 1 98.69 183 PRO B CA 1
ATOM 4681 C C . PRO B 1 183 ? -3.486 -29.406 -1.864 1 98.69 183 PRO B C 1
ATOM 4683 O O . PRO B 1 183 ? -2.549 -28.641 -1.637 1 98.69 183 PRO B O 1
ATOM 4686 N N . HIS B 1 184 ? -4.668 -29.234 -1.445 1 97.19 184 HIS B N 1
ATOM 4687 C CA . HIS B 1 184 ? -5.062 -27.953 -0.851 1 97.19 184 HIS B CA 1
ATOM 4688 C C . HIS B 1 184 ? -4.25 -27.656 0.407 1 97.19 184 HIS B C 1
ATOM 4690 O O . HIS B 1 184 ? -3.605 -26.609 0.503 1 97.19 184 HIS B O 1
ATOM 4696 N N . ALA B 1 185 ? -4.371 -28.5 1.427 1 97.25 185 ALA B N 1
ATOM 4697 C CA . ALA B 1 185 ? 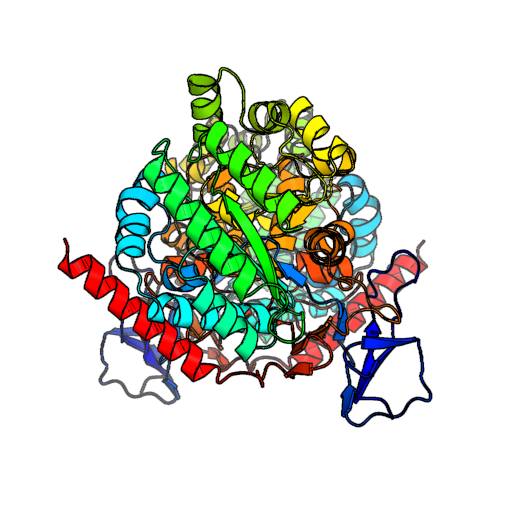-3.693 -28.297 2.705 1 97.25 185 ALA B CA 1
ATOM 4698 C C . ALA B 1 185 ? -3.756 -29.562 3.557 1 97.25 185 ALA B C 1
ATOM 4700 O O . ALA B 1 185 ? -4.582 -30.453 3.311 1 97.25 185 ALA B O 1
ATOM 4701 N N . PRO B 1 186 ? -2.906 -29.641 4.586 1 97 186 PRO B N 1
ATOM 4702 C CA . PRO B 1 186 ? -2.908 -30.828 5.449 1 97 186 PRO B CA 1
ATOM 4703 C C . PRO B 1 186 ? -4.188 -30.953 6.273 1 97 186 PRO B C 1
ATOM 4705 O O . PRO B 1 186 ? -4.52 -32.062 6.734 1 97 186 PRO B O 1
ATOM 4708 N N . ASN B 1 187 ? -4.883 -29.844 6.461 1 93.69 187 ASN B N 1
ATOM 4709 C CA . ASN B 1 187 ? -6.105 -29.922 7.254 1 93.69 187 ASN B CA 1
ATOM 4710 C C . ASN B 1 187 ? -7.32 -30.219 6.375 1 93.69 187 ASN B C 1
ATOM 4712 O O . ASN B 1 187 ? -8.445 -30.328 6.875 1 93.69 187 ASN B O 1
ATOM 4716 N N . THR B 1 188 ? -7.109 -30.375 5.086 1 94.75 188 THR B N 1
ATOM 4717 C CA . THR B 1 188 ? -8.211 -30.719 4.199 1 94.75 188 THR B CA 1
ATOM 4718 C C . THR B 1 188 ? -7.859 -31.953 3.359 1 94.75 188 THR B C 1
ATOM 4720 O O . THR B 1 188 ? -8.656 -32.406 2.533 1 94.75 188 THR B O 1
ATOM 4723 N N . CYS B 1 189 ? -6.672 -32.5 3.457 1 97.19 189 CYS B N 1
ATOM 4724 C CA . CYS B 1 189 ? -6.188 -33.688 2.779 1 97.19 189 CYS B CA 1
ATOM 4725 C C . CYS B 1 189 ? -5.523 -34.656 3.764 1 97.19 189 CYS B C 1
ATOM 4727 O O . CYS B 1 189 ? -4.672 -34.219 4.555 1 97.19 189 CYS B O 1
ATOM 4729 N N . SER B 1 190 ? -5.914 -35.938 3.725 1 96.94 190 SER B N 1
ATOM 4730 C CA . SER B 1 190 ? -5.371 -36.938 4.652 1 96.94 190 SER B CA 1
ATOM 4731 C C . SER B 1 190 ? -3.898 -37.188 4.367 1 96.94 190 SER B C 1
ATOM 4733 O O . SER B 1 190 ? -3.416 -36.938 3.262 1 96.94 190 SER B O 1
ATOM 4735 N N . LYS B 1 191 ? -3.215 -37.688 5.398 1 97.12 191 LYS B N 1
ATOM 4736 C CA . LYS B 1 191 ? -1.826 -38.125 5.262 1 97.12 191 LYS B CA 1
ATOM 4737 C C . LYS B 1 191 ? -1.663 -39.125 4.109 1 97.12 191 LYS B C 1
ATOM 4739 O O . LYS B 1 191 ? -0.712 -39 3.33 1 97.12 191 LYS B O 1
ATOM 4744 N N . GLU B 1 192 ? -2.566 -40.031 3.984 1 97.44 192 GLU B N 1
ATOM 4745 C CA . GLU B 1 192 ? -2.541 -41.031 2.939 1 97.44 192 GLU B CA 1
ATOM 4746 C C . GLU B 1 192 ? -2.688 -40.438 1.555 1 97.44 192 GLU B C 1
ATOM 4748 O O . GLU B 1 192 ? -1.947 -40.781 0.632 1 97.44 192 GLU B O 1
ATOM 4753 N N . PHE B 1 193 ? -3.627 -39.531 1.448 1 98.25 193 PHE B N 1
ATOM 4754 C CA . PHE B 1 193 ? -3.855 -38.875 0.175 1 98.25 193 PHE B CA 1
ATOM 4755 C C . PHE B 1 193 ? -2.637 -38.031 -0.233 1 98.25 193 PHE B C 1
ATOM 4757 O O . PHE B 1 193 ? -2.205 -38.094 -1.387 1 98.25 193 PHE B O 1
ATOM 4764 N N . LEU B 1 194 ? -2.055 -37.312 0.708 1 98.75 194 LEU B N 1
ATOM 4765 C CA . LEU B 1 194 ? -0.882 -36.5 0.438 1 98.75 194 LEU B CA 1
ATOM 4766 C C . LEU B 1 194 ? 0.302 -37.344 0.015 1 98.75 194 LEU B C 1
ATOM 4768 O O . LEU B 1 194 ? 1.103 -36.938 -0.83 1 98.75 194 LEU B O 1
ATOM 4772 N N . SER B 1 195 ? 0.436 -38.531 0.604 1 98.38 195 SER B N 1
ATOM 4773 C CA . SER B 1 195 ? 1.473 -39.469 0.19 1 98.38 195 SER B CA 1
ATOM 4774 C C . SER B 1 195 ? 1.288 -39.875 -1.264 1 98.38 195 SER B C 1
ATOM 4776 O O . SER B 1 195 ? 2.258 -39.969 -2.02 1 98.38 195 SER B O 1
ATOM 4778 N N . LYS B 1 196 ? 0.042 -40.188 -1.636 1 98.25 196 LYS B N 1
ATOM 4779 C CA . LYS B 1 196 ? -0.266 -40.562 -3.014 1 98.25 196 LYS B CA 1
ATOM 4780 C C . LYS B 1 196 ? 0.07 -39.438 -3.977 1 98.25 196 LYS B C 1
ATOM 4782 O O . LYS B 1 196 ? 0.594 -39.656 -5.066 1 98.25 196 LYS B O 1
ATOM 4787 N N . VAL B 1 197 ? -0.268 -38.219 -3.594 1 98.62 197 VAL B N 1
ATOM 4788 C CA . VAL B 1 197 ? 0.02 -37.031 -4.422 1 98.62 197 VAL B CA 1
ATOM 4789 C C . VAL B 1 197 ? 1.528 -36.906 -4.617 1 98.62 197 VAL B C 1
ATOM 4791 O O . VAL B 1 197 ? 1.996 -36.656 -5.727 1 98.62 197 VAL B O 1
ATOM 4794 N N . LYS B 1 198 ? 2.283 -37.062 -3.539 1 98.44 198 LYS B N 1
ATOM 4795 C CA . LYS B 1 198 ? 3.74 -36.969 -3.592 1 98.44 198 LYS B CA 1
ATOM 4796 C C . LYS B 1 198 ? 4.32 -38 -4.543 1 98.44 198 LYS B C 1
ATOM 4798 O O . LYS B 1 198 ? 5.188 -37.688 -5.359 1 98.44 198 LYS B O 1
ATOM 4803 N N . GLU B 1 199 ? 3.865 -39.188 -4.406 1 98.06 199 GLU B N 1
ATOM 4804 C CA . GLU B 1 199 ? 4.32 -40.281 -5.277 1 98.06 199 GLU B CA 1
ATOM 4805 C C . GLU B 1 199 ? 4.031 -39.969 -6.742 1 98.06 199 GLU B C 1
ATOM 4807 O O . GLU B 1 199 ? 4.875 -40.219 -7.609 1 98.06 199 GLU B O 1
ATOM 4812 N N . GLN B 1 200 ? 2.848 -39.5 -6.977 1 97.94 200 GLN B N 1
ATOM 4813 C CA . GLN B 1 200 ? 2.457 -39.188 -8.344 1 97.94 200 GLN B CA 1
ATOM 4814 C C . GLN B 1 200 ? 3.305 -38.031 -8.891 1 97.94 200 GLN B C 1
ATOM 4816 O O . GLN B 1 200 ? 3.676 -38.031 -10.062 1 97.94 200 GLN B O 1
ATOM 4821 N N . ALA B 1 201 ? 3.555 -37 -8.117 1 98.5 201 ALA B N 1
ATOM 4822 C CA . ALA B 1 201 ? 4.383 -35.875 -8.516 1 98.5 201 ALA B CA 1
ATOM 4823 C C . ALA B 1 201 ? 5.781 -36.312 -8.922 1 98.5 201 ALA B C 1
ATOM 4825 O O . ALA B 1 201 ? 6.336 -35.844 -9.914 1 98.5 201 ALA B O 1
ATOM 4826 N N . ILE B 1 202 ? 6.367 -37.219 -8.156 1 97.75 202 ILE B N 1
ATOM 4827 C CA . ILE B 1 202 ? 7.68 -37.781 -8.453 1 97.75 202 ILE B CA 1
ATOM 4828 C C . ILE B 1 202 ? 7.629 -38.531 -9.789 1 97.75 202 ILE B C 1
ATOM 4830 O O . ILE B 1 202 ? 8.484 -38.344 -10.648 1 97.75 202 ILE B O 1
ATOM 4834 N N . ALA B 1 203 ? 6.574 -39.375 -9.898 1 97.75 203 ALA B N 1
ATOM 4835 C CA . ALA B 1 203 ? 6.426 -40.188 -11.102 1 97.75 203 ALA B CA 1
ATOM 4836 C C . ALA B 1 203 ? 6.312 -39.312 -12.352 1 97.75 203 ALA B C 1
ATOM 4838 O O . ALA B 1 203 ? 6.832 -39.656 -13.414 1 97.75 203 ALA B O 1
ATOM 4839 N N . ASP B 1 204 ? 5.625 -38.156 -12.258 1 97.75 204 ASP B N 1
ATOM 4840 C CA . ASP B 1 204 ? 5.375 -37.25 -13.391 1 97.75 204 ASP B CA 1
ATOM 4841 C C . ASP B 1 204 ? 6.469 -36.219 -13.508 1 97.75 204 ASP B C 1
ATOM 4843 O O . ASP B 1 204 ? 6.508 -35.438 -14.477 1 97.75 204 ASP B O 1
ATOM 4847 N N . ASN B 1 205 ? 7.312 -36.156 -12.562 1 97.25 205 ASN B N 1
ATOM 4848 C CA . ASN B 1 205 ? 8.383 -35.156 -12.492 1 97.25 205 ASN B CA 1
ATOM 4849 C C . ASN B 1 205 ? 7.836 -33.75 -12.508 1 97.25 205 ASN B C 1
ATOM 4851 O O . ASN B 1 205 ? 8.242 -32.938 -13.336 1 97.25 205 ASN B O 1
ATOM 4855 N N . VAL B 1 206 ? 6.859 -33.5 -11.727 1 97.69 206 VAL B N 1
ATOM 4856 C CA . VAL B 1 206 ? 6.309 -32.156 -11.57 1 97.69 206 VAL B CA 1
ATOM 4857 C C . VAL B 1 206 ? 6.312 -31.766 -10.094 1 97.69 206 VAL B C 1
ATOM 4859 O O . VAL B 1 206 ? 6.469 -32.625 -9.219 1 97.69 206 VAL B O 1
ATOM 4862 N N . LYS B 1 207 ? 6.207 -30.469 -9.781 1 98.31 207 LYS B N 1
ATOM 4863 C CA . LYS B 1 207 ? 6.285 -29.891 -8.438 1 98.31 207 LYS B CA 1
ATOM 4864 C C . LYS B 1 207 ? 4.941 -29.984 -7.727 1 98.31 207 LYS B C 1
ATOM 4866 O O . LYS B 1 207 ? 3.965 -30.484 -8.289 1 98.31 207 LYS B O 1
ATOM 4871 N N . ILE B 1 208 ? 4.918 -29.625 -6.434 1 98.81 208 ILE B N 1
ATOM 4872 C CA . ILE B 1 208 ? 3.713 -29.594 -5.617 1 98.81 208 ILE B CA 1
ATOM 4873 C C . ILE B 1 208 ? 3.518 -28.203 -5.016 1 98.81 208 ILE B C 1
ATOM 4875 O O . ILE B 1 208 ? 4.48 -27.578 -4.574 1 98.81 208 ILE B O 1
ATOM 4879 N N . HIS B 1 209 ? 2.35 -27.656 -5.109 1 98.88 209 HIS B N 1
ATOM 4880 C CA . HIS B 1 209 ? 1.901 -26.422 -4.473 1 98.88 209 HIS B CA 1
ATOM 4881 C C . HIS B 1 209 ? 0.886 -26.703 -3.371 1 98.88 209 HIS B C 1
ATOM 4883 O O . HIS B 1 209 ? -0.129 -27.359 -3.613 1 98.88 209 HIS B O 1
ATOM 4889 N N . ILE B 1 210 ? 1.132 -26.234 -2.092 1 98.81 210 ILE B N 1
ATOM 4890 C CA . ILE B 1 210 ? 0.264 -26.625 -0.986 1 98.81 210 ILE B CA 1
ATOM 4891 C C . ILE B 1 210 ? 0.218 -25.5 0.049 1 98.81 210 ILE B C 1
ATOM 4893 O O . ILE B 1 210 ? 1.199 -24.781 0.235 1 98.81 210 ILE B O 1
ATOM 4897 N N . HIS B 1 211 ? -0.959 -25.234 0.66 1 98.06 211 HIS B N 1
ATOM 4898 C CA . HIS B 1 211 ? -1.035 -24.359 1.835 1 98.06 211 HIS B CA 1
ATOM 4899 C C . HIS B 1 211 ? -0.516 -25.078 3.076 1 98.06 211 HIS B C 1
ATOM 4901 O O . HIS B 1 211 ? -0.849 -26.25 3.312 1 98.06 211 HIS B O 1
ATOM 4907 N N . VAL B 1 212 ? 0.28 -24.391 3.865 1 98.25 212 VAL B N 1
ATOM 4908 C CA . VAL B 1 212 ? 0.826 -25 5.074 1 98.25 212 VAL B CA 1
ATOM 4909 C C . VAL B 1 212 ? 0.751 -24 6.23 1 98.25 212 VAL B C 1
ATOM 4911 O O . VAL B 1 212 ? 1.312 -22.906 6.152 1 98.25 212 VAL B O 1
ATOM 4914 N N . LEU B 1 213 ? 0.03 -24.281 7.305 1 97.38 213 LEU B N 1
ATOM 4915 C CA . LEU B 1 213 ? 0.003 -23.625 8.602 1 97.38 213 LEU B CA 1
ATOM 4916 C C . LEU B 1 213 ? -0.337 -22.141 8.445 1 97.38 213 LEU B C 1
ATOM 4918 O O . LEU B 1 213 ? 0.377 -21.281 8.953 1 97.38 213 LEU B O 1
ATOM 4922 N N . GLU B 1 214 ? -1.427 -21.875 7.82 1 93.88 214 GLU B N 1
ATOM 4923 C CA . GLU B 1 214 ? -1.889 -20.516 7.582 1 93.88 214 GLU B CA 1
ATOM 4924 C C . GLU B 1 214 ? -2.557 -19.938 8.82 1 93.88 214 GLU B C 1
ATOM 4926 O O . GLU B 1 214 ? -2.42 -18.734 9.109 1 93.88 214 GLU B O 1
ATOM 4931 N N . THR B 1 215 ? -3.309 -20.781 9.523 1 92.5 215 THR B N 1
ATOM 4932 C CA . THR B 1 215 ? -4.082 -20.281 10.656 1 92.5 215 THR B CA 1
ATOM 4933 C C . THR B 1 215 ? -3.777 -21.094 11.914 1 92.5 215 THR B C 1
ATOM 4935 O O . THR B 1 215 ? -3.33 -22.234 11.836 1 92.5 215 THR B O 1
ATOM 4938 N N . GLU B 1 216 ? -4.086 -20.484 13.031 1 93.31 216 GLU B N 1
ATOM 4939 C CA . GLU B 1 216 ? -3.98 -21.203 14.305 1 93.31 216 GLU B CA 1
ATOM 4940 C C . GLU B 1 216 ? -4.945 -22.375 14.359 1 93.31 216 GLU B C 1
ATOM 4942 O O . GLU B 1 216 ? -4.633 -23.422 14.953 1 93.31 216 GLU B O 1
ATOM 4947 N N . ALA B 1 217 ? -6.078 -22.172 13.758 1 90.69 217 ALA B N 1
ATOM 4948 C CA . ALA B 1 217 ? -7.082 -23.234 13.719 1 90.69 217 ALA B CA 1
ATOM 4949 C C . ALA B 1 217 ? -6.531 -24.469 13.039 1 90.69 217 ALA B C 1
ATOM 4951 O O . ALA B 1 217 ? -6.797 -25.594 13.469 1 90.69 217 ALA B O 1
ATOM 4952 N N . GLU B 1 218 ? -5.852 -24.297 11.906 1 91.81 218 GLU B N 1
ATOM 4953 C CA . GLU B 1 218 ? -5.207 -25.422 11.227 1 91.81 218 GLU B CA 1
ATOM 4954 C C . GLU B 1 218 ? -4.215 -26.125 12.148 1 91.81 218 GLU B C 1
ATOM 4956 O O . GLU B 1 218 ? -4.188 -27.359 12.219 1 91.81 218 GLU B O 1
ATOM 4961 N N . LEU B 1 219 ? -3.375 -25.359 12.836 1 95.44 219 LEU B N 1
ATOM 4962 C CA . LEU B 1 219 ? -2.395 -25.891 13.766 1 95.44 219 LEU B CA 1
ATOM 4963 C C . LEU B 1 219 ? -3.07 -26.781 14.812 1 95.44 219 LEU B C 1
ATOM 4965 O O . LEU B 1 219 ? -2.641 -27.906 15.055 1 95.44 219 LEU B O 1
ATOM 4969 N N . ASN B 1 220 ? -4.109 -26.281 15.406 1 95.44 220 ASN B N 1
ATOM 4970 C CA . ASN B 1 220 ? -4.82 -26.984 16.453 1 95.44 220 ASN B CA 1
ATOM 4971 C C . ASN B 1 220 ? -5.504 -28.25 15.922 1 95.44 220 ASN B C 1
ATOM 4973 O O . ASN B 1 220 ? -5.492 -29.297 16.578 1 95.44 220 ASN B O 1
ATOM 4977 N N . GLN B 1 221 ? -6.07 -28.125 14.727 1 93.31 221 GLN B N 1
ATOM 4978 C CA . GLN B 1 221 ? -6.727 -29.266 14.109 1 93.31 221 GLN B CA 1
ATOM 4979 C C . GLN B 1 221 ? -5.734 -30.406 13.859 1 93.31 221 GLN B C 1
ATOM 4981 O O . GLN B 1 221 ? -6.043 -31.578 14.117 1 93.31 221 GLN B O 1
ATOM 4986 N N . MET B 1 222 ? -4.586 -30.125 13.352 1 95.44 222 MET B N 1
ATOM 4987 C CA . MET B 1 222 ? -3.582 -31.141 13.031 1 95.44 222 MET B CA 1
ATOM 4988 C C . MET B 1 222 ? -3.045 -31.781 14.305 1 95.44 222 MET B C 1
ATOM 4990 O O . MET B 1 222 ? -2.803 -33 14.336 1 95.44 222 MET B O 1
ATOM 4994 N N . LYS B 1 223 ? -2.861 -30.984 15.336 1 95.44 223 LYS B N 1
ATOM 4995 C CA . LYS B 1 223 ? -2.424 -31.516 16.625 1 95.44 223 LYS B CA 1
ATOM 4996 C C . LYS B 1 223 ? -3.457 -32.5 17.188 1 95.44 223 LYS B C 1
ATOM 4998 O O . LYS B 1 223 ? -3.102 -33.531 17.75 1 95.44 223 LYS B O 1
ATOM 5003 N N . GLU B 1 224 ? -4.664 -32.094 17.062 1 96.12 224 GLU B N 1
ATOM 5004 C CA . GLU B 1 224 ? -5.746 -32.938 17.547 1 96.12 224 GLU B CA 1
ATOM 5005 C C . GLU B 1 224 ? -5.828 -34.25 16.75 1 96.12 224 GLU B C 1
ATOM 5007 O O . GLU B 1 224 ? -6.004 -35.312 17.328 1 96.12 224 GLU B O 1
ATOM 5012 N N . GLN B 1 225 ? -5.707 -34.188 15.445 1 94.12 225 GLN B N 1
ATOM 5013 C CA . GLN B 1 225 ? -5.934 -35.312 14.547 1 94.12 225 GLN B CA 1
ATOM 5014 C C . GLN B 1 225 ? -4.723 -36.25 14.516 1 94.12 225 GLN B C 1
ATOM 5016 O O . GLN B 1 225 ? -4.871 -37.469 14.445 1 94.12 225 GLN B O 1
ATOM 5021 N N . TYR B 1 226 ? -3.518 -35.688 14.562 1 94.94 226 TYR B N 1
ATOM 5022 C CA . TYR B 1 226 ? -2.332 -36.469 14.312 1 94.94 226 TYR B CA 1
ATOM 5023 C C . TYR B 1 226 ? -1.365 -36.406 15.492 1 94.94 226 TYR B C 1
ATOM 5025 O O . TYR B 1 226 ? -0.356 -37.125 15.516 1 94.94 226 TYR B O 1
ATOM 5033 N N . GLY B 1 227 ? -1.617 -35.562 16.5 1 95.5 227 GLY B N 1
ATOM 5034 C CA . GLY B 1 227 ? -0.73 -35.375 17.625 1 95.5 227 GLY B CA 1
ATOM 5035 C C . GLY B 1 227 ? 0.513 -34.562 17.297 1 95.5 227 GLY B C 1
ATOM 5036 O O . GLY B 1 227 ? 1.451 -34.5 18.094 1 95.5 227 GLY B O 1
ATOM 5037 N N . MET B 1 228 ? 0.534 -34.031 16.109 1 95.31 228 MET B N 1
ATOM 5038 C CA . MET B 1 228 ? 1.657 -33.219 15.648 1 95.31 228 MET B CA 1
ATOM 5039 C C . MET B 1 228 ? 1.188 -32.125 14.672 1 95.31 228 MET B C 1
ATOM 5041 O O . MET B 1 228 ? 0.059 -32.188 14.18 1 95.31 228 MET B O 1
ATOM 5045 N N . CYS B 1 229 ? 2.027 -31.156 14.383 1 95.56 229 C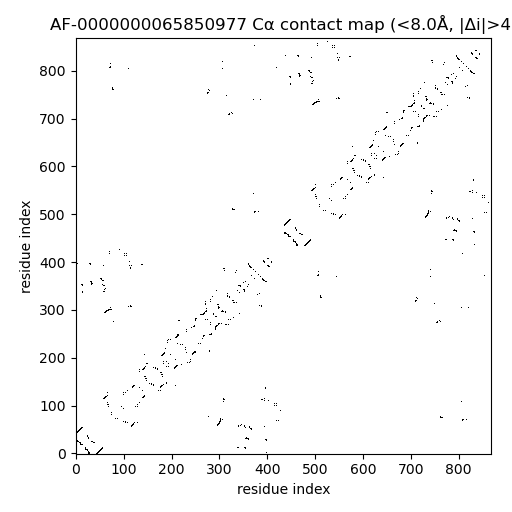YS B N 1
ATOM 5046 C CA . CYS B 1 229 ? 1.661 -30.078 13.461 1 95.56 229 CYS B CA 1
ATOM 5047 C C . CYS B 1 229 ? 1.788 -30.531 12.016 1 95.56 229 CYS B C 1
ATOM 5049 O O . CYS B 1 229 ? 2.385 -31.578 11.734 1 95.56 229 CYS B O 1
ATOM 5051 N N . SER B 1 230 ? 1.292 -29.688 11.047 1 97.19 230 SER B N 1
ATOM 5052 C CA . SER B 1 230 ? 1.27 -29.984 9.617 1 97.19 230 SER B CA 1
ATOM 5053 C C . SER B 1 230 ? 2.674 -30.266 9.086 1 97.19 230 SER B C 1
ATOM 5055 O O . SER B 1 230 ? 2.867 -31.156 8.273 1 97.19 230 SER B O 1
ATOM 5057 N N . VAL B 1 231 ? 3.672 -29.5 9.5 1 98.38 231 VAL B N 1
ATOM 5058 C CA . VAL B 1 231 ? 5.031 -29.625 8.984 1 98.38 231 VAL B CA 1
ATOM 5059 C C . VAL B 1 231 ? 5.621 -30.969 9.383 1 98.38 231 VAL B C 1
ATOM 5061 O O . VAL B 1 231 ? 6.223 -31.656 8.555 1 98.38 231 VAL B O 1
ATOM 5064 N N . ASN B 1 232 ? 5.453 -31.328 10.656 1 97.62 232 ASN B N 1
ATOM 5065 C CA . ASN B 1 232 ? 5.957 -32.594 11.117 1 97.62 232 ASN B CA 1
ATOM 5066 C C . ASN B 1 232 ? 5.258 -33.781 10.422 1 97.62 232 ASN B C 1
ATOM 5068 O O . ASN B 1 232 ? 5.898 -34.75 10.062 1 97.62 232 ASN B O 1
ATOM 5072 N N . MET B 1 233 ? 3.947 -33.625 10.32 1 97.75 233 MET B N 1
ATOM 5073 C CA . MET B 1 233 ? 3.195 -34.688 9.641 1 97.75 233 MET B CA 1
ATOM 5074 C C . MET B 1 233 ? 3.693 -34.875 8.211 1 97.75 233 MET B C 1
ATOM 5076 O O . MET B 1 233 ? 3.922 -36 7.762 1 97.75 233 MET B O 1
ATOM 5080 N N . LEU B 1 234 ? 3.883 -33.812 7.449 1 98.62 234 LEU B N 1
ATOM 5081 C CA . LEU B 1 234 ? 4.379 -33.875 6.078 1 98.62 234 LEU B CA 1
ATOM 5082 C C . LEU B 1 234 ? 5.793 -34.438 6.027 1 98.62 234 LEU B C 1
ATOM 5084 O O . LEU B 1 234 ? 6.145 -35.156 5.09 1 98.62 234 LEU B O 1
ATOM 5088 N N . ASP B 1 235 ? 6.594 -34.094 7.008 1 98.19 235 ASP B N 1
ATOM 5089 C CA . ASP B 1 235 ? 7.961 -34.594 7.082 1 98.19 235 ASP B CA 1
ATOM 5090 C C . ASP B 1 235 ? 7.984 -36.094 7.258 1 98.19 235 ASP B C 1
ATOM 5092 O O . ASP B 1 235 ? 8.828 -36.781 6.68 1 98.19 235 ASP B O 1
ATOM 5096 N N . THR B 1 236 ? 7.074 -36.688 8.07 1 97.12 236 THR B N 1
ATOM 5097 C CA . THR B 1 236 ? 7.031 -38.125 8.359 1 97.12 236 THR B CA 1
ATOM 5098 C C . THR B 1 236 ? 6.777 -38.906 7.086 1 97.12 236 THR B C 1
ATOM 5100 O O . THR B 1 236 ? 7.137 -40.094 7.004 1 97.12 236 THR B O 1
ATOM 5103 N N . ILE B 1 237 ? 6.199 -38.312 6.102 1 97.56 237 ILE B N 1
ATOM 5104 C CA . ILE B 1 237 ? 5.895 -39.062 4.875 1 97.56 237 ILE B CA 1
ATOM 5105 C C . ILE B 1 237 ? 6.824 -38.594 3.756 1 97.56 237 ILE B C 1
ATOM 5107 O O . ILE B 1 237 ? 6.496 -38.719 2.574 1 97.56 237 ILE B O 1
ATOM 5111 N N . ASP B 1 238 ? 7.887 -37.875 4.055 1 97.81 238 ASP B N 1
ATOM 5112 C CA . ASP B 1 238 ? 8.898 -37.406 3.113 1 97.81 238 ASP B CA 1
ATOM 5113 C C . ASP B 1 238 ? 8.281 -36.562 2.02 1 97.81 238 ASP B C 1
ATOM 5115 O O . ASP B 1 238 ? 8.578 -36.719 0.835 1 97.81 238 ASP B O 1
ATOM 5119 N N . PHE B 1 239 ? 7.395 -35.719 2.406 1 98.5 239 PHE B N 1
ATOM 5120 C CA . PHE B 1 239 ? 6.629 -34.875 1.48 1 98.5 239 PHE B CA 1
ATOM 5121 C C . PHE B 1 239 ? 7.488 -33.75 0.938 1 98.5 239 PHE B C 1
ATOM 5123 O O . PHE B 1 239 ? 7.309 -33.312 -0.205 1 98.5 239 PHE B O 1
ATOM 5130 N N . PHE B 1 240 ? 8.414 -33.25 1.706 1 98.31 240 PHE B N 1
ATOM 5131 C CA . PHE B 1 240 ? 9.117 -32 1.425 1 98.31 240 PHE B CA 1
ATOM 5132 C C . PHE B 1 240 ? 10.258 -32.219 0.447 1 98.31 240 PHE B C 1
ATOM 5134 O O . PHE B 1 240 ? 10.742 -33.344 0.303 1 98.31 240 PHE B O 1
ATOM 5141 N N . GLY B 1 241 ? 10.719 -31.203 -0.195 1 97.12 241 GLY B N 1
ATOM 5142 C CA . GLY B 1 241 ? 11.805 -31.125 -1.16 1 97.12 241 GLY B CA 1
ATOM 5143 C C . GLY B 1 241 ? 11.82 -29.828 -1.932 1 97.12 241 GLY B C 1
ATOM 5144 O O . GLY B 1 241 ? 10.93 -28.984 -1.772 1 97.12 241 GLY B O 1
ATOM 5145 N N . PRO B 1 242 ? 12.828 -29.641 -2.754 1 95.25 242 PRO B N 1
ATOM 5146 C CA . PRO B 1 242 ? 12.953 -28.391 -3.508 1 95.25 242 PRO B CA 1
ATOM 5147 C C . PRO B 1 242 ? 11.805 -28.188 -4.492 1 95.25 242 PRO B C 1
ATOM 5149 O O . PRO B 1 242 ? 11.625 -27.078 -5.008 1 95.25 242 PRO B O 1
ATOM 5152 N N . GLY B 1 243 ? 11.047 -29.203 -4.73 1 97.19 243 GLY B N 1
ATOM 5153 C CA . GLY B 1 243 ? 9.914 -29.109 -5.645 1 97.19 243 GLY B CA 1
ATOM 5154 C C . GLY B 1 243 ? 8.625 -28.719 -4.957 1 97.19 243 GLY B C 1
ATOM 5155 O O . GLY B 1 243 ? 7.57 -28.656 -5.598 1 97.19 243 GLY B O 1
ATOM 5156 N N . VAL B 1 244 ? 8.656 -28.422 -3.686 1 98.75 244 VAL B N 1
ATOM 5157 C CA . VAL B 1 244 ? 7.445 -28.062 -2.943 1 98.75 244 VAL B CA 1
ATOM 5158 C C . VAL B 1 244 ? 7.395 -26.562 -2.707 1 98.75 244 VAL B C 1
ATOM 5160 O O . VAL B 1 244 ? 8.375 -25.969 -2.248 1 98.75 244 VAL B O 1
ATOM 5163 N N . LEU B 1 245 ? 6.312 -25.953 -3.143 1 98.88 245 LEU B N 1
ATOM 5164 C CA . LEU B 1 245 ? 5.965 -24.578 -2.832 1 98.88 245 LEU B CA 1
ATOM 5165 C C . LEU B 1 245 ? 4.887 -24.516 -1.753 1 98.88 245 LEU B C 1
ATOM 5167 O O . LEU B 1 245 ? 3.736 -24.875 -1.997 1 98.88 245 LEU B O 1
ATOM 5171 N N . ALA B 1 246 ? 5.289 -24.109 -0.565 1 98.94 246 ALA B N 1
ATOM 5172 C CA . ALA B 1 246 ? 4.387 -24.016 0.58 1 98.94 246 ALA B CA 1
ATOM 5173 C C . ALA B 1 246 ? 3.92 -22.578 0.791 1 98.94 246 ALA B C 1
ATOM 5175 O O . ALA B 1 246 ? 4.73 -21.672 1.052 1 98.94 246 ALA B O 1
ATOM 5176 N N . ALA B 1 247 ? 2.654 -22.344 0.671 1 98.62 247 ALA B N 1
ATOM 5177 C CA . ALA B 1 247 ? 2.094 -21.016 0.828 1 98.62 247 ALA B CA 1
ATOM 5178 C C . ALA B 1 247 ? 1.812 -20.703 2.295 1 98.62 247 ALA B C 1
ATOM 5180 O O . ALA B 1 247 ? 1.423 -21.594 3.059 1 98.62 247 ALA B O 1
ATOM 5181 N N . HIS B 1 248 ? 1.983 -19.438 2.736 1 98.12 248 HIS B N 1
ATOM 5182 C CA . HIS B 1 248 ? 1.64 -18.812 4.008 1 98.12 248 HIS B CA 1
ATOM 5183 C C . HIS B 1 248 ? 2.689 -19.125 5.074 1 98.12 248 HIS B C 1
ATOM 5185 O O . HIS B 1 248 ? 3.52 -18.266 5.395 1 98.12 248 HIS B O 1
ATOM 5191 N N . CYS B 1 249 ? 2.697 -20.406 5.625 1 98.5 249 CYS B N 1
ATOM 5192 C CA . CYS B 1 249 ? 3.713 -20.828 6.586 1 98.5 249 CYS B CA 1
ATOM 5193 C C . CYS B 1 249 ? 3.822 -19.828 7.734 1 98.5 249 CYS B C 1
ATOM 5195 O O . CYS B 1 249 ? 4.914 -19.344 8.031 1 98.5 249 CYS B O 1
ATOM 5197 N N . ILE B 1 250 ? 2.732 -19.625 8.469 1 98.31 250 ILE B N 1
ATOM 5198 C CA . ILE B 1 250 ? 2.645 -18.562 9.477 1 98.31 250 ILE B CA 1
ATOM 5199 C C . ILE B 1 250 ? 2.955 -19.156 10.852 1 98.31 250 ILE B C 1
ATOM 5201 O O . ILE B 1 250 ? 3.84 -18.656 11.555 1 98.31 250 ILE B O 1
ATOM 5205 N N . TRP B 1 251 ? 2.287 -20.188 11.258 1 97.81 251 TRP B N 1
ATOM 5206 C CA . TRP B 1 251 ? 2.357 -20.734 12.609 1 97.81 251 TRP B CA 1
ATOM 5207 C C . TRP B 1 251 ? 3.418 -21.828 12.703 1 97.81 251 TRP B C 1
ATOM 5209 O O . TRP B 1 251 ? 3.104 -22.984 12.984 1 97.81 251 TRP B O 1
ATOM 5219 N N . LEU B 1 252 ? 4.66 -21.406 12.531 1 98.31 252 LEU B N 1
ATOM 5220 C CA . LEU B 1 252 ? 5.812 -22.297 12.5 1 98.31 252 LEU B CA 1
ATOM 5221 C C . LEU B 1 252 ? 6.582 -22.234 13.82 1 98.31 252 LEU B C 1
ATOM 5223 O O . LEU B 1 252 ? 6.781 -21.141 14.375 1 98.31 252 LEU B O 1
ATOM 5227 N N . SER B 1 253 ? 6.961 -23.375 14.359 1 97.75 253 SER B N 1
ATOM 5228 C CA . SER B 1 253 ? 7.969 -23.422 15.414 1 97.75 253 SER B CA 1
ATOM 5229 C C . SER B 1 253 ? 9.375 -23.359 14.844 1 97.75 253 SER B C 1
ATOM 5231 O O . SER B 1 253 ? 9.562 -23.453 13.625 1 97.75 253 SER B O 1
ATOM 5233 N N . ASP B 1 254 ? 10.383 -23.203 15.695 1 97.81 254 ASP B N 1
ATOM 5234 C CA . ASP B 1 254 ? 11.773 -23.203 15.242 1 97.81 254 ASP B CA 1
ATOM 5235 C C . ASP B 1 254 ? 12.125 -24.516 14.562 1 97.81 254 ASP B C 1
ATOM 5237 O O . ASP B 1 254 ? 12.836 -24.531 13.555 1 97.81 254 ASP B O 1
ATOM 5241 N N . GLY B 1 255 ? 11.648 -25.562 15.18 1 98.19 255 GLY B N 1
ATOM 5242 C CA . GLY B 1 255 ? 11.875 -26.875 14.57 1 98.19 255 GLY B CA 1
ATOM 5243 C C . GLY B 1 255 ? 11.219 -27.016 13.211 1 98.19 255 GLY B C 1
ATOM 5244 O O . GLY B 1 255 ? 11.789 -27.641 12.312 1 98.19 255 GLY B O 1
ATOM 5245 N N . ASP B 1 256 ? 10.016 -26.531 13.039 1 98.44 256 ASP B N 1
ATOM 5246 C CA . ASP B 1 256 ? 9.344 -26.531 11.742 1 98.44 256 ASP B CA 1
ATOM 5247 C C . ASP B 1 256 ? 10.188 -25.812 10.688 1 98.44 256 ASP B C 1
ATOM 5249 O O . ASP B 1 256 ? 10.328 -26.312 9.57 1 98.44 256 ASP B O 1
ATOM 5253 N N . MET B 1 257 ? 10.703 -24.703 11.023 1 98.75 257 MET B N 1
ATOM 5254 C CA . MET B 1 257 ? 11.492 -23.891 10.102 1 98.75 257 MET B CA 1
ATOM 5255 C C . MET B 1 257 ? 12.766 -24.625 9.695 1 98.75 257 MET B C 1
ATOM 5257 O O . MET B 1 257 ? 13.211 -24.516 8.547 1 98.75 257 MET B O 1
ATOM 5261 N N . ASP B 1 258 ? 13.406 -25.328 10.664 1 98.62 258 ASP B N 1
ATOM 5262 C CA . ASP B 1 258 ? 14.57 -26.156 10.336 1 98.62 258 ASP B CA 1
ATOM 5263 C C . ASP B 1 258 ? 14.219 -27.219 9.297 1 98.62 258 ASP B C 1
ATOM 5265 O O . ASP B 1 258 ? 14.961 -27.422 8.336 1 98.62 258 ASP B O 1
ATOM 5269 N N . ILE B 1 259 ? 13.078 -27.891 9.5 1 98.62 259 ILE B N 1
ATOM 5270 C CA . ILE B 1 259 ? 12.633 -28.922 8.586 1 98.62 259 ILE B CA 1
ATOM 5271 C C . ILE B 1 259 ? 12.445 -28.344 7.188 1 98.62 259 ILE B C 1
ATOM 5273 O O . ILE B 1 259 ? 12.914 -28.922 6.203 1 98.62 259 ILE B O 1
ATOM 5277 N N . LEU B 1 260 ? 11.758 -27.219 7.059 1 98.75 260 LEU B N 1
ATOM 5278 C CA . LEU B 1 260 ? 11.484 -26.594 5.77 1 98.75 260 LEU B CA 1
ATOM 5279 C C . LEU B 1 260 ? 12.781 -26.172 5.086 1 98.75 260 LEU B C 1
ATOM 5281 O O . LEU B 1 260 ? 12.961 -26.391 3.889 1 98.75 260 LEU B O 1
ATOM 5285 N N . ALA B 1 261 ? 13.703 -25.516 5.852 1 98.62 261 ALA B N 1
ATOM 5286 C CA . ALA B 1 261 ? 14.969 -25.031 5.305 1 98.62 261 ALA B CA 1
ATOM 5287 C C . ALA B 1 261 ? 15.852 -26.203 4.863 1 98.62 261 ALA B C 1
ATOM 5289 O O . ALA B 1 261 ? 16.422 -26.172 3.771 1 98.62 261 ALA B O 1
ATOM 5290 N N . ASP B 1 262 ? 15.961 -27.219 5.723 1 98.31 262 ASP B N 1
ATOM 5291 C CA . ASP B 1 262 ? 16.828 -28.375 5.461 1 98.31 262 ASP B CA 1
ATOM 5292 C C . ASP B 1 262 ? 16.359 -29.141 4.219 1 98.31 262 ASP B C 1
ATOM 5294 O O . ASP B 1 262 ? 17.188 -29.734 3.512 1 98.31 262 ASP B O 1
ATOM 5298 N N . ASN B 1 263 ? 15.094 -29.125 3.963 1 98.44 263 ASN B N 1
ATOM 5299 C CA . ASN B 1 263 ? 14.547 -29.844 2.816 1 98.44 263 ASN B CA 1
ATOM 5300 C C . ASN B 1 263 ? 14.422 -28.938 1.596 1 98.44 263 ASN B C 1
ATOM 5302 O O . ASN B 1 263 ? 13.859 -29.328 0.577 1 98.44 263 ASN B O 1
ATOM 5306 N N . ASN B 1 264 ? 14.859 -27.656 1.664 1 98.31 264 ASN B N 1
ATOM 5307 C CA . ASN B 1 264 ? 14.875 -26.688 0.576 1 98.31 264 ASN B CA 1
ATOM 5308 C C . ASN B 1 264 ? 13.469 -26.391 0.057 1 98.31 264 ASN B C 1
ATOM 5310 O O . ASN B 1 264 ? 13.258 -26.297 -1.152 1 98.31 264 ASN B O 1
ATOM 5314 N N . VAL B 1 265 ? 12.508 -26.406 0.967 1 98.75 265 VAL B N 1
ATOM 5315 C CA . VAL B 1 265 ? 11.141 -26.047 0.612 1 98.75 265 VAL B CA 1
ATOM 5316 C C . VAL B 1 265 ? 11.062 -24.562 0.249 1 98.75 265 VAL B C 1
ATOM 5318 O O . VAL B 1 265 ? 11.695 -23.734 0.896 1 98.75 265 VAL B O 1
ATOM 5321 N N . ASN B 1 266 ? 10.375 -24.234 -0.862 1 98.88 266 ASN B N 1
ATOM 5322 C CA . ASN B 1 266 ? 10.078 -22.844 -1.181 1 98.88 266 ASN B CA 1
ATOM 5323 C C . ASN B 1 266 ? 8.859 -22.344 -0.41 1 98.88 266 ASN B C 1
ATOM 5325 O O . ASN B 1 266 ? 7.863 -23.062 -0.286 1 98.88 266 ASN B O 1
ATOM 5329 N N . ILE B 1 267 ? 8.953 -21.156 0.14 1 98.94 267 ILE B N 1
ATOM 5330 C CA . ILE B 1 267 ? 7.883 -20.609 0.972 1 98.94 267 ILE B CA 1
ATOM 5331 C C . ILE B 1 267 ? 7.301 -19.375 0.311 1 98.94 267 ILE B C 1
ATOM 5333 O O . ILE B 1 267 ? 8.031 -18.422 -0.011 1 98.94 267 ILE B O 1
ATOM 5337 N N . ALA B 1 268 ? 6.008 -19.312 0.055 1 98.88 268 ALA B N 1
ATOM 5338 C CA . ALA B 1 268 ? 5.32 -18.141 -0.484 1 98.88 268 ALA B CA 1
ATOM 5339 C C . ALA B 1 268 ? 4.668 -17.328 0.629 1 98.88 268 ALA B C 1
ATOM 5341 O O . ALA B 1 268 ? 3.596 -17.688 1.122 1 98.88 268 ALA B O 1
ATOM 5342 N N . HIS B 1 269 ? 5.293 -16.25 0.992 1 98.88 269 HIS B N 1
ATOM 5343 C CA . HIS B 1 269 ? 4.789 -15.32 1.991 1 98.88 269 HIS B CA 1
ATOM 5344 C C . HIS B 1 269 ? 3.73 -14.398 1.397 1 98.88 269 HIS B C 1
ATOM 5346 O O . HIS B 1 269 ? 3.961 -13.766 0.362 1 98.88 269 HIS B O 1
ATOM 5352 N N . ASN B 1 270 ? 2.531 -14.352 1.951 1 98.69 270 ASN B N 1
ATOM 5353 C CA . ASN B 1 270 ? 1.4 -13.539 1.51 1 98.69 270 ASN B CA 1
ATOM 5354 C C . ASN B 1 270 ? 0.985 -12.531 2.574 1 98.69 270 ASN B C 1
ATOM 5356 O O . ASN B 1 270 ? -0.093 -12.648 3.16 1 98.69 270 ASN B O 1
ATOM 5360 N N . PRO B 1 271 ? 1.748 -11.453 2.77 1 98.75 271 PRO B N 1
ATOM 5361 C CA . PRO B 1 271 ? 1.564 -10.602 3.951 1 98.75 271 PRO B CA 1
ATOM 5362 C C . PRO B 1 271 ? 0.214 -9.891 3.963 1 98.75 271 PRO B C 1
ATOM 5364 O O . PRO B 1 271 ? -0.459 -9.852 4.996 1 98.75 271 PRO B O 1
ATOM 5367 N N . VAL B 1 272 ? -0.267 -9.32 2.865 1 98.75 272 VAL B N 1
ATOM 5368 C CA . VAL B 1 272 ? -1.49 -8.523 2.846 1 98.75 272 VAL B CA 1
ATOM 5369 C C . VAL B 1 272 ? -2.689 -9.414 3.164 1 98.75 272 VAL B C 1
ATOM 5371 O O . VAL B 1 272 ? -3.488 -9.094 4.047 1 98.75 272 VAL B O 1
ATOM 5374 N N . SER B 1 2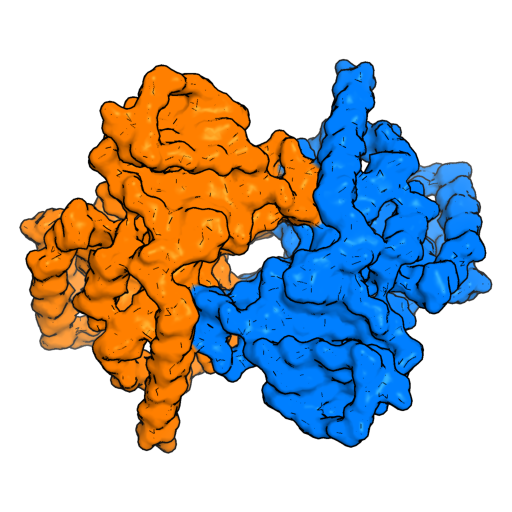73 ? -2.812 -10.523 2.443 1 97.44 273 SER B N 1
ATOM 5375 C CA . SER B 1 273 ? -3.924 -11.445 2.672 1 97.44 273 SER B CA 1
ATOM 5376 C C . SER B 1 273 ? -3.93 -11.953 4.109 1 97.44 273 SER B C 1
ATOM 5378 O O . SER B 1 273 ? -4.977 -11.992 4.758 1 97.44 273 SER B O 1
ATOM 5380 N N . ASN B 1 274 ? -2.742 -12.391 4.617 1 97.5 274 ASN B N 1
ATOM 5381 C CA . ASN B 1 274 ? -2.631 -12.945 5.961 1 97.5 274 ASN B CA 1
ATOM 5382 C C . ASN B 1 274 ? -2.982 -11.914 7.027 1 97.5 274 ASN B C 1
ATOM 5384 O O . ASN B 1 274 ? -3.6 -12.25 8.039 1 97.5 274 ASN B O 1
ATOM 5388 N N . MET B 1 275 ? -2.604 -10.625 6.801 1 98.31 275 MET B N 1
ATOM 5389 C CA . MET B 1 275 ? -2.973 -9.57 7.734 1 98.31 275 MET B CA 1
ATOM 5390 C C . MET B 1 275 ? -4.477 -9.32 7.707 1 98.31 275 MET B C 1
ATOM 5392 O O . MET B 1 275 ? -5.105 -9.18 8.758 1 98.31 275 MET B O 1
ATOM 5396 N N . LYS B 1 276 ? -5.047 -9.211 6.523 1 97.5 276 LYS B N 1
ATOM 5397 C CA . LYS B 1 276 ? -6.457 -8.883 6.367 1 97.5 276 LYS B CA 1
ATOM 5398 C C . LYS B 1 276 ? -7.348 -9.922 7.047 1 97.5 276 LYS B C 1
ATOM 5400 O O . LYS B 1 276 ? -8.375 -9.57 7.637 1 97.5 276 LYS B O 1
ATOM 5405 N N . LEU B 1 277 ? -6.918 -11.188 6.938 1 95.38 277 LEU B N 1
ATOM 5406 C CA . LEU B 1 277 ? -7.691 -12.281 7.508 1 95.38 277 LEU B CA 1
ATOM 5407 C C . LEU B 1 277 ? -7.305 -12.516 8.969 1 95.38 277 LEU B C 1
ATOM 5409 O O . LEU B 1 277 ? -7.887 -13.375 9.633 1 95.38 277 LEU B O 1
ATOM 5413 N N . ALA B 1 278 ? -6.359 -11.773 9.453 1 96.56 278 ALA B N 1
ATOM 5414 C CA . ALA B 1 278 ? -5.836 -11.938 10.805 1 96.56 278 ALA B CA 1
ATOM 5415 C C . ALA B 1 278 ? -5.328 -13.359 11.031 1 96.56 278 ALA B C 1
ATOM 5417 O O . ALA B 1 278 ? -5.648 -13.992 12.039 1 96.56 278 ALA B O 1
ATOM 5418 N N . SER B 1 279 ? -4.547 -13.828 10.016 1 95.5 279 SER B N 1
ATOM 5419 C CA . SER B 1 279 ? -4.004 -15.18 10.094 1 95.5 279 SER B CA 1
ATOM 5420 C C . SER B 1 279 ? -2.734 -15.219 10.938 1 95.5 279 SER B C 1
ATOM 5422 O O . SER B 1 279 ? -2.314 -16.281 11.391 1 95.5 279 SER B O 1
ATOM 5424 N N . GLY B 1 280 ? -2.141 -14.141 11.156 1 96.81 280 GLY B N 1
ATOM 5425 C CA . GLY B 1 280 ? -0.889 -14.055 11.891 1 96.81 280 GLY B CA 1
ATOM 5426 C C . GLY B 1 280 ? 0.256 -13.508 11.055 1 96.81 280 GLY B C 1
ATOM 5427 O O . GLY B 1 280 ? 0.04 -12.992 9.953 1 96.81 280 GLY B O 1
ATOM 5428 N N . VAL B 1 281 ? 1.468 -13.484 11.594 1 98.44 281 VAL B N 1
ATOM 5429 C CA . VAL B 1 281 ? 2.662 -12.969 10.93 1 98.44 281 VAL B CA 1
ATOM 5430 C C . VAL B 1 281 ? 3.66 -14.109 10.711 1 98.44 281 VAL B C 1
ATOM 5432 O O . VAL B 1 281 ? 4.141 -14.719 11.664 1 98.44 281 VAL B O 1
ATOM 5435 N N . ALA B 1 282 ? 3.918 -14.453 9.469 1 98.69 282 ALA B N 1
ATOM 5436 C CA . ALA B 1 282 ? 4.926 -15.461 9.156 1 98.69 282 ALA B CA 1
ATOM 5437 C C . ALA B 1 282 ? 6.309 -15.016 9.633 1 98.69 282 ALA B C 1
ATOM 5439 O O . ALA B 1 282 ? 6.672 -13.852 9.5 1 98.69 282 ALA B O 1
ATOM 5440 N N . PRO B 1 283 ? 7.113 -15.906 10.219 1 98.56 283 PRO B N 1
ATOM 5441 C CA . PRO B 1 283 ? 8.453 -15.555 10.695 1 98.56 283 PRO B CA 1
ATOM 5442 C C . PRO B 1 283 ? 9.484 -15.5 9.578 1 98.56 283 PRO B C 1
ATOM 5444 O O . PRO B 1 283 ? 10.477 -16.234 9.609 1 98.56 283 PRO B O 1
ATOM 5447 N N . VAL B 1 284 ? 9.359 -14.57 8.711 1 98.75 284 VAL B N 1
ATOM 5448 C CA . VAL B 1 284 ? 10.109 -14.469 7.461 1 98.75 284 VAL B CA 1
ATOM 5449 C C . VAL B 1 284 ? 11.594 -14.297 7.77 1 98.75 284 VAL B C 1
ATOM 5451 O O . VAL B 1 284 ? 12.445 -14.953 7.164 1 98.75 284 VAL B O 1
ATOM 5454 N N . MET B 1 285 ? 11.969 -13.43 8.75 1 98.19 285 MET B N 1
ATOM 5455 C CA . MET B 1 285 ? 13.367 -13.164 9.086 1 98.19 285 MET B CA 1
ATOM 5456 C C . MET B 1 285 ? 14.062 -14.438 9.562 1 98.19 285 MET B C 1
ATOM 5458 O O . MET B 1 285 ? 15.18 -14.734 9.148 1 98.19 285 MET B O 1
ATOM 5462 N N . LYS B 1 286 ? 13.398 -15.156 10.414 1 98.31 286 LYS B N 1
ATOM 5463 C CA . LYS B 1 286 ? 13.961 -16.406 10.93 1 98.31 286 LYS B CA 1
ATOM 5464 C C . LYS B 1 286 ? 14.125 -17.422 9.812 1 98.31 286 LYS B C 1
ATOM 5466 O O . LYS B 1 286 ? 15.133 -18.141 9.758 1 98.31 286 LYS B O 1
ATOM 5471 N N . LEU B 1 287 ? 13.109 -17.547 8.961 1 98.75 287 LEU B N 1
ATOM 5472 C CA . LEU B 1 287 ? 13.172 -18.469 7.828 1 98.75 287 LEU B CA 1
ATOM 5473 C C . LEU B 1 287 ? 14.359 -18.141 6.934 1 98.75 287 LEU B C 1
ATOM 5475 O O . LEU B 1 287 ? 15.117 -19.047 6.543 1 98.75 287 LEU B O 1
ATOM 5479 N N . LEU B 1 288 ? 14.5 -16.875 6.598 1 98.38 288 LEU B N 1
ATOM 5480 C CA . LEU B 1 288 ? 15.609 -16.438 5.754 1 98.38 288 LEU B CA 1
ATOM 5481 C C . LEU B 1 288 ? 16.953 -16.719 6.434 1 98.38 288 LEU B C 1
ATOM 5483 O O . LEU B 1 288 ? 17.906 -17.156 5.785 1 98.38 288 LEU B O 1
ATOM 5487 N N . ASP B 1 289 ? 17.031 -16.469 7.707 1 97.69 289 ASP B N 1
ATOM 5488 C CA . ASP B 1 289 ? 18.25 -16.688 8.469 1 97.69 289 ASP B CA 1
ATOM 5489 C C . ASP B 1 289 ? 18.641 -18.172 8.461 1 97.69 289 ASP B C 1
ATOM 5491 O O . ASP B 1 289 ? 19.828 -18.5 8.477 1 97.69 289 ASP B O 1
ATOM 5495 N N . LYS B 1 290 ? 17.672 -19.016 8.398 1 98.19 290 LYS B N 1
ATOM 5496 C CA . LYS B 1 290 ? 17.906 -20.453 8.391 1 98.19 290 LYS B CA 1
ATOM 5497 C C . LYS B 1 290 ? 18.219 -20.953 6.988 1 98.19 290 LYS B C 1
ATOM 5499 O O . LYS B 1 290 ? 18.531 -22.125 6.797 1 98.19 290 LYS B O 1
ATOM 5504 N N . GLY B 1 291 ? 18.109 -20.047 6.016 1 97.75 291 GLY B N 1
ATOM 5505 C CA . GLY B 1 291 ? 18.531 -20.375 4.664 1 97.75 291 GLY B CA 1
ATOM 5506 C C . GLY B 1 291 ? 17.375 -20.812 3.777 1 97.75 291 GLY B C 1
ATOM 5507 O O . GLY B 1 291 ? 17.578 -21.281 2.652 1 97.75 291 GLY B O 1
ATOM 5508 N N . ALA B 1 292 ? 16.156 -20.688 4.223 1 98.44 292 ALA B N 1
ATOM 5509 C CA . ALA B 1 292 ? 15 -21.047 3.412 1 98.44 292 ALA B CA 1
ATOM 5510 C C . ALA B 1 292 ? 14.812 -20.062 2.258 1 98.44 292 ALA B C 1
ATOM 5512 O O . ALA B 1 292 ? 15.172 -18.891 2.367 1 98.44 292 ALA B O 1
ATOM 5513 N N . ASN B 1 293 ? 14.305 -20.516 1.157 1 98.75 293 ASN B N 1
ATOM 5514 C CA . ASN B 1 293 ? 13.891 -19.641 0.059 1 98.75 293 ASN B CA 1
ATOM 5515 C C . ASN B 1 293 ? 12.492 -19.078 0.285 1 98.75 293 ASN B C 1
ATOM 5517 O O . ASN B 1 293 ? 11.5 -19.781 0.121 1 98.75 293 ASN B O 1
ATOM 5521 N N . VAL B 1 294 ? 12.445 -17.844 0.691 1 98.94 294 VAL B N 1
ATOM 5522 C CA . VAL B 1 294 ? 11.164 -17.188 0.921 1 98.94 294 VAL B CA 1
ATOM 5523 C C . VAL B 1 294 ? 10.867 -16.219 -0.226 1 98.94 294 VAL B C 1
ATOM 5525 O O . VAL B 1 294 ? 11.688 -15.367 -0.557 1 98.94 294 VAL B O 1
ATOM 5528 N N . CYS B 1 295 ? 9.781 -16.406 -0.865 1 98.88 295 CYS B N 1
ATOM 5529 C CA . CYS B 1 295 ? 9.305 -15.531 -1.932 1 98.88 295 CYS B CA 1
ATOM 5530 C C . CYS B 1 295 ? 7.984 -14.867 -1.551 1 98.88 295 CYS B C 1
ATOM 5532 O O . CYS B 1 295 ? 7.531 -14.992 -0.412 1 98.88 295 CYS B O 1
ATOM 5534 N N . LEU B 1 296 ? 7.367 -14.062 -2.494 1 98.94 296 LEU B N 1
ATOM 5535 C CA . LEU B 1 296 ? 6.156 -13.312 -2.189 1 98.94 296 LEU B CA 1
ATOM 5536 C C . LEU B 1 296 ? 5 -13.766 -3.072 1 98.94 296 LEU B C 1
ATOM 5538 O O . LEU B 1 296 ? 5.199 -14.102 -4.242 1 98.94 296 LEU B O 1
ATOM 5542 N N . GLY B 1 297 ? 3.859 -13.844 -2.539 1 98.88 297 GLY B N 1
ATOM 5543 C CA . GLY B 1 297 ? 2.596 -14.031 -3.234 1 98.88 297 GLY B CA 1
ATOM 5544 C C . GLY B 1 297 ? 1.52 -13.055 -2.799 1 98.88 297 GLY B C 1
ATOM 5545 O O . GLY B 1 297 ? 1.666 -12.375 -1.78 1 98.88 297 GLY B O 1
ATOM 5546 N N . THR B 1 298 ? 0.498 -12.938 -3.566 1 98.75 298 THR B N 1
ATOM 5547 C CA . THR B 1 298 ? -0.577 -12.008 -3.238 1 98.75 298 THR B CA 1
ATOM 5548 C C . THR B 1 298 ? -1.752 -12.742 -2.6 1 98.75 298 THR B C 1
ATOM 5550 O O . THR B 1 298 ? -2.598 -12.125 -1.948 1 98.75 298 THR B O 1
ATOM 5553 N N . ASP B 1 299 ? -1.806 -14.086 -2.811 1 98 299 ASP B N 1
ATOM 5554 C CA . ASP B 1 299 ? -3.055 -14.805 -2.568 1 98 299 ASP B CA 1
ATOM 5555 C C . ASP B 1 299 ? -4.172 -14.273 -3.467 1 98 299 ASP B C 1
ATOM 5557 O O . ASP B 1 299 ? -3.91 -13.578 -4.445 1 98 299 ASP B O 1
ATOM 5561 N N . GLY B 1 300 ? -5.434 -14.742 -3.322 1 97.31 300 GLY B N 1
ATOM 5562 C CA . GLY B 1 300 ? -6.539 -14.32 -4.172 1 97.31 300 GLY B CA 1
ATOM 5563 C C . GLY B 1 300 ? -7.117 -12.977 -3.779 1 97.31 300 GLY B C 1
ATOM 5564 O O . GLY B 1 300 ? -6.977 -12.547 -2.633 1 97.31 300 GLY B O 1
ATOM 5565 N N . CYS B 1 301 ? -7.84 -12.336 -4.668 1 97.75 301 CYS B N 1
ATOM 5566 C CA . CYS B 1 301 ? -8.383 -11 -4.453 1 97.75 301 CYS B CA 1
ATOM 5567 C C . CYS B 1 301 ? -9.508 -11.023 -3.428 1 97.75 301 CYS B C 1
ATOM 5569 O O . CYS B 1 301 ? -9.898 -9.977 -2.9 1 97.75 301 CYS B O 1
ATOM 5571 N N . ALA B 1 302 ? -9.977 -12.219 -3.16 1 95.5 302 ALA B N 1
ATOM 5572 C CA . ALA B 1 302 ? -11.016 -12.305 -2.137 1 95.5 302 ALA B CA 1
ATOM 5573 C C . ALA B 1 302 ? -10.445 -12.008 -0.752 1 95.5 302 ALA B C 1
ATOM 5575 O O . ALA B 1 302 ? -11.148 -11.477 0.112 1 95.5 302 ALA B O 1
ATOM 5576 N N . SER B 1 303 ? -9.188 -12.352 -0.523 1 93.88 303 SER B N 1
ATOM 5577 C CA . SER B 1 303 ? -8.586 -12.164 0.794 1 93.88 303 SER B CA 1
ATOM 5578 C C . SER B 1 303 ? -7.5 -11.086 0.759 1 93.88 303 SER B C 1
ATOM 5580 O O . SER B 1 303 ? -7.023 -10.648 1.807 1 93.88 303 SER B O 1
ATOM 5582 N N . ASN B 1 304 ? -7.035 -10.625 -0.318 1 94.25 304 ASN B N 1
ATOM 5583 C CA . ASN B 1 304 ? -6.004 -9.602 -0.467 1 94.25 304 ASN B CA 1
ATOM 5584 C C . ASN B 1 304 ? -6.613 -8.227 -0.732 1 94.25 304 ASN B C 1
ATOM 5586 O O . ASN B 1 304 ? -6.43 -7.297 0.06 1 94.25 304 ASN B O 1
ATOM 5590 N N . ASN B 1 305 ? -7.219 -8.211 -2.064 1 96 305 ASN B N 1
ATOM 5591 C CA . ASN B 1 305 ? -8.07 -7.371 -2.902 1 96 305 ASN B CA 1
ATOM 5592 C C . ASN B 1 305 ? -7.309 -6.828 -4.105 1 96 305 ASN B C 1
ATOM 5594 O O . ASN B 1 305 ? -7.844 -6.027 -4.875 1 96 305 ASN B O 1
ATOM 5598 N N . ASN B 1 306 ? -6.062 -6.973 -4.25 1 97.81 306 ASN B N 1
ATOM 5599 C CA . ASN B 1 306 ? -5.352 -6.688 -5.492 1 97.81 306 ASN B CA 1
ATOM 5600 C C . ASN B 1 306 ? -4.223 -7.688 -5.734 1 97.81 306 ASN B C 1
ATOM 5602 O O . ASN B 1 306 ? -3.967 -8.555 -4.895 1 97.81 306 ASN B O 1
ATOM 5606 N N . LEU B 1 307 ? -3.635 -7.668 -6.91 1 98.81 307 LEU B N 1
ATOM 5607 C CA . LEU B 1 307 ? -2.541 -8.547 -7.309 1 98.81 307 LEU B CA 1
ATOM 5608 C C . LEU B 1 307 ? -1.266 -7.754 -7.559 1 98.81 307 LEU B C 1
ATOM 5610 O O . LEU B 1 307 ? -0.474 -8.102 -8.438 1 98.81 307 LEU B O 1
ATOM 5614 N N . ASP B 1 308 ? -1.07 -6.613 -6.812 1 98.81 308 ASP B N 1
ATOM 5615 C CA . ASP B 1 308 ? 0.051 -5.691 -6.973 1 98.81 308 ASP B CA 1
ATOM 5616 C C . ASP B 1 308 ? 1.232 -6.109 -6.098 1 98.81 308 ASP B C 1
ATOM 5618 O O . ASP B 1 308 ? 1.193 -5.953 -4.875 1 98.81 308 ASP B O 1
ATOM 5622 N N . MET B 1 309 ? 2.334 -6.508 -6.688 1 98.88 309 MET B N 1
ATOM 5623 C CA . MET B 1 309 ? 3.494 -7.016 -5.957 1 98.88 309 MET B CA 1
ATOM 5624 C C . MET B 1 309 ? 4.211 -5.887 -5.223 1 98.88 309 MET B C 1
ATOM 5626 O O . MET B 1 309 ? 4.922 -6.133 -4.25 1 98.88 309 MET B O 1
ATOM 5630 N N . PHE B 1 310 ? 4.066 -4.602 -5.688 1 98.88 310 PHE B N 1
ATOM 5631 C CA . PHE B 1 310 ? 4.633 -3.479 -4.949 1 98.88 310 PHE B CA 1
ATOM 5632 C C . PHE B 1 310 ? 3.996 -3.363 -3.57 1 98.88 310 PHE B C 1
ATOM 5634 O O . PHE B 1 310 ? 4.684 -3.08 -2.586 1 98.88 310 PHE B O 1
ATOM 5641 N N . ASP B 1 311 ? 2.727 -3.58 -3.533 1 98.5 311 ASP B N 1
ATOM 5642 C CA . ASP B 1 311 ? 1.996 -3.555 -2.27 1 98.5 311 ASP B CA 1
ATOM 5643 C C . ASP B 1 311 ? 2.482 -4.656 -1.332 1 98.5 311 ASP B C 1
ATOM 5645 O O . ASP B 1 311 ? 2.666 -4.426 -0.135 1 98.5 311 ASP B O 1
ATOM 5649 N N . GLU B 1 312 ? 2.676 -5.871 -1.868 1 98.88 312 GLU B N 1
ATOM 5650 C CA . GLU B 1 312 ? 3.184 -6.988 -1.079 1 98.88 312 GLU B CA 1
ATOM 5651 C C . GLU B 1 312 ? 4.582 -6.695 -0.54 1 98.88 312 GLU B C 1
ATOM 5653 O O . GLU B 1 312 ? 4.887 -7.008 0.613 1 98.88 312 GLU B O 1
ATOM 5658 N N . MET B 1 313 ? 5.461 -6.152 -1.4 1 98.88 313 MET B N 1
ATOM 5659 C CA . MET B 1 313 ? 6.836 -5.855 -1.01 1 98.88 313 MET B CA 1
ATOM 5660 C C . MET B 1 313 ? 6.871 -4.879 0.16 1 98.88 313 MET B C 1
ATOM 5662 O O . MET B 1 313 ? 7.531 -5.133 1.167 1 98.88 313 MET B O 1
ATOM 5666 N N . LYS B 1 314 ? 6.117 -3.77 0.005 1 98.81 314 LYS B N 1
ATOM 5667 C CA . LYS B 1 314 ? 6.086 -2.76 1.06 1 98.81 314 LYS B CA 1
ATOM 5668 C C . LYS B 1 314 ? 5.531 -3.34 2.359 1 98.81 314 LYS B C 1
ATOM 5670 O O . LYS B 1 314 ? 6.113 -3.145 3.43 1 98.81 314 LYS B O 1
ATOM 5675 N N . THR B 1 315 ? 4.434 -4.043 2.262 1 98.88 315 THR B N 1
ATOM 5676 C CA . THR B 1 315 ? 3.77 -4.598 3.436 1 98.88 315 THR B CA 1
ATOM 5677 C C . THR B 1 315 ? 4.664 -5.621 4.129 1 98.88 315 THR B C 1
ATOM 5679 O O . THR B 1 315 ? 4.734 -5.66 5.359 1 98.88 315 THR B O 1
ATOM 5682 N N . ALA B 1 316 ? 5.348 -6.473 3.312 1 98.88 316 ALA B N 1
ATOM 5683 C CA . ALA B 1 316 ? 6.258 -7.461 3.885 1 98.88 316 ALA B CA 1
ATOM 5684 C C . ALA B 1 316 ? 7.352 -6.785 4.711 1 98.88 316 ALA B C 1
ATOM 5686 O O . ALA B 1 316 ? 7.617 -7.188 5.844 1 98.88 316 ALA B O 1
ATOM 5687 N N . ALA B 1 317 ? 7.965 -5.773 4.156 1 98.81 317 ALA B N 1
ATOM 5688 C CA . ALA B 1 317 ? 9.055 -5.066 4.828 1 98.81 317 ALA B CA 1
ATOM 5689 C C . ALA B 1 317 ? 8.57 -4.414 6.121 1 98.81 317 ALA B C 1
ATOM 5691 O O . ALA B 1 317 ? 9.172 -4.605 7.184 1 98.81 317 ALA B O 1
ATOM 5692 N N . LEU B 1 318 ? 7.465 -3.67 6.047 1 98.75 318 LEU B N 1
ATOM 5693 C CA . LEU B 1 318 ? 6.93 -2.947 7.195 1 98.75 318 LEU B CA 1
ATOM 5694 C C . LEU B 1 318 ? 6.504 -3.914 8.297 1 98.75 318 LEU B C 1
ATOM 5696 O O . LEU B 1 318 ? 6.77 -3.672 9.477 1 98.75 318 LEU B O 1
ATOM 5700 N N . LEU B 1 319 ? 5.84 -5.004 7.875 1 98.81 319 LEU B N 1
ATOM 5701 C CA . LEU B 1 319 ? 5.312 -5.98 8.828 1 98.81 319 LEU B CA 1
ATOM 5702 C C . LEU B 1 319 ? 6.441 -6.625 9.617 1 98.81 319 LEU B C 1
ATOM 5704 O O . LEU B 1 319 ? 6.34 -6.773 10.844 1 98.81 319 LEU B O 1
ATOM 5708 N N . GLN B 1 320 ? 7.527 -7.027 8.961 1 98.75 320 GLN B N 1
ATOM 5709 C CA . GLN B 1 320 ? 8.633 -7.676 9.656 1 98.75 320 GLN B CA 1
ATOM 5710 C C . GLN B 1 320 ? 9.344 -6.695 10.586 1 98.75 320 GLN B C 1
ATOM 5712 O O . GLN B 1 320 ? 9.812 -7.082 11.664 1 98.75 320 GLN B O 1
ATOM 5717 N N . LYS B 1 321 ? 9.461 -5.418 10.211 1 98.31 321 LYS B N 1
ATOM 5718 C CA . LYS B 1 321 ? 10.109 -4.402 11.039 1 98.31 321 LYS B CA 1
ATOM 5719 C C . LYS B 1 321 ? 9.352 -4.199 12.352 1 98.31 321 LYS B C 1
ATOM 5721 O O . LYS B 1 321 ? 9.938 -4.266 13.43 1 98.31 321 LYS B O 1
ATOM 5726 N N . VAL B 1 322 ? 8.047 -4.035 12.234 1 98.19 322 VAL B N 1
ATOM 5727 C CA . VAL B 1 322 ? 7.293 -3.738 13.445 1 98.19 322 VAL B CA 1
ATOM 5728 C C . VAL B 1 322 ? 7.133 -5.008 14.281 1 98.19 322 VAL B C 1
ATOM 5730 O O . VAL B 1 322 ? 7.129 -4.949 15.516 1 98.19 322 VAL B O 1
ATOM 5733 N N . ASP B 1 323 ? 6.973 -6.164 13.648 1 98.06 323 ASP B N 1
ATOM 5734 C CA . ASP B 1 323 ? 6.805 -7.426 14.367 1 98.06 323 ASP B CA 1
ATOM 5735 C C . ASP B 1 323 ? 8.055 -7.777 15.156 1 98.06 323 ASP B C 1
ATOM 5737 O O . ASP B 1 323 ? 7.969 -8.312 16.266 1 98.06 323 ASP B O 1
ATOM 5741 N N . THR B 1 324 ? 9.227 -7.535 14.57 1 97.69 324 THR B N 1
ATOM 5742 C CA . THR B 1 324 ? 10.492 -7.875 15.219 1 97.69 324 THR B CA 1
ATOM 5743 C C . THR B 1 324 ? 11.023 -6.688 16.016 1 97.69 324 THR B C 1
ATOM 5745 O O . THR B 1 324 ? 12.062 -6.797 16.672 1 97.69 324 THR B O 1
ATOM 5748 N N . MET B 1 325 ? 10.359 -5.523 15.93 1 96.44 325 MET B N 1
ATOM 5749 C CA . MET B 1 325 ? 10.805 -4.281 16.562 1 96.44 325 MET B CA 1
ATOM 5750 C C . MET B 1 325 ? 12.242 -3.955 16.156 1 96.44 325 MET B C 1
ATOM 5752 O O . MET B 1 325 ? 13.062 -3.609 17.016 1 96.44 325 MET B O 1
ATOM 5756 N N . ASP B 1 326 ? 12.57 -4.137 14.867 1 97.19 326 ASP B N 1
ATOM 5757 C CA . ASP B 1 326 ? 13.875 -3.91 14.273 1 97.19 326 ASP B CA 1
ATOM 5758 C C . ASP B 1 326 ? 13.75 -3.229 12.914 1 97.19 326 ASP B C 1
ATOM 5760 O O . ASP B 1 326 ? 13.367 -3.865 11.93 1 97.19 326 ASP B O 1
ATOM 5764 N N . PRO B 1 327 ? 14.023 -1.933 12.852 1 96.31 327 PRO B N 1
ATOM 5765 C CA . PRO B 1 327 ? 13.852 -1.196 11.602 1 96.31 327 PRO B CA 1
ATOM 5766 C C . PRO B 1 327 ? 14.781 -1.689 10.492 1 96.31 327 PRO B C 1
ATOM 5768 O O . PRO B 1 327 ? 14.625 -1.304 9.328 1 96.31 327 PRO B O 1
ATOM 5771 N N . THR B 1 328 ? 15.773 -2.502 10.789 1 97 328 THR B N 1
ATOM 5772 C CA . THR B 1 328 ? 16.703 -3.018 9.797 1 97 328 THR B CA 1
ATOM 5773 C C . THR B 1 328 ? 16.234 -4.359 9.25 1 97 328 THR B C 1
ATOM 5775 O O . THR B 1 328 ? 16.828 -4.906 8.32 1 97 328 THR B O 1
ATOM 5778 N N . ALA B 1 329 ? 15.156 -4.879 9.828 1 97.94 329 ALA B N 1
ATOM 5779 C CA . ALA B 1 329 ? 14.617 -6.164 9.383 1 97.94 329 ALA B CA 1
ATOM 5780 C C . ALA B 1 329 ? 14.109 -6.086 7.949 1 97.94 329 ALA B C 1
ATOM 5782 O O . ALA B 1 329 ? 13.453 -5.109 7.57 1 97.94 329 ALA B O 1
ATOM 5783 N N . LEU B 1 330 ? 14.5 -7.098 7.141 1 98.19 330 LEU B N 1
ATOM 5784 C CA . LEU B 1 330 ? 14.039 -7.281 5.77 1 98.19 330 LEU B CA 1
ATOM 5785 C C . LEU B 1 330 ? 14.211 -6 4.961 1 98.19 330 LEU B C 1
ATOM 5787 O O . LEU B 1 330 ? 13.219 -5.391 4.535 1 98.19 330 LEU B O 1
ATOM 5791 N N . PRO B 1 331 ? 15.359 -5.594 4.711 1 97.75 331 PRO B N 1
ATOM 5792 C CA . PRO B 1 331 ? 15.625 -4.363 3.965 1 97.75 331 PRO B CA 1
ATOM 5793 C C . PRO B 1 331 ? 15.133 -4.43 2.523 1 97.75 331 PRO B C 1
ATOM 5795 O O . PRO B 1 331 ? 14.891 -5.52 1.999 1 97.75 331 PRO B O 1
ATOM 5798 N N . ALA B 1 332 ? 15.031 -3.326 1.831 1 98 332 ALA B N 1
ATOM 5799 C CA . ALA B 1 332 ? 14.406 -3.162 0.521 1 98 332 ALA B CA 1
ATOM 5800 C C . ALA B 1 332 ? 15.023 -4.109 -0.504 1 98 332 ALA B C 1
ATOM 5802 O O . ALA B 1 332 ? 14.305 -4.75 -1.278 1 98 332 ALA B O 1
ATOM 5803 N N . LYS B 1 333 ? 16.297 -4.227 -0.564 1 96.81 333 LYS B N 1
ATOM 5804 C CA . LYS B 1 333 ? 16.969 -5.078 -1.545 1 96.81 333 LYS B CA 1
ATOM 5805 C C . LYS B 1 333 ? 16.578 -6.539 -1.362 1 96.81 333 LYS B C 1
ATOM 5807 O O . LYS B 1 333 ? 16.344 -7.25 -2.342 1 96.81 333 LYS B O 1
ATOM 5812 N N . GLN B 1 334 ? 16.531 -6.953 -0.115 1 97.75 334 GLN B N 1
ATOM 5813 C CA . GLN B 1 334 ? 16.141 -8.328 0.185 1 97.75 334 GLN B CA 1
ATOM 5814 C C . GLN B 1 334 ? 14.695 -8.602 -0.218 1 97.75 334 GLN B C 1
ATOM 5816 O O . GLN B 1 334 ? 14.367 -9.688 -0.701 1 97.75 334 GLN B O 1
ATOM 5821 N N . VAL B 1 335 ? 13.836 -7.672 0 1 98.56 335 VAL B N 1
ATOM 5822 C CA . VAL B 1 335 ? 12.438 -7.793 -0.394 1 98.56 335 VAL B CA 1
ATOM 5823 C C . VAL B 1 335 ? 12.336 -7.918 -1.912 1 98.56 335 VAL B C 1
ATOM 5825 O O . VAL B 1 335 ? 11.539 -8.711 -2.424 1 98.56 335 VAL B O 1
ATOM 5828 N N . LEU B 1 336 ? 13.102 -7.125 -2.635 1 98.62 336 LEU B N 1
ATOM 5829 C CA . LEU B 1 336 ? 13.125 -7.199 -4.09 1 98.62 336 LEU B CA 1
ATOM 5830 C C . LEU B 1 336 ? 13.57 -8.578 -4.555 1 98.62 336 LEU B C 1
ATOM 5832 O O . LEU B 1 336 ? 13.047 -9.109 -5.535 1 98.62 336 LEU B O 1
ATOM 5836 N N . GLU B 1 337 ? 14.547 -9.133 -3.848 1 98.56 337 GLU B N 1
ATOM 5837 C CA . GLU B 1 337 ? 14.977 -10.492 -4.16 1 98.56 337 GLU B CA 1
ATOM 5838 C C . GLU B 1 337 ? 13.828 -11.484 -3.996 1 98.56 337 GLU B C 1
ATOM 5840 O O . GLU B 1 337 ? 13.633 -12.367 -4.84 1 98.56 337 GLU B O 1
ATOM 5845 N N . MET B 1 338 ? 13.07 -11.336 -2.939 1 98.88 338 MET B N 1
ATOM 5846 C CA . MET B 1 338 ? 11.938 -12.211 -2.672 1 98.88 338 MET B CA 1
ATOM 5847 C C . MET B 1 338 ? 10.914 -12.141 -3.803 1 98.88 338 MET B C 1
ATOM 5849 O O . MET B 1 338 ? 10.258 -13.133 -4.109 1 98.88 338 MET B O 1
ATOM 5853 N N . ALA B 1 339 ? 10.812 -10.953 -4.438 1 98.88 339 ALA B N 1
ATOM 5854 C CA . ALA B 1 339 ? 9.789 -10.719 -5.449 1 98.88 339 ALA B CA 1
ATOM 5855 C C . ALA B 1 339 ? 10.305 -11.07 -6.844 1 98.88 339 ALA B C 1
ATOM 5857 O O . ALA B 1 339 ? 9.539 -11.094 -7.809 1 98.88 339 ALA B O 1
ATOM 5858 N N . THR B 1 340 ? 11.633 -11.328 -7.027 1 98.75 340 THR B N 1
ATOM 5859 C CA . THR B 1 340 ? 12.227 -11.57 -8.344 1 98.75 340 THR B CA 1
ATOM 5860 C C . THR B 1 340 ? 13 -12.891 -8.352 1 98.75 340 THR B C 1
ATOM 5862 O O . THR B 1 340 ? 12.422 -13.945 -8.609 1 98.75 340 THR B O 1
ATOM 5865 N N . VAL B 1 341 ? 14.164 -12.875 -7.699 1 98.38 341 VAL B N 1
ATOM 5866 C CA . VAL B 1 341 ? 15.125 -13.977 -7.758 1 98.38 341 VAL B CA 1
ATOM 5867 C C . VAL B 1 341 ? 14.547 -15.188 -7.031 1 98.38 341 VAL B C 1
ATOM 5869 O O . VAL B 1 341 ? 14.555 -16.297 -7.566 1 98.38 341 VAL B O 1
ATOM 5872 N N . ASN B 1 342 ? 14.078 -14.961 -5.824 1 98.81 342 ASN B N 1
ATOM 5873 C CA . ASN B 1 342 ? 13.562 -16.062 -5.023 1 98.81 342 ASN B CA 1
ATOM 5874 C C . ASN B 1 342 ? 12.32 -16.688 -5.652 1 98.81 342 ASN B C 1
ATOM 5876 O O . ASN B 1 342 ? 12.133 -17.906 -5.598 1 98.81 342 ASN B O 1
ATOM 5880 N N . GLY B 1 343 ? 11.445 -15.812 -6.184 1 98.88 343 GLY B N 1
ATOM 5881 C CA . GLY B 1 343 ? 10.266 -16.328 -6.863 1 98.88 343 GLY B CA 1
ATOM 5882 C C . GLY B 1 343 ? 10.594 -17.141 -8.094 1 98.88 343 GLY B C 1
ATOM 5883 O O . GLY B 1 343 ? 9.992 -18.203 -8.32 1 98.88 343 GLY B O 1
ATOM 5884 N N . ALA B 1 344 ? 11.562 -16.641 -8.914 1 98.81 344 ALA B N 1
ATOM 5885 C CA . ALA B 1 344 ? 11.992 -17.391 -10.102 1 98.81 344 ALA B CA 1
ATOM 5886 C C . ALA B 1 344 ? 12.555 -18.75 -9.727 1 98.81 344 ALA B C 1
ATOM 5888 O O . ALA B 1 344 ? 12.273 -19.75 -10.391 1 98.81 344 ALA B O 1
ATOM 5889 N N . LYS B 1 345 ? 13.312 -18.781 -8.648 1 98.44 345 LYS B N 1
ATOM 5890 C CA . LYS B 1 345 ? 13.852 -20.031 -8.141 1 98.44 345 LYS B CA 1
ATOM 5891 C C . LYS B 1 345 ? 12.727 -20.984 -7.73 1 98.44 345 LYS B C 1
ATOM 5893 O O . LYS B 1 345 ? 12.773 -22.188 -8.055 1 98.44 345 LYS B O 1
ATOM 5898 N N . ALA B 1 346 ? 11.742 -20.484 -7.051 1 98.81 346 ALA B N 1
ATOM 5899 C CA . ALA B 1 346 ? 10.625 -21.297 -6.574 1 98.81 346 ALA B CA 1
ATOM 5900 C C . ALA B 1 346 ? 9.875 -21.938 -7.738 1 98.81 346 ALA B C 1
ATOM 5902 O O . ALA B 1 346 ? 9.414 -23.078 -7.637 1 98.81 346 ALA B O 1
ATOM 5903 N N . LEU B 1 347 ? 9.75 -21.172 -8.828 1 98.56 347 LEU B N 1
ATOM 5904 C CA . LEU B 1 347 ? 8.977 -21.672 -9.961 1 98.56 347 LEU B CA 1
ATOM 5905 C C . LEU B 1 347 ? 9.883 -22.344 -10.992 1 98.56 347 LEU B C 1
ATOM 5907 O O . LEU B 1 347 ? 9.406 -22.844 -12.008 1 98.56 347 LEU B O 1
ATOM 5911 N N . ASP B 1 348 ? 11.156 -22.359 -10.75 1 97.75 348 ASP B N 1
ATOM 5912 C CA . ASP B 1 348 ? 12.156 -23 -11.602 1 97.75 348 ASP B CA 1
ATOM 5913 C C . ASP B 1 348 ? 12.125 -22.406 -13.008 1 97.75 348 ASP B C 1
ATOM 5915 O O . ASP B 1 348 ? 12.016 -23.141 -13.992 1 97.75 348 ASP B O 1
ATOM 5919 N N . ILE B 1 349 ? 12.164 -21.125 -13.086 1 98.12 349 ILE B N 1
ATOM 5920 C CA . ILE B 1 349 ? 12.25 -20.438 -14.375 1 98.12 349 ILE B CA 1
ATOM 5921 C C . ILE B 1 349 ? 13.539 -19.625 -14.438 1 98.12 349 ILE B C 1
ATOM 5923 O O . ILE B 1 349 ? 14 -19.094 -13.422 1 98.12 349 ILE B O 1
ATOM 5927 N N . ASN B 1 350 ? 14.078 -19.5 -15.609 1 98 350 ASN B N 1
ATOM 5928 C CA . ASN B 1 350 ? 15.312 -18.766 -15.82 1 98 350 ASN B CA 1
ATOM 5929 C C . ASN B 1 350 ? 15.047 -17.266 -15.992 1 98 350 ASN B C 1
ATOM 5931 O O . ASN B 1 350 ? 15.422 -16.672 -17 1 98 350 ASN B O 1
ATOM 5935 N N . SER B 1 351 ? 14.43 -16.688 -15.031 1 98.44 351 SER B N 1
ATOM 5936 C CA . SER B 1 351 ? 14.102 -15.266 -14.922 1 98.44 351 SER B CA 1
ATOM 5937 C C . SER B 1 351 ? 14.531 -14.703 -13.57 1 98.44 351 SER B C 1
ATOM 5939 O O . SER B 1 351 ? 15.328 -15.32 -12.859 1 98.44 351 SER B O 1
ATOM 5941 N N . GLY B 1 352 ? 14.188 -13.531 -13.188 1 98.19 352 GLY B N 1
ATOM 5942 C CA . GLY B 1 352 ? 14.445 -12.93 -11.891 1 98.19 352 GLY B CA 1
ATOM 5943 C C . GLY B 1 352 ? 15.734 -12.125 -11.852 1 98.19 352 GLY B C 1
ATOM 5944 O O . GLY B 1 352 ? 15.969 -11.367 -10.906 1 98.19 352 GLY B O 1
ATOM 5945 N N . VAL B 1 353 ? 16.547 -12.25 -12.883 1 98.06 353 VAL B N 1
ATOM 5946 C CA . VAL B 1 353 ? 17.75 -11.445 -13.055 1 98.06 353 VAL B CA 1
ATOM 5947 C C . VAL B 1 353 ? 17.906 -11.039 -14.516 1 98.06 353 VAL B C 1
ATOM 5949 O O . VAL B 1 353 ? 17.422 -11.727 -15.414 1 98.06 353 VAL B O 1
ATOM 5952 N N . LEU B 1 354 ? 18.484 -9.852 -14.766 1 98.62 354 LEU B N 1
ATOM 5953 C CA . LEU B 1 354 ? 18.859 -9.484 -16.125 1 98.62 354 LEU B CA 1
ATOM 5954 C C . LEU B 1 354 ? 20.266 -9.977 -16.438 1 98.62 354 LEU B C 1
ATOM 5956 O O . LEU B 1 354 ? 21.25 -9.336 -16.078 1 98.62 354 LEU B O 1
ATOM 5960 N N . ARG B 1 355 ? 20.281 -11.055 -17.094 1 98 355 ARG B N 1
ATOM 5961 C CA . ARG B 1 355 ? 21.531 -11.75 -17.391 1 98 355 ARG B CA 1
ATOM 5962 C C . ARG B 1 355 ? 21.469 -12.414 -18.75 1 98 355 ARG B C 1
ATOM 5964 O O . ARG B 1 355 ? 20.422 -12.914 -19.156 1 98 355 ARG B O 1
ATOM 5971 N N . LYS B 1 356 ? 22.656 -12.445 -19.391 1 97.81 356 LYS B N 1
ATOM 5972 C CA . LYS B 1 356 ? 22.734 -13.117 -20.688 1 97.81 356 LYS B CA 1
ATOM 5973 C C . LYS B 1 356 ? 22.156 -14.531 -20.594 1 97.81 356 LYS B C 1
ATOM 5975 O O . LYS B 1 356 ? 22.406 -15.25 -19.625 1 97.81 356 LYS B O 1
ATOM 5980 N N . ASP B 1 357 ? 21.328 -14.914 -21.562 1 98.12 357 ASP B N 1
ATOM 5981 C CA . ASP B 1 357 ? 20.734 -16.219 -21.797 1 98.12 357 ASP B CA 1
ATOM 5982 C C . ASP B 1 357 ? 19.531 -16.453 -20.891 1 98.12 357 ASP B C 1
ATOM 5984 O O . ASP B 1 357 ? 18.859 -17.484 -20.984 1 98.12 357 ASP B O 1
ATOM 5988 N N . TYR B 1 358 ? 19.234 -15.555 -20 1 98.5 358 TYR B N 1
ATOM 5989 C CA . TYR B 1 358 ? 17.984 -15.617 -19.234 1 98.5 358 TYR B CA 1
ATOM 5990 C C . TYR B 1 358 ? 16.797 -15.18 -20.078 1 98.5 358 TYR B C 1
ATOM 5992 O O . TYR B 1 358 ? 16.969 -14.531 -21.109 1 98.5 358 TYR B O 1
ATOM 6000 N N . ASN B 1 359 ? 15.602 -15.641 -19.656 1 98.75 359 ASN B N 1
ATOM 6001 C CA . ASN B 1 359 ? 14.391 -15.195 -20.344 1 98.75 359 ASN B CA 1
ATOM 6002 C C . ASN B 1 359 ? 14.266 -13.672 -20.312 1 98.75 359 ASN B C 1
ATOM 6004 O O . ASN B 1 359 ? 14.594 -13.039 -19.312 1 98.75 359 ASN B O 1
ATOM 6008 N N . ALA B 1 360 ? 13.867 -13.062 -21.422 1 98.81 360 ALA B N 1
ATOM 6009 C CA . ALA B 1 360 ? 13.633 -11.617 -21.484 1 98.81 360 ALA B CA 1
ATOM 6010 C C . ALA B 1 360 ? 12.328 -11.242 -20.797 1 98.81 360 ALA B C 1
ATOM 6012 O O . ALA B 1 360 ? 11.359 -10.852 -21.453 1 98.81 360 ALA B O 1
ATOM 6013 N N . ASP B 1 361 ? 12.273 -11.422 -19.531 1 98.94 361 ASP B N 1
ATOM 6014 C CA . ASP B 1 361 ? 11.203 -10.992 -18.641 1 98.94 361 ASP B CA 1
ATOM 6015 C C . ASP B 1 361 ? 11.578 -9.703 -17.906 1 98.94 361 ASP B C 1
ATOM 6017 O O . ASP B 1 361 ? 12.219 -9.75 -16.859 1 98.94 361 ASP B O 1
ATOM 6021 N N . VAL B 1 362 ? 11.18 -8.562 -18.484 1 98.94 362 VAL B N 1
ATOM 6022 C CA . VAL B 1 362 ? 11.703 -7.262 -18.078 1 98.94 362 VAL B CA 1
ATOM 6023 C C . VAL B 1 362 ? 10.555 -6.277 -17.906 1 98.94 362 VAL B C 1
ATOM 6025 O O . VAL B 1 362 ? 9.578 -6.301 -18.656 1 98.94 362 VAL B O 1
ATOM 6028 N N . ILE B 1 363 ? 10.648 -5.43 -16.891 1 98.94 363 ILE B N 1
ATOM 6029 C CA . ILE B 1 363 ? 9.703 -4.332 -16.75 1 98.94 363 ILE B CA 1
ATOM 6030 C C . ILE B 1 363 ? 10.453 -3.004 -16.672 1 98.94 363 ILE B C 1
ATOM 6032 O O . ILE B 1 363 ? 11.648 -2.975 -16.375 1 98.94 363 ILE B O 1
ATOM 6036 N N . ILE B 1 364 ? 9.844 -1.961 -17.062 1 98.94 364 ILE B N 1
ATOM 6037 C CA . ILE B 1 364 ? 10.344 -0.596 -16.922 1 98.94 364 ILE B CA 1
ATOM 6038 C C . ILE B 1 364 ? 9.406 0.208 -16.016 1 98.94 364 ILE B C 1
ATOM 6040 O O . ILE B 1 364 ? 8.195 0.243 -16.234 1 98.94 364 ILE B O 1
ATOM 6044 N N . ILE B 1 365 ? 9.914 0.781 -14.977 1 98.94 365 ILE B N 1
ATOM 6045 C CA . ILE B 1 365 ? 9.18 1.616 -14.039 1 98.94 365 ILE B CA 1
ATOM 6046 C C . ILE B 1 365 ? 9.492 3.088 -14.297 1 98.94 365 ILE B C 1
ATOM 6048 O O . ILE B 1 365 ? 10.664 3.48 -14.344 1 98.94 365 ILE B O 1
ATOM 6052 N N . ASP B 1 366 ? 8.484 3.9 -14.508 1 98.62 366 ASP B N 1
ATOM 6053 C CA . ASP B 1 366 ? 8.648 5.344 -14.672 1 98.62 366 ASP B CA 1
ATOM 6054 C C . ASP B 1 366 ? 8.891 6.023 -13.328 1 98.62 366 ASP B C 1
ATOM 6056 O O . ASP B 1 366 ? 7.992 6.078 -12.477 1 98.62 366 ASP B O 1
ATOM 6060 N N . MET B 1 367 ? 10.055 6.582 -13.148 1 98.06 367 MET B N 1
ATOM 6061 C CA . MET B 1 367 ? 10.445 7.129 -11.852 1 98.06 367 MET B CA 1
ATOM 6062 C C . MET B 1 367 ? 10.234 8.641 -11.812 1 98.06 367 MET B C 1
ATOM 6064 O O . MET B 1 367 ? 10.461 9.273 -10.789 1 98.06 367 MET B O 1
ATOM 6068 N N . ASN B 1 368 ? 9.805 9.234 -12.883 1 97.44 368 ASN B N 1
ATOM 6069 C CA . ASN B 1 368 ? 9.594 10.68 -12.922 1 97.44 368 ASN B CA 1
ATOM 6070 C C . ASN B 1 368 ? 8.203 11.055 -12.43 1 97.44 368 ASN B C 1
ATOM 6072 O O . ASN B 1 368 ? 7.383 11.562 -13.203 1 97.44 368 ASN B O 1
ATOM 6076 N N . LYS B 1 369 ? 7.938 10.828 -11.227 1 97.88 369 LYS B N 1
ATOM 6077 C CA . LYS B 1 369 ? 6.684 11.109 -10.531 1 97.88 369 LYS B CA 1
ATOM 6078 C C . LYS B 1 369 ? 6.938 11.867 -9.227 1 97.88 369 LYS B C 1
ATOM 6080 O O . LYS B 1 369 ? 8.008 11.742 -8.633 1 97.88 369 LYS B O 1
ATOM 6085 N N . ALA B 1 370 ? 5.957 12.617 -8.781 1 98.31 370 ALA B N 1
ATOM 6086 C CA . ALA B 1 370 ? 6.074 13.383 -7.543 1 98.31 370 ALA B CA 1
ATOM 6087 C C . ALA B 1 370 ? 6.398 12.469 -6.363 1 98.31 370 ALA B C 1
ATOM 6089 O O . ALA B 1 370 ? 7.277 12.773 -5.555 1 98.31 370 ALA B O 1
ATOM 6090 N N . HIS B 1 371 ? 5.73 11.297 -6.25 1 98.56 371 HIS B N 1
ATOM 6091 C CA . HIS B 1 371 ? 5.879 10.414 -5.102 1 98.56 371 HIS B CA 1
ATOM 6092 C C . HIS B 1 371 ? 7.125 9.539 -5.234 1 98.56 371 HIS B C 1
ATOM 6094 O O . HIS B 1 371 ? 7.387 8.695 -4.375 1 98.56 371 HIS B O 1
ATOM 6100 N N . LEU B 1 372 ? 7.914 9.695 -6.355 1 98.56 372 LEU B N 1
ATOM 6101 C CA . LEU B 1 372 ? 9.141 8.938 -6.574 1 98.56 372 LEU B CA 1
ATOM 6102 C C . LEU B 1 372 ? 10.344 9.875 -6.703 1 98.56 372 LEU B C 1
ATOM 6104 O O . LEU B 1 372 ? 11.375 9.5 -7.258 1 98.56 372 LEU B O 1
ATOM 6108 N N . SER B 1 373 ? 10.211 11.133 -6.246 1 98.06 373 SER B N 1
ATOM 6109 C CA . SER B 1 373 ? 11.273 12.133 -6.285 1 98.06 373 SER B CA 1
ATOM 6110 C C . SER B 1 373 ? 11.531 12.719 -4.902 1 98.06 373 SER B C 1
ATOM 6112 O O . SER B 1 373 ? 10.594 12.906 -4.117 1 98.06 373 SER B O 1
ATOM 6114 N N . PRO B 1 374 ? 12.758 13.031 -4.551 1 97.81 374 PRO B N 1
ATOM 6115 C CA . PRO B 1 374 ? 14.008 12.734 -5.246 1 97.81 374 PRO B CA 1
ATOM 6116 C C . PRO B 1 374 ? 14.414 11.266 -5.148 1 97.81 374 PRO B C 1
ATOM 6118 O O . PRO B 1 374 ? 13.773 10.5 -4.426 1 97.81 374 PRO B O 1
ATOM 6121 N N . LEU B 1 375 ? 15.328 10.852 -5.93 1 97.19 375 LEU B N 1
ATOM 6122 C CA . LEU B 1 375 ? 15.758 9.461 -5.945 1 97.19 375 LEU B CA 1
ATOM 6123 C C . LEU B 1 375 ? 17.172 9.32 -5.406 1 97.19 375 LEU B C 1
ATOM 6125 O O . LEU B 1 375 ? 18.141 9.766 -6.043 1 97.19 375 LEU B O 1
ATOM 6129 N N . PHE B 1 376 ? 17.312 8.719 -4.199 1 96.19 376 PHE B N 1
ATOM 6130 C CA . PHE B 1 376 ? 18.625 8.492 -3.584 1 96.19 376 PHE B CA 1
ATOM 6131 C C . PHE B 1 376 ? 19.016 7.02 -3.676 1 96.19 376 PHE B C 1
ATOM 6133 O O . PHE B 1 376 ? 20.188 6.695 -3.836 1 96.19 376 PHE B O 1
ATOM 6140 N N . ASP B 1 377 ? 18.078 6.133 -3.479 1 96.75 377 ASP B N 1
ATOM 6141 C CA . ASP B 1 377 ? 18.281 4.688 -3.424 1 96.75 377 ASP B CA 1
ATOM 6142 C C . ASP B 1 377 ? 17.172 3.955 -4.18 1 96.75 377 ASP B C 1
ATOM 6144 O O . ASP B 1 377 ? 16.031 3.918 -3.73 1 96.75 377 ASP B O 1
ATOM 6148 N N . VAL B 1 378 ? 17.516 3.305 -5.281 1 97.81 378 VAL B N 1
ATOM 6149 C CA . VAL B 1 378 ? 16.547 2.734 -6.207 1 97.81 378 VAL B CA 1
ATOM 6150 C C . VAL B 1 378 ? 15.781 1.611 -5.516 1 97.81 378 VAL B C 1
ATOM 6152 O O . VAL B 1 378 ? 14.547 1.601 -5.527 1 97.81 378 VAL B O 1
ATOM 6155 N N . PRO B 1 379 ? 16.469 0.634 -4.824 1 97.88 379 PRO B N 1
ATOM 6156 C CA . PRO B 1 379 ? 15.719 -0.409 -4.125 1 97.88 379 PRO B CA 1
ATOM 6157 C C . PRO B 1 379 ? 14.742 0.157 -3.096 1 97.88 379 PRO B C 1
ATOM 6159 O O . PRO B 1 379 ? 13.586 -0.275 -3.031 1 97.88 379 PRO B O 1
ATOM 6162 N N . SER B 1 380 ? 15.18 1.157 -2.33 1 97.75 380 SER B N 1
ATOM 6163 C CA . SER B 1 380 ? 14.328 1.79 -1.33 1 97.75 380 SER B CA 1
ATOM 6164 C C . SER B 1 380 ? 13.094 2.418 -1.972 1 97.75 380 SER B C 1
ATOM 6166 O O . SER B 1 380 ? 11.977 2.238 -1.487 1 97.75 380 SER B O 1
ATOM 6168 N N . GLN B 1 381 ? 13.305 3.158 -3.035 1 98.19 381 GLN B N 1
ATOM 6169 C CA . GLN B 1 381 ? 12.219 3.855 -3.713 1 98.19 381 GLN B CA 1
ATOM 6170 C C . GLN B 1 381 ? 11.211 2.869 -4.289 1 98.19 381 GLN B C 1
ATOM 6172 O O . GLN B 1 381 ? 10 3.111 -4.234 1 98.19 381 GLN B O 1
ATOM 6177 N N . LEU B 1 382 ? 11.711 1.781 -4.816 1 98.69 382 LEU B N 1
ATOM 6178 C CA . LEU B 1 382 ? 10.852 0.771 -5.422 1 98.69 382 LEU B CA 1
ATOM 6179 C C . LEU B 1 382 ? 9.977 0.099 -4.367 1 98.69 382 LEU B C 1
ATOM 6181 O O . LEU B 1 382 ? 8.797 -0.17 -4.613 1 98.69 382 LEU B O 1
ATOM 6185 N N . VAL B 1 383 ? 10.5 -0.133 -3.191 1 98.69 383 VAL B N 1
ATOM 6186 C CA . VAL B 1 383 ? 9.797 -0.923 -2.188 1 98.69 383 VAL B CA 1
ATOM 6187 C C . VAL B 1 383 ? 8.883 -0.017 -1.361 1 98.69 383 VAL B C 1
ATOM 6189 O O . VAL B 1 383 ? 7.754 -0.39 -1.037 1 98.69 383 VAL B O 1
ATOM 6192 N N . TYR B 1 384 ? 9.289 1.218 -1.08 1 98.5 384 TYR B N 1
ATOM 6193 C CA . TYR B 1 384 ? 8.586 1.99 -0.06 1 98.5 384 TYR B CA 1
ATOM 6194 C C . TYR B 1 384 ? 7.73 3.082 -0.692 1 98.5 384 TYR B C 1
ATOM 6196 O O . TYR B 1 384 ? 6.855 3.652 -0.037 1 98.5 384 TYR B O 1
ATOM 6204 N N . SER B 1 385 ? 7.938 3.389 -1.993 1 98.31 385 SER B N 1
ATOM 6205 C CA . SER B 1 385 ? 7.223 4.523 -2.562 1 98.31 385 SER B CA 1
ATOM 6206 C C . SER B 1 385 ? 6.473 4.125 -3.83 1 98.31 385 SER B C 1
ATOM 6208 O O . SER B 1 385 ? 5.363 4.602 -4.074 1 98.31 385 SER B O 1
ATOM 6210 N N . ALA B 1 386 ? 7.035 3.23 -4.625 1 98.56 386 ALA B N 1
ATOM 6211 C CA . ALA B 1 386 ? 6.477 2.895 -5.934 1 98.56 386 ALA B CA 1
ATOM 6212 C C . ALA B 1 386 ? 5.223 2.035 -5.785 1 98.56 386 ALA B C 1
ATOM 6214 O O . ALA B 1 386 ? 5.012 1.409 -4.746 1 98.56 386 ALA B O 1
ATOM 6215 N N . THR B 1 387 ? 4.352 2.041 -6.793 1 98.31 387 THR B N 1
ATOM 6216 C CA . THR B 1 387 ? 3.158 1.214 -6.91 1 98.31 387 THR B CA 1
ATOM 6217 C C . THR B 1 387 ? 3.092 0.549 -8.281 1 98.31 387 THR B C 1
ATOM 6219 O O . THR B 1 387 ? 3.871 0.882 -9.18 1 98.31 387 THR B O 1
ATOM 6222 N N . GLY B 1 388 ? 2.15 -0.381 -8.375 1 98.56 388 GLY B N 1
ATOM 6223 C CA . GLY B 1 388 ? 1.967 -1.039 -9.656 1 98.56 388 GLY B CA 1
ATOM 6224 C C . GLY B 1 388 ? 1.658 -0.072 -10.789 1 98.56 388 GLY B C 1
ATOM 6225 O O . GLY B 1 388 ? 2.002 -0.328 -11.945 1 98.56 388 GLY B O 1
ATOM 6226 N N . ASN B 1 389 ? 1.09 1.099 -10.477 1 98.06 389 ASN B N 1
ATOM 6227 C CA . ASN B 1 389 ? 0.687 2.084 -11.477 1 98.06 389 ASN B CA 1
ATOM 6228 C C . ASN B 1 389 ? 1.894 2.801 -12.07 1 98.06 389 ASN B C 1
ATOM 6230 O O . ASN B 1 389 ? 1.772 3.482 -13.094 1 98.06 389 ASN B O 1
ATOM 6234 N N . ASP B 1 390 ? 3.061 2.553 -11.539 1 98.62 390 ASP B N 1
ATOM 6235 C CA . ASP B 1 390 ? 4.262 3.225 -12.031 1 98.62 390 ASP B CA 1
ATOM 6236 C C . ASP B 1 390 ? 4.953 2.393 -13.109 1 98.62 390 ASP B C 1
ATOM 6238 O O . ASP B 1 390 ? 5.844 2.887 -13.797 1 98.62 390 ASP B O 1
ATOM 6242 N N . VAL B 1 391 ? 4.543 1.115 -13.273 1 98.88 391 VAL B N 1
ATOM 6243 C CA . VAL B 1 391 ? 5.09 0.279 -14.336 1 98.88 391 VAL B CA 1
ATOM 6244 C C . VAL B 1 391 ? 4.582 0.769 -15.688 1 98.88 391 VAL B C 1
ATOM 6246 O O . VAL B 1 391 ? 3.371 0.879 -15.906 1 98.88 391 VAL B O 1
ATOM 6249 N N . ARG B 1 392 ? 5.441 1.075 -16.578 1 98.62 392 ARG B N 1
ATOM 6250 C CA . ARG B 1 392 ? 4.992 1.615 -17.859 1 98.62 392 ARG B CA 1
ATOM 6251 C C . ARG B 1 392 ? 5.125 0.578 -18.969 1 98.62 392 ARG B C 1
ATOM 6253 O O . ARG B 1 392 ? 4.434 0.657 -19.984 1 98.62 392 ARG B O 1
ATOM 6260 N N . THR B 1 393 ? 6.09 -0.393 -18.812 1 98.88 393 THR B N 1
ATOM 6261 C CA . THR B 1 393 ? 6.316 -1.42 -19.828 1 98.88 393 THR B CA 1
ATOM 6262 C C . THR B 1 393 ? 6.516 -2.785 -19.172 1 98.88 393 THR B C 1
ATOM 6264 O O . THR B 1 393 ? 7.191 -2.898 -18.141 1 98.88 393 THR B O 1
ATOM 6267 N N . THR B 1 394 ? 5.898 -3.805 -19.703 1 98.94 394 THR B N 1
ATOM 6268 C CA . THR B 1 394 ? 6.062 -5.191 -19.281 1 98.94 394 THR B CA 1
ATOM 6269 C C . THR B 1 394 ? 6.375 -6.086 -20.484 1 98.94 394 THR B C 1
ATOM 6271 O O . THR B 1 394 ? 5.617 -6.117 -21.453 1 98.94 394 THR B O 1
ATOM 6274 N N . ILE B 1 395 ? 7.484 -6.719 -20.438 1 98.94 395 ILE B N 1
ATOM 6275 C CA . ILE B 1 395 ? 7.945 -7.648 -21.453 1 98.94 395 ILE B CA 1
ATOM 6276 C C . ILE B 1 395 ? 8.062 -9.055 -20.859 1 98.94 395 ILE B C 1
ATOM 6278 O O . ILE B 1 395 ? 8.641 -9.234 -19.797 1 98.94 395 ILE B O 1
ATOM 6282 N N . VAL B 1 396 ? 7.473 -10.055 -21.5 1 98.88 396 VAL B N 1
ATOM 6283 C CA . VAL B 1 396 ? 7.598 -11.453 -21.094 1 98.88 396 VAL B CA 1
ATOM 6284 C C . VAL B 1 396 ? 8.047 -12.305 -22.281 1 98.88 396 VAL B C 1
ATOM 6286 O O . VAL B 1 396 ? 7.457 -12.227 -23.359 1 98.88 396 VAL B O 1
ATOM 6289 N N . ASN B 1 397 ? 9.109 -13.07 -22.031 1 98.31 397 ASN B N 1
ATOM 6290 C CA . ASN B 1 397 ? 9.648 -13.922 -23.094 1 98.31 397 ASN B CA 1
ATOM 6291 C C . ASN B 1 397 ? 9.953 -13.133 -24.359 1 98.31 397 ASN B C 1
ATOM 6293 O O . ASN B 1 397 ? 9.703 -13.602 -25.469 1 98.31 397 ASN B O 1
ATOM 6297 N N . GLY B 1 398 ? 10.375 -11.891 -24.203 1 98.38 398 GLY B N 1
ATOM 6298 C CA . GLY B 1 398 ? 10.789 -11.031 -25.312 1 98.38 398 GLY B CA 1
ATOM 6299 C C . GLY B 1 398 ? 9.617 -10.406 -26.047 1 98.38 398 GLY B C 1
ATOM 6300 O O . GLY B 1 398 ? 9.812 -9.703 -27.031 1 98.38 398 GLY B O 1
ATOM 6301 N N . VAL B 1 399 ? 8.453 -10.617 -25.625 1 98.62 399 VAL B N 1
ATOM 6302 C CA . VAL B 1 399 ? 7.254 -10.039 -26.219 1 98.62 399 VAL B CA 1
ATOM 6303 C C . VAL B 1 399 ? 6.754 -8.875 -25.359 1 98.62 399 VAL B C 1
ATOM 6305 O O . VAL B 1 399 ? 6.562 -9.031 -24.156 1 98.62 399 VAL B O 1
ATOM 6308 N N . VAL B 1 400 ? 6.512 -7.676 -25.922 1 98.81 400 VAL B N 1
ATOM 6309 C CA . VAL B 1 400 ? 5.988 -6.516 -25.219 1 98.81 400 VAL B CA 1
ATOM 6310 C C . VAL B 1 400 ? 4.492 -6.695 -24.969 1 98.81 400 VAL B C 1
ATOM 6312 O O . VAL B 1 400 ? 3.686 -6.598 -25.891 1 98.81 400 VAL B O 1
ATOM 6315 N N . LEU B 1 401 ? 4.145 -6.965 -23.734 1 98.88 401 LEU B N 1
ATOM 6316 C CA . LEU B 1 401 ? 2.74 -7.137 -23.375 1 98.88 401 LEU B CA 1
ATOM 6317 C C . LEU B 1 401 ? 2.084 -5.793 -23.094 1 98.88 401 LEU B C 1
ATOM 6319 O O . LEU B 1 401 ? 0.882 -5.625 -23.297 1 98.88 401 LEU B O 1
ATOM 6323 N N . MET B 1 402 ? 2.811 -4.898 -22.531 1 98.88 402 MET B N 1
ATOM 6324 C CA . MET B 1 402 ? 2.381 -3.539 -22.203 1 98.88 402 MET B CA 1
ATOM 6325 C C . MET B 1 402 ? 3.502 -2.541 -22.469 1 98.88 402 MET B C 1
ATOM 6327 O O . MET B 1 402 ? 4.66 -2.801 -22.141 1 98.88 402 MET B O 1
ATOM 6331 N N . ASP B 1 403 ? 3.203 -1.425 -23.094 1 98.69 403 ASP B N 1
ATOM 6332 C CA . ASP B 1 403 ? 4.129 -0.314 -23.297 1 98.69 403 ASP B CA 1
ATOM 6333 C C . ASP B 1 403 ? 3.434 1.026 -23.062 1 98.69 403 ASP B C 1
ATOM 6335 O O . ASP B 1 403 ? 2.33 1.253 -23.562 1 98.69 403 ASP B O 1
ATOM 6339 N N . GLU B 1 404 ? 4.047 1.899 -22.297 1 98 404 GLU B N 1
ATOM 6340 C CA . GLU B 1 404 ? 3.473 3.184 -21.906 1 98 404 GLU B CA 1
ATOM 6341 C C . GLU B 1 404 ? 2.061 3.014 -21.359 1 98 404 GLU B C 1
ATOM 6343 O O . GLU B 1 404 ? 1.136 3.713 -21.766 1 98 404 GLU B O 1
ATOM 6348 N N . ARG B 1 405 ? 1.842 1.903 -20.656 1 97.75 405 ARG B N 1
ATOM 6349 C CA . ARG B 1 405 ? 0.651 1.543 -19.891 1 97.75 405 ARG B CA 1
ATOM 6350 C C . ARG B 1 405 ? -0.491 1.142 -20.812 1 97.75 405 ARG B C 1
ATOM 6352 O O . ARG B 1 405 ? -1.636 1.005 -20.375 1 97.75 405 ARG B O 1
ATOM 6359 N N . LYS B 1 406 ? -0.211 1.033 -22.125 1 98.38 406 LYS B N 1
ATOM 6360 C CA . LYS B 1 406 ? -1.168 0.437 -23.047 1 98.38 406 LYS B CA 1
ATOM 6361 C C . LYS B 1 406 ? -0.94 -1.065 -23.188 1 98.38 406 LYS B C 1
ATOM 6363 O O . LYS B 1 406 ? 0.126 -1.5 -23.625 1 98.38 406 LYS B O 1
ATOM 6368 N N . VAL B 1 407 ? -1.883 -1.797 -22.766 1 98.75 407 VAL B N 1
ATOM 6369 C CA . VAL B 1 407 ? -1.794 -3.25 -22.875 1 98.75 407 VAL B CA 1
ATOM 6370 C C . VAL B 1 407 ? -2.012 -3.682 -24.312 1 98.75 407 VAL B C 1
ATOM 6372 O O . VAL B 1 407 ? -2.982 -3.268 -24.953 1 98.75 407 VAL B O 1
ATOM 6375 N N . LEU B 1 408 ? -1.134 -4.496 -24.812 1 98.5 408 LEU B N 1
ATOM 6376 C CA . LEU B 1 408 ? -1.127 -4.82 -26.234 1 98.5 408 LEU B CA 1
ATOM 6377 C C . LEU B 1 408 ? -1.635 -6.238 -26.484 1 98.5 408 LEU B C 1
ATOM 6379 O O . LEU B 1 408 ? -2.012 -6.586 -27.594 1 98.5 408 LEU B O 1
ATOM 6383 N N . CYS B 1 409 ? -1.688 -7.055 -25.422 1 97.75 409 CYS B N 1
ATOM 6384 C CA . CYS B 1 409 ? -1.952 -8.484 -25.578 1 97.75 409 CYS B CA 1
ATOM 6385 C C . CYS B 1 409 ? -3.43 -8.789 -25.375 1 97.75 409 CYS B C 1
ATOM 6387 O O . CYS B 1 409 ? -3.893 -9.883 -25.688 1 97.75 409 CYS B O 1
ATOM 6389 N N . MET B 1 410 ? -4.164 -7.902 -24.859 1 97.88 410 MET B N 1
ATOM 6390 C CA . MET B 1 410 ? -5.598 -8.086 -24.656 1 97.88 410 MET B CA 1
ATOM 6391 C C . MET B 1 410 ? -6.328 -6.746 -24.688 1 97.88 410 MET B C 1
ATOM 6393 O O . MET B 1 410 ? -5.703 -5.691 -24.578 1 97.88 410 MET B O 1
ATOM 6397 N N . ASN B 1 411 ? -7.66 -6.758 -24.938 1 98.31 411 ASN B N 1
ATOM 6398 C CA . ASN B 1 411 ? -8.492 -5.566 -24.859 1 98.31 411 ASN B CA 1
ATOM 6399 C C . ASN B 1 411 ? -8.875 -5.23 -23.422 1 98.31 411 ASN B C 1
ATOM 6401 O O . ASN B 1 411 ? -9.789 -5.836 -22.859 1 98.31 411 ASN B O 1
ATOM 6405 N N . GLU B 1 412 ? -8.227 -4.262 -22.875 1 98.38 412 GLU B N 1
ATOM 6406 C CA . GLU B 1 412 ? -8.328 -3.938 -21.469 1 98.38 412 GLU B CA 1
ATOM 6407 C C . GLU B 1 412 ? -9.781 -3.717 -21.047 1 98.38 412 GLU B C 1
ATOM 6409 O O . GLU B 1 412 ? -10.266 -4.332 -20.094 1 98.38 412 GLU B O 1
ATOM 6414 N N . GLN B 1 413 ? -10.5 -2.859 -21.719 1 98.44 413 GLN B N 1
ATOM 6415 C CA . GLN B 1 413 ? -11.867 -2.514 -21.328 1 98.44 413 GLN B CA 1
ATOM 6416 C C . GLN B 1 413 ? -12.797 -3.715 -21.469 1 98.44 413 GLN B C 1
ATOM 6418 O O . GLN B 1 413 ? -13.688 -3.908 -20.641 1 98.44 413 GLN B O 1
ATOM 6423 N N . GLN B 1 414 ? -12.617 -4.531 -22.5 1 98.69 414 GLN B N 1
ATOM 6424 C CA . GLN B 1 414 ? -13.438 -5.723 -22.672 1 98.69 414 GLN B CA 1
ATOM 6425 C C . GLN B 1 414 ? -13.227 -6.703 -21.516 1 98.69 414 GLN B C 1
ATOM 6427 O O . GLN B 1 414 ? -14.188 -7.293 -21.016 1 98.69 414 GLN B O 1
ATOM 6432 N N . VAL B 1 415 ? -11.953 -6.871 -21.156 1 98.81 415 VAL B N 1
ATOM 6433 C CA . VAL B 1 415 ? -11.633 -7.758 -20.047 1 98.81 415 VAL B CA 1
ATOM 6434 C C . VAL B 1 415 ? -12.336 -7.277 -18.781 1 98.81 415 VAL B C 1
ATOM 6436 O O . VAL B 1 415 ? -12.93 -8.07 -18.047 1 98.81 415 VAL B O 1
ATOM 6439 N N . ILE B 1 416 ? -12.281 -5.977 -18.516 1 98.75 416 ILE B N 1
ATOM 6440 C CA . ILE B 1 416 ? -12.898 -5.391 -17.328 1 98.75 416 ILE B CA 1
ATOM 6441 C C . ILE B 1 416 ? -14.414 -5.594 -17.375 1 98.75 416 ILE B C 1
ATOM 6443 O O . ILE B 1 416 ? -15.023 -6.047 -16.406 1 98.75 416 ILE B O 1
ATOM 6447 N N . ASN B 1 417 ? -15.039 -5.34 -18.547 1 98.62 417 ASN B N 1
ATOM 6448 C CA . ASN B 1 417 ? -16.484 -5.488 -18.719 1 98.62 417 ASN B CA 1
ATOM 6449 C C . ASN B 1 417 ? -16.922 -6.938 -18.531 1 98.62 417 ASN B C 1
ATOM 6451 O O . ASN B 1 417 ? -17.938 -7.203 -17.891 1 98.62 417 ASN B O 1
ATOM 6455 N N . ASP B 1 418 ? -16.156 -7.855 -19.125 1 98.75 418 ASP B N 1
ATOM 6456 C CA . ASP B 1 418 ? -16.469 -9.273 -19 1 98.75 418 ASP B CA 1
ATOM 6457 C C . ASP B 1 418 ? -16.422 -9.734 -17.547 1 98.75 418 ASP B C 1
ATOM 6459 O O . ASP B 1 418 ? -17.266 -10.516 -17.109 1 98.75 418 ASP B O 1
ATOM 6463 N N . ALA B 1 419 ? -15.43 -9.281 -16.844 1 98.75 419 ALA B N 1
ATOM 6464 C CA . ALA B 1 419 ? -15.297 -9.664 -15.445 1 98.75 419 ALA B CA 1
ATOM 6465 C C . ALA B 1 419 ? -16.453 -9.109 -14.617 1 98.75 419 ALA B C 1
ATOM 6467 O O . ALA B 1 419 ? -16.984 -9.797 -13.742 1 98.75 419 ALA B O 1
ATOM 6468 N N . LYS B 1 420 ? -16.812 -7.812 -14.852 1 98.38 420 LYS B N 1
ATOM 6469 C CA . LYS B 1 420 ? -17.953 -7.211 -14.156 1 98.38 420 LYS B CA 1
ATOM 6470 C C . LYS B 1 420 ? -19.234 -8 -14.406 1 98.38 420 LYS B C 1
ATOM 6472 O O . LYS B 1 420 ? -20 -8.266 -13.477 1 98.38 420 LYS B O 1
ATOM 6477 N N . GLN B 1 421 ? -19.422 -8.375 -15.648 1 98.56 421 GLN B N 1
ATOM 6478 C CA . GLN B 1 421 ? -20.609 -9.141 -16.016 1 98.56 421 GLN B CA 1
ATOM 6479 C C . GLN B 1 421 ? -20.594 -10.523 -15.367 1 98.56 421 GLN B C 1
ATOM 6481 O O . GLN B 1 421 ? -21.609 -10.977 -14.844 1 98.56 421 GLN B O 1
ATOM 6486 N N . ALA B 1 422 ? -19.453 -11.18 -15.43 1 98.69 422 ALA B N 1
ATOM 6487 C CA . ALA B 1 422 ? -19.312 -12.508 -14.828 1 98.69 422 ALA B CA 1
ATOM 6488 C C . ALA B 1 422 ? -19.609 -12.461 -13.328 1 98.69 422 ALA B C 1
ATOM 6490 O O . ALA B 1 422 ? -20.281 -13.344 -12.797 1 98.69 422 ALA B O 1
ATOM 6491 N N . ALA B 1 423 ? -19.062 -11.469 -12.672 1 98.25 423 ALA B N 1
ATOM 6492 C CA . ALA B 1 423 ? -19.281 -11.312 -11.242 1 98.25 423 ALA B CA 1
ATOM 6493 C C . ALA B 1 423 ? -20.766 -11.094 -10.938 1 98.25 423 ALA B C 1
ATOM 6495 O O . ALA B 1 423 ? -21.312 -11.68 -9.992 1 98.25 423 ALA B O 1
ATOM 6496 N N . SER B 1 424 ? -21.422 -10.242 -11.703 1 97.44 424 SER B N 1
ATOM 6497 C CA . SER B 1 424 ? -22.844 -9.977 -11.539 1 97.44 424 SER B CA 1
ATOM 6498 C C . SER B 1 424 ? -23.672 -11.242 -11.742 1 97.44 424 SER B C 1
ATOM 6500 O O . SER B 1 424 ? -24.594 -11.523 -10.969 1 97.44 424 SER B O 1
ATOM 6502 N N . ASP B 1 425 ? -23.344 -11.984 -12.797 1 98 425 ASP B N 1
ATOM 6503 C CA . ASP B 1 425 ? -24.047 -13.234 -13.086 1 98 425 ASP B CA 1
ATOM 6504 C C . ASP B 1 425 ? -23.844 -14.242 -11.953 1 98 425 ASP B C 1
ATOM 6506 O O . ASP B 1 425 ? -24.781 -14.945 -11.578 1 98 425 ASP B O 1
ATOM 6510 N N . LEU B 1 426 ? -22.625 -14.336 -11.477 1 97.44 426 LEU B N 1
ATOM 6511 C CA . LEU B 1 426 ? -22.312 -15.258 -10.391 1 97.44 426 LEU B CA 1
ATOM 6512 C C . LEU B 1 426 ? -23.125 -14.945 -9.148 1 97.44 426 LEU B C 1
ATOM 6514 O O . LEU B 1 426 ? -23.719 -15.852 -8.539 1 97.44 426 LEU B O 1
ATOM 6518 N N . VAL B 1 427 ? -23.172 -13.688 -8.742 1 95.88 427 VAL B N 1
ATOM 6519 C CA . VAL B 1 427 ? -23.938 -13.273 -7.562 1 95.88 427 VAL B CA 1
ATOM 6520 C C . VAL B 1 427 ? -25.422 -13.578 -7.758 1 95.88 427 VAL B C 1
ATOM 6522 O O . VAL B 1 427 ? -26.094 -13.992 -6.82 1 95.88 427 VAL B O 1
ATOM 6525 N N . SER B 1 428 ? -25.922 -13.383 -8.977 1 96.56 428 SER B N 1
ATOM 6526 C CA . SER B 1 428 ? -27.312 -13.695 -9.289 1 96.56 428 SER B CA 1
ATOM 6527 C C . SER B 1 428 ? -27.594 -15.18 -9.102 1 96.56 428 SER B C 1
ATOM 6529 O O . SER B 1 428 ? -28.672 -15.555 -8.609 1 96.56 428 SER B O 1
ATOM 6531 N N . ARG B 1 429 ? -26.656 -16.062 -9.531 1 96.88 429 ARG B N 1
ATOM 6532 C CA . ARG B 1 429 ? -26.812 -17.5 -9.352 1 96.88 429 ARG B CA 1
ATOM 6533 C C . ARG B 1 429 ? -26.812 -17.875 -7.875 1 96.88 429 ARG B C 1
ATOM 6535 O O . ARG B 1 429 ? -27.578 -18.734 -7.449 1 96.88 429 ARG B O 1
ATOM 6542 N N . VAL B 1 430 ? -25.969 -17.219 -7.047 1 94.88 430 VAL B N 1
ATOM 6543 C CA . VAL B 1 430 ? -25.891 -17.469 -5.613 1 94.88 430 VAL B CA 1
ATOM 6544 C C . VAL B 1 430 ? -27.203 -17.062 -4.949 1 94.88 430 VAL B C 1
ATOM 6546 O O . VAL B 1 430 ? -27.75 -17.797 -4.117 1 94.88 430 VAL B O 1
ATOM 6549 N N . ASP B 1 431 ? -27.781 -15.891 -5.34 1 92.56 431 ASP B N 1
ATOM 6550 C CA . ASP B 1 431 ? -29 -15.359 -4.758 1 92.56 431 ASP B CA 1
ATOM 6551 C C . ASP B 1 431 ? -30.203 -16.234 -5.125 1 92.56 431 ASP B C 1
ATOM 6553 O O . ASP B 1 431 ? -31.172 -16.312 -4.363 1 92.56 431 ASP B O 1
ATOM 6557 N N . ALA B 1 432 ? -30.203 -16.859 -6.277 1 91.19 432 ALA B N 1
ATOM 6558 C CA . ALA B 1 432 ? -31.297 -17.703 -6.734 1 91.19 432 ALA B CA 1
ATOM 6559 C C . ALA B 1 432 ? -31.375 -19 -5.922 1 91.19 432 ALA B C 1
ATOM 6561 O O . ALA B 1 432 ? -32.438 -19.625 -5.836 1 91.19 432 ALA B O 1
ATOM 6562 N N . LYS B 1 433 ? -30.297 -19.406 -5.301 1 87.75 433 LYS B N 1
ATOM 6563 C CA . LYS B 1 433 ? -30.266 -20.625 -4.5 1 87.75 433 LYS B CA 1
ATOM 6564 C C . LYS B 1 433 ? -30.656 -20.344 -3.053 1 87.75 433 LYS B C 1
ATOM 6566 O O . LYS B 1 433 ? -31.078 -21.25 -2.332 1 87.75 433 LYS B O 1
ATOM 6571 N N . ASN B 1 434 ? -30.516 -19.156 -2.531 1 72.19 434 ASN B N 1
ATOM 6572 C CA . ASN B 1 434 ? -30.906 -18.781 -1.172 1 72.19 434 ASN B CA 1
ATOM 6573 C C . ASN B 1 434 ? -32.344 -18.328 -1.104 1 72.19 434 ASN B C 1
ATOM 6575 O O . ASN B 1 434 ? -33 -18.469 -0.069 1 72.19 434 ASN B O 1
#

Organism: Methanococcoides burtonii (strain DSM 6242 / NBRC 107633 / OCM 468 / ACE-M) (NCBI:txid259564)

Nearest PDB structures (foldseek):
  7ww2-assembly1_B  TM=9.528E-01  e=5.233E-41  Obesumbacterium proteus
  3hpa-assembly1_A  TM=9.290E-01  e=2.290E-36  unidentified
  4rdw-assembly1_A  TM=8.781E-01  e=1.892E-28  Pseudomonas aeruginosa PAO1
  4f0l-assembly1_A  TM=8.351E-01  e=2.843E-25  Brucella abortus 2308
  2imr-assembly1_A  TM=6.749E-01  e=1.156E-19  Deinococcus radiodurans

Radius of gyration: 27.05 Å; Cα contacts (8 Å, |Δi|>4): 2228; chains: 2; bounding box: 64×78×73 Å

Sequence (868 aa):
MADIIIKNGYVLTMDPEVDDIPNGVVVIEGGKIVEVAETTSATANTVIDAQGGVVMPGFVNTHTHAGMTLFRGYADDLPLAQWLQEHIWPAEAELTASDVLAGTRLACLEMIKSGTIAFADMYFFMEEVGKAVEECGLRAALSYGMIELWDDEKGTNELKKGREFVKEWNGKAEGRISVMYGPHAPNTCSKEFLSKVKEQAIADNVKIHIHVLETEAELNQMKEQYGMCSVNMLDTIDFFGPGVLAAHCIWLSDGDMDILADNNVNIAHNPVSNMKLASGVAPVMKLLDKGANVCLGTDGCASNNNLDMFDEMKTAALLQKVDTMDPTALPAKQVLEMATVNGAKALDINSGVLRKDYNADVIIIDMNKAHLSPLFDVPSQLVYSATGNDVRTTIVNGVVLMDERKVLCMNEQQVINDAKQAASDLVSRVDAKNMADIIIKNGYVLTMDPEVDDIPNGVVVIEGGKIVEVAETTSATANTVIDAQGGVVMPGFVNTHTHAGMTLFRGYADDLPLAQWLQEHIWPAEAELTASDVLAGTRLACLEMIKSGTIAFADMYFFMEEVGKAVEECGLRAALSYGMIELWDDEKGTNELKKGREFVKEWNGKAEGRISVMYGPHAPNTCSKEFLSKVKEQAIADNVKIHIHVLETEAELNQMKEQYGMCSVNMLDTIDFFGPGVLAAHCIWLSDGDMDILADNNVNIAHNPVSNMKLASGVAPVMKLLDKGANVCLGTDGCASNNNLDMFDEMKTAALLQKVDTMDPTALPAKQVLEMATVNGAKALDINSGVLRKDYNADVIIIDMNKAHLSPLFDVPSQLVYSATGNDVRTTIVNGVVLMDERKVLCMNEQQVINDAKQAASDLVSRVDAKN

Secondary structure (DSSP, 8-state):
-EEEEEEEEEE----TTS--EEEEEEEEETTEEEEEES-----EEEEEE-TTEEEEEPEEEEEE-GGGGGGTTSS-S--HHHIIIIIIHHHHTT--HHHHHHHHHHHHHHHHHTTEEEEEEEES-HHHHHHHHHHH--EEEEEEEE--TT-HHHHHHHHHHHHHHHHHHTTTTTTTEEEEEEE--TTTS-HHHHHHHHHHHHHHT-EEEEEES-SHHHHHHHHHHHSS-HHHHHHHTT--STTEEEEE--S--HHHHHHHHHTT-EEEE-HHHHHHTT-----HHHHHHTT-EEEE----TTTSS---HHHHHHHHHHHHHHHHT-TTSS-HHHHHHHHTHHHHHHHT-S-SS--TTSB--EEEEE--SGGG-S-S-HHHHHHHT--GGGEEEEEETTEEEEETTEESSS-HHHHHHHHHHHHHHHHHHHHHH-/-EEEEEEEEEE----TTS--EEEEEEEEETTEEEEEES-----EEEEEE-TTEEEEEPEEEEEE-GGGGGGTTSS-S--HHHIIIIIIHHHHTT--HHHHHHHHHHHHHHHHHTTEEEEEEEES-HHHHHHHHHHH--EEEEEEEE--TT-HHHHHHHHHHHHHHHHHHTTTTTTTEEEEEEE--TTTS-HHHHHHHHHHHHHHT-EEEEEES-SHHHHHHHHHHHSS-HHHHHHHTT--STTEEEEE--S--HHHHHHHHHTT-EEEE-HHHHHHTT-----HHHHHHTT-EEEE----TTTSS---HHHHHHHHHHHHHHHHT-TTSS-HHHHHHHHTHHHHHHHT-S-SS--TTSB--EEEEE--SGGG-S-S-HHHHHHHT--GGGEEEEEETTEEEEETTEESSS-HHHHHHHHHHHHHHHHHHHHHH-

Foldseek 3Di:
DFAEKEWQAFEPFLDPVDHIDRTWMWTHHQQFTADIGNDDPDDHPYYHYQHQWYKYFFFEAEEAAQLCLLQFVVDADDAPVCLCPVTVVLLLVLDDLLSSLLSNLLSLLQSQLLRHQEYEHEDDNVVSNLVSCLQLVGAYAYEHEAFCQPPPVSLVVSVVVRVVCQVPRACPSVRSYHYAYEHEEPLRAPLVSLLVRQVVCVVSVAAYEYEAQQAPVQQVSCCVVPVHGRLVSCVVSVNAALRYEYERQFPDDLVSLLSNQVRQYEYEHAQQLSVSNVRHGRQVQSSVVSPHLYAYHNYYCNRRVGRNLLVRLQRNLVVNCVVVVHNPGCDLSNSLCRGAVSSCSSSVAQTSGSDRPGRPFMWMFNQPDPQNPPPDDPSRSSNNGDISNRTAWTAGSNRTQGHRSDGDSDDNVVSVVSSNVSSVVSVVSSVVVD/DFAEKEWQDFEPFLDPVDHIARTWMWTHHQQFTADIGNDDPDDHPYYHYQHQWYKYFFFEAEEAAQLLLLQFVVDADDAPVCLCPVTVVLLLVLDDLLSSLLSNLLSLLQSQLLRHQEYEHEDPNVVSNLVSCLQLVGAYAYEHEQFCQPPPVSLVVRVVVRVVCQVPRACPSVRSYHYAYEHEEPLRAPLVSLLVSQVVCVVSVAAYEYEAQQAVVQQVSCCVVPVHGRLVSCVVSVNAALRYEYERQAPDDLVSLLSNQVRQYEYEHAQQLSVSNVRHGRQVQSSVVSPHLYAYHNYYCNRRVGGNLLVRLQRNLVVNCVVVVHNPGCDLSNSLCRGAVSSCSSSVAQTSGSDRPGRPWMWMFNQPDPQNPDPDDPSNSSNNGDISNRTAWTDGSNRTQGHRSDGDSDDNVVSVVSSNVSSVVSVVSSVVVD